Protein AF-0000000077379958 (afdb_homodimer)

InterPro domains:
  IPR001128 Cytochrome P450 [PF00067] (33-492)
  IPR001128 Cytochrome P450 [PR00385] (307-324)
  IPR001128 Cytochrome P450 [PR00385] (360-371)
  IPR001128 Cytochrome P450 [PR00385] (442-451)
  IPR001128 Cytochrome P450 [PR00385] (451-462)
  IPR002403 Cytochrome P450, E-class, group IV [PR00465] (355-371)
  IPR002403 Cytochrome P450, E-class, group IV [PR00465] (409-427)
  IPR002403 Cytochrome P450, E-class, group IV [PR00465] (435-451)
  IPR002403 Cytochrome P450, E-class, group IV [PR00465] (451-469)
  IPR017972 Cytochrome P450, conserved site [PS00086] (444-453)
  IPR036396 Cytochrome P450 superfamily [G3DSA:1.10.630.10] (15-505)
  IPR036396 Cytochrome P450 superfamily [SSF48264] (22-494)
  IPR050476 Insect Cytochrome P450 Detoxification [PTHR24292] (8-504)

Nearest PDB structures (foldseek):
  8so2-assembly1_A  TM=8.929E-01  e=5.096E-25  Homo sapiens
  6wr1-assembly2_B  TM=7.180E-01  e=9.271E-18  Homo sapiens
  3pm0-assembly1_A  TM=7.774E-01  e=1.881E-15  Homo sapiens
  4nkv-assembly3_C  TM=7.042E-01  e=5.985E-16  Homo sapiens
  6iq5-assembly1_A  TM=7.722E-01  e=1.230E-14  Homo sapiens

pLDDT: mean 90.58, std 7.89, range [47.88, 98.75]

Sequence (1014 aa):
MWEITLGLALLLVGLFYLLMIWNFDYWRKRGVPGPKPQLLTGNYPHMYNMKKHIICDINNIYCEYKEKYDAVGVYGARRPQLLIINPALARRVFVSDFKHFHDNDVSLLAKEKDDFMFANNPFTLAGEVWKQRRADILPGLAPSRTKAVYPVTRQVCWKLTDWLHKQLRIGAPDGVNAKDMCLNFTSEMVTDCVLGLQAESFTDKPTPIMGYIKQLFEQPWTFLMSFLLISNFPMLRPFVTLRLITVKTERFFVGLLQAAIDARRTQQAANAQFERLDFLDYLIQLGKKKNLDTRHLTAHTMTFLLDGFETTAGVLSHLLLLLGRDEQVQQRLREELVPHLNAEGVIEFDKLNELPFLDACVQESMRIFPPGFISNKVCTESIELPNKTGDNFTVERGTTVIVPHYCFMMDEDHFPNPDKFQPERFMQPDALKVYRERGVFMAFGDGPRICLGMRFAMTQIKAAVVEVITKFEVRVNPKTRKDNVFEPSSFLASLQGGIFLDFKALPMWEITLGLALLLVGLFYLLMIWNFDYWRKRGVPGPKPQLLTGNYPHMYNMKKHIICDINNIYCEYKEKYDAVGVYGARRPQLLIINPALARRVFVSDFKHFHDNDVSLLAKEKDDFMFANNPFTLAGEVWKQRRADILPGLAPSRTKAVYPVTRQVCWKLTDWLHKQLRIGAPDGVNAKDMCLNFTSEMVTDCVLGLQAESFTDKPTPIMGYIKQLFEQPWTFLMSFLLISNFPMLRPFVTLRLITVKTERFFVGLLQAAIDARRTQQAANAQFERLDFLDYLIQLGKKKNLDTRHLTAHTMTFLLDGFETTAGVLSHLLLLLGRDEQVQQRLREELVPHLNAEGVIEFDKLNELPFLDACVQESMRIFPPGFISNKVCTESIELPNKTGDNFTVERGTTVIVPHYCFMMDEDHFPNPDKFQPERFMQPDALKVYRERGVFMAFGDGPRICLGMRFAMTQIKAAVVEVITKFEVRVNPKTRKDNVFEPSSFLASLQGGIFLDFKALP

Organism: NCBI:txid30044

Foldseek 3Di:
DVVVVVVVVVVVVVVVQCLQCVCQCVCVVQVFAFDRQDAQAWQQPCLVVVPAASLVSLLVRLVVPLVFKQWHWTDRRRAIFIEGNALLVVLCCFAVVCVQWVAFLLLLQDDCVQEVLVNQALNNDDDPSSVVLLVLQLVQQDPVQLQLCVVQLVVLLVLLVVLQVVVVVVPDQQFDFLLLSLLLSLLQVLCCQALVDGQCSSDPDGDCVVVLLVLLQDADPLLVVLCSCCVSPVVCSVPGRHYSRDPVSLVVLLVSNVVSLVVVVVVCVVPVPDDRSGSNVSLVVSCVVVVDDSSRSSSSSVNCSNVQRNLLSVLLSQLLLQCQVPVVLLVVVLVQQQVQQDPVRFHRQVVLVVRQLLVLSSQLSCLQFFQAQKTKTFRQCKDWDDIPDDHIGIDHGGHIYIYGLNSLSQPCVLPPPSNHRDSVCRSDVCSVVVCVSSSSHASQHDHPSGHSNVVSSSSSSSRSSSSQSNFKRKHWRPQADDPLGARRNDRTGAGVRGTGMHIGTDD/DVVVVVVVVVVVVVVVQCLQCVCQCVCVVQVFAFDRQDAQAWQQPCLVVLPAASLVSLLVRLVVPLVFKQWHWTDRRRAIFIEGNALLVVLCCFAVVCVQWVAFLLLLQDDCVQEVLVNQALNNDDDPSSVVLLVLQLVQQDPVQLQLCVVQLVVLLVLLVVLVVVVVVVPDQQFDFLLLSLLLSLLQSLCCQALVDGQCSSDPDGDCVVVLLVLLQDADPLLVVLCSCCVSPVVCSVPGRHYRRDPVSLVVLLVSNVVSLVVVVVVCVVPVPDDRSGSNVSLVVSCVVVVDDSSVSSSSSVNCSNVPRNLLSQLLSQLLLQCQVPVVLLVVVLVQQQVQQDPVRFHRQVVLVVRQLLVLSSQLSCLQFFQAQKTKTFRQCKDWDDIPDDHIGIDHGGHIYIYGLNSLSQDCVLPPPSNHRDSVCRSDVCSVVVCVSSSSHASQHDHPSGHSNVVSSSSSSSRSSSSQSNFKRKHWRPQADDPLGARRNDRTGAGVRGTRMHIGTDD

Secondary structure (DSSP, 8-state):
-HHHHHHHHHHHHHHHHHHHHTTTTHHHHTT---PPPBTTTBT-HHHHH-SS-HHHHHHHHHHHHTTT-SEEEEEETTEEEEEE--HHHHHIIIIITGGGS-EEGGGGT--TTT-HHHHTSTTT--HHHHHHHHHHHGGGG-HHHHHHTHHHHHHHHHHHHHHHHHHHHHT-TT-EEHHHHHHHHHHHHHIIIIIS----TTSSS--HHHHHHHHHT---HHHHHHHHHHHH-GGGGGGS---SS-HHHHHHHHHHHHHHHHHHHHHHHH-TT----SHHHHHHHHHHHHT--HHHHHHHHHHHHHHHHHHHHHHHHHHHHHHHH-HHHHHHHHHHHGGG--TTS---HHHHTT-HHHHHHHHHHHHHS-SBS-EEEE-SS-EEE--SSS--EEEPTT-EEEE-HHHHHT-TTTSSSTTS--GGGGTSTTHHHHHHHTT---BTB-GGG--TTHHHHHHHHHHHHHHHHHHEEEEE-TTS-SS-PBPTT-SB--BTT--EEEEEE--/-HHHHHHHHHHHHHHHHHHHHTTTTHHHHTT---PPPBTTTBT-HHHHH-SS-HHHHHHHHHHHHTTT-SEEEEEETTEEEEEE--HHHHHIIIIITGGGS-EEGGGGT--TTT-HHHHTSTTT--HHHHHHHHHHHGGGG-HHHHHHTHHHHHHHHHHHHHHHHHHHHHT-TT-EEHHHHHHHHHHHHHIIIIIS----TTSSS--HHHHHHHHHT---HHHHHHHHHHHH-GGGGGGS---SS-HHHHHHHHHHHHHHHHHHHHHHHH-TT----SHHHHHHHHHHHHT--HHHHHHHHHHHHHHHHHHHHHHHHHHHHHHHH-HHHHHHHHHHHGGG--TTS---HHHHTT-HHHHHHHHHHHHHS-SBS-EEEE-SS-EEE--SSS--EEEPTT-EEEE-HHHHHT-TTTSSSTTS--GGGGTSTTHHHHHHHTT---TT--GGG--TTHHHHHHHHHHHHHHHHHHEEEEE-TTS-SS-PBPTT-SB--BTT--EEEEEE--

Radius of gyration: 33.86 Å; Cα contacts (8 Å, |Δi|>4): 1570; chains: 2; bounding box: 71×93×87 Å

Solvent-accessible surface area (backbone atoms only — not comparable to full-atom values): 53223 Å² total; per-residue (Å²): 112,67,60,59,50,49,52,46,48,51,49,44,52,52,48,49,50,47,61,55,47,70,58,76,49,57,38,63,77,54,69,39,52,58,70,84,63,38,88,81,27,11,54,34,57,30,60,74,68,48,80,34,28,45,63,57,43,52,39,53,52,40,70,73,39,48,90,62,32,36,50,30,31,40,25,59,30,53,30,68,29,38,38,48,47,31,33,62,57,44,37,30,43,38,48,79,39,20,81,30,30,67,27,35,45,58,35,78,66,52,38,54,89,53,16,53,53,65,31,54,17,67,75,28,28,48,68,67,61,23,54,51,52,48,64,67,47,50,68,56,57,29,69,70,34,50,57,62,42,42,64,57,53,52,51,52,39,50,50,50,52,53,41,51,53,51,48,59,70,72,54,57,89,79,41,41,52,34,48,61,52,27,37,32,51,33,45,36,48,50,34,31,49,49,51,68,38,78,30,50,54,83,49,97,72,46,39,72,60,56,58,50,54,53,49,63,72,43,75,49,68,63,27,54,51,36,49,51,49,30,62,58,36,62,85,43,47,90,78,49,69,48,41,68,59,50,68,68,55,51,51,51,51,31,49,50,50,48,50,36,50,50,51,49,51,51,47,38,71,72,35,81,80,69,78,64,68,38,41,43,50,48,49,52,51,49,25,64,76,68,69,48,52,59,64,56,47,36,22,65,49,42,43,53,57,68,59,43,28,60,44,46,12,39,46,44,29,49,36,52,49,53,36,19,72,32,60,66,60,40,49,53,47,33,66,64,47,60,82,54,40,45,98,86,66,45,60,52,72,76,58,58,77,66,40,59,66,61,52,12,41,53,52,43,34,32,42,69,48,27,48,54,44,57,47,52,25,18,24,68,38,62,46,76,42,77,37,74,65,72,65,63,36,74,46,51,60,69,35,37,35,36,38,48,44,45,50,43,34,52,27,53,90,77,29,75,63,40,89,54,92,54,33,66,67,48,63,41,87,62,30,65,59,52,38,38,75,52,31,39,49,49,69,58,51,51,50,89,75,32,52,77,55,50,66,55,46,50,50,52,44,51,51,45,48,52,53,45,51,70,42,28,47,57,33,64,26,85,77,26,68,86,79,73,51,50,29,32,86,50,81,47,60,44,46,47,84,42,51,24,30,34,76,40,82,51,134,113,67,59,59,50,48,52,46,48,52,49,45,52,51,48,49,50,47,62,54,49,72,59,75,51,58,38,62,77,55,69,40,52,57,71,81,62,38,87,82,28,11,56,33,60,30,58,75,68,47,79,34,27,46,63,56,42,52,39,54,51,40,72,72,39,49,88,62,33,35,50,30,31,41,25,59,31,53,31,69,30,37,38,51,46,30,33,62,57,44,37,29,44,37,47,82,39,21,82,30,29,69,28,35,45,58,34,79,65,54,39,55,89,54,16,54,52,62,31,52,17,65,75,28,27,47,69,68,61,23,54,51,51,48,63,64,48,50,70,54,58,29,69,70,33,48,57,62,43,40,64,57,52,51,51,50,39,50,49,50,51,52,41,50,54,51,48,58,71,70,54,57,88,76,42,42,52,35,47,60,54,28,37,33,51,33,44,38,47,49,34,31,50,48,50,68,38,80,29,50,55,81,46,97,72,47,38,72,61,55,58,51,55,53,48,64,73,43,75,50,68,63,27,55,52,34,48,52,48,29,62,57,35,62,84,44,47,91,78,50,68,49,42,67,59,52,68,69,56,50,52,48,51,31,49,50,50,46,51,36,52,51,50,49,51,51,47,38,69,72,36,80,78,66,78,63,67,39,39,44,50,48,48,53,52,49,26,64,75,68,69,47,52,55,64,57,47,36,22,65,49,41,43,52,58,69,60,43,27,60,44,46,13,39,45,45,28,50,36,52,49,53,35,19,72,31,61,67,60,40,50,53,49,35,65,65,48,59,81,54,39,46,96,85,66,45,61,52,71,73,59,57,78,66,41,58,66,62,51,10,42,53,52,44,32,31,43,69,48,27,46,54,45,57,46,52,25,18,26,68,38,62,44,77,42,78,36,73,66,71,66,63,34,73,48,50,60,69,35,35,35,37,37,48,41,45,51,43,34,52,27,53,92,76,30,74,64,39,89,55,92,55,35,67,67,48,62,42,87,60,30,65,58,51,37,38,75,52,32,38,50,50,71,58,51,51,49,89,76,33,51,77,56,50,66,55,46,51,50,51,43,51,52,44,47,51,52,45,51,71,40,28,46,57,33,64,27,84,78,25,66,87,81,73,52,51,29,31,86,50,81,46,59,43,47,46,84,42,50,22,31,34,76,40,80,51,136

Structure (mmCIF, N/CA/C/O backbone):
data_AF-0000000077379958-model_v1
#
loop_
_entity.id
_entity.type
_entity.pdbx_description
1 polymer 'Cytochrome P450 28a5'
#
loop_
_atom_site.group_PDB
_atom_site.id
_atom_site.type_symbol
_atom_site.label_atom_id
_atom_site.label_alt_id
_atom_site.label_comp_id
_atom_site.label_asym_id
_atom_site.label_entity_id
_atom_site.label_seq_id
_atom_site.pdbx_PDB_ins_code
_atom_site.Cartn_x
_atom_site.Cartn_y
_atom_site.Cartn_z
_atom_site.occupancy
_atom_site.B_iso_or_equiv
_atom_site.auth_seq_id
_atom_site.auth_comp_id
_atom_site.auth_asym_id
_atom_site.auth_atom_id
_atom_site.pdbx_PDB_model_num
ATOM 1 N N . MET A 1 1 ? -32.188 12.148 13.945 1 71.75 1 MET A N 1
ATOM 2 C CA . MET A 1 1 ? -31.328 12.125 12.773 1 71.75 1 MET A CA 1
ATOM 3 C C . MET A 1 1 ? -30.438 10.891 12.773 1 71.75 1 MET A C 1
ATOM 5 O O . MET A 1 1 ? -30.328 10.195 11.766 1 71.75 1 MET A O 1
ATOM 9 N N . TRP A 1 2 ? -30.188 10.445 14.055 1 80.44 2 TRP A N 1
ATOM 10 C CA . TRP A 1 2 ? -29.328 9.266 14.133 1 80.44 2 TRP A CA 1
ATOM 11 C C . TRP A 1 2 ? -30.141 7.988 13.93 1 80.44 2 TRP A C 1
ATOM 13 O O . TRP A 1 2 ? -29.641 7.02 13.344 1 80.44 2 TRP A O 1
ATOM 23 N N . GLU A 1 3 ? -31.484 8.148 14.203 1 84.44 3 GLU A N 1
ATOM 24 C CA . GLU A 1 3 ? -32.344 6.98 14.078 1 84.44 3 GLU A CA 1
ATOM 25 C C . GLU A 1 3 ? -32.594 6.633 12.609 1 84.44 3 GLU A C 1
ATOM 27 O O . GLU A 1 3 ? -32.625 5.457 12.242 1 84.44 3 GLU A O 1
ATOM 32 N N . ILE A 1 4 ? -32.812 7.656 11.844 1 89 4 ILE A N 1
ATOM 33 C CA . ILE A 1 4 ? -33.062 7.438 10.422 1 89 4 ILE A CA 1
ATOM 34 C C . ILE A 1 4 ? -31.797 6.844 9.773 1 89 4 ILE A C 1
ATOM 36 O O . ILE A 1 4 ? -31.875 5.879 9.016 1 89 4 ILE A O 1
ATOM 40 N N . THR A 1 5 ? -30.672 7.414 10.133 1 89.19 5 THR A N 1
ATOM 41 C CA . THR A 1 5 ? -29.422 6.922 9.594 1 89.19 5 THR A CA 1
ATOM 42 C C . THR A 1 5 ? -29.188 5.465 10 1 89.19 5 THR A C 1
ATOM 44 O O . THR A 1 5 ? -28.828 4.633 9.164 1 89.19 5 THR A O 1
ATOM 47 N N . LEU A 1 6 ? -29.5 5.16 11.25 1 88.19 6 LEU A N 1
ATOM 48 C CA . LEU A 1 6 ? -29.328 3.803 11.758 1 88.19 6 LEU A CA 1
ATOM 49 C C . LEU A 1 6 ? -30.281 2.834 11.062 1 88.19 6 LEU A C 1
ATOM 51 O O . LEU A 1 6 ? -29.875 1.723 10.695 1 88.19 6 LEU A O 1
ATOM 55 N N . GLY A 1 7 ? -31.562 3.297 10.945 1 91.25 7 GLY A N 1
ATOM 56 C CA . GLY A 1 7 ? -32.531 2.465 10.25 1 91.25 7 GLY A CA 1
ATOM 57 C C . GLY A 1 7 ? -32.125 2.148 8.82 1 91.25 7 GLY A C 1
ATOM 58 O O . GLY A 1 7 ? -32.219 0.996 8.391 1 91.25 7 GLY A O 1
ATOM 59 N N . LEU A 1 8 ? -31.719 3.148 8.109 1 91.94 8 LEU A N 1
ATOM 60 C CA . LEU A 1 8 ? -31.297 2.967 6.727 1 91.94 8 LEU A CA 1
ATOM 61 C C . LEU A 1 8 ? -30.047 2.084 6.652 1 91.94 8 LEU A C 1
ATOM 63 O O . LEU A 1 8 ? -29.938 1.233 5.766 1 91.94 8 LEU A O 1
ATOM 67 N N . ALA A 1 9 ? -29.172 2.27 7.57 1 89.81 9 ALA A N 1
ATOM 68 C CA . ALA A 1 9 ? -27.953 1.468 7.598 1 89.81 9 ALA A CA 1
ATOM 69 C C . ALA A 1 9 ? -28.281 -0.004 7.848 1 89.81 9 ALA A C 1
ATOM 71 O O . ALA A 1 9 ? -27.719 -0.885 7.184 1 89.81 9 ALA A O 1
ATOM 72 N N . LEU A 1 10 ? -29.188 -0.237 8.781 1 91.31 10 LEU A N 1
ATOM 73 C CA . LEU A 1 10 ? -29.562 -1.609 9.102 1 91.31 10 LEU A CA 1
ATOM 74 C C . LEU A 1 10 ? -30.25 -2.27 7.906 1 91.31 10 LEU A C 1
ATOM 76 O O . LEU A 1 10 ? -30 -3.445 7.621 1 91.31 10 LEU A O 1
ATOM 80 N N . LEU A 1 11 ? -31.078 -1.492 7.254 1 93.56 11 LEU A N 1
ATOM 81 C CA . LEU A 1 11 ? -31.734 -1.998 6.047 1 93.56 11 LEU A CA 1
ATOM 82 C C . LEU A 1 11 ? -30.703 -2.311 4.969 1 93.56 11 LEU A C 1
ATOM 84 O O . LEU A 1 11 ? -30.828 -3.305 4.25 1 93.56 11 LEU A O 1
ATOM 88 N N . LEU A 1 12 ? -29.766 -1.455 4.84 1 92.94 12 LEU A N 1
ATOM 89 C CA . LEU A 1 12 ? -28.703 -1.656 3.867 1 92.94 12 LEU A CA 1
ATOM 90 C C . LEU A 1 12 ? -27.922 -2.932 4.172 1 92.94 12 LEU A C 1
ATOM 92 O O . LEU A 1 12 ? -27.625 -3.717 3.266 1 92.94 12 LEU A O 1
ATOM 96 N N . VAL A 1 13 ? -27.609 -3.143 5.418 1 91 13 VAL A N 1
ATOM 97 C CA . VAL A 1 13 ? -26.875 -4.328 5.84 1 91 13 VAL A CA 1
ATOM 98 C C . VAL A 1 13 ? -27.719 -5.578 5.57 1 91 13 VAL A C 1
ATOM 100 O O . VAL A 1 13 ? -27.188 -6.586 5.086 1 91 13 VAL A O 1
ATOM 103 N N . GLY A 1 14 ? -29 -5.523 5.895 1 94.69 14 GLY A N 1
ATOM 104 C CA . GLY A 1 14 ? -29.891 -6.637 5.625 1 94.69 14 GLY A CA 1
ATOM 105 C C . GLY A 1 14 ? -30 -6.98 4.152 1 94.69 14 GLY A C 1
ATOM 106 O O . GLY A 1 14 ? -29.953 -8.156 3.779 1 94.69 14 GLY A O 1
ATOM 107 N N . LEU A 1 15 ? -30.125 -5.965 3.375 1 94.44 15 LEU A N 1
ATOM 108 C CA . LEU A 1 15 ? -30.203 -6.168 1.933 1 94.44 15 LEU A CA 1
ATOM 109 C C . LEU A 1 15 ? -28.906 -6.73 1.381 1 94.44 15 LEU A C 1
ATOM 111 O O . LEU A 1 15 ? -28.906 -7.551 0.463 1 94.44 15 LEU A O 1
ATOM 115 N N . PHE A 1 16 ? -27.859 -6.258 1.86 1 93.06 16 PHE A N 1
ATOM 116 C CA . PHE A 1 16 ? -26.562 -6.773 1.448 1 93.06 16 PHE A CA 1
ATOM 117 C C . PHE A 1 16 ? -26.422 -8.242 1.812 1 93.06 16 PHE A C 1
ATOM 119 O O . PHE A 1 16 ? -25.938 -9.047 1.014 1 93.06 16 PHE A O 1
ATOM 126 N N . TYR A 1 17 ? -26.828 -8.547 2.99 1 94.06 17 TYR A N 1
ATOM 127 C CA . TYR A 1 17 ? -26.828 -9.938 3.432 1 94.06 17 TYR A CA 1
ATOM 128 C C . TYR A 1 17 ? -27.625 -10.812 2.469 1 94.06 17 TYR A C 1
ATOM 130 O O . TYR A 1 17 ? -27.141 -11.859 2.035 1 94.06 17 TYR A O 1
ATOM 138 N N . LEU A 1 18 ? -28.719 -10.383 2.143 1 95.12 18 LEU A N 1
ATOM 139 C CA . LEU A 1 18 ? -29.578 -11.141 1.233 1 95.12 18 LEU A CA 1
ATOM 140 C C . LEU A 1 18 ? -28.938 -11.258 -0.144 1 95.12 18 LEU A C 1
ATOM 142 O O . LEU A 1 18 ? -29.031 -12.312 -0.786 1 95.12 18 LEU A O 1
ATOM 146 N N . LEU A 1 19 ? -28.375 -10.172 -0.579 1 93.19 19 LEU A N 1
ATOM 147 C CA . LEU A 1 19 ? -27.703 -10.164 -1.874 1 93.19 19 LEU A CA 1
ATOM 148 C C . LEU A 1 19 ? -26.594 -11.211 -1.924 1 93.19 19 LEU A C 1
ATOM 150 O O . LEU A 1 19 ? -26.406 -11.867 -2.949 1 93.19 19 LEU A O 1
ATOM 154 N N . MET A 1 20 ? -25.906 -11.391 -0.806 1 93.06 20 MET A N 1
ATOM 155 C CA . MET A 1 20 ? -24.734 -12.273 -0.77 1 93.06 20 MET A CA 1
ATOM 156 C C . MET A 1 20 ? -25.156 -13.727 -0.64 1 93.06 20 MET A C 1
ATOM 158 O O . MET A 1 20 ? -24.469 -14.625 -1.144 1 93.06 20 MET A O 1
ATOM 162 N N . ILE A 1 21 ? -26.359 -14.031 -0.049 1 94.69 21 ILE A N 1
ATOM 163 C CA . ILE A 1 21 ? -26.578 -15.422 0.342 1 94.69 21 ILE A CA 1
ATOM 164 C C . ILE A 1 21 ? -27.75 -16 -0.448 1 94.69 21 ILE A C 1
ATOM 166 O O . ILE A 1 21 ? -28 -17.203 -0.408 1 94.69 21 ILE A O 1
ATOM 170 N N . TRP A 1 22 ? -28.484 -15.25 -1.197 1 93.94 22 TRP A N 1
ATOM 171 C CA . TRP A 1 22 ? -29.75 -15.711 -1.754 1 93.94 22 TRP A CA 1
ATOM 172 C C . TRP A 1 22 ? -29.531 -16.891 -2.688 1 93.94 22 TRP A C 1
ATOM 174 O O . TRP A 1 22 ? -30.422 -17.734 -2.857 1 93.94 22 TRP A O 1
ATOM 184 N N . ASN A 1 23 ? -28.328 -17.047 -3.26 1 93.44 23 ASN A N 1
ATOM 185 C CA . ASN A 1 23 ? -28.109 -18.094 -4.242 1 93.44 23 ASN A CA 1
ATOM 186 C C . ASN A 1 23 ? -27.328 -19.266 -3.643 1 93.44 23 ASN A C 1
ATOM 188 O O . ASN A 1 23 ? -26.828 -20.125 -4.371 1 93.44 23 ASN A O 1
ATOM 192 N N . PHE A 1 24 ? -27.188 -19.359 -2.365 1 96.06 24 PHE A N 1
ATOM 193 C CA . PHE A 1 24 ? -26.406 -20.391 -1.7 1 96.06 24 PHE A CA 1
ATOM 194 C C . PHE A 1 24 ? -27.062 -21.766 -1.84 1 96.06 24 PHE A C 1
ATOM 196 O O . PHE A 1 24 ? -26.5 -22.766 -1.422 1 96.06 24 PHE A O 1
ATOM 203 N N . ASP A 1 25 ? -28.188 -21.859 -2.459 1 95.25 25 ASP A N 1
ATOM 204 C CA . ASP A 1 25 ? -28.844 -23.141 -2.688 1 95.25 25 ASP A CA 1
ATOM 205 C C . ASP A 1 25 ? -28.672 -23.594 -4.133 1 95.25 25 ASP A C 1
ATOM 207 O O . ASP A 1 25 ? -29.297 -24.562 -4.562 1 95.25 25 ASP A O 1
ATOM 211 N N . TYR A 1 26 ? -27.844 -22.969 -4.887 1 95.38 26 TYR A N 1
ATOM 212 C CA . TYR A 1 26 ? -27.625 -23.25 -6.301 1 95.38 26 TYR A CA 1
ATOM 213 C C . TYR A 1 26 ? -27.281 -24.719 -6.516 1 95.38 26 TYR A C 1
ATOM 215 O O . TYR A 1 26 ? -27.922 -25.422 -7.297 1 95.38 26 TYR A O 1
ATOM 223 N N . TRP A 1 27 ? -26.266 -25.219 -5.801 1 95.81 27 TRP A N 1
ATOM 224 C CA . TRP A 1 27 ? -25.781 -26.578 -6 1 95.81 27 TRP A CA 1
ATOM 225 C C . TRP A 1 27 ? -26.719 -27.578 -5.352 1 95.81 27 TRP A C 1
ATOM 227 O O . TRP A 1 27 ? -26.953 -28.656 -5.898 1 95.81 27 TRP A O 1
ATOM 237 N N . ARG A 1 28 ? -27.266 -27.234 -4.215 1 94.38 28 ARG A N 1
ATOM 238 C CA . ARG A 1 28 ? -28.219 -28.109 -3.561 1 94.38 28 ARG A CA 1
ATOM 239 C C . ARG A 1 28 ? -29.406 -28.391 -4.469 1 94.38 28 ARG A C 1
ATOM 241 O O . ARG A 1 28 ? -29.859 -29.531 -4.578 1 94.38 28 ARG A O 1
ATOM 248 N N . LYS A 1 29 ? -29.891 -27.422 -5.094 1 93.69 29 LYS A N 1
ATOM 249 C CA . LYS A 1 29 ? -31.031 -27.562 -5.992 1 93.69 29 LYS A CA 1
ATOM 250 C C . LYS A 1 29 ? -30.688 -28.438 -7.191 1 93.69 29 LYS A C 1
ATOM 252 O O . LYS A 1 29 ? -31.578 -29.016 -7.828 1 93.69 29 LYS A O 1
ATOM 257 N N . ARG A 1 30 ? -29.422 -28.609 -7.492 1 91.94 30 ARG A N 1
ATOM 258 C CA . ARG A 1 30 ? -28.969 -29.359 -8.656 1 91.94 30 ARG A CA 1
ATOM 259 C C . ARG A 1 30 ? -28.406 -30.719 -8.242 1 91.94 30 ARG A C 1
ATOM 261 O O . ARG A 1 30 ? -27.859 -31.438 -9.078 1 91.94 30 ARG A O 1
ATOM 268 N N . GLY A 1 31 ? -28.406 -30.984 -6.977 1 90.19 31 GLY A N 1
ATOM 269 C CA . GLY A 1 31 ? -28 -32.281 -6.473 1 90.19 31 GLY A CA 1
ATOM 270 C C . GLY A 1 31 ? -26.5 -32.438 -6.402 1 90.19 31 GLY A C 1
ATOM 271 O O . GLY A 1 31 ? -25.984 -33.562 -6.492 1 90.19 31 GLY A O 1
ATOM 272 N N . VAL A 1 32 ? -25.781 -31.438 -6.402 1 93.44 32 VAL A N 1
ATOM 273 C CA . VAL A 1 32 ? -24.328 -31.484 -6.297 1 93.44 32 VAL A CA 1
ATOM 274 C C . VAL A 1 32 ? -23.906 -31.266 -4.848 1 93.44 32 VAL A C 1
ATOM 276 O O . VAL A 1 32 ? -24.234 -30.234 -4.25 1 93.44 32 VAL A O 1
ATOM 279 N N . PRO A 1 33 ? -23.234 -32.188 -4.277 1 92.88 33 PRO A N 1
ATOM 280 C CA . PRO A 1 33 ? -22.797 -32.031 -2.895 1 92.88 33 PRO A CA 1
ATOM 281 C C . PRO A 1 33 ? -21.688 -30.969 -2.75 1 92.88 33 PRO A C 1
ATOM 283 O O . PRO A 1 33 ? -21.094 -30.562 -3.746 1 92.88 33 PRO A O 1
ATOM 286 N N . GLY A 1 34 ? -21.453 -30.516 -1.52 1 95 34 GLY A N 1
ATOM 287 C CA . GLY A 1 34 ? -20.391 -29.578 -1.237 1 95 34 GLY A CA 1
ATOM 288 C C . GLY A 1 34 ? -20.469 -28.969 0.149 1 95 34 GLY A C 1
ATOM 289 O O . GLY A 1 34 ? -21.484 -29.141 0.845 1 95 34 GLY A O 1
ATOM 290 N N . PRO A 1 35 ? -19.438 -28.344 0.552 1 97.31 35 PRO A N 1
ATOM 291 C CA . PRO A 1 35 ? -19.438 -27.688 1.866 1 97.31 35 PRO A CA 1
ATOM 292 C C . PRO A 1 35 ? -20.375 -26.484 1.926 1 97.31 35 PRO A C 1
ATOM 294 O O . PRO A 1 35 ? -20.641 -25.844 0.899 1 97.31 35 PRO A O 1
ATOM 297 N N . LYS A 1 36 ? -20.844 -26.203 3.137 1 96.94 36 LYS A N 1
ATOM 298 C CA . LYS A 1 36 ? -21.688 -25.031 3.342 1 96.94 36 LYS A CA 1
ATOM 299 C C . LYS A 1 36 ? -20.891 -23.734 3.176 1 96.94 36 LYS A C 1
ATOM 301 O O . LYS A 1 36 ? -19.844 -23.562 3.799 1 96.94 36 LYS A O 1
ATOM 306 N N . PRO A 1 37 ? -21.359 -22.875 2.266 1 96.94 37 PRO A N 1
ATOM 307 C CA . PRO A 1 37 ? -20.641 -21.609 2.092 1 96.94 37 PRO A CA 1
ATOM 308 C C . PRO A 1 37 ? -20.875 -20.641 3.25 1 96.94 37 PRO A C 1
ATOM 310 O O . PRO A 1 37 ? -21.922 -20.703 3.91 1 96.94 37 PRO A O 1
ATOM 313 N N . GLN A 1 38 ? -19.859 -19.844 3.475 1 95.44 38 GLN A N 1
ATOM 314 C CA . GLN A 1 38 ? -19.953 -18.812 4.5 1 95.44 38 GLN A CA 1
ATOM 315 C C . GLN A 1 38 ? -20.234 -17.438 3.875 1 95.44 38 GLN A C 1
ATOM 317 O O . GLN A 1 38 ? -19.938 -17.219 2.703 1 95.44 38 GLN A O 1
ATOM 322 N N . LEU A 1 39 ? -20.719 -16.562 4.754 1 92.81 39 LEU A N 1
ATOM 323 C CA . LEU A 1 39 ? -21 -15.195 4.32 1 92.81 39 LEU A CA 1
ATOM 324 C C . LEU A 1 39 ? -19.719 -14.484 3.908 1 92.81 39 LEU A C 1
ATOM 326 O O . LEU A 1 39 ? -18.703 -14.57 4.602 1 92.81 39 LEU A O 1
ATOM 330 N N . LEU A 1 40 ? -19.703 -13.797 2.762 1 89.81 40 LEU A N 1
ATOM 331 C CA . LEU A 1 40 ? -18.656 -12.914 2.248 1 89.81 40 LEU A CA 1
ATOM 332 C C . LEU A 1 40 ? -17.531 -13.719 1.614 1 89.81 40 LEU A C 1
ATOM 334 O O . LEU A 1 40 ? -16.969 -13.312 0.594 1 89.81 40 LEU A O 1
ATOM 338 N N . THR A 1 41 ? -17.281 -14.938 2.197 1 93.56 41 THR A N 1
ATOM 339 C CA . THR A 1 41 ? -16.078 -15.609 1.737 1 93.56 41 THR A CA 1
ATOM 340 C C . THR A 1 41 ? -16.422 -16.859 0.926 1 93.56 41 THR A C 1
ATOM 342 O O . THR A 1 41 ? -15.562 -17.406 0.233 1 93.56 41 THR A O 1
ATOM 345 N N . GLY A 1 42 ? -17.672 -17.312 1.059 1 96 42 GLY A N 1
ATOM 346 C CA . GLY A 1 42 ? -17.984 -18.609 0.484 1 96 42 GLY A CA 1
ATOM 347 C C . GLY A 1 42 ? -17.219 -19.75 1.136 1 96 42 GLY A C 1
ATOM 348 O O . GLY A 1 42 ? -17.266 -19.922 2.355 1 96 42 GLY A O 1
ATOM 349 N N . ASN A 1 43 ? -16.453 -20.359 0.31 1 97.56 43 ASN A N 1
ATOM 350 C CA . ASN A 1 43 ? -15.742 -21.516 0.852 1 97.56 43 ASN A CA 1
ATOM 351 C C . ASN A 1 43 ? -14.234 -21.266 0.917 1 97.56 43 ASN A C 1
ATOM 353 O O . ASN A 1 43 ? -13.453 -22.188 1.102 1 97.56 43 ASN A O 1
ATOM 357 N N . TYR A 1 44 ? -13.859 -20.016 0.689 1 94.56 44 TYR A N 1
ATOM 358 C CA . TYR A 1 44 ? -12.453 -19.641 0.699 1 94.56 44 TYR A CA 1
ATOM 359 C C . TYR A 1 44 ? -12.172 -18.594 1.772 1 94.56 44 TYR A C 1
ATOM 361 O O . TYR A 1 44 ? -11.75 -17.469 1.465 1 94.56 44 TYR A O 1
ATOM 369 N N . PRO A 1 45 ? -12.242 -18.891 3.018 1 93.81 45 PRO A N 1
ATOM 370 C CA . PRO A 1 45 ? -12 -17.875 4.051 1 93.81 45 PRO A CA 1
ATOM 371 C C . PRO A 1 45 ? -10.586 -17.312 4.012 1 93.81 45 PRO A C 1
ATOM 373 O O . PRO A 1 45 ? -10.383 -16.125 4.219 1 93.81 45 PRO A O 1
ATOM 376 N N . HIS A 1 46 ? -9.617 -18.109 3.688 1 90.75 46 HIS A N 1
ATOM 377 C CA . HIS A 1 46 ? -8.227 -17.672 3.742 1 90.75 46 HIS A CA 1
ATOM 378 C C . HIS A 1 46 ? -7.895 -16.766 2.559 1 90.75 46 HIS A C 1
ATOM 380 O O . HIS A 1 46 ? -7.012 -15.914 2.656 1 90.75 46 HIS A O 1
ATOM 386 N N . MET A 1 47 ? -8.617 -16.953 1.503 1 85.94 47 MET A N 1
ATOM 387 C CA . MET A 1 47 ? -8.422 -16.062 0.364 1 85.94 47 MET A CA 1
ATOM 388 C C . MET A 1 47 ? -8.719 -14.617 0.743 1 85.94 47 MET A C 1
ATOM 390 O O . MET A 1 47 ? -8.039 -13.695 0.292 1 85.94 47 MET A O 1
ATOM 394 N N . TYR A 1 48 ? -9.625 -14.398 1.575 1 83.06 48 TYR A N 1
ATOM 395 C CA . TYR A 1 48 ? -10.086 -13.055 1.901 1 83.06 48 TYR A CA 1
ATOM 396 C C . TYR A 1 48 ? -9.391 -12.523 3.152 1 83.06 48 TYR A C 1
ATOM 398 O O . TYR A 1 48 ? -9.062 -11.344 3.236 1 83.06 48 TYR A O 1
ATOM 406 N N . ASN A 1 49 ? -9.156 -13.391 4.094 1 82.94 49 ASN A N 1
ATOM 407 C CA . ASN A 1 49 ? -8.539 -12.891 5.316 1 82.94 49 ASN A CA 1
ATOM 408 C C . ASN A 1 49 ? -7.012 -12.938 5.23 1 82.94 49 ASN A C 1
ATOM 410 O O . ASN A 1 49 ? -6.32 -12.383 6.086 1 82.94 49 ASN A O 1
ATOM 414 N N . MET A 1 50 ? -6.461 -13.68 4.332 1 84.06 50 MET A N 1
ATOM 415 C CA . MET A 1 50 ? -5.043 -13.727 3.984 1 84.06 50 MET A CA 1
ATOM 416 C C . MET A 1 50 ? -4.227 -14.336 5.121 1 84.06 50 MET A C 1
ATOM 418 O O . MET A 1 50 ? -3.066 -13.969 5.32 1 84.06 50 MET A O 1
ATOM 422 N N . LYS A 1 51 ? -4.852 -15.102 5.895 1 88.12 51 LYS A N 1
ATOM 423 C CA . LYS A 1 51 ? -4.125 -15.781 6.957 1 88.12 51 LYS A CA 1
ATOM 424 C C . LYS A 1 51 ? -3.307 -16.953 6.406 1 88.12 51 LYS A C 1
ATOM 426 O O . LYS A 1 51 ? -2.199 -17.219 6.875 1 88.12 51 LYS A O 1
ATOM 431 N N . LYS A 1 52 ? -3.881 -17.641 5.426 1 92.69 52 LYS A N 1
ATOM 432 C CA . LYS A 1 52 ? -3.219 -18.719 4.703 1 92.69 52 LYS A CA 1
ATOM 433 C C . LYS A 1 52 ? -3.459 -18.609 3.201 1 92.69 52 LYS A C 1
ATOM 435 O O . LYS A 1 52 ? -4.273 -17.797 2.756 1 92.69 52 LYS A O 1
ATOM 440 N N . HIS A 1 53 ? -2.674 -19.375 2.541 1 93.69 53 HIS A N 1
ATOM 441 C CA . HIS A 1 53 ? -2.861 -19.438 1.096 1 93.69 53 HIS A CA 1
ATOM 442 C C . HIS A 1 53 ? -4.18 -20.109 0.741 1 93.69 53 HIS A C 1
ATOM 444 O O . HIS A 1 53 ? -4.621 -21.031 1.439 1 93.69 53 HIS A O 1
ATOM 450 N N . ILE A 1 54 ? -4.789 -19.719 -0.294 1 93.25 54 ILE A N 1
ATOM 451 C CA . ILE A 1 54 ? -6.098 -20.203 -0.719 1 93.25 54 ILE A CA 1
ATOM 452 C C . ILE A 1 54 ? -6.047 -21.719 -0.938 1 93.25 54 ILE A C 1
ATOM 454 O O . ILE A 1 54 ? -7.051 -22.406 -0.763 1 93.25 54 ILE A O 1
ATOM 458 N N . ILE A 1 55 ? -4.879 -22.219 -1.284 1 95.44 55 ILE A N 1
ATOM 459 C CA . ILE A 1 55 ? -4.746 -23.641 -1.594 1 95.44 55 ILE A CA 1
ATOM 460 C C . ILE A 1 55 ? -5.059 -24.469 -0.35 1 95.44 55 ILE A C 1
ATOM 462 O O . ILE A 1 55 ? -5.473 -25.625 -0.455 1 95.44 55 ILE A O 1
ATOM 466 N N . CYS A 1 56 ? -4.863 -23.844 0.789 1 95.44 56 CYS A N 1
ATOM 467 C CA . CYS A 1 56 ? -5.188 -24.547 2.025 1 95.44 56 CYS A CA 1
ATOM 468 C C . CYS A 1 56 ? -6.684 -24.797 2.129 1 95.44 56 CYS A C 1
ATOM 470 O O . CYS A 1 56 ? -7.105 -25.891 2.533 1 95.44 56 CYS A O 1
ATOM 472 N N . ASP A 1 57 ? -7.465 -23.828 1.763 1 96.69 57 ASP A N 1
ATOM 473 C CA . ASP A 1 57 ? -8.914 -24 1.758 1 96.69 57 ASP A CA 1
ATOM 474 C C . ASP A 1 57 ? -9.336 -25.094 0.778 1 96.69 57 ASP A C 1
ATOM 476 O O . ASP A 1 57 ? -10.125 -25.969 1.126 1 96.69 57 ASP A O 1
ATOM 480 N N . ILE A 1 58 ? -8.812 -25.094 -0.364 1 97.5 58 ILE A N 1
ATOM 481 C CA . ILE A 1 58 ? -9.172 -26.016 -1.429 1 97.5 58 ILE A CA 1
ATOM 482 C C . ILE A 1 58 ? -8.742 -27.438 -1.046 1 97.5 58 ILE A C 1
ATOM 484 O O . ILE A 1 58 ? -9.492 -28.391 -1.229 1 97.5 58 ILE A O 1
ATOM 488 N N . ASN A 1 59 ? -7.516 -27.516 -0.539 1 97.69 59 ASN A N 1
ATOM 489 C CA . ASN A 1 59 ? -7.004 -28.828 -0.15 1 97.69 59 ASN A CA 1
ATOM 490 C C . ASN A 1 59 ? -7.824 -29.438 0.981 1 97.69 59 ASN A C 1
ATOM 492 O O . ASN A 1 59 ? -8.023 -30.656 1.021 1 97.69 59 ASN A O 1
ATOM 496 N N . ASN A 1 60 ? -8.258 -28.594 1.916 1 97.62 60 ASN A N 1
ATOM 497 C CA . ASN A 1 60 ? -9.125 -29.078 2.982 1 97.62 60 ASN A CA 1
ATOM 498 C C . ASN A 1 60 ? -10.422 -29.672 2.428 1 97.62 60 ASN A C 1
ATOM 500 O O . ASN A 1 60 ? -10.852 -30.75 2.859 1 97.62 60 ASN A O 1
ATOM 504 N N . ILE A 1 61 ? -11.016 -29 1.508 1 98.31 61 ILE A N 1
ATOM 505 C CA . ILE A 1 61 ? -12.242 -29.484 0.886 1 98.31 61 ILE A CA 1
ATOM 506 C C . ILE A 1 61 ? -11.961 -30.766 0.112 1 98.31 61 ILE A C 1
ATOM 508 O O . ILE A 1 61 ? -12.688 -31.75 0.239 1 98.31 61 ILE A O 1
ATOM 512 N N . TYR A 1 62 ? -10.898 -30.797 -0.641 1 98.25 62 TYR A N 1
ATOM 513 C CA . TYR A 1 62 ? -10.492 -31.969 -1.403 1 98.25 62 TYR A CA 1
ATOM 514 C C . TYR A 1 62 ? -10.367 -33.188 -0.498 1 98.25 62 TYR A C 1
ATOM 516 O O . TYR A 1 62 ? -10.953 -34.25 -0.772 1 98.25 62 TYR A O 1
ATOM 524 N N . CYS A 1 63 ? -9.633 -33.062 0.588 1 97.88 63 CYS A N 1
ATOM 525 C CA . CYS A 1 63 ? -9.375 -34.156 1.499 1 97.88 63 CYS A CA 1
ATOM 526 C C . CYS A 1 63 ? -10.664 -34.656 2.145 1 97.88 63 CYS A C 1
ATOM 528 O O . CYS A 1 63 ? -10.836 -35.844 2.371 1 97.88 63 CYS A O 1
ATOM 530 N N . GLU A 1 64 ? -11.539 -33.688 2.389 1 97.19 64 GLU A N 1
ATOM 531 C CA . GLU A 1 64 ? -12.805 -34.031 3.037 1 97.19 64 GLU A CA 1
ATOM 532 C C . GLU A 1 64 ? -13.719 -34.812 2.092 1 97.19 64 GLU A C 1
ATOM 534 O O . GLU A 1 64 ? -14.477 -35.688 2.525 1 97.19 64 GLU A O 1
ATOM 539 N N . TYR A 1 65 ? -13.609 -34.625 0.812 1 95.62 65 TYR A N 1
ATOM 540 C CA . TYR A 1 65 ? -14.648 -35.125 -0.09 1 95.62 65 TYR A CA 1
ATOM 541 C C . TYR A 1 65 ? -14.07 -36.125 -1.079 1 95.62 65 TYR A C 1
ATOM 543 O O . TYR A 1 65 ? -14.82 -36.75 -1.831 1 95.62 65 TYR A O 1
ATOM 551 N N . LYS A 1 66 ? -12.789 -36.375 -1.171 1 95.06 66 LYS A N 1
ATOM 552 C CA . LYS A 1 66 ? -12.133 -37.125 -2.242 1 95.06 66 LYS A CA 1
ATOM 553 C C . LYS A 1 66 ? -12.586 -38.562 -2.252 1 95.06 66 LYS A C 1
ATOM 555 O O . LYS A 1 66 ? -12.57 -39.219 -3.299 1 95.06 66 LYS A O 1
ATOM 560 N N . GLU A 1 67 ? -13.016 -39.125 -1.114 1 93.06 67 GLU A N 1
ATOM 561 C CA . GLU A 1 67 ? -13.406 -40.531 -1.049 1 93.06 67 GLU A CA 1
ATOM 562 C C . GLU A 1 67 ? -14.812 -40.719 -1.603 1 93.06 67 GLU A C 1
ATOM 564 O O . GLU A 1 67 ? -15.133 -41.812 -2.08 1 93.06 67 GLU A O 1
ATOM 569 N N . LYS A 1 68 ? -15.617 -39.656 -1.651 1 91.25 68 LYS A N 1
ATOM 570 C CA . LYS A 1 68 ? -17.047 -39.906 -1.87 1 91.25 68 LYS A CA 1
ATOM 571 C C . LYS A 1 68 ? -17.5 -39.312 -3.199 1 91.25 68 LYS A C 1
ATOM 573 O O . LYS A 1 68 ? -18.484 -39.75 -3.781 1 91.25 68 LYS A O 1
ATOM 578 N N . TYR A 1 69 ? -16.797 -38.344 -3.684 1 92.69 69 TYR A N 1
ATOM 579 C CA . TYR A 1 69 ? -17.375 -37.594 -4.793 1 92.69 69 TYR A CA 1
ATOM 580 C C . TYR A 1 69 ? -16.344 -37.312 -5.867 1 92.69 69 TYR A C 1
ATOM 582 O O . TYR A 1 69 ? -15.133 -37.281 -5.586 1 92.69 69 TYR A O 1
ATOM 590 N N . ASP A 1 70 ? -16.875 -37.094 -7.059 1 94.44 70 ASP A N 1
ATOM 591 C CA . ASP A 1 70 ? -16 -36.75 -8.18 1 94.44 70 ASP A CA 1
ATOM 592 C C . ASP A 1 70 ? -15.836 -35.25 -8.312 1 94.44 70 ASP A C 1
ATOM 594 O O . ASP A 1 70 ? -14.844 -34.781 -8.867 1 94.44 70 ASP A O 1
ATOM 598 N N . ALA A 1 71 ? -16.844 -34.562 -7.859 1 96.38 71 ALA A N 1
ATOM 599 C CA . ALA A 1 71 ? -16.844 -33.094 -7.863 1 96.38 71 ALA A CA 1
ATOM 600 C C . ALA A 1 71 ? -17.766 -32.531 -6.773 1 96.38 71 ALA A C 1
ATOM 602 O O . ALA A 1 71 ? -18.672 -33.25 -6.32 1 96.38 71 ALA A O 1
ATOM 603 N N . VAL A 1 72 ? -17.484 -31.359 -6.332 1 96.75 72 VAL A N 1
ATOM 604 C CA . VAL A 1 72 ? -18.328 -30.75 -5.312 1 96.75 72 VAL A CA 1
ATOM 605 C C . VAL A 1 72 ? -18.578 -29.281 -5.672 1 96.75 72 VAL A C 1
ATOM 607 O O . VAL A 1 72 ? -17.781 -28.656 -6.375 1 96.75 72 VAL A O 1
ATOM 610 N N . GLY A 1 73 ? -19.734 -28.828 -5.262 1 97.5 73 GLY A N 1
ATOM 611 C CA . GLY A 1 73 ? -20.062 -27.422 -5.445 1 97.5 73 GLY A CA 1
ATOM 612 C C . GLY A 1 73 ? -19.484 -26.531 -4.367 1 97.5 73 GLY A C 1
ATOM 613 O O . GLY A 1 73 ? -19.625 -26.812 -3.176 1 97.5 73 GLY A O 1
ATOM 614 N N . VAL A 1 74 ? -18.781 -25.531 -4.789 1 98.12 74 VAL A N 1
ATOM 615 C CA . VAL A 1 74 ? -18.203 -24.547 -3.873 1 98.12 74 VAL A CA 1
ATOM 616 C C . VAL A 1 74 ? -18.594 -23.141 -4.316 1 98.12 74 VAL A C 1
ATOM 618 O O . VAL A 1 74 ? -19.219 -22.953 -5.367 1 98.12 74 VAL A O 1
ATOM 621 N N . TYR A 1 75 ? -18.328 -22.172 -3.461 1 97.06 75 TYR A N 1
ATOM 622 C CA . TYR A 1 75 ? -18.672 -20.781 -3.752 1 97.06 75 TYR A CA 1
ATOM 623 C C . TYR A 1 75 ? -17.469 -19.875 -3.535 1 97.06 75 TYR A C 1
ATOM 625 O O . TYR A 1 75 ? -16.812 -19.938 -2.488 1 97.06 75 TYR A O 1
ATOM 633 N N . GLY A 1 76 ? -17.047 -19.156 -4.602 1 94.19 76 GLY A N 1
ATOM 634 C CA . GLY A 1 76 ? -16.219 -17.969 -4.379 1 94.19 76 GLY A CA 1
ATOM 635 C C . GLY A 1 76 ? -17.016 -16.781 -3.91 1 94.19 76 GLY A C 1
ATOM 636 O O . GLY A 1 76 ? -17.578 -16.031 -4.727 1 94.19 76 GLY A O 1
ATOM 637 N N . ALA A 1 77 ? -16.984 -16.531 -2.676 1 92.75 77 ALA A N 1
ATOM 638 C CA . ALA A 1 77 ? -17.875 -15.562 -2.041 1 92.75 77 ALA A CA 1
ATOM 639 C C . ALA A 1 77 ? -19.344 -15.938 -2.297 1 92.75 77 ALA A C 1
ATOM 641 O O . ALA A 1 77 ? -19.922 -16.75 -1.574 1 92.75 77 ALA A O 1
ATOM 642 N N . ARG A 1 78 ? -19.922 -15.484 -3.396 1 93.44 78 ARG A N 1
ATOM 643 C CA . ARG A 1 78 ? -21.312 -15.828 -3.668 1 93.44 78 ARG A CA 1
ATOM 644 C C . ARG A 1 78 ? -21.453 -16.562 -4.996 1 93.44 78 ARG A C 1
ATOM 646 O O . ARG A 1 78 ? -22.516 -17.109 -5.309 1 93.44 78 ARG A O 1
ATOM 653 N N . ARG A 1 79 ? -20.422 -16.656 -5.766 1 92.94 79 ARG A N 1
ATOM 654 C CA . ARG A 1 79 ? -20.469 -17.25 -7.098 1 92.94 79 ARG A CA 1
ATOM 655 C C . ARG A 1 79 ? -20.297 -18.766 -7.035 1 92.94 79 ARG A C 1
ATOM 657 O O . ARG A 1 79 ? -19.297 -19.25 -6.5 1 92.94 79 ARG A O 1
ATOM 664 N N . PRO A 1 80 ? -21.219 -19.453 -7.633 1 95.5 80 PRO A N 1
ATOM 665 C CA . PRO A 1 80 ? -21.062 -20.906 -7.652 1 95.5 80 PRO A CA 1
ATOM 666 C C . PRO A 1 80 ? -19.938 -21.375 -8.57 1 95.5 80 PRO A C 1
ATOM 668 O O . PRO A 1 80 ? -19.781 -20.859 -9.688 1 95.5 80 PRO A O 1
ATOM 671 N N . GLN A 1 81 ? -19.141 -22.266 -8.078 1 97.31 81 GLN A N 1
ATOM 672 C CA . GLN A 1 81 ? -18.047 -22.922 -8.805 1 97.31 81 GLN A CA 1
ATOM 673 C C . GLN A 1 81 ? -18.062 -24.422 -8.578 1 97.31 81 GLN A C 1
ATOM 675 O O . GLN A 1 81 ? -18.719 -24.922 -7.652 1 97.31 81 GLN A O 1
ATOM 680 N N . LEU A 1 82 ? -17.453 -25.094 -9.469 1 98.06 82 LEU A N 1
ATOM 681 C CA . LEU A 1 82 ? -17.344 -26.547 -9.344 1 98.06 82 LEU A CA 1
ATOM 682 C C . LEU A 1 82 ? -15.906 -26.969 -9.109 1 98.06 82 LEU A C 1
ATOM 684 O O . LEU A 1 82 ? -15.023 -26.672 -9.922 1 98.06 82 LEU A O 1
ATOM 688 N N . LEU A 1 83 ? -15.641 -27.594 -7.988 1 98.31 83 LEU A N 1
ATOM 689 C CA . LEU A 1 83 ? -14.312 -28.109 -7.672 1 98.31 83 LEU A CA 1
ATOM 690 C C . LEU A 1 83 ? -14.188 -29.578 -8.07 1 98.31 83 LEU A C 1
ATOM 692 O O . LEU A 1 83 ? -14.945 -30.422 -7.586 1 98.31 83 LEU A O 1
ATOM 696 N N . ILE A 1 84 ? -13.242 -29.859 -8.93 1 97.5 84 ILE A N 1
ATOM 697 C CA . ILE A 1 84 ? -13.008 -31.234 -9.367 1 97.5 84 ILE A CA 1
ATOM 698 C C . ILE A 1 84 ? -12.227 -31.984 -8.297 1 97.5 84 ILE A C 1
ATOM 700 O O . ILE A 1 84 ? -11.203 -31.5 -7.809 1 97.5 84 ILE A O 1
ATOM 704 N N . ILE A 1 85 ? -12.734 -33.125 -7.965 1 96.94 85 ILE A N 1
ATOM 705 C CA . ILE A 1 85 ? -12.133 -33.938 -6.91 1 96.94 85 ILE A CA 1
ATOM 706 C C . ILE A 1 85 ? -11.43 -35.156 -7.523 1 96.94 85 ILE A C 1
ATOM 708 O O . ILE A 1 85 ? -10.336 -35.531 -7.098 1 96.94 85 ILE A O 1
ATOM 712 N N . ASN A 1 86 ? -11.961 -35.719 -8.547 1 96 86 ASN A N 1
ATOM 713 C CA . ASN A 1 86 ? -11.445 -36.906 -9.211 1 96 86 ASN A CA 1
ATOM 714 C C . ASN A 1 86 ? -10.469 -36.531 -10.328 1 96 86 ASN A C 1
ATOM 716 O O . ASN A 1 86 ? -10.852 -35.875 -11.297 1 96 86 ASN A O 1
ATOM 720 N N . PRO A 1 87 ? -9.25 -37.094 -10.289 1 96.5 87 PRO A N 1
ATOM 721 C CA . PRO A 1 87 ? -8.258 -36.75 -11.312 1 96.5 87 PRO A CA 1
ATOM 722 C C . PRO A 1 87 ? -8.695 -37.188 -12.719 1 96.5 87 PRO A C 1
ATOM 724 O O . PRO A 1 87 ? -8.344 -36.531 -13.703 1 96.5 87 PRO A O 1
ATOM 727 N N . ALA A 1 88 ? -9.414 -38.219 -12.797 1 94.75 88 ALA A N 1
ATOM 728 C CA . ALA A 1 88 ? -9.898 -38.656 -14.109 1 94.75 88 ALA A CA 1
ATOM 729 C C . ALA A 1 88 ? -10.812 -37.594 -14.734 1 94.75 88 ALA A C 1
ATOM 731 O O . ALA A 1 88 ? -10.773 -37.375 -15.945 1 94.75 88 ALA A O 1
ATOM 732 N N . LEU A 1 89 ? -11.633 -37 -13.883 1 95 89 LEU A N 1
ATOM 733 C CA . LEU A 1 89 ? -12.492 -35.938 -14.359 1 95 89 LEU A CA 1
ATOM 734 C C . LEU A 1 89 ? -11.664 -34.719 -14.742 1 95 89 LEU A C 1
ATOM 736 O O . LEU A 1 89 ? -12 -34 -15.688 1 95 89 LEU A O 1
ATOM 740 N N . ALA A 1 90 ? -10.609 -34.5 -13.992 1 95.62 90 ALA A N 1
ATOM 741 C CA . ALA A 1 90 ? -9.695 -33.406 -14.328 1 95.62 90 ALA A CA 1
ATOM 742 C C . ALA A 1 90 ? -9.125 -33.562 -15.734 1 95.62 90 ALA A C 1
ATOM 744 O O . ALA A 1 90 ? -9.07 -32.625 -16.516 1 95.62 90 ALA A O 1
ATOM 745 N N . ARG A 1 91 ? -8.727 -34.75 -16.016 1 94.81 91 ARG A N 1
ATOM 746 C CA . ARG A 1 91 ? -8.195 -35.031 -17.344 1 94.81 91 ARG A CA 1
ATOM 747 C C . ARG A 1 91 ? -9.25 -34.812 -18.422 1 94.81 91 ARG A C 1
ATOM 749 O O . ARG A 1 91 ? -8.953 -34.312 -19.5 1 94.81 91 ARG A O 1
ATOM 756 N N . ARG A 1 92 ? -10.461 -35.156 -18.141 1 94.44 92 ARG A N 1
ATOM 757 C CA . ARG A 1 92 ? -11.555 -34.938 -19.094 1 94.44 92 ARG A CA 1
ATOM 758 C C . ARG A 1 92 ? -11.727 -33.438 -19.375 1 94.44 92 ARG A C 1
ATOM 760 O O . ARG A 1 92 ? -11.906 -33.062 -20.531 1 94.44 92 ARG A O 1
ATOM 767 N N . VAL A 1 93 ? -11.664 -32.688 -18.312 1 95.12 93 VAL A N 1
ATOM 768 C CA . VAL A 1 93 ? -11.82 -31.234 -18.438 1 95.12 93 VAL A CA 1
ATOM 769 C C . VAL A 1 93 ? -10.758 -30.688 -19.391 1 95.12 93 VAL A C 1
ATOM 771 O O . VAL A 1 93 ? -11.047 -29.828 -20.234 1 95.12 93 VAL A O 1
ATOM 774 N N . PHE A 1 94 ? -9.547 -31.234 -19.344 1 95.12 94 PHE A N 1
ATOM 775 C CA . PHE A 1 94 ? -8.43 -30.672 -20.094 1 95.12 94 PHE A CA 1
ATOM 776 C C . PHE A 1 94 ? -8.328 -31.312 -21.469 1 95.12 94 PHE A C 1
ATOM 778 O O . PHE A 1 94 ? -7.844 -30.672 -22.406 1 95.12 94 PHE A O 1
ATOM 785 N N . VAL A 1 95 ? -8.758 -32.562 -21.641 1 95.31 95 VAL A N 1
ATOM 786 C CA . VAL A 1 95 ? -8.398 -33.281 -22.844 1 95.31 95 VAL A CA 1
ATOM 787 C C . VAL A 1 95 ? -9.672 -33.75 -23.578 1 95.31 95 VAL A C 1
ATOM 789 O O . VAL A 1 95 ? -10.094 -33.094 -24.547 1 95.31 95 VAL A O 1
ATOM 792 N N . SER A 1 96 ? -10.406 -34.688 -22.953 1 94.81 96 SER A N 1
ATOM 793 C CA . SER A 1 96 ? -11.477 -35.312 -23.703 1 94.81 96 SER A CA 1
ATOM 794 C C . SER A 1 96 ? -12.695 -34.406 -23.844 1 94.81 96 SER A C 1
ATOM 796 O O . SER A 1 96 ? -13.414 -34.469 -24.828 1 94.81 96 SER A O 1
ATOM 798 N N . ASP A 1 97 ? -12.969 -33.656 -22.828 1 96.69 97 ASP A N 1
ATOM 799 C CA . ASP A 1 97 ? -14.109 -32.75 -22.875 1 96.69 97 ASP A CA 1
ATOM 800 C C . ASP A 1 97 ? -13.648 -31.297 -23.094 1 96.69 97 ASP A C 1
ATOM 802 O O . ASP A 1 97 ? -14.281 -30.359 -22.609 1 96.69 97 ASP A O 1
ATOM 806 N N . PHE A 1 98 ? -12.547 -31.203 -23.734 1 96.12 98 PHE A N 1
ATOM 807 C CA . PHE A 1 98 ? -11.938 -29.906 -23.953 1 96.12 98 PHE A CA 1
ATOM 808 C C . PHE A 1 98 ? -12.93 -28.938 -24.594 1 96.12 98 PHE A C 1
ATOM 810 O O . PHE A 1 98 ? -12.938 -27.75 -24.281 1 96.12 98 PHE A O 1
ATOM 817 N N . LYS A 1 99 ? -13.773 -29.375 -25.422 1 95.75 99 LYS A N 1
ATOM 818 C CA . LYS A 1 99 ? -14.742 -28.547 -26.125 1 95.75 99 LYS A CA 1
ATOM 819 C C . LYS A 1 99 ? -15.664 -27.828 -25.156 1 95.75 99 LYS A C 1
ATOM 821 O O . LYS A 1 99 ? -16.109 -26.703 -25.422 1 95.75 99 LYS A O 1
ATOM 826 N N . HIS A 1 100 ? -15.914 -28.438 -24.031 1 97.19 100 HIS A N 1
ATOM 827 C CA . HIS A 1 100 ? -16.844 -27.891 -23.047 1 97.19 100 HIS A CA 1
ATOM 828 C C . HIS A 1 100 ? -16.109 -26.984 -22.062 1 97.19 100 HIS A C 1
ATOM 830 O O . HIS A 1 100 ? -16.75 -26.281 -21.266 1 97.19 100 HIS A O 1
ATOM 836 N N . PHE A 1 101 ? -14.727 -26.984 -22.125 1 97.12 101 PHE A N 1
ATOM 837 C CA . PHE A 1 101 ? -13.961 -26.25 -21.125 1 97.12 101 PHE A CA 1
ATOM 838 C C . PHE A 1 101 ? -12.75 -25.562 -21.75 1 97.12 101 PHE A C 1
ATOM 840 O O . PHE A 1 101 ? -11.688 -25.469 -21.125 1 97.12 101 PHE A O 1
ATOM 847 N N . HIS A 1 102 ? -12.82 -25.141 -22.875 1 94.69 102 HIS A N 1
ATOM 848 C CA . HIS A 1 102 ? -11.648 -24.734 -23.625 1 94.69 102 HIS A CA 1
ATOM 849 C C . HIS A 1 102 ? -11.156 -23.359 -23.188 1 94.69 102 HIS A C 1
ATOM 851 O O . HIS A 1 102 ? -10.023 -22.969 -23.484 1 94.69 102 HIS A O 1
ATOM 857 N N . ASP A 1 103 ? -11.977 -22.594 -22.453 1 96 103 ASP A N 1
ATOM 858 C CA . ASP A 1 103 ? -11.555 -21.266 -22.047 1 96 103 ASP A CA 1
ATOM 859 C C . ASP A 1 103 ? -11.227 -21.219 -20.547 1 96 103 ASP A C 1
ATOM 861 O O . ASP A 1 103 ? -11.789 -22 -19.766 1 96 103 ASP A O 1
ATOM 865 N N . ASN A 1 104 ? -10.242 -20.359 -20.188 1 94.88 104 ASN A N 1
ATOM 866 C CA . ASN A 1 104 ? -9.969 -20.062 -18.781 1 94.88 104 ASN A CA 1
ATOM 867 C C . ASN A 1 104 ? -10.961 -19.062 -18.219 1 94.88 104 ASN A C 1
ATOM 869 O O . ASN A 1 104 ? -11.523 -18.25 -18.953 1 94.88 104 ASN A O 1
ATOM 873 N N . ASP A 1 105 ? -11.164 -19.109 -16.938 1 92.56 105 ASP A N 1
ATOM 874 C CA . ASP A 1 105 ? -12.148 -18.25 -16.297 1 92.56 105 ASP A CA 1
ATOM 875 C C . ASP A 1 105 ? -11.789 -16.766 -16.469 1 92.56 105 ASP A C 1
ATOM 877 O O . ASP A 1 105 ? -12.672 -15.914 -16.562 1 92.56 105 ASP A O 1
ATOM 881 N N . VAL A 1 106 ? -10.57 -16.438 -16.578 1 88.94 106 VAL A N 1
ATOM 882 C CA . VAL A 1 106 ? -10.094 -15.055 -16.656 1 88.94 106 VAL A CA 1
ATOM 883 C C . VAL A 1 106 ? -10.5 -14.453 -18 1 88.94 106 VAL A C 1
ATOM 885 O O . VAL A 1 106 ? -10.523 -13.227 -18.156 1 88.94 106 VAL A O 1
ATOM 888 N N . SER A 1 107 ? -10.812 -15.305 -18.984 1 89.38 107 SER A N 1
ATOM 889 C CA . SER A 1 107 ? -11.234 -14.82 -20.297 1 89.38 107 SER A CA 1
ATOM 890 C C . SER A 1 107 ? -12.531 -14.031 -20.203 1 89.38 107 SER A C 1
ATOM 892 O O . SER A 1 107 ? -12.805 -13.172 -21.047 1 89.38 107 SER A O 1
ATOM 894 N N . LEU A 1 108 ? -13.234 -14.289 -19.188 1 83.75 108 LEU A N 1
ATOM 895 C CA . LEU A 1 108 ? -14.516 -13.617 -18.984 1 83.75 108 LEU A CA 1
ATOM 896 C C . LEU A 1 108 ? -14.305 -12.211 -18.438 1 83.75 108 LEU A C 1
ATOM 898 O O . LEU A 1 108 ? -15.219 -11.375 -18.484 1 83.75 108 LEU A O 1
ATOM 902 N N . LEU A 1 109 ? -13.156 -11.977 -17.984 1 86.12 109 LEU A N 1
ATOM 903 C CA . LEU A 1 109 ? -12.938 -10.742 -17.25 1 86.12 109 LEU A CA 1
ATOM 904 C C . LEU A 1 109 ? -12.148 -9.742 -18.078 1 86.12 109 LEU A C 1
ATOM 906 O O . LEU A 1 109 ? -12.367 -8.531 -17.984 1 86.12 109 LEU A O 1
ATOM 910 N N . ALA A 1 110 ? -11.344 -10.195 -18.891 1 85.62 110 ALA A N 1
ATOM 911 C CA . ALA A 1 110 ? -10.375 -9.344 -19.594 1 85.62 110 ALA A CA 1
ATOM 912 C C . ALA A 1 110 ? -11.031 -8.602 -20.75 1 85.62 110 ALA A C 1
ATOM 914 O O . ALA A 1 110 ? -11.836 -9.18 -21.484 1 85.62 110 ALA A O 1
ATOM 915 N N . LYS A 1 111 ? -10.82 -7.203 -20.891 1 89.75 111 LYS A N 1
ATOM 916 C CA . LYS A 1 111 ? -11.25 -6.328 -21.984 1 89.75 111 LYS A CA 1
ATOM 917 C C . LYS A 1 111 ? -10.055 -5.625 -22.625 1 89.75 111 LYS A C 1
ATOM 919 O O . LYS A 1 111 ? -9.227 -5.039 -21.922 1 89.75 111 LYS A O 1
ATOM 924 N N . GLU A 1 112 ? -10.07 -5.672 -23.844 1 90 112 GLU A N 1
ATOM 925 C CA . GLU A 1 112 ? -8.969 -5.043 -24.562 1 90 112 GLU A CA 1
ATOM 926 C C . GLU A 1 112 ? -8.875 -3.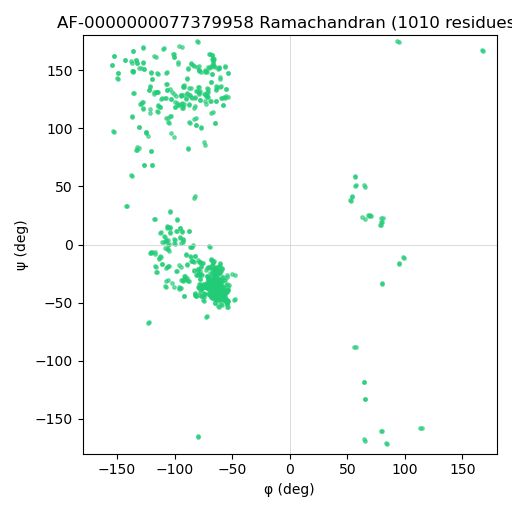555 -24.25 1 90 112 GLU A C 1
ATOM 928 O O . GLU A 1 112 ? -7.777 -3.002 -24.141 1 90 112 GLU A O 1
ATOM 933 N N . LYS A 1 113 ? -10.016 -2.973 -24.078 1 90.31 113 LYS A N 1
ATOM 934 C CA . LYS A 1 113 ? -10.047 -1.534 -23.844 1 90.31 113 LYS A CA 1
ATOM 935 C C . LYS A 1 113 ? -9.414 -1.188 -22.484 1 90.31 113 LYS A C 1
ATOM 937 O O . LYS A 1 113 ? -8.883 -0.09 -22.312 1 90.31 113 LYS A O 1
ATOM 942 N N . ASP A 1 114 ? -9.531 -2.08 -21.531 1 90.25 114 ASP A N 1
ATOM 943 C CA . ASP A 1 114 ? -9.016 -1.841 -20.188 1 90.25 114 ASP A CA 1
ATOM 944 C C . ASP A 1 114 ? -7.523 -2.146 -20.109 1 90.25 114 ASP A C 1
ATOM 946 O O . ASP A 1 114 ? -6.75 -1.369 -19.547 1 90.25 114 ASP A O 1
ATOM 950 N N . ASP A 1 115 ? -7.102 -3.178 -20.688 1 91.19 115 ASP A N 1
ATOM 951 C CA . ASP A 1 115 ? -5.734 -3.693 -20.656 1 91.19 115 ASP A CA 1
ATOM 952 C C . ASP A 1 115 ? -5.426 -4.512 -21.906 1 91.19 115 ASP A C 1
ATOM 954 O O . ASP A 1 115 ? -5.664 -5.723 -21.938 1 91.19 115 ASP A O 1
ATOM 958 N N . PHE A 1 116 ? -4.805 -3.885 -22.844 1 92.38 116 PHE A N 1
ATOM 959 C CA . PHE A 1 116 ? -4.578 -4.477 -24.156 1 92.38 116 PHE A CA 1
ATOM 960 C C . PHE A 1 116 ? -3.627 -5.664 -24.062 1 92.38 116 PHE A C 1
ATOM 962 O O . PHE A 1 116 ? -3.865 -6.711 -24.656 1 92.38 116 PHE A O 1
ATOM 969 N N . MET A 1 117 ? -2.58 -5.547 -23.297 1 90.69 117 MET A N 1
ATOM 970 C CA . MET A 1 117 ? -1.571 -6.598 -23.188 1 90.69 117 MET A CA 1
ATOM 971 C C . MET A 1 117 ? -2.137 -7.824 -22.484 1 90.69 117 MET A C 1
ATOM 973 O O . MET A 1 117 ? -1.946 -8.953 -22.953 1 90.69 117 MET A O 1
ATOM 977 N N . PHE A 1 118 ? -2.85 -7.641 -21.406 1 89.31 118 PHE A N 1
ATOM 978 C CA . PHE A 1 118 ? -3.416 -8.734 -20.625 1 89.31 118 PHE A CA 1
ATOM 979 C C . PHE A 1 118 ? -4.508 -9.453 -21.422 1 89.31 118 PHE A C 1
ATOM 981 O O . PHE A 1 118 ? -4.578 -10.68 -21.422 1 89.31 118 PHE A O 1
ATOM 988 N N . ALA A 1 119 ? -5.309 -8.688 -22.172 1 91.81 119 ALA A N 1
ATOM 989 C CA . ALA A 1 119 ? -6.445 -9.227 -22.906 1 91.81 119 ALA A CA 1
ATOM 990 C C . ALA A 1 119 ? -5.984 -10.039 -24.109 1 91.81 119 ALA A C 1
ATOM 992 O O . ALA A 1 119 ? -6.711 -10.898 -24.609 1 91.81 119 ALA A O 1
ATOM 993 N N . ASN A 1 120 ? -4.785 -9.781 -24.562 1 91.94 120 ASN A N 1
ATOM 994 C CA . ASN A 1 120 ? -4.293 -10.469 -25.75 1 91.94 120 ASN A CA 1
ATOM 995 C C . ASN A 1 120 ? -3.26 -11.531 -25.406 1 91.94 120 ASN A C 1
ATOM 997 O O . ASN A 1 120 ? -2.547 -12.023 -26.281 1 91.94 120 ASN A O 1
ATOM 1001 N N . ASN A 1 121 ? -3.217 -11.859 -24.172 1 90.75 121 ASN A N 1
ATOM 1002 C CA . ASN A 1 121 ? -2.389 -12.969 -23.719 1 90.75 121 ASN A CA 1
ATOM 1003 C C . ASN A 1 121 ? -3.064 -14.312 -23.984 1 90.75 121 ASN A C 1
ATOM 1005 O O . ASN A 1 121 ? -4.262 -14.469 -23.734 1 90.75 121 ASN A O 1
ATOM 1009 N N . PRO A 1 122 ? -2.309 -15.258 -24.484 1 90.06 122 PRO A N 1
ATOM 1010 C CA . PRO A 1 122 ? -2.904 -16.562 -24.75 1 90.06 122 PRO A CA 1
ATOM 1011 C C . PRO A 1 122 ? -3.588 -17.172 -23.516 1 90.06 122 PRO A C 1
ATOM 1013 O O . PRO A 1 122 ? -4.539 -17.938 -23.656 1 90.06 122 PRO A O 1
ATOM 1016 N N . PHE A 1 123 ? -3.172 -16.828 -22.375 1 89.56 123 PHE A N 1
ATOM 1017 C CA . PHE A 1 123 ? -3.785 -17.328 -21.156 1 89.56 123 PHE A CA 1
ATOM 1018 C C . PHE A 1 123 ? -5.199 -16.797 -21 1 89.56 123 PHE A C 1
ATOM 1020 O O . PHE A 1 123 ? -6.086 -17.5 -20.5 1 89.56 123 PHE A O 1
ATOM 1027 N N . THR A 1 124 ? -5.434 -15.594 -21.453 1 91.88 124 THR A N 1
ATOM 1028 C CA . THR A 1 124 ? -6.711 -14.914 -21.25 1 91.88 124 THR A CA 1
ATOM 1029 C C . THR A 1 124 ? -7.594 -15.047 -22.484 1 91.88 124 THR A C 1
ATOM 1031 O O . THR A 1 124 ? -8.82 -14.953 -22.391 1 91.88 124 THR A O 1
ATOM 1034 N N . LEU A 1 125 ? -6.98 -15.289 -23.641 1 93.62 125 LEU A N 1
ATOM 1035 C CA . LEU A 1 125 ? -7.73 -15.352 -24.875 1 93.62 125 LEU A CA 1
ATOM 1036 C C . LEU A 1 125 ? -8.672 -16.547 -24.891 1 93.62 125 LEU A C 1
ATOM 1038 O O . LEU A 1 125 ? -8.422 -17.547 -24.203 1 93.62 125 LEU A O 1
ATOM 1042 N N . ALA A 1 126 ? -9.742 -16.438 -25.688 1 94.62 126 ALA A N 1
ATOM 1043 C CA . ALA A 1 126 ? -10.773 -17.469 -25.719 1 94.62 126 ALA A CA 1
ATOM 1044 C C . ALA A 1 126 ? -11.086 -17.875 -27.156 1 94.62 126 ALA A C 1
ATOM 1046 O O . ALA A 1 126 ? -10.836 -17.125 -28.094 1 94.62 126 ALA A O 1
ATOM 1047 N N . GLY A 1 127 ? -11.516 -19.109 -27.281 1 93.62 127 GLY A N 1
ATOM 1048 C CA . GLY A 1 127 ? -12.094 -19.578 -28.531 1 93.62 127 GLY A CA 1
ATOM 1049 C C . GLY A 1 127 ? -11.102 -19.609 -29.688 1 93.62 127 GLY A C 1
ATOM 1050 O O . GLY A 1 127 ? -9.969 -20.062 -29.531 1 93.62 127 GLY A O 1
ATOM 1051 N N . GLU A 1 128 ? -11.578 -19.094 -30.734 1 94.19 128 GLU A N 1
ATOM 1052 C CA . GLU A 1 128 ? -10.82 -19.156 -31.969 1 94.19 128 GLU A CA 1
ATOM 1053 C C . GLU A 1 128 ? -9.633 -18.203 -31.938 1 94.19 128 GLU A C 1
ATOM 1055 O O . GLU A 1 128 ? -8.578 -18.5 -32.5 1 94.19 128 GLU A O 1
ATOM 1060 N N . VAL A 1 129 ? -9.828 -17.141 -31.312 1 94.06 129 VAL A N 1
ATOM 1061 C CA . VAL A 1 129 ? -8.742 -16.172 -31.219 1 94.06 129 VAL A CA 1
ATOM 1062 C C . VAL A 1 129 ? -7.566 -16.781 -30.453 1 94.06 129 VAL A C 1
ATOM 1064 O O . VAL A 1 129 ? -6.406 -16.547 -30.812 1 94.06 129 VAL A O 1
ATOM 1067 N N . TRP A 1 130 ? -7.898 -17.469 -29.422 1 94.56 130 TRP A N 1
ATOM 1068 C CA . TRP A 1 130 ? -6.863 -18.172 -28.672 1 94.56 130 TRP A CA 1
ATOM 1069 C C . TRP A 1 130 ? -6.102 -19.141 -29.562 1 94.56 130 TRP A C 1
ATOM 1071 O O . TRP A 1 130 ? -4.871 -19.156 -29.562 1 94.56 130 TRP A O 1
ATOM 1081 N N . LYS A 1 131 ? -6.809 -19.922 -30.359 1 94.94 131 LYS A N 1
ATOM 1082 C CA . LYS A 1 131 ? -6.207 -20.922 -31.234 1 94.94 131 LYS A CA 1
ATOM 1083 C C . LYS A 1 131 ? -5.266 -20.266 -32.25 1 94.94 131 LYS A C 1
ATOM 1085 O O . LYS A 1 131 ? -4.164 -20.766 -32.469 1 94.94 131 LYS A O 1
ATOM 1090 N N . GLN A 1 132 ? -5.699 -19.219 -32.75 1 94.44 132 GLN A N 1
ATOM 1091 C CA . GLN A 1 132 ? -4.898 -18.516 -33.75 1 94.44 132 GLN A CA 1
ATOM 1092 C C . GLN A 1 132 ? -3.629 -17.938 -33.125 1 94.44 132 GLN A C 1
ATOM 1094 O O . GLN A 1 132 ? -2.545 -18.047 -33.688 1 94.44 132 GLN A O 1
ATOM 1099 N N . ARG A 1 133 ? -3.832 -17.312 -31.984 1 92.31 133 ARG A N 1
ATOM 1100 C CA . ARG A 1 133 ? -2.684 -16.734 -31.297 1 92.31 133 ARG A CA 1
ATOM 1101 C C . ARG A 1 133 ? -1.656 -17.812 -30.953 1 92.31 133 ARG A C 1
ATOM 1103 O O . ARG A 1 133 ? -0.452 -17.594 -31.094 1 92.31 133 ARG A O 1
ATOM 1110 N N . ARG A 1 134 ? -2.105 -18.875 -30.453 1 91.56 134 ARG A N 1
ATOM 1111 C CA . ARG A 1 134 ? -1.22 -19.984 -30.109 1 91.56 134 ARG A CA 1
ATOM 1112 C C . ARG A 1 134 ? -0.461 -20.484 -31.328 1 91.56 134 ARG A C 1
ATOM 1114 O O . ARG A 1 134 ? 0.746 -20.734 -31.266 1 91.56 134 ARG A O 1
ATOM 1121 N N . ALA A 1 135 ? -1.129 -20.609 -32.406 1 92.75 135 ALA A N 1
ATOM 1122 C CA . ALA A 1 135 ? -0.511 -21.047 -33.656 1 92.75 135 ALA A CA 1
ATOM 1123 C C . ALA A 1 135 ? 0.563 -20.062 -34.125 1 92.75 135 ALA A C 1
ATOM 1125 O O . ALA A 1 135 ? 1.57 -20.469 -34.688 1 92.75 135 ALA A O 1
ATOM 1126 N N . ASP A 1 136 ? 0.33 -18.859 -33.812 1 91.06 136 ASP A N 1
ATOM 1127 C CA . ASP A 1 136 ? 1.282 -17.812 -34.188 1 91.06 136 ASP A CA 1
ATOM 1128 C C . ASP A 1 136 ? 2.572 -17.938 -33.375 1 91.06 136 ASP A C 1
ATOM 1130 O O . ASP A 1 136 ? 3.66 -17.672 -33.906 1 91.06 136 ASP A O 1
ATOM 1134 N N . ILE A 1 137 ? 2.449 -18.297 -32.188 1 88.12 137 ILE A N 1
ATOM 1135 C CA . ILE A 1 137 ? 3.57 -18.188 -31.266 1 88.12 137 ILE A CA 1
ATOM 1136 C C . ILE A 1 137 ? 4.352 -19.5 -31.234 1 88.12 137 ILE A C 1
ATOM 1138 O O . ILE A 1 137 ? 5.57 -19.484 -31.062 1 88.12 137 ILE A O 1
ATOM 1142 N N . LEU A 1 138 ? 3.732 -20.578 -31.422 1 87.44 138 LEU A N 1
ATOM 1143 C CA . LEU A 1 138 ? 4.27 -21.922 -31.234 1 87.44 138 LEU A CA 1
ATOM 1144 C C . LEU A 1 138 ? 5.551 -22.125 -32.062 1 87.44 138 LEU A C 1
ATOM 1146 O O . LEU A 1 138 ? 6.535 -22.656 -31.531 1 87.44 138 LEU A O 1
ATOM 1150 N N . PRO A 1 139 ? 5.609 -21.625 -33.25 1 85.62 139 PRO A N 1
ATOM 1151 C CA . PRO A 1 139 ? 6.84 -21.828 -34 1 85.62 139 PRO A CA 1
ATOM 1152 C C . PRO A 1 139 ? 8.039 -21.094 -33.406 1 85.62 139 PRO A C 1
ATOM 1154 O O . PRO A 1 139 ? 9.18 -21.516 -33.594 1 85.62 139 PRO A O 1
ATOM 1157 N N . GLY A 1 140 ? 7.762 -20.016 -32.781 1 82.75 140 GLY A N 1
ATOM 1158 C CA . GLY A 1 140 ? 8.828 -19.266 -32.125 1 82.75 140 GLY A CA 1
ATOM 1159 C C . GLY A 1 140 ? 9.453 -20.016 -30.953 1 82.75 140 GLY A C 1
ATOM 1160 O O . GLY A 1 140 ? 10.57 -19.688 -30.531 1 82.75 140 GLY A O 1
ATOM 1161 N N . LEU A 1 141 ? 8.781 -21.062 -30.516 1 83.38 141 LEU A N 1
ATOM 1162 C CA . LEU A 1 141 ? 9.25 -21.797 -29.344 1 83.38 141 LEU A CA 1
ATOM 1163 C C . LEU A 1 141 ? 9.594 -23.234 -29.719 1 83.38 141 LEU A C 1
ATOM 1165 O O . LEU A 1 141 ? 9.656 -24.109 -28.844 1 83.38 141 LEU A O 1
ATOM 1169 N N . ALA A 1 142 ? 9.852 -23.438 -30.938 1 84.19 142 ALA A N 1
ATOM 1170 C CA . ALA A 1 142 ? 10.219 -24.75 -31.438 1 84.19 142 ALA A CA 1
ATOM 1171 C C . ALA A 1 142 ? 11.547 -25.219 -30.859 1 84.19 142 ALA A C 1
ATOM 1173 O O . ALA A 1 142 ? 12.367 -24.391 -30.438 1 84.19 142 ALA A O 1
ATOM 1174 N N . PRO A 1 143 ? 11.695 -26.516 -30.781 1 84.56 143 PRO A N 1
ATOM 1175 C CA . PRO A 1 143 ? 12.945 -27.047 -30.25 1 84.56 143 PRO A CA 1
ATOM 1176 C C . PRO A 1 143 ? 14.18 -26.5 -30.969 1 84.56 143 PRO A C 1
ATOM 1178 O O . PRO A 1 143 ? 15.195 -26.234 -30.328 1 84.56 143 PRO A O 1
ATOM 1181 N N . SER A 1 144 ? 14.109 -26.344 -32.25 1 85.69 144 SER A N 1
ATOM 1182 C CA . SER A 1 144 ? 15.242 -25.828 -33 1 85.69 144 SER A CA 1
ATOM 1183 C C . SER A 1 144 ? 15.617 -24.406 -32.562 1 85.69 144 SER A C 1
ATOM 1185 O O . SER A 1 144 ? 16.797 -24.062 -32.5 1 85.69 144 SER A O 1
ATOM 1187 N N . ARG A 1 145 ? 14.688 -23.703 -32.219 1 83.25 145 ARG A N 1
ATOM 1188 C CA . ARG A 1 145 ? 14.938 -22.344 -31.812 1 83.25 145 ARG A CA 1
ATOM 1189 C C . ARG A 1 145 ? 15.492 -22.297 -30.391 1 83.25 145 ARG A C 1
ATOM 1191 O O . ARG A 1 145 ? 16.328 -21.469 -30.062 1 83.25 145 ARG A O 1
ATOM 1198 N N . THR A 1 146 ? 14.922 -23.141 -29.547 1 86.75 146 THR A N 1
ATOM 1199 C CA . THR A 1 146 ? 15.453 -23.266 -28.203 1 86.75 146 THR A CA 1
ATOM 1200 C C . THR A 1 146 ? 16.938 -23.625 -28.234 1 86.75 146 THR A C 1
ATOM 1202 O O . THR A 1 146 ? 17.734 -23.109 -27.438 1 86.75 146 THR A O 1
ATOM 1205 N N . LYS A 1 147 ? 17.219 -24.5 -29.125 1 89 147 LYS A N 1
ATOM 1206 C CA . LYS A 1 147 ? 18.625 -24.891 -29.312 1 89 147 LYS A CA 1
ATOM 1207 C C . LYS A 1 147 ? 19.453 -23.703 -29.812 1 89 147 LYS A C 1
ATOM 1209 O O . LYS A 1 147 ? 20.594 -23.516 -29.375 1 89 147 LYS A O 1
ATOM 1214 N N . ALA A 1 148 ? 18.891 -22.953 -30.641 1 85.31 148 ALA A N 1
ATOM 1215 C CA . ALA A 1 148 ? 19.594 -21.844 -31.25 1 85.31 148 ALA A CA 1
ATOM 1216 C C . ALA A 1 148 ? 19.938 -20.781 -30.219 1 85.31 148 ALA A C 1
ATOM 1218 O O . ALA A 1 148 ? 20.953 -20.078 -30.344 1 85.31 148 ALA A O 1
ATOM 1219 N N . VAL A 1 149 ? 19.156 -20.688 -29.203 1 86.62 149 VAL A N 1
ATOM 1220 C CA . VAL A 1 149 ? 19.406 -19.641 -28.234 1 86.62 149 VAL A CA 1
ATOM 1221 C C . VAL A 1 149 ? 20.156 -20.203 -27.031 1 86.62 149 VAL A C 1
ATOM 1223 O O . VAL A 1 149 ? 20.438 -19.484 -26.078 1 86.62 149 VAL A O 1
ATOM 1226 N N . TYR A 1 150 ? 20.531 -21.422 -27.016 1 91.81 150 TYR A N 1
ATOM 1227 C CA . TYR A 1 150 ? 21.203 -22.062 -25.891 1 91.81 150 TYR A CA 1
ATOM 1228 C C . TYR A 1 150 ? 22.516 -21.375 -25.578 1 91.81 150 TYR A C 1
ATOM 1230 O O . TYR A 1 150 ? 22.922 -21.297 -24.406 1 91.81 150 TYR A O 1
ATOM 1238 N N . PRO A 1 151 ? 23.219 -20.812 -26.547 1 90.88 151 PRO A N 1
ATOM 1239 C CA . PRO A 1 151 ? 24.422 -20.062 -26.203 1 90.88 151 PRO A CA 1
ATOM 1240 C C . PRO A 1 151 ? 24.141 -18.859 -25.297 1 90.88 151 PRO A C 1
ATOM 1242 O O . PRO A 1 151 ? 24.953 -18.531 -24.438 1 90.88 151 PRO A O 1
ATOM 1245 N N . VAL A 1 152 ? 23 -18.297 -25.547 1 89.44 152 VAL A N 1
ATOM 1246 C CA . VAL A 1 152 ? 22.609 -17.203 -24.656 1 89.44 152 VAL A CA 1
ATOM 1247 C C . VAL A 1 152 ? 22.391 -17.734 -23.25 1 89.44 152 VAL A C 1
ATOM 1249 O O . VAL A 1 152 ? 22.828 -17.109 -22.266 1 89.44 152 VAL A O 1
ATOM 1252 N N . THR A 1 153 ? 21.75 -18.844 -23.141 1 93 153 THR A N 1
ATOM 1253 C CA . THR A 1 153 ? 21.531 -19.484 -21.844 1 93 153 THR A CA 1
ATOM 1254 C C . THR A 1 153 ? 22.859 -19.734 -21.141 1 93 153 THR A C 1
ATOM 1256 O O . THR A 1 153 ? 22.984 -19.484 -19.938 1 93 153 THR A O 1
ATOM 1259 N N . ARG A 1 154 ? 23.828 -20.156 -21.875 1 94.25 154 ARG A N 1
ATOM 1260 C CA . ARG A 1 154 ? 25.156 -20.422 -21.312 1 94.25 154 ARG A CA 1
ATOM 1261 C C . ARG A 1 154 ? 25.797 -19.141 -20.797 1 94.25 154 ARG A C 1
ATOM 1263 O O . ARG A 1 154 ? 26.375 -19.125 -19.703 1 94.25 154 ARG A O 1
ATOM 1270 N N . GLN A 1 155 ? 25.625 -18.156 -21.562 1 93.81 155 GLN A N 1
ATOM 1271 C CA . GLN A 1 155 ? 26.188 -16.875 -21.172 1 93.81 155 GLN A CA 1
ATOM 1272 C C . GLN A 1 155 ? 25.562 -16.391 -19.875 1 93.81 155 GLN A C 1
ATOM 1274 O O . GLN A 1 155 ? 26.25 -15.867 -18.984 1 93.81 155 GLN A O 1
ATOM 1279 N N . VAL A 1 156 ? 24.312 -16.5 -19.812 1 94.38 156 VAL A N 1
ATOM 1280 C CA . VAL A 1 156 ? 23.594 -16.047 -18.625 1 94.38 156 VAL A CA 1
ATOM 1281 C C . VAL A 1 156 ? 24 -16.891 -17.422 1 94.38 156 VAL A C 1
ATOM 1283 O O . VAL A 1 156 ? 24.109 -16.391 -16.312 1 94.38 156 VAL A O 1
ATOM 1286 N N . CYS A 1 157 ? 24.219 -18.156 -17.625 1 96.25 157 CYS A N 1
ATOM 1287 C CA . CYS A 1 157 ? 24.688 -19.047 -16.578 1 96.25 157 CYS A CA 1
ATOM 1288 C C . CYS A 1 157 ? 26.031 -18.594 -16.047 1 96.25 157 CYS A C 1
ATOM 1290 O O . CYS A 1 157 ? 26.281 -18.609 -14.836 1 96.25 157 CYS A O 1
ATOM 1292 N N . TRP A 1 158 ? 26.844 -18.156 -16.906 1 95.31 158 TRP A N 1
ATOM 1293 C CA . TRP A 1 158 ? 28.156 -17.656 -16.5 1 95.31 158 TRP A CA 1
ATOM 1294 C C . TRP A 1 158 ? 28.031 -16.391 -15.656 1 95.31 158 TRP A C 1
ATOM 1296 O O . TRP A 1 158 ? 28.734 -16.219 -14.664 1 95.31 158 TRP A O 1
ATOM 1306 N N . LYS A 1 159 ? 27.109 -15.555 -16.078 1 94.75 159 LYS A N 1
ATOM 1307 C CA . LYS A 1 159 ? 26.859 -14.344 -15.305 1 94.75 159 LYS A CA 1
ATOM 1308 C C . LYS A 1 159 ? 26.375 -14.688 -13.898 1 94.75 159 LYS A C 1
ATOM 1310 O O . LYS A 1 159 ? 26.75 -14.031 -12.93 1 94.75 159 LYS A O 1
ATOM 1315 N N . LEU A 1 160 ? 25.547 -15.648 -13.844 1 96.44 160 LEU A N 1
ATOM 1316 C CA . LEU A 1 160 ? 25.031 -16.125 -12.562 1 96.44 160 LEU A CA 1
ATOM 1317 C C . LEU A 1 160 ? 26.156 -16.609 -11.664 1 96.44 160 LEU A C 1
ATOM 1319 O O . LEU A 1 160 ? 26.234 -16.234 -10.492 1 96.44 160 LEU A O 1
ATOM 1323 N N . THR A 1 161 ? 27.047 -17.359 -12.211 1 95.88 161 THR A N 1
ATOM 1324 C CA . THR A 1 161 ? 28.188 -17.891 -11.469 1 95.88 161 THR A CA 1
ATOM 1325 C C . THR A 1 161 ? 29.094 -16.766 -10.984 1 95.88 161 THR A C 1
ATOM 1327 O O . THR A 1 161 ? 29.516 -16.766 -9.828 1 95.88 161 THR A O 1
ATOM 1330 N N . ASP A 1 162 ? 29.312 -15.883 -11.875 1 95 162 ASP A N 1
ATOM 1331 C CA . ASP A 1 162 ? 30.156 -14.75 -11.523 1 95 162 ASP A CA 1
ATOM 1332 C C . ASP A 1 162 ? 29.547 -13.938 -10.383 1 95 162 ASP A C 1
ATOM 1334 O O . ASP A 1 162 ? 30.25 -13.523 -9.461 1 95 162 ASP A O 1
ATOM 1338 N N . TRP A 1 163 ? 28.297 -13.742 -10.531 1 94.69 163 TRP A N 1
ATOM 1339 C CA . TRP A 1 163 ? 27.578 -12.992 -9.516 1 94.69 163 TRP A CA 1
ATOM 1340 C C . TRP A 1 163 ? 27.625 -13.719 -8.172 1 94.69 163 TRP A C 1
ATOM 1342 O O . TRP A 1 163 ? 27.812 -13.094 -7.125 1 94.69 163 TRP A O 1
ATOM 1352 N N . LEU A 1 164 ? 27.453 -15.016 -8.172 1 95.25 164 LEU A N 1
ATOM 1353 C CA . LEU A 1 164 ? 27.484 -15.812 -6.953 1 95.25 164 LEU A CA 1
ATOM 1354 C C . LEU A 1 164 ? 28.859 -15.742 -6.289 1 95.25 164 LEU A C 1
ATOM 1356 O O . LEU A 1 164 ? 28.953 -15.625 -5.066 1 95.25 164 LEU A O 1
ATOM 1360 N N . HIS A 1 165 ? 29.891 -15.781 -7.082 1 93.25 165 HIS A N 1
ATOM 1361 C CA . HIS A 1 165 ? 31.234 -15.648 -6.539 1 93.25 165 HIS A CA 1
ATOM 1362 C C . HIS A 1 165 ? 31.422 -14.297 -5.855 1 93.25 165 HIS A C 1
ATOM 1364 O O . HIS A 1 165 ? 32.031 -14.211 -4.793 1 93.25 165 HIS A O 1
ATOM 1370 N N . LYS A 1 166 ? 30.859 -13.336 -6.48 1 89.56 166 LYS A N 1
ATOM 1371 C CA . LYS A 1 166 ? 30.938 -12 -5.895 1 89.56 166 LYS A CA 1
ATOM 1372 C C . LYS A 1 166 ? 30.188 -11.938 -4.566 1 89.56 166 LYS A C 1
ATOM 1374 O O . LYS A 1 166 ? 30.672 -11.336 -3.605 1 89.56 166 LYS A O 1
ATOM 1379 N N . GLN A 1 167 ? 29.016 -12.523 -4.562 1 89.31 167 GLN A N 1
ATOM 1380 C CA . GLN A 1 167 ? 28.219 -12.539 -3.336 1 89.31 167 GLN A CA 1
ATOM 1381 C C . GLN A 1 167 ? 28.969 -13.266 -2.215 1 89.31 167 GLN A C 1
ATOM 1383 O O . GLN A 1 167 ? 28.875 -12.867 -1.05 1 89.31 167 GLN A O 1
ATOM 1388 N N . LEU A 1 168 ? 29.641 -14.281 -2.549 1 87.19 168 LEU A N 1
ATOM 1389 C CA . LEU A 1 168 ? 30.391 -15.055 -1.569 1 87.19 168 LEU A CA 1
ATOM 1390 C C . LEU A 1 168 ? 31.531 -14.234 -0.992 1 87.19 168 LEU A C 1
ATOM 1392 O O . LEU A 1 168 ? 31.859 -14.352 0.193 1 87.19 168 LEU A O 1
ATOM 1396 N N . ARG A 1 169 ? 32.094 -13.391 -1.736 1 84 169 ARG A N 1
ATOM 1397 C CA . ARG A 1 169 ? 33.188 -12.531 -1.283 1 84 169 ARG A CA 1
ATOM 1398 C C . ARG A 1 169 ? 32.656 -11.445 -0.337 1 84 169 ARG A C 1
ATOM 1400 O O . ARG A 1 169 ? 33.344 -11.086 0.626 1 84 169 ARG A O 1
ATOM 1407 N N . ILE A 1 170 ? 31.469 -10.992 -0.663 1 75.81 170 ILE A N 1
ATOM 1408 C CA . ILE A 1 170 ? 30.859 -9.953 0.162 1 75.81 170 ILE A CA 1
ATOM 1409 C C . ILE A 1 170 ? 30.453 -10.539 1.515 1 75.81 170 ILE A C 1
ATOM 1411 O O . ILE A 1 170 ? 30.609 -9.883 2.551 1 75.81 170 ILE A O 1
ATOM 1415 N N . GLY A 1 171 ? 30.141 -11.82 1.601 1 71.06 171 GLY A N 1
ATOM 1416 C CA . GLY A 1 171 ? 29.891 -12.57 2.824 1 71.06 171 GLY A CA 1
ATOM 1417 C C . GLY A 1 171 ? 28.656 -12.086 3.564 1 71.06 171 GLY A C 1
ATOM 1418 O O . GLY A 1 171 ? 28.672 -11.938 4.789 1 71.06 171 GLY A O 1
ATOM 1419 N N . ALA A 1 172 ? 27.547 -11.93 2.908 1 64.88 172 ALA A N 1
ATOM 1420 C CA . ALA A 1 172 ? 26.359 -11.469 3.621 1 64.88 172 ALA A CA 1
ATOM 1421 C C . ALA A 1 172 ? 25.797 -12.562 4.516 1 64.88 172 ALA A C 1
ATOM 1423 O O . ALA A 1 172 ? 25.594 -13.695 4.066 1 64.88 172 ALA A O 1
ATOM 1424 N N . PRO A 1 173 ? 25.703 -12.297 5.867 1 71.75 173 PRO A N 1
ATOM 1425 C CA . PRO A 1 173 ? 25.25 -13.328 6.797 1 71.75 173 PRO A CA 1
ATOM 1426 C C . PRO A 1 173 ? 23.844 -13.828 6.48 1 71.75 173 PRO A C 1
ATOM 1428 O O . PRO A 1 173 ? 23.5 -14.961 6.816 1 71.75 173 PRO A O 1
ATOM 1431 N N . ASP A 1 174 ? 23.016 -13.094 5.801 1 81.19 174 ASP A N 1
ATOM 1432 C CA . ASP A 1 174 ? 21.625 -13.461 5.562 1 81.19 174 ASP A CA 1
ATOM 1433 C C . ASP A 1 174 ? 21.5 -14.328 4.312 1 81.19 174 ASP A C 1
ATOM 1435 O O . ASP A 1 174 ? 20.391 -14.695 3.918 1 81.19 174 ASP A O 1
ATOM 1439 N N . GLY A 1 175 ? 22.625 -14.836 3.756 1 88.19 175 GLY A N 1
ATOM 1440 C CA . GLY A 1 175 ? 22.594 -15.688 2.574 1 88.19 175 GLY A CA 1
ATOM 1441 C C . GLY A 1 175 ? 22.094 -14.961 1.336 1 88.19 175 GLY A C 1
ATOM 1442 O O . GLY A 1 175 ? 22.094 -13.734 1.291 1 88.19 175 GLY A O 1
ATOM 1443 N N . VAL A 1 176 ? 21.844 -15.758 0.334 1 93.75 176 VAL A N 1
ATOM 1444 C CA . VAL A 1 176 ? 21.375 -15.234 -0.942 1 93.75 176 VAL A CA 1
ATOM 1445 C C . VAL A 1 176 ? 19.875 -15.477 -1.082 1 93.75 176 VAL A C 1
ATOM 1447 O O . VAL A 1 176 ? 19.406 -16.594 -0.839 1 93.75 176 VAL A O 1
ATOM 1450 N N . ASN A 1 177 ? 19.141 -14.445 -1.321 1 94.5 177 ASN A N 1
ATOM 1451 C CA . ASN A 1 177 ? 17.734 -14.641 -1.676 1 94.5 177 ASN A CA 1
ATOM 1452 C C . ASN A 1 177 ? 17.594 -15.375 -3.006 1 94.5 177 ASN A C 1
ATOM 1454 O O . ASN A 1 177 ? 17.797 -14.781 -4.07 1 94.5 177 ASN A O 1
ATOM 1458 N N . ALA A 1 178 ? 17.25 -16.594 -2.922 1 96 178 ALA A N 1
ATOM 1459 C CA . ALA A 1 178 ? 17.234 -17.453 -4.102 1 96 178 ALA A CA 1
ATOM 1460 C C . ALA A 1 178 ? 16.219 -16.969 -5.129 1 96 178 ALA A C 1
ATOM 1462 O O . ALA A 1 178 ? 16.469 -17.031 -6.336 1 96 178 ALA A O 1
ATOM 1463 N N . LYS A 1 179 ? 15.086 -16.562 -4.691 1 93 179 LYS A N 1
ATOM 1464 C CA . LYS A 1 179 ? 14.062 -16.078 -5.617 1 93 179 LYS A CA 1
ATOM 1465 C C . LYS A 1 179 ? 14.562 -14.867 -6.402 1 93 179 LYS A C 1
ATOM 1467 O O . LYS A 1 179 ? 14.391 -14.805 -7.621 1 93 179 LYS A O 1
ATOM 1472 N N . ASP A 1 180 ? 15.203 -13.938 -5.711 1 90.88 180 ASP A N 1
ATOM 1473 C CA . ASP A 1 180 ? 15.742 -12.75 -6.379 1 90.88 180 ASP A CA 1
ATOM 1474 C C . ASP A 1 180 ? 16.828 -13.133 -7.375 1 90.88 180 ASP A C 1
ATOM 1476 O O . ASP A 1 180 ? 16.891 -12.594 -8.484 1 90.88 180 ASP A O 1
ATOM 1480 N N . MET A 1 181 ? 17.656 -14.008 -6.953 1 95.25 181 MET A N 1
ATOM 1481 C CA . MET A 1 181 ? 18.719 -14.5 -7.82 1 95.25 181 MET A CA 1
ATOM 1482 C C . MET A 1 181 ? 18.141 -15.117 -9.094 1 95.25 181 MET A C 1
ATOM 1484 O O . MET A 1 181 ? 18.609 -14.82 -10.195 1 95.25 181 MET A O 1
ATOM 1488 N N . CYS A 1 182 ? 17.156 -15.938 -8.914 1 96.06 182 CYS A N 1
ATOM 1489 C CA . CYS A 1 182 ? 16.578 -16.641 -10.047 1 96.06 182 CYS A CA 1
ATOM 1490 C C . CYS A 1 182 ? 15.781 -15.68 -10.938 1 96.06 182 CYS A C 1
ATOM 1492 O O . CYS A 1 182 ? 15.742 -15.852 -12.156 1 96.06 182 CYS A O 1
ATOM 1494 N N . LEU A 1 183 ? 15.188 -14.711 -10.312 1 91.94 183 LEU A N 1
ATOM 1495 C CA . LEU A 1 183 ? 14.508 -13.68 -11.086 1 91.94 183 LEU A CA 1
ATOM 1496 C C . LEU A 1 183 ? 15.492 -12.914 -11.953 1 91.94 183 LEU A C 1
ATOM 1498 O O . LEU A 1 183 ? 15.188 -12.57 -13.094 1 91.94 183 LEU A O 1
ATOM 1502 N N . ASN A 1 184 ? 16.625 -12.578 -11.391 1 93.44 184 ASN A N 1
ATOM 1503 C CA . ASN A 1 184 ? 17.672 -11.961 -12.195 1 93.44 184 ASN A CA 1
ATOM 1504 C C . ASN A 1 184 ? 18.047 -12.836 -13.383 1 93.44 184 ASN A C 1
ATOM 1506 O O . ASN A 1 184 ? 18.172 -12.344 -14.508 1 93.44 184 ASN A O 1
ATOM 1510 N N . PHE A 1 185 ? 18.203 -14.086 -13.117 1 95.25 185 PHE A N 1
ATOM 1511 C CA . PHE A 1 185 ? 18.578 -15.031 -14.164 1 95.25 185 PHE A CA 1
ATOM 1512 C C . PHE A 1 185 ? 17.531 -15.039 -15.273 1 95.25 185 PHE A C 1
ATOM 1514 O O . PHE A 1 185 ? 17.875 -14.891 -16.453 1 95.25 185 PHE A O 1
ATOM 1521 N N . THR A 1 186 ? 16.281 -15.203 -14.906 1 92.81 186 THR A N 1
ATOM 1522 C CA . THR A 1 186 ? 15.219 -15.297 -15.914 1 92.81 186 THR A CA 1
ATOM 1523 C C . THR A 1 186 ? 15.039 -13.961 -16.641 1 92.81 186 THR A C 1
ATOM 1525 O O . THR A 1 186 ? 14.695 -13.93 -17.812 1 92.81 186 THR A O 1
ATOM 1528 N N . SER A 1 187 ? 15.273 -12.859 -15.906 1 89.44 187 SER A N 1
ATOM 1529 C CA . SER A 1 187 ? 15.203 -11.555 -16.547 1 89.44 187 SER A CA 1
ATOM 1530 C C . SER A 1 187 ? 16.25 -11.422 -17.656 1 89.44 187 SER A C 1
ATOM 1532 O O . SER A 1 187 ? 15.953 -10.914 -18.734 1 89.44 187 SER A O 1
ATOM 1534 N N . GLU A 1 188 ? 17.469 -11.891 -17.375 1 90.94 188 GLU A N 1
ATOM 1535 C CA . GLU A 1 188 ? 18.516 -11.891 -18.391 1 90.94 188 GLU A CA 1
ATOM 1536 C C . GLU A 1 188 ? 18.141 -12.758 -19.594 1 90.94 188 GLU A C 1
ATOM 1538 O O . GLU A 1 188 ? 18.328 -12.359 -20.734 1 90.94 188 GLU A O 1
ATOM 1543 N N . MET A 1 189 ? 17.594 -13.898 -19.297 1 88.94 189 MET A N 1
ATOM 1544 C CA . MET A 1 189 ? 17.219 -14.867 -20.328 1 88.94 189 MET A CA 1
ATOM 1545 C C . MET A 1 189 ? 16.172 -14.289 -21.266 1 88.94 189 MET A C 1
ATOM 1547 O O . MET A 1 189 ? 16.359 -14.242 -22.484 1 88.94 189 MET A O 1
ATOM 1551 N N . VAL A 1 190 ? 15.117 -13.828 -20.656 1 82.44 190 VAL A N 1
ATOM 1552 C CA . VAL A 1 190 ? 13.969 -13.406 -21.438 1 82.44 190 VAL A CA 1
ATOM 1553 C C . VAL A 1 190 ? 14.312 -12.133 -22.203 1 82.44 190 VAL A C 1
ATOM 1555 O O . VAL A 1 190 ? 13.969 -12 -23.391 1 82.44 190 VAL A O 1
ATOM 1558 N N . THR A 1 191 ? 14.969 -11.172 -21.562 1 83.38 191 THR A N 1
ATOM 1559 C CA . THR A 1 191 ? 15.312 -9.922 -22.234 1 83.38 191 THR A CA 1
ATOM 1560 C C . THR A 1 191 ? 16.266 -10.172 -23.406 1 83.38 191 THR A C 1
ATOM 1562 O O . THR A 1 191 ? 16.109 -9.578 -24.484 1 83.38 191 THR A O 1
ATOM 1565 N N . ASP A 1 192 ? 17.156 -11.023 -23.234 1 82.75 192 ASP A N 1
ATOM 1566 C CA . ASP A 1 192 ? 18.125 -11.305 -24.297 1 82.75 192 ASP A CA 1
ATOM 1567 C C . ASP A 1 192 ? 17.484 -12.141 -25.406 1 82.75 192 ASP A C 1
ATOM 1569 O O . ASP A 1 192 ? 17.641 -11.82 -26.594 1 82.75 192 ASP A O 1
ATOM 1573 N N . CYS A 1 193 ? 16.797 -13.18 -25.062 1 79.12 193 CYS A N 1
ATOM 1574 C CA . CYS A 1 193 ? 16.266 -14.117 -26.031 1 79.12 193 CYS A CA 1
ATOM 1575 C C . CYS A 1 193 ? 15.094 -13.5 -26.797 1 79.12 193 CYS A C 1
ATOM 1577 O O . CYS A 1 193 ? 14.859 -13.812 -27.953 1 79.12 193 CYS A O 1
ATOM 1579 N N . VAL A 1 194 ? 14.344 -12.672 -26.109 1 75.62 194 VAL A N 1
ATOM 1580 C CA . VAL A 1 194 ? 13.117 -12.164 -26.719 1 75.62 194 VAL A CA 1
ATOM 1581 C C . VAL A 1 194 ? 13.383 -10.805 -27.359 1 75.62 194 VAL A C 1
ATOM 1583 O O . VAL A 1 194 ? 12.852 -10.5 -28.438 1 75.62 194 VAL A O 1
ATOM 1586 N N . LEU A 1 195 ? 14.234 -9.984 -26.688 1 77.56 195 LEU A N 1
ATOM 1587 C CA . LEU A 1 195 ? 14.406 -8.617 -27.156 1 77.56 195 LEU A CA 1
ATOM 1588 C C . LEU A 1 195 ? 15.82 -8.383 -27.672 1 77.56 195 LEU A C 1
ATOM 1590 O O . LEU A 1 195 ? 16.078 -7.379 -28.328 1 77.56 195 LEU A O 1
ATOM 1594 N N . GLY A 1 196 ? 16.641 -9.281 -27.406 1 76.06 196 GLY A N 1
ATOM 1595 C CA . GLY A 1 196 ? 18.031 -9.086 -27.797 1 76.06 196 GLY A CA 1
ATOM 1596 C C . GLY A 1 196 ? 18.734 -8.008 -26.984 1 76.06 196 GLY A C 1
ATOM 1597 O O . GLY A 1 196 ? 19.641 -7.336 -27.5 1 76.06 196 GLY A O 1
ATOM 1598 N N . LEU A 1 197 ? 18.234 -7.828 -25.844 1 78.44 197 LEU A N 1
ATOM 1599 C CA . LEU A 1 197 ? 18.781 -6.801 -24.969 1 78.44 197 LEU A CA 1
ATOM 1600 C C . LEU A 1 197 ? 19.344 -7.422 -23.688 1 78.44 197 LEU A C 1
ATOM 1602 O O . LEU A 1 197 ? 19.062 -8.578 -23.375 1 78.44 197 LEU A O 1
ATOM 1606 N N . GLN A 1 198 ? 20.156 -6.621 -23.047 1 81.06 198 GLN A N 1
ATOM 1607 C CA . GLN A 1 198 ? 20.719 -7.07 -21.781 1 81.06 198 GLN A CA 1
ATOM 1608 C C . GLN A 1 198 ? 20.109 -6.312 -20.609 1 81.06 198 GLN A C 1
ATOM 1610 O O . GLN A 1 198 ? 20.125 -5.082 -20.578 1 81.06 198 GLN A O 1
ATOM 1615 N N . ALA A 1 199 ? 19.594 -7.051 -19.672 1 83.25 199 ALA A N 1
ATOM 1616 C CA . ALA A 1 199 ? 18.969 -6.438 -18.516 1 83.25 199 ALA A CA 1
ATOM 1617 C C . ALA A 1 199 ? 20.031 -5.988 -17.5 1 83.25 199 ALA A C 1
ATOM 1619 O O . ALA A 1 199 ? 19.781 -5.062 -16.719 1 83.25 199 ALA A O 1
ATOM 1620 N N . GLU A 1 200 ? 21.156 -6.625 -17.547 1 89.19 200 GLU A N 1
ATOM 1621 C CA . GLU A 1 200 ? 22.234 -6.371 -16.594 1 89.19 200 GLU A CA 1
ATOM 1622 C C . GLU A 1 200 ? 21.75 -6.508 -15.156 1 89.19 200 GLU A C 1
ATOM 1624 O O . GLU A 1 200 ? 22.031 -5.656 -14.312 1 89.19 200 GLU A O 1
ATOM 1629 N N . SER A 1 201 ? 20.953 -7.488 -14.93 1 89.12 201 SER A N 1
ATOM 1630 C CA . SER A 1 201 ? 20.281 -7.664 -13.656 1 89.12 201 SER A CA 1
ATOM 1631 C C . SER A 1 201 ? 21.25 -8.094 -12.562 1 89.12 201 SER A C 1
ATOM 1633 O O . SER A 1 201 ? 20.984 -7.898 -11.375 1 89.12 201 SER A O 1
ATOM 1635 N N . PHE A 1 202 ? 22.453 -8.641 -12.867 1 90.88 202 PHE A N 1
ATOM 1636 C CA . PHE A 1 202 ? 23.422 -9.133 -11.898 1 90.88 202 PHE A CA 1
ATOM 1637 C C . PHE A 1 202 ? 24.438 -8.055 -11.555 1 90.88 202 PHE A C 1
ATOM 1639 O O . PHE A 1 202 ? 25.453 -8.336 -10.914 1 90.88 202 PHE A O 1
ATOM 1646 N N . THR A 1 203 ? 24.109 -6.895 -12.008 1 85.56 203 THR A N 1
ATOM 1647 C CA . THR A 1 203 ? 25.031 -5.789 -11.742 1 85.56 203 THR A CA 1
ATOM 1648 C C . THR A 1 203 ? 24.422 -4.816 -10.734 1 85.56 203 THR A C 1
ATOM 1650 O O . THR A 1 203 ? 23.266 -4.941 -10.359 1 85.56 203 THR A O 1
ATOM 1653 N N . ASP A 1 204 ? 25.172 -3.891 -10.195 1 72.94 204 ASP A N 1
ATOM 1654 C CA . ASP A 1 204 ? 24.75 -2.906 -9.203 1 72.94 204 ASP A CA 1
ATOM 1655 C C . ASP A 1 204 ? 23.906 -1.812 -9.844 1 72.94 204 ASP A C 1
ATOM 1657 O O . ASP A 1 204 ? 23.234 -1.048 -9.141 1 72.94 204 ASP A O 1
ATOM 1661 N N . LYS A 1 205 ? 23.906 -1.671 -11.102 1 75.81 205 LYS A N 1
ATOM 1662 C CA . LYS A 1 205 ? 23.141 -0.67 -11.828 1 75.81 205 LYS A CA 1
ATOM 1663 C C . LYS A 1 205 ? 22.281 -1.318 -12.914 1 75.81 205 LYS A C 1
ATOM 1665 O O . LYS A 1 205 ? 22.516 -1.122 -14.102 1 75.81 205 LYS A O 1
ATOM 1670 N N . PRO A 1 206 ? 21.328 -2.023 -12.492 1 72.19 206 PRO A N 1
ATOM 1671 C CA . PRO A 1 206 ? 20.469 -2.666 -13.492 1 72.19 206 PRO A CA 1
ATOM 1672 C C . PRO A 1 206 ? 19.75 -1.658 -14.391 1 72.19 206 PRO A C 1
ATOM 1674 O O . PRO A 1 206 ? 19.547 -0.511 -13.984 1 72.19 206 PRO A O 1
ATOM 1677 N N . THR A 1 207 ? 19.469 -2.094 -15.547 1 77.31 207 THR A N 1
ATOM 1678 C CA . THR A 1 207 ? 18.75 -1.237 -16.484 1 77.31 207 THR A CA 1
ATOM 1679 C C . THR A 1 207 ? 17.312 -0.99 -16 1 77.31 207 THR A C 1
ATOM 1681 O O . THR A 1 207 ? 16.812 -1.728 -15.156 1 77.31 207 THR A O 1
ATOM 1684 N N . PRO A 1 208 ? 16.688 -0.015 -16.531 1 76.25 208 PRO A N 1
ATOM 1685 C CA . PRO A 1 208 ? 15.312 0.311 -16.141 1 76.25 208 PRO A CA 1
ATOM 1686 C C . PRO A 1 208 ? 14.336 -0.831 -16.406 1 76.25 208 PRO A C 1
ATOM 1688 O O . PRO A 1 208 ? 13.242 -0.864 -15.836 1 76.25 208 PRO A O 1
ATOM 1691 N N . ILE A 1 209 ? 14.812 -1.748 -17.25 1 80.88 209 ILE A N 1
ATOM 1692 C CA . ILE A 1 209 ? 13.938 -2.855 -17.609 1 80.88 209 ILE A CA 1
ATOM 1693 C C . ILE A 1 209 ? 13.57 -3.658 -16.375 1 80.88 209 ILE A C 1
ATOM 1695 O O . ILE A 1 209 ? 12.445 -4.156 -16.25 1 80.88 209 ILE A O 1
ATOM 1699 N N . MET A 1 210 ? 14.477 -3.678 -15.43 1 80.56 210 MET A N 1
ATOM 1700 C CA . MET A 1 210 ? 14.258 -4.477 -14.227 1 80.56 210 MET A CA 1
ATOM 1701 C C . MET A 1 210 ? 13.141 -3.889 -13.375 1 80.56 210 MET A C 1
ATOM 1703 O O . MET A 1 210 ? 12.336 -4.629 -12.805 1 80.56 210 MET A O 1
ATOM 1707 N N . GLY A 1 211 ? 13.102 -2.615 -13.391 1 78.5 211 GLY A N 1
ATOM 1708 C CA . GLY A 1 211 ? 12.023 -1.969 -12.648 1 78.5 211 GLY A CA 1
ATOM 1709 C C . GLY A 1 211 ? 10.648 -2.234 -13.234 1 78.5 211 GLY A C 1
ATOM 1710 O O . GLY A 1 211 ? 9.695 -2.48 -12.5 1 78.5 211 GLY A O 1
ATOM 1711 N N . TYR A 1 212 ? 10.594 -2.283 -14.508 1 80.44 212 TYR A N 1
ATOM 1712 C CA . TYR A 1 212 ? 9.32 -2.494 -15.188 1 80.44 212 TYR A CA 1
ATOM 1713 C C . TYR A 1 212 ? 8.906 -3.961 -15.133 1 80.44 212 TYR A C 1
ATOM 1715 O O . TYR A 1 212 ? 7.715 -4.277 -15.086 1 80.44 212 TYR A O 1
ATOM 1723 N N . ILE A 1 213 ? 9.883 -4.844 -15.078 1 78.75 213 ILE A N 1
ATOM 1724 C CA . ILE A 1 213 ? 9.578 -6.266 -14.938 1 78.75 213 ILE A CA 1
ATOM 1725 C C . ILE A 1 213 ? 8.969 -6.531 -13.562 1 78.75 213 ILE A C 1
ATOM 1727 O O . ILE A 1 213 ? 7.969 -7.246 -13.453 1 78.75 213 ILE A O 1
ATOM 1731 N N . LYS A 1 214 ? 9.547 -5.918 -12.625 1 76.56 214 LYS A N 1
ATOM 1732 C CA . LYS A 1 214 ? 9.023 -6.074 -11.273 1 76.56 214 LYS A CA 1
ATOM 1733 C C . LYS A 1 214 ? 7.602 -5.531 -11.164 1 76.56 214 LYS A C 1
ATOM 1735 O O . LYS A 1 214 ? 6.754 -6.125 -10.492 1 76.56 214 LYS A O 1
ATOM 1740 N N . GLN A 1 215 ? 7.336 -4.488 -11.844 1 77.12 215 GLN A N 1
ATOM 1741 C CA . GLN A 1 215 ? 6.016 -3.865 -11.836 1 77.12 215 GLN A CA 1
ATOM 1742 C C . GLN A 1 215 ? 4.977 -4.77 -12.484 1 77.12 215 GLN A C 1
ATOM 1744 O O . GLN A 1 215 ? 3.799 -4.738 -12.117 1 77.12 215 GLN A O 1
ATOM 1749 N N . LEU A 1 216 ? 5.391 -5.508 -13.406 1 76.44 216 LEU A N 1
ATOM 1750 C CA . LEU A 1 216 ? 4.488 -6.422 -14.094 1 76.44 216 LEU A CA 1
ATOM 1751 C C . LEU A 1 216 ? 3.904 -7.445 -13.125 1 76.44 216 LEU A C 1
ATOM 1753 O O . LEU A 1 216 ? 2.795 -7.941 -13.336 1 76.44 216 LEU A O 1
ATOM 1757 N N . PHE A 1 217 ? 4.621 -7.637 -12.047 1 73.69 217 PHE A N 1
ATOM 1758 C CA . PHE A 1 217 ? 4.184 -8.711 -11.172 1 73.69 217 PHE A CA 1
ATOM 1759 C C . PHE A 1 217 ? 3.58 -8.148 -9.883 1 73.69 217 PHE A C 1
ATOM 1761 O O . PHE A 1 217 ? 3.174 -8.906 -9 1 73.69 217 PHE A O 1
ATOM 1768 N N . GLU A 1 218 ? 3.654 -6.852 -9.828 1 73.06 218 GLU A N 1
ATOM 1769 C CA . GLU A 1 218 ? 2.955 -6.223 -8.711 1 73.06 218 GLU A CA 1
ATOM 1770 C C . GLU A 1 218 ? 1.473 -6.039 -9.016 1 73.06 218 GLU A C 1
ATOM 1772 O O . GLU A 1 218 ? 1.109 -5.617 -10.117 1 73.06 218 GLU A O 1
ATOM 1777 N N . GLN A 1 219 ? 0.656 -6.676 -8.258 1 72.44 219 GLN A N 1
ATOM 1778 C CA . GLN A 1 219 ? -0.783 -6.508 -8.438 1 72.44 219 GLN A CA 1
ATOM 1779 C C . GLN A 1 219 ? -1.282 -5.242 -7.758 1 72.44 219 GLN A C 1
ATOM 1781 O O . GLN A 1 219 ? -1.343 -5.176 -6.527 1 72.44 219 GLN A O 1
ATOM 1786 N N . PRO A 1 220 ? -1.635 -4.262 -8.633 1 72.31 220 PRO A N 1
ATOM 1787 C CA . PRO A 1 220 ? -2.189 -3.068 -7.992 1 72.31 220 PRO A CA 1
ATOM 1788 C C . PRO A 1 220 ? -3.453 -3.363 -7.191 1 72.31 220 PRO A C 1
ATOM 1790 O O . PRO A 1 220 ? -4.219 -4.262 -7.547 1 72.31 220 PRO A O 1
ATOM 1793 N N . TRP A 1 221 ? -3.607 -2.74 -6.121 1 73.94 221 TRP A N 1
ATOM 1794 C CA . TRP A 1 221 ? -4.773 -2.928 -5.262 1 73.94 221 TRP A CA 1
ATOM 1795 C C . TRP A 1 221 ? -6.062 -2.67 -6.031 1 73.94 221 TRP A C 1
ATOM 1797 O O . TRP A 1 221 ? -7.082 -3.322 -5.785 1 73.94 221 TRP A O 1
ATOM 1807 N N . THR A 1 222 ? -6 -1.782 -7.023 1 77.38 222 THR A N 1
ATOM 1808 C CA . THR A 1 222 ? -7.172 -1.484 -7.836 1 77.38 222 THR A CA 1
ATOM 1809 C C . THR A 1 222 ? -7.582 -2.701 -8.664 1 77.38 222 THR A C 1
ATOM 1811 O O . THR A 1 222 ? -8.773 -2.947 -8.867 1 77.38 222 THR A O 1
ATOM 1814 N N . PHE A 1 223 ? -6.574 -3.461 -9.117 1 82.62 223 PHE A N 1
ATOM 1815 C CA . PHE A 1 223 ? -6.867 -4.688 -9.852 1 82.62 223 PHE A CA 1
ATOM 1816 C C . PHE A 1 223 ? -7.562 -5.703 -8.953 1 82.62 223 PHE A C 1
ATOM 1818 O O . PHE A 1 223 ? -8.57 -6.297 -9.344 1 82.62 223 PHE A O 1
ATOM 1825 N N . LEU A 1 224 ? -7.047 -5.816 -7.773 1 80.56 224 LEU A N 1
ATOM 1826 C CA . LEU A 1 224 ? -7.613 -6.789 -6.84 1 80.56 224 LEU A CA 1
ATOM 1827 C C . LEU A 1 224 ? -9.055 -6.434 -6.492 1 80.56 224 LEU A C 1
ATOM 1829 O O . LEU A 1 224 ? -9.922 -7.305 -6.473 1 80.56 224 LEU A O 1
ATOM 1833 N N . MET A 1 225 ? -9.297 -5.137 -6.309 1 82.62 225 MET A N 1
ATOM 1834 C CA . MET A 1 225 ? -10.641 -4.68 -5.973 1 82.62 225 MET A CA 1
ATOM 1835 C C . MET A 1 225 ? -11.602 -4.898 -7.137 1 82.62 225 MET A C 1
ATOM 1837 O O . MET A 1 225 ? -12.719 -5.379 -6.941 1 82.62 225 MET A O 1
ATOM 1841 N N . SER A 1 226 ? -11.141 -4.539 -8.305 1 86.75 226 SER A N 1
ATOM 1842 C CA . SER A 1 226 ? -11.961 -4.73 -9.492 1 86.75 226 SER A CA 1
ATOM 1843 C C . SER A 1 226 ? -12.25 -6.211 -9.734 1 86.75 226 SER A C 1
ATOM 1845 O O . SER A 1 226 ? -13.375 -6.582 -10.078 1 86.75 226 SER A O 1
ATOM 1847 N N . PHE A 1 227 ? -11.227 -7.027 -9.508 1 86.56 227 PHE A N 1
ATOM 1848 C CA . PHE A 1 227 ? -11.359 -8.469 -9.695 1 86.56 227 PHE A CA 1
ATOM 1849 C C . PHE A 1 227 ? -12.391 -9.047 -8.734 1 86.56 227 PHE A C 1
ATOM 1851 O O . PHE A 1 227 ? -13.25 -9.836 -9.133 1 86.56 227 PHE A O 1
ATOM 1858 N N . LEU A 1 228 ? -12.344 -8.578 -7.523 1 84.25 228 LEU A N 1
ATOM 1859 C CA . LEU A 1 228 ? -13.281 -9.055 -6.516 1 84.25 228 LEU A CA 1
ATOM 1860 C C . LEU A 1 228 ? -14.703 -8.617 -6.852 1 84.25 228 LEU A C 1
ATOM 1862 O O . LEU A 1 228 ? -15.648 -9.406 -6.734 1 84.25 228 LEU A O 1
ATOM 1866 N N . LEU A 1 229 ? -14.836 -7.395 -7.293 1 86.38 229 LEU A N 1
ATOM 1867 C CA . LEU A 1 229 ? -16.156 -6.852 -7.617 1 86.38 229 LEU A CA 1
ATOM 1868 C C . LEU A 1 229 ? -16.766 -7.594 -8.797 1 86.38 229 LEU A C 1
ATOM 1870 O O . LEU A 1 229 ? -17.922 -8.023 -8.734 1 86.38 229 LEU A O 1
ATOM 1874 N N . ILE A 1 230 ? -15.992 -7.844 -9.812 1 88.12 230 ILE A N 1
ATOM 1875 C CA . ILE A 1 230 ? -16.516 -8.453 -11.031 1 88.12 230 ILE A CA 1
ATOM 1876 C C . ILE A 1 230 ? -16.75 -9.945 -10.805 1 88.12 230 ILE A C 1
ATOM 1878 O O . ILE A 1 230 ? -17.703 -10.516 -11.328 1 88.12 230 ILE A O 1
ATOM 1882 N N . SER A 1 231 ? -15.828 -10.547 -10.031 1 85.12 231 SER A N 1
ATOM 1883 C CA . SER A 1 231 ? -15.969 -11.969 -9.766 1 85.12 231 SER A CA 1
ATOM 1884 C C . SER A 1 231 ? -17.234 -12.258 -8.953 1 85.12 231 SER A C 1
ATOM 1886 O O . SER A 1 231 ? -17.891 -13.289 -9.164 1 85.12 231 SER A O 1
ATOM 1888 N N . ASN A 1 232 ? -17.594 -11.367 -8.102 1 83.69 232 ASN A N 1
ATOM 1889 C CA . ASN A 1 232 ? -18.766 -11.562 -7.262 1 83.69 232 ASN A CA 1
ATOM 1890 C C . ASN A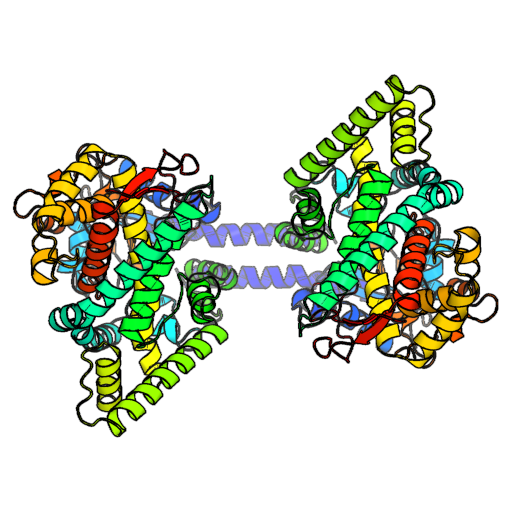 1 232 ? -20.031 -11.047 -7.938 1 83.69 232 ASN A C 1
ATOM 1892 O O . ASN A 1 232 ? -21.125 -11.562 -7.699 1 83.69 232 ASN A O 1
ATOM 1896 N N . PHE A 1 233 ? -19.781 -10.008 -8.75 1 87.31 233 PHE A N 1
ATOM 1897 C CA . PHE A 1 233 ? -20.906 -9.391 -9.453 1 87.31 233 PHE A CA 1
ATOM 1898 C C . PHE A 1 233 ? -20.562 -9.188 -10.922 1 87.31 233 PHE A C 1
ATOM 1900 O O . PHE A 1 233 ? -20.375 -8.055 -11.367 1 87.31 233 PHE A O 1
ATOM 1907 N N . PRO A 1 234 ? -20.703 -10.266 -11.719 1 84.56 234 PRO A N 1
ATOM 1908 C CA . PRO A 1 234 ? -20.328 -10.203 -13.133 1 84.56 234 PRO A CA 1
ATOM 1909 C C . PRO A 1 234 ? -21.094 -9.133 -13.906 1 84.56 234 PRO A C 1
ATOM 1911 O O . PRO A 1 234 ? -20.609 -8.641 -14.93 1 84.56 234 PRO A O 1
ATOM 1914 N N . MET A 1 235 ? -22.188 -8.703 -13.438 1 80.75 235 MET A N 1
ATOM 1915 C CA . MET A 1 235 ? -23 -7.695 -14.109 1 80.75 235 MET A CA 1
ATOM 1916 C C . MET A 1 235 ? -22.297 -6.344 -14.117 1 80.75 235 MET A C 1
ATOM 1918 O O . MET A 1 235 ? -22.625 -5.465 -14.914 1 80.75 235 MET A O 1
ATOM 1922 N N . LEU A 1 236 ? -21.281 -6.176 -13.242 1 85.75 236 LEU A N 1
ATOM 1923 C CA . LEU A 1 236 ? -20.594 -4.898 -13.125 1 85.75 236 LEU A CA 1
ATOM 1924 C C . LEU A 1 236 ? -19.453 -4.805 -14.141 1 85.75 236 LEU A C 1
ATOM 1926 O O . LEU A 1 236 ? -18.828 -3.756 -14.273 1 85.75 236 LEU A O 1
ATOM 1930 N N . ARG A 1 237 ? -19.25 -5.855 -14.883 1 87.06 237 ARG A N 1
ATOM 1931 C CA . ARG A 1 237 ? -18.109 -5.957 -15.789 1 87.06 237 ARG A CA 1
ATOM 1932 C C . ARG A 1 237 ? -18.062 -4.77 -16.75 1 87.06 237 ARG A C 1
ATOM 1934 O O . ARG A 1 237 ? -17 -4.168 -16.953 1 87.06 237 ARG A O 1
ATOM 1941 N N . PRO A 1 238 ? -19.188 -4.336 -17.281 1 84.5 238 PRO A N 1
ATOM 1942 C CA . PRO A 1 238 ? -19.125 -3.221 -18.219 1 84.5 238 PRO A CA 1
ATOM 1943 C C . PRO A 1 238 ? -18.734 -1.904 -17.562 1 84.5 238 PRO A C 1
ATOM 1945 O O . PRO A 1 238 ? -18.25 -0.99 -18.234 1 84.5 238 PRO A O 1
ATOM 1948 N N . PHE A 1 239 ? -18.75 -1.847 -16.25 1 84.25 239 PHE A N 1
ATOM 1949 C CA . PHE A 1 239 ? -18.594 -0.563 -15.57 1 84.25 239 PHE A CA 1
ATOM 1950 C C . PHE A 1 239 ? -17.281 -0.508 -14.812 1 84.25 239 PHE A C 1
ATOM 1952 O O . PHE A 1 239 ? -16.891 0.547 -14.305 1 84.25 239 PHE A O 1
ATOM 1959 N N . VAL A 1 240 ? -16.656 -1.567 -14.719 1 87.31 240 VAL A N 1
ATOM 1960 C CA . VAL A 1 240 ? -15.453 -1.633 -13.906 1 87.31 240 VAL A CA 1
ATOM 1961 C C . VAL A 1 240 ? -14.242 -1.912 -14.805 1 87.31 240 VAL A C 1
ATOM 1963 O O . VAL A 1 240 ? -14.297 -2.787 -15.672 1 87.31 240 VAL A O 1
ATOM 1966 N N . THR A 1 241 ? -13.258 -1.116 -14.586 1 84.75 241 THR A N 1
ATOM 1967 C CA . THR A 1 241 ? -12.023 -1.306 -15.344 1 84.75 241 THR A CA 1
ATOM 1968 C C . THR A 1 241 ? -11.109 -2.305 -14.641 1 84.75 241 THR A C 1
ATOM 1970 O O . THR A 1 241 ? -10.781 -2.133 -13.461 1 84.75 241 THR A O 1
ATOM 1973 N N . LEU A 1 242 ? -10.797 -3.344 -15.289 1 87.81 242 LEU A N 1
ATOM 1974 C CA . LEU A 1 242 ? -9.844 -4.328 -14.797 1 87.81 242 LEU A CA 1
ATOM 1975 C C . LEU A 1 242 ? -8.508 -4.211 -15.531 1 87.81 242 LEU A C 1
ATOM 1977 O O . LEU A 1 242 ? -8.414 -4.574 -16.703 1 87.81 242 LEU A O 1
ATOM 1981 N N . ARG A 1 243 ? -7.531 -3.637 -14.828 1 88.12 243 ARG A N 1
ATOM 1982 C CA . ARG A 1 243 ? -6.234 -3.396 -15.453 1 88.12 243 ARG A CA 1
ATOM 1983 C C . ARG A 1 243 ? -5.105 -3.98 -14.609 1 88.12 243 ARG A C 1
ATOM 1985 O O . ARG A 1 243 ? -4.93 -3.6 -13.445 1 88.12 243 ARG A O 1
ATOM 1992 N N . LEU A 1 244 ? -4.418 -4.934 -15.188 1 86.62 244 LEU A N 1
ATOM 1993 C CA . LEU A 1 244 ? -3.279 -5.551 -14.523 1 86.62 244 LEU A CA 1
ATOM 1994 C C . LEU A 1 244 ? -1.983 -4.828 -14.883 1 86.62 244 LEU A C 1
ATOM 1996 O O . LEU A 1 244 ? -1.153 -4.566 -14.008 1 86.62 244 LEU A O 1
ATOM 2000 N N . ILE A 1 245 ? -1.851 -4.527 -16.172 1 88.38 245 ILE A N 1
ATOM 2001 C CA . ILE A 1 245 ? -0.66 -3.855 -16.688 1 88.38 245 ILE A CA 1
ATOM 2002 C C . ILE A 1 245 ? -0.943 -2.367 -16.859 1 88.38 245 ILE A C 1
ATOM 2004 O O . ILE A 1 245 ? -1.785 -1.981 -17.672 1 88.38 245 ILE A O 1
ATOM 2008 N N . THR A 1 246 ? -0.26 -1.578 -16.188 1 85.5 246 THR A N 1
ATOM 2009 C CA . THR A 1 246 ? -0.486 -0.139 -16.25 1 85.5 246 THR A CA 1
ATOM 2010 C C . THR A 1 246 ? -0.136 0.405 -17.641 1 85.5 246 THR A C 1
ATOM 2012 O O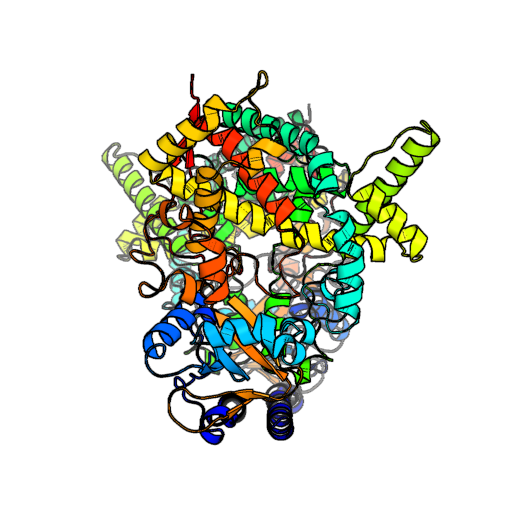 . THR A 1 246 ? 0.635 -0.212 -18.375 1 85.5 246 THR A O 1
ATOM 2015 N N . VAL A 1 247 ? -0.667 1.543 -17.922 1 86.12 247 VAL A N 1
ATOM 2016 C CA . VAL A 1 247 ? -0.416 2.186 -19.203 1 86.12 247 VAL A CA 1
ATOM 2017 C C . VAL A 1 247 ? 1.068 2.521 -19.344 1 86.12 247 VAL A C 1
ATOM 2019 O O . VAL A 1 247 ? 1.655 2.363 -20.406 1 86.12 247 VAL A O 1
ATOM 2022 N N . LYS A 1 248 ? 1.68 2.975 -18.25 1 84.75 248 LYS A N 1
ATOM 2023 C CA . LYS A 1 248 ? 3.098 3.32 -18.234 1 84.75 248 LYS A CA 1
ATOM 2024 C C . LYS A 1 248 ? 3.961 2.105 -18.562 1 84.75 248 LYS A C 1
ATOM 2026 O O . LYS A 1 248 ? 4.898 2.205 -19.359 1 84.75 248 LYS A O 1
ATOM 2031 N N . THR A 1 249 ? 3.676 0.979 -18.016 1 86.44 249 THR A N 1
ATOM 2032 C CA . THR A 1 249 ? 4.426 -0.247 -18.25 1 86.44 249 THR A CA 1
ATOM 2033 C C . THR A 1 249 ? 4.234 -0.716 -19.703 1 86.44 249 THR A C 1
ATOM 2035 O O . THR A 1 249 ? 5.188 -1.146 -20.344 1 86.44 249 THR A O 1
ATOM 2038 N N . GLU A 1 250 ? 2.977 -0.649 -20.172 1 89.81 250 GLU A N 1
ATOM 2039 C CA . GLU A 1 250 ? 2.699 -1.02 -21.547 1 89.81 250 GLU A CA 1
ATOM 2040 C C . GLU A 1 250 ? 3.5 -0.159 -22.516 1 89.81 250 GLU A C 1
ATOM 2042 O O . GLU A 1 250 ? 4.125 -0.678 -23.453 1 89.81 250 GLU A O 1
ATOM 2047 N N . ARG A 1 251 ? 3.484 1.121 -22.234 1 89.56 251 ARG A N 1
ATOM 2048 C CA . ARG A 1 251 ? 4.199 2.045 -23.109 1 89.56 251 ARG A CA 1
ATOM 2049 C C . ARG A 1 251 ? 5.695 1.765 -23.094 1 89.56 251 ARG A C 1
ATOM 2051 O O . ARG A 1 251 ? 6.359 1.862 -24.141 1 89.56 251 ARG A O 1
ATOM 2058 N N . PHE A 1 252 ? 6.191 1.5 -21.969 1 89.44 252 PHE A N 1
ATOM 2059 C CA . PHE A 1 252 ? 7.613 1.201 -21.844 1 89.44 252 PHE A CA 1
ATOM 2060 C C . PHE A 1 252 ? 7.992 -0.004 -22.688 1 89.44 252 PHE A C 1
ATOM 2062 O O . PHE A 1 252 ? 8.945 0.053 -23.469 1 89.44 252 PHE A O 1
ATOM 2069 N N . PHE A 1 253 ? 7.258 -1.104 -22.656 1 87.69 253 PHE A N 1
ATOM 2070 C CA . PHE A 1 253 ? 7.621 -2.338 -23.344 1 87.69 253 PHE A CA 1
ATOM 2071 C C . PHE A 1 253 ? 7.367 -2.219 -24.844 1 87.69 253 PHE A C 1
ATOM 2073 O O . PHE A 1 253 ? 8.094 -2.801 -25.656 1 87.69 253 PHE A O 1
ATOM 2080 N N . VAL A 1 254 ? 6.328 -1.494 -25.25 1 91.31 254 VAL A N 1
ATOM 2081 C CA . VAL A 1 254 ? 6.109 -1.229 -26.672 1 91.31 254 VAL A CA 1
ATOM 2082 C C . VAL A 1 254 ? 7.289 -0.447 -27.234 1 91.31 254 VAL A C 1
ATOM 2084 O O . VAL A 1 254 ? 7.793 -0.768 -28.328 1 91.31 254 VAL A O 1
ATOM 2087 N N . GLY A 1 255 ? 7.699 0.533 -26.406 1 89 255 GLY A N 1
ATOM 2088 C CA . GLY A 1 255 ? 8.867 1.295 -26.828 1 89 255 GLY A CA 1
ATOM 2089 C C . GLY A 1 255 ? 10.133 0.458 -26.891 1 89 255 GLY A C 1
ATOM 2090 O O . GLY A 1 255 ? 10.93 0.613 -27.812 1 89 255 GLY A O 1
ATOM 2091 N N . LEU A 1 256 ? 10.281 -0.306 -25.969 1 85.69 256 LEU A N 1
ATOM 2092 C CA . LEU A 1 256 ? 11.445 -1.18 -25.922 1 85.69 256 LEU A CA 1
ATOM 2093 C C . LEU A 1 256 ? 11.484 -2.111 -27.141 1 85.69 256 LEU A C 1
ATOM 2095 O O . LEU A 1 256 ? 12.539 -2.322 -27.734 1 85.69 256 LEU A O 1
ATOM 2099 N N . LEU A 1 257 ? 10.375 -2.729 -27.469 1 88.25 257 LEU A N 1
ATOM 2100 C CA . LEU A 1 257 ? 10.32 -3.625 -28.625 1 88.25 257 LEU A CA 1
ATOM 2101 C C . LEU A 1 257 ? 10.578 -2.865 -29.922 1 88.25 257 LEU A C 1
ATOM 2103 O O . LEU A 1 257 ? 11.266 -3.367 -30.812 1 88.25 257 LEU A O 1
ATOM 2107 N N . GLN A 1 258 ? 9.977 -1.737 -29.969 1 90.19 258 GLN A N 1
ATOM 2108 C CA . GLN A 1 258 ? 10.219 -0.921 -31.141 1 90.19 258 GLN A CA 1
ATOM 2109 C C . GLN A 1 258 ? 11.711 -0.634 -31.312 1 90.19 258 GLN A C 1
ATOM 2111 O O . GLN A 1 258 ? 12.242 -0.715 -32.438 1 90.19 258 GLN A O 1
ATOM 2116 N N . ALA A 1 259 ? 12.328 -0.312 -30.203 1 85.25 259 ALA A N 1
ATOM 2117 C CA . ALA A 1 259 ? 13.766 -0.046 -30.234 1 85.25 259 ALA A CA 1
ATOM 2118 C C . ALA A 1 259 ? 14.539 -1.287 -30.656 1 85.25 259 ALA A C 1
ATOM 2120 O O . ALA A 1 259 ? 15.516 -1.19 -31.406 1 85.25 259 ALA A O 1
ATOM 2121 N N . ALA A 1 260 ? 14.156 -2.395 -30.188 1 84.06 260 ALA A N 1
ATOM 2122 C CA . ALA A 1 260 ? 14.805 -3.654 -30.562 1 84.06 260 ALA A CA 1
ATOM 2123 C C . ALA A 1 260 ? 14.625 -3.959 -32.031 1 84.06 260 ALA A C 1
ATOM 2125 O O . ALA A 1 260 ? 15.562 -4.414 -32.719 1 84.06 260 ALA A O 1
ATOM 2126 N N . ILE A 1 261 ? 13.422 -3.729 -32.531 1 87.12 261 ILE A N 1
ATOM 2127 C CA . ILE A 1 261 ? 13.117 -3.961 -33.938 1 87.12 261 ILE A CA 1
ATOM 2128 C C . ILE A 1 261 ? 13.953 -3.027 -34.812 1 87.12 261 ILE A C 1
ATOM 2130 O O . ILE A 1 261 ? 14.547 -3.457 -35.781 1 87.12 261 ILE A O 1
ATOM 2134 N N . ASP A 1 262 ? 14.016 -1.816 -34.344 1 87.69 262 ASP A N 1
ATOM 2135 C CA . ASP A 1 262 ? 14.789 -0.832 -35.094 1 87.69 262 ASP A CA 1
ATOM 2136 C C . ASP A 1 262 ? 16.266 -1.196 -35.125 1 87.69 262 ASP A C 1
ATOM 2138 O O . ASP A 1 262 ? 16.938 -1.079 -36.156 1 87.69 262 ASP A O 1
ATOM 2142 N N . ALA A 1 263 ? 16.719 -1.578 -34 1 81.19 263 ALA A N 1
ATOM 2143 C CA . ALA A 1 263 ? 18.109 -1.991 -33.906 1 81.19 263 ALA A CA 1
ATOM 2144 C C . ALA A 1 263 ? 18.391 -3.184 -34.812 1 81.19 263 ALA A C 1
ATOM 2146 O O . ALA A 1 263 ? 19.438 -3.244 -35.469 1 81.19 263 ALA A O 1
ATOM 2147 N N . ARG A 1 264 ? 17.484 -4.105 -34.812 1 82.5 264 ARG A N 1
ATOM 2148 C CA . ARG A 1 264 ? 17.625 -5.297 -35.656 1 82.5 264 ARG A CA 1
ATOM 2149 C C . ARG A 1 264 ? 17.594 -4.938 -37.125 1 82.5 264 ARG A C 1
ATOM 2151 O O . ARG A 1 264 ? 18.359 -5.496 -37.938 1 82.5 264 ARG A O 1
ATOM 2158 N N . ARG A 1 265 ? 16.781 -4.078 -37.469 1 83.31 265 ARG A N 1
ATOM 2159 C CA . ARG A 1 265 ? 16.688 -3.637 -38.844 1 83.31 265 ARG A CA 1
ATOM 2160 C C . ARG A 1 265 ? 17.953 -2.939 -39.312 1 83.31 265 ARG A C 1
ATOM 2162 O O . ARG A 1 265 ? 18.422 -3.133 -40.438 1 83.31 265 ARG A O 1
ATOM 2169 N N . THR A 1 266 ? 18.469 -2.25 -38.406 1 82.81 266 THR A N 1
ATOM 2170 C CA . THR A 1 266 ? 19.719 -1.557 -38.719 1 82.81 266 THR A CA 1
ATOM 2171 C C . THR A 1 266 ? 20.875 -2.551 -38.875 1 82.81 266 THR A C 1
ATOM 2173 O O . THR A 1 266 ? 21.719 -2.391 -39.75 1 82.81 266 THR A O 1
ATOM 2176 N N . GLN A 1 267 ? 20.859 -3.502 -38.062 1 78.31 267 GLN A N 1
ATOM 2177 C CA . GLN A 1 267 ? 21.875 -4.539 -38.125 1 78.31 267 GLN A CA 1
ATOM 2178 C C . GLN A 1 267 ? 21.75 -5.328 -39.438 1 78.31 267 GLN A C 1
ATOM 2180 O O . GLN A 1 267 ? 22.75 -5.672 -40.062 1 78.31 267 GLN A O 1
ATOM 2185 N N . GLN A 1 268 ? 20.562 -5.574 -39.781 1 76.5 268 GLN A N 1
ATOM 2186 C CA . GLN A 1 268 ? 20.297 -6.316 -41.031 1 76.5 268 GLN A CA 1
ATOM 2187 C C . GLN A 1 268 ? 20.703 -5.496 -42.25 1 76.5 268 GLN A C 1
ATOM 2189 O O . GLN A 1 268 ? 21.172 -6.047 -43.25 1 76.5 268 GLN A O 1
ATOM 2194 N N . ALA A 1 269 ? 20.469 -4.266 -42.219 1 71.56 269 ALA A N 1
ATOM 2195 C CA . ALA A 1 269 ? 20.844 -3.387 -43.312 1 71.56 269 ALA A CA 1
ATOM 2196 C C . ALA A 1 269 ? 22.359 -3.266 -43.438 1 71.56 269 ALA A C 1
ATOM 2198 O O . ALA A 1 269 ? 22.875 -3.156 -44.562 1 71.56 269 ALA A O 1
ATOM 2199 N N . ALA A 1 270 ? 23 -3.33 -42.406 1 71.81 270 ALA A N 1
ATOM 2200 C CA . ALA A 1 270 ? 24.453 -3.17 -42.375 1 71.81 270 ALA A CA 1
ATOM 2201 C C . ALA A 1 270 ? 25.156 -4.477 -42.75 1 71.81 270 ALA A C 1
ATOM 2203 O O . ALA A 1 270 ? 26.234 -4.465 -43.344 1 71.81 270 ALA A O 1
ATOM 2204 N N . ASN A 1 271 ? 24.719 -5.484 -42.25 1 65.06 271 ASN A N 1
ATOM 2205 C CA . ASN A 1 271 ? 25.25 -6.809 -42.531 1 65.06 271 ASN A CA 1
ATOM 2206 C C . ASN A 1 271 ? 24.172 -7.746 -43.062 1 65.06 271 ASN A C 1
ATOM 2208 O O . ASN A 1 271 ? 23.359 -8.258 -42.281 1 65.06 271 ASN A O 1
ATOM 2212 N N . ALA A 1 272 ? 24.125 -7.766 -44.312 1 55.69 272 ALA A N 1
ATOM 2213 C CA . ALA A 1 272 ? 23.141 -8.555 -45.062 1 55.69 272 ALA A CA 1
ATOM 2214 C C . ALA A 1 272 ? 23.047 -9.977 -44.531 1 55.69 272 ALA A C 1
ATOM 2216 O O . ALA A 1 272 ? 22.031 -10.641 -44.688 1 55.69 272 ALA A O 1
ATOM 2217 N N . GLN A 1 273 ? 24.094 -10.617 -43.875 1 47.88 273 GLN A N 1
ATOM 2218 C CA . GLN A 1 273 ? 24.156 -12.023 -43.469 1 47.88 273 GLN A CA 1
ATOM 2219 C C . GLN A 1 273 ? 23.797 -12.195 -42 1 47.88 273 GLN A C 1
ATOM 2221 O O . GLN A 1 273 ? 23.984 -13.281 -41.438 1 47.88 273 GLN A O 1
ATOM 2226 N N . PHE A 1 274 ? 23.297 -11.289 -41.344 1 50.47 274 PHE A N 1
ATOM 2227 C CA . PHE A 1 274 ? 22.969 -11.344 -39.938 1 50.47 274 PHE A CA 1
ATOM 2228 C C . PHE A 1 274 ? 21.734 -12.211 -39.688 1 50.47 274 PHE A C 1
ATOM 2230 O O . PHE A 1 274 ? 20.641 -11.875 -40.125 1 50.47 274 PHE A O 1
ATOM 2237 N N . GLU A 1 275 ? 21.922 -13.625 -39.531 1 54.09 275 GLU A N 1
ATOM 2238 C CA . GLU A 1 275 ? 20.812 -14.523 -39.219 1 54.09 275 GLU A CA 1
ATOM 2239 C C . GLU A 1 275 ? 20.797 -14.883 -37.75 1 54.09 275 GLU A C 1
ATOM 2241 O O . GLU A 1 275 ? 21.781 -15.398 -37.219 1 54.09 275 GLU A O 1
ATOM 2246 N N . ARG A 1 276 ? 20.016 -14.086 -36.906 1 61.97 276 ARG A N 1
ATOM 2247 C CA . ARG A 1 276 ? 19.766 -14.555 -35.562 1 61.97 276 ARG A CA 1
ATOM 2248 C C . ARG A 1 276 ? 18.453 -15.344 -35.5 1 61.97 276 ARG A C 1
ATOM 2250 O O . ARG A 1 276 ? 17.453 -14.945 -36.094 1 61.97 276 ARG A O 1
ATOM 2257 N N . LEU A 1 277 ? 18.594 -16.594 -35.156 1 63.78 277 LEU A N 1
ATOM 2258 C CA . LEU A 1 277 ? 17.406 -17.422 -35.062 1 63.78 277 LEU A CA 1
ATOM 2259 C C . LEU A 1 277 ? 16.734 -17.234 -33.688 1 63.78 277 LEU A C 1
ATOM 2261 O O . LEU A 1 277 ? 16.234 -18.203 -33.125 1 63.78 277 LEU A O 1
ATOM 2265 N N . ASP A 1 278 ? 16.766 -15.922 -33.312 1 72.88 278 ASP A N 1
ATOM 2266 C CA . ASP A 1 278 ? 16.141 -15.711 -32.031 1 72.88 278 ASP A CA 1
ATOM 2267 C C . ASP A 1 278 ? 14.672 -15.336 -32.156 1 72.88 278 ASP A C 1
ATOM 2269 O O . ASP A 1 278 ? 14.141 -15.297 -33.281 1 72.88 278 ASP A O 1
ATOM 2273 N N . PHE A 1 279 ? 13.977 -15.305 -31.141 1 78.06 279 PHE A N 1
ATOM 2274 C CA . PHE A 1 279 ? 12.539 -15.078 -31.094 1 78.06 279 PHE A CA 1
ATOM 2275 C C . PHE A 1 279 ? 12.18 -13.734 -31.719 1 78.06 279 PHE A C 1
ATOM 2277 O O . PHE A 1 279 ? 11.148 -13.617 -32.375 1 78.06 279 PHE A O 1
ATOM 2284 N N . LEU A 1 280 ? 13.039 -12.75 -31.609 1 79.62 280 LEU A N 1
ATOM 2285 C CA . LEU A 1 280 ? 12.781 -11.43 -32.156 1 79.62 280 LEU A CA 1
ATOM 2286 C C . LEU A 1 280 ? 12.688 -11.5 -33.688 1 79.62 280 LEU A C 1
ATOM 2288 O O . LEU A 1 280 ? 11.828 -10.852 -34.281 1 79.62 280 LEU A O 1
ATOM 2292 N N . ASP A 1 281 ? 13.562 -12.227 -34.219 1 81.62 281 ASP A N 1
ATOM 2293 C CA . ASP A 1 281 ? 13.547 -12.391 -35.656 1 81.62 281 ASP A CA 1
ATOM 2294 C C . ASP A 1 281 ? 12.234 -13.016 -36.125 1 81.62 281 ASP A C 1
ATOM 2296 O O . ASP A 1 281 ? 11.68 -12.617 -37.156 1 81.62 281 ASP A O 1
ATOM 2300 N N . TYR A 1 282 ? 11.859 -13.992 -35.438 1 84.12 282 TYR A N 1
ATOM 2301 C CA . TYR A 1 282 ? 10.594 -14.633 -35.75 1 84.12 282 TYR A CA 1
ATOM 2302 C C . TYR A 1 282 ? 9.438 -13.648 -35.656 1 84.12 282 TYR A C 1
ATOM 2304 O O . TYR A 1 282 ? 8.562 -13.617 -36.531 1 84.12 282 TYR A O 1
ATOM 2312 N N . LEU A 1 283 ? 9.445 -12.883 -34.656 1 84.88 283 LEU A N 1
ATOM 2313 C CA . LEU A 1 283 ? 8.367 -11.938 -34.406 1 84.88 283 LEU A CA 1
ATOM 2314 C C . LEU A 1 283 ? 8.32 -10.875 -35.531 1 84.88 283 LEU A C 1
ATOM 2316 O O . LEU A 1 283 ? 7.234 -10.445 -35.906 1 84.88 283 LEU A O 1
ATOM 2320 N N . ILE A 1 284 ? 9.461 -10.5 -35.875 1 86.25 284 ILE A N 1
ATOM 2321 C CA . ILE A 1 284 ? 9.523 -9.516 -36.969 1 86.25 284 ILE A CA 1
ATOM 2322 C C . ILE A 1 284 ? 8.906 -10.086 -38.219 1 86.25 284 ILE A C 1
ATOM 2324 O O . ILE A 1 284 ? 8.141 -9.406 -38.906 1 86.25 284 ILE A O 1
ATOM 2328 N N . GLN A 1 285 ? 9.25 -11.32 -38.5 1 88.44 285 GLN A N 1
ATOM 2329 C CA . GLN A 1 285 ? 8.688 -11.984 -39.688 1 88.44 285 GLN A CA 1
ATOM 2330 C C . GLN A 1 285 ? 7.18 -12.156 -39.531 1 88.44 285 GLN A C 1
ATOM 2332 O O . GLN A 1 285 ? 6.438 -11.953 -40.5 1 88.44 285 GLN A O 1
ATOM 2337 N N . LEU A 1 286 ? 6.758 -12.523 -38.375 1 90 286 LEU A N 1
ATOM 2338 C CA . LEU A 1 286 ? 5.332 -12.672 -38.094 1 90 286 LEU A CA 1
ATOM 2339 C C . LEU A 1 286 ? 4.605 -11.344 -38.281 1 90 286 LEU A C 1
ATOM 2341 O O . LEU A 1 286 ? 3.51 -11.305 -38.844 1 90 286 LEU A O 1
ATOM 2345 N N . GLY A 1 287 ? 5.18 -10.32 -37.781 1 91.5 287 GLY A N 1
ATOM 2346 C CA . GLY A 1 287 ? 4.605 -8.992 -37.938 1 91.5 287 GLY A CA 1
ATOM 2347 C C . GLY A 1 287 ? 4.395 -8.586 -39.375 1 91.5 287 GLY A C 1
ATOM 2348 O O . GLY A 1 287 ? 3.357 -8.008 -39.719 1 91.5 287 GLY A O 1
ATOM 2349 N N . LYS A 1 288 ? 5.375 -8.875 -40.156 1 90.94 288 LYS A N 1
ATOM 2350 C CA . LYS A 1 288 ? 5.281 -8.57 -41.594 1 90.94 288 LYS A CA 1
ATOM 2351 C C . LYS A 1 288 ? 4.188 -9.391 -42.25 1 90.94 288 LYS A C 1
ATOM 2353 O O . LYS A 1 288 ? 3.396 -8.867 -43.031 1 90.94 288 LYS A O 1
ATOM 2358 N N . LYS A 1 289 ? 4.195 -10.586 -41.938 1 92.81 289 LYS A N 1
ATOM 2359 C CA . LYS A 1 289 ? 3.252 -11.516 -42.531 1 92.81 289 LYS A CA 1
ATOM 2360 C C . LYS A 1 289 ? 1.814 -11.164 -42.156 1 92.81 289 LYS A C 1
ATOM 2362 O O . LYS A 1 289 ? 0.915 -11.227 -43 1 92.81 289 LYS A O 1
ATOM 2367 N N . LYS A 1 290 ? 1.531 -10.758 -41 1 93.62 290 LYS A N 1
ATOM 2368 C CA . LYS A 1 290 ? 0.177 -10.539 -40.5 1 93.62 290 LYS A CA 1
ATOM 2369 C C . LYS A 1 290 ? -0.131 -9.047 -40.375 1 93.62 290 LYS A C 1
ATOM 2371 O O . LYS A 1 290 ? -1.193 -8.664 -39.906 1 93.62 290 LYS A O 1
ATOM 2376 N N . ASN A 1 291 ? 0.753 -8.227 -40.75 1 92.62 291 ASN A N 1
ATOM 2377 C CA . ASN A 1 291 ? 0.593 -6.777 -40.719 1 92.62 291 ASN A CA 1
ATOM 2378 C C . ASN A 1 291 ? 0.285 -6.281 -39.312 1 92.62 291 ASN A C 1
ATOM 2380 O O . ASN A 1 291 ? -0.701 -5.574 -39.094 1 92.62 291 ASN A O 1
ATOM 2384 N N . LEU A 1 292 ? 1.098 -6.691 -38.375 1 93.94 292 LEU A N 1
ATOM 2385 C CA . LEU A 1 292 ? 0.931 -6.293 -36.969 1 93.94 292 LEU A CA 1
ATOM 2386 C C . LEU A 1 292 ? 1.759 -5.047 -36.656 1 93.94 292 LEU A C 1
ATOM 2388 O O . LEU A 1 292 ? 2.9 -4.93 -37.125 1 93.94 292 LEU A O 1
ATOM 2392 N N . ASP A 1 293 ? 1.149 -4.176 -35.969 1 92.94 293 ASP A N 1
ATOM 2393 C CA . ASP A 1 293 ? 1.94 -3.047 -35.469 1 92.94 293 ASP A CA 1
ATOM 2394 C C . ASP A 1 293 ? 2.734 -3.426 -34.219 1 92.94 293 ASP A C 1
ATOM 2396 O O . ASP A 1 293 ? 2.637 -4.555 -33.75 1 92.94 293 ASP A O 1
ATOM 2400 N N . THR A 1 294 ? 3.547 -2.518 -33.781 1 92 294 THR A N 1
ATOM 2401 C CA . THR A 1 294 ? 4.457 -2.801 -32.656 1 92 294 THR A CA 1
ATOM 2402 C C . THR A 1 294 ? 3.678 -3.16 -31.406 1 92 294 THR A C 1
ATOM 2404 O O . THR A 1 294 ? 4.117 -4 -30.609 1 92 294 THR A O 1
ATOM 2407 N N . ARG A 1 295 ? 2.574 -2.441 -31.219 1 91.94 295 ARG A N 1
ATOM 2408 C CA . ARG A 1 295 ? 1.761 -2.721 -30.031 1 91.94 295 ARG A CA 1
ATOM 2409 C C . ARG A 1 295 ? 1.249 -4.156 -30.047 1 91.94 295 ARG A C 1
ATOM 2411 O O . ARG A 1 295 ? 1.319 -4.855 -29.047 1 91.94 295 ARG A O 1
ATOM 2418 N N . HIS A 1 296 ? 0.779 -4.633 -31.188 1 92.31 296 HIS A N 1
ATOM 2419 C CA . HIS A 1 296 ? 0.299 -6 -31.344 1 92.31 296 HIS A CA 1
ATOM 2420 C C . HIS A 1 296 ? 1.445 -7 -31.234 1 92.31 296 HIS A C 1
ATOM 2422 O O . HIS A 1 296 ? 1.283 -8.086 -30.672 1 92.31 296 HIS A O 1
ATOM 2428 N N . LEU A 1 297 ? 2.529 -6.613 -31.766 1 90.88 297 LEU A N 1
ATOM 2429 C CA . LEU A 1 297 ? 3.697 -7.48 -31.672 1 90.88 297 LEU A CA 1
ATOM 2430 C C . LEU A 1 297 ? 4.148 -7.625 -30.219 1 90.88 297 LEU A C 1
ATOM 2432 O O . LEU A 1 297 ? 4.551 -8.711 -29.797 1 90.88 297 LEU A O 1
ATOM 2436 N N . THR A 1 298 ? 4.082 -6.508 -29.578 1 90.12 298 THR A N 1
ATOM 2437 C CA . THR A 1 298 ? 4.434 -6.535 -28.156 1 90.12 298 THR A CA 1
ATOM 2438 C C . THR A 1 298 ? 3.502 -7.465 -27.391 1 90.12 298 THR A C 1
ATOM 2440 O O . THR A 1 298 ? 3.945 -8.203 -26.5 1 90.12 298 THR A O 1
ATOM 2443 N N . ALA A 1 299 ? 2.279 -7.469 -27.688 1 89.38 299 ALA A N 1
ATOM 2444 C CA . ALA A 1 299 ? 1.316 -8.352 -27.047 1 89.38 299 ALA A CA 1
ATOM 2445 C C . ALA A 1 299 ? 1.665 -9.82 -27.281 1 89.38 299 ALA A C 1
ATOM 2447 O O . ALA A 1 299 ? 1.47 -10.664 -26.406 1 89.38 299 ALA A O 1
ATOM 2448 N N . HIS A 1 300 ? 2.189 -10.078 -28.375 1 85.44 300 HIS A N 1
ATOM 2449 C CA . HIS A 1 300 ? 2.607 -11.438 -28.703 1 85.44 300 HIS A CA 1
ATOM 2450 C C . HIS A 1 300 ? 3.826 -11.852 -27.891 1 85.44 300 HIS A C 1
ATOM 2452 O O . HIS A 1 300 ? 3.969 -13.023 -27.531 1 85.44 300 HIS A O 1
ATOM 2458 N N . THR A 1 301 ? 4.617 -10.844 -27.562 1 77.94 301 THR A N 1
ATOM 2459 C CA . THR A 1 301 ? 5.863 -11.125 -26.859 1 77.94 301 THR A CA 1
ATOM 2460 C C . THR A 1 301 ? 5.633 -11.172 -25.344 1 77.94 301 THR A C 1
ATOM 2462 O O . THR A 1 301 ? 6.359 -11.852 -24.625 1 77.94 301 THR A O 1
ATOM 2465 N N . MET A 1 302 ? 4.672 -10.359 -24.984 1 73.94 302 MET A N 1
ATOM 2466 C CA . MET A 1 302 ? 4.441 -10.18 -23.562 1 73.94 302 MET A CA 1
ATOM 2467 C C . MET A 1 302 ? 4.016 -11.484 -22.906 1 73.94 302 MET A C 1
ATOM 2469 O O . MET A 1 302 ? 4.25 -11.695 -21.719 1 73.94 302 MET A O 1
ATOM 2473 N N . THR A 1 303 ? 3.518 -12.359 -23.672 1 68.25 303 THR A N 1
ATOM 2474 C CA . THR A 1 303 ? 3.223 -13.703 -23.188 1 68.25 303 THR A CA 1
ATOM 2475 C C . THR A 1 303 ? 4.453 -14.328 -22.547 1 68.25 303 THR A C 1
ATOM 2477 O O . THR A 1 303 ? 4.363 -14.906 -21.453 1 68.25 303 THR A O 1
ATOM 2480 N N . PHE A 1 304 ? 5.598 -14.109 -23.125 1 69.38 304 PHE A N 1
ATOM 2481 C CA . PHE A 1 304 ? 6.84 -14.695 -22.641 1 69.38 304 PHE A CA 1
ATOM 2482 C C . PHE A 1 304 ? 7.332 -13.969 -21.391 1 69.38 304 PHE A C 1
ATOM 2484 O O . PHE A 1 304 ? 7.871 -14.586 -20.469 1 69.38 304 PHE A O 1
ATOM 2491 N N . LEU A 1 305 ? 7.094 -12.766 -21.469 1 69.88 305 LEU A N 1
ATOM 2492 C CA . LEU A 1 305 ? 7.582 -11.953 -20.359 1 69.88 305 LEU A CA 1
ATOM 2493 C C . LEU A 1 305 ? 6.723 -12.156 -19.109 1 69.88 305 LEU A C 1
ATOM 2495 O O . LEU A 1 305 ? 7.246 -12.367 -18.016 1 69.88 305 LEU A O 1
ATOM 2499 N N . LEU A 1 306 ? 5.469 -12.188 -19.312 1 72.31 306 LEU A N 1
ATOM 2500 C CA . LEU A 1 306 ? 4.543 -12.289 -18.188 1 72.31 306 LEU A CA 1
ATOM 2501 C C . LEU A 1 306 ? 4.477 -13.727 -17.672 1 72.31 306 LEU A C 1
ATOM 2503 O O . LEU A 1 306 ? 4.453 -13.953 -16.469 1 72.31 306 LEU A O 1
ATOM 2507 N N . ASP A 1 307 ? 4.547 -14.641 -18.562 1 76.31 307 ASP A N 1
ATOM 2508 C CA . ASP A 1 307 ? 4.27 -16.016 -18.172 1 76.31 307 ASP A CA 1
ATOM 2509 C C . ASP A 1 307 ? 5.555 -16.766 -17.828 1 76.31 307 ASP A C 1
ATOM 2511 O O . ASP A 1 307 ? 5.531 -17.75 -17.094 1 76.31 307 ASP A O 1
ATOM 2515 N N . GLY A 1 308 ? 6.676 -16.312 -18.25 1 78.06 308 GLY A N 1
ATOM 2516 C CA . GLY A 1 308 ? 7.891 -17.094 -18.141 1 78.06 308 GLY A CA 1
ATOM 2517 C C . GLY A 1 308 ? 8.828 -16.594 -17.062 1 78.06 308 GLY A C 1
ATOM 2518 O O . GLY A 1 308 ? 9.641 -17.344 -16.516 1 78.06 308 GLY A O 1
ATOM 2519 N N . PHE A 1 309 ? 8.672 -15.438 -16.672 1 83.19 309 PHE A N 1
ATOM 2520 C CA . PHE A 1 309 ? 9.633 -14.789 -15.773 1 83.19 309 PHE A CA 1
ATOM 2521 C C . PHE A 1 309 ? 9.531 -15.352 -14.367 1 83.19 309 PHE A C 1
ATOM 2523 O O . PHE A 1 309 ? 10.461 -15.992 -13.875 1 83.19 309 PHE A O 1
ATOM 2530 N N . GLU A 1 310 ? 8.484 -15.156 -13.898 1 85.94 310 GLU A N 1
ATOM 2531 C CA . GLU A 1 310 ? 8.32 -15.477 -12.477 1 85.94 310 GLU A CA 1
ATOM 2532 C C . GLU A 1 310 ? 8.133 -16.969 -12.266 1 85.94 310 GLU A C 1
ATOM 2534 O O . GLU A 1 310 ? 8.609 -17.531 -11.273 1 85.94 310 GLU A O 1
ATOM 2539 N N . THR A 1 311 ? 7.418 -17.609 -13.203 1 91.06 311 THR A N 1
ATOM 2540 C CA . THR A 1 311 ? 7.145 -19.031 -13.055 1 91.06 311 THR A CA 1
ATOM 2541 C C . THR A 1 311 ? 8.438 -19.844 -13.117 1 91.06 311 THR A C 1
ATOM 2543 O O . THR A 1 311 ? 8.664 -20.719 -12.289 1 91.06 311 THR A O 1
ATOM 2546 N N . THR A 1 312 ? 9.258 -19.516 -14.023 1 93.88 312 THR A N 1
ATOM 2547 C CA . THR A 1 312 ? 10.523 -20.234 -14.164 1 93.88 312 THR A CA 1
ATOM 2548 C C . THR A 1 312 ? 11.438 -19.953 -12.969 1 93.88 312 THR A C 1
ATOM 2550 O O . THR A 1 312 ? 12.047 -20.875 -12.43 1 93.88 312 THR A O 1
ATOM 2553 N N . ALA A 1 313 ? 11.516 -18.703 -12.586 1 94.19 313 ALA A N 1
ATOM 2554 C CA . ALA A 1 313 ? 12.312 -18.328 -11.422 1 94.19 313 ALA A CA 1
ATOM 2555 C C . ALA A 1 313 ? 11.828 -19.062 -10.172 1 94.19 313 ALA A C 1
ATOM 2557 O O . ALA A 1 313 ? 12.641 -19.5 -9.352 1 94.19 313 ALA A O 1
ATOM 2558 N N . GLY A 1 314 ? 10.492 -19.172 -10.07 1 94.88 314 GLY A N 1
ATOM 2559 C CA . GLY A 1 314 ? 9.914 -19.875 -8.945 1 94.88 314 GLY A CA 1
ATOM 2560 C C . GLY A 1 314 ? 10.297 -21.344 -8.898 1 94.88 314 GLY A C 1
ATOM 2561 O O . GLY A 1 314 ? 10.695 -21.859 -7.855 1 94.88 314 GLY A O 1
ATOM 2562 N N . VAL A 1 315 ? 10.219 -22 -9.984 1 96.69 315 VAL A N 1
ATOM 2563 C CA . VAL A 1 315 ? 10.562 -23.422 -10.047 1 96.69 315 VAL A CA 1
ATOM 2564 C C . VAL A 1 315 ? 12.039 -23.609 -9.727 1 96.69 315 VAL A C 1
ATOM 2566 O O . VAL A 1 315 ? 12.406 -24.484 -8.945 1 96.69 315 VAL A O 1
ATOM 2569 N N . LEU A 1 316 ? 12.867 -22.75 -10.281 1 97.88 316 LEU A N 1
ATOM 2570 C CA . LEU A 1 316 ? 14.312 -22.859 -10.086 1 97.88 316 LEU A CA 1
ATOM 2571 C C . LEU A 1 316 ? 14.68 -22.641 -8.617 1 97.88 316 LEU A C 1
ATOM 2573 O O . LEU A 1 316 ? 15.461 -23.406 -8.055 1 97.88 316 LEU A O 1
ATOM 2577 N N . SER A 1 317 ? 14.125 -21.656 -8.031 1 97.88 317 SER A N 1
ATOM 2578 C CA . SER A 1 317 ? 14.438 -21.344 -6.641 1 97.88 317 SER A CA 1
ATOM 2579 C C . SER A 1 317 ? 13.977 -22.469 -5.711 1 97.88 317 SER A C 1
ATOM 2581 O O . SER A 1 317 ? 14.68 -22.812 -4.758 1 97.88 317 SER A O 1
ATOM 2583 N N . HIS A 1 318 ? 12.859 -23.062 -5.984 1 98.12 318 HIS A N 1
ATOM 2584 C CA . HIS A 1 318 ? 12.359 -24.141 -5.156 1 98.12 318 HIS A CA 1
ATOM 2585 C C . HIS A 1 318 ? 13.18 -25.422 -5.355 1 98.12 318 HIS A C 1
ATOM 2587 O O . HIS A 1 318 ? 13.383 -26.188 -4.414 1 98.12 318 HIS A O 1
ATOM 2593 N N . LEU A 1 319 ? 13.578 -25.609 -6.559 1 98.62 319 LEU A N 1
ATOM 2594 C CA . LEU A 1 319 ? 14.438 -26.75 -6.816 1 98.62 319 LEU A CA 1
ATOM 2595 C C . LEU A 1 319 ? 15.742 -26.641 -6.043 1 98.62 319 LEU A C 1
ATOM 2597 O O . LEU A 1 319 ? 16.172 -27.609 -5.402 1 98.62 319 LEU A O 1
ATOM 2601 N N . LEU A 1 320 ? 16.328 -25.484 -6.094 1 98.56 320 LEU A N 1
ATOM 2602 C CA . LEU A 1 320 ? 17.562 -25.266 -5.352 1 98.56 320 LEU A CA 1
ATOM 2603 C C . LEU A 1 320 ? 17.328 -25.422 -3.852 1 98.56 320 LEU A C 1
ATOM 2605 O O . LEU A 1 320 ? 18.203 -25.906 -3.129 1 98.56 320 LEU A O 1
ATOM 2609 N N . LEU A 1 321 ? 16.203 -24.938 -3.391 1 98.44 321 LEU A N 1
ATOM 2610 C CA . LEU A 1 321 ? 15.82 -25.125 -1.993 1 98.44 321 LEU A CA 1
ATOM 2611 C C . LEU A 1 321 ? 15.812 -26.609 -1.621 1 98.44 321 LEU A C 1
ATOM 2613 O O . LEU A 1 321 ? 16.406 -27 -0.618 1 98.44 321 LEU A O 1
ATOM 2617 N N . LEU A 1 322 ? 15.148 -27.406 -2.471 1 98.56 322 LEU A N 1
ATOM 2618 C CA . LEU A 1 322 ? 15.016 -28.844 -2.189 1 98.56 322 LEU A CA 1
ATOM 2619 C C . LEU A 1 322 ? 16.375 -29.531 -2.246 1 98.56 322 LEU A C 1
ATOM 2621 O O . LEU A 1 322 ? 16.672 -30.375 -1.409 1 98.56 322 LEU A O 1
ATOM 2625 N N . LEU A 1 323 ? 17.172 -29.172 -3.176 1 98.69 323 LEU A N 1
ATOM 2626 C CA . LEU A 1 323 ? 18.516 -29.719 -3.281 1 98.69 323 LEU A CA 1
ATOM 2627 C C . LEU A 1 323 ? 19.375 -29.297 -2.096 1 98.69 323 LEU A C 1
ATOM 2629 O O . LEU A 1 323 ? 20.219 -30.062 -1.637 1 98.69 323 LEU A O 1
ATOM 2633 N N . GLY A 1 324 ? 19.156 -28.078 -1.645 1 98.25 324 GLY A N 1
ATOM 2634 C CA . GLY A 1 324 ? 19.859 -27.609 -0.465 1 98.25 324 GLY A CA 1
ATOM 2635 C C . GLY A 1 324 ? 19.469 -28.344 0.801 1 98.25 324 GLY A C 1
ATOM 2636 O O . GLY A 1 324 ? 20.281 -28.5 1.715 1 98.25 324 GLY A O 1
ATOM 2637 N N . ARG A 1 325 ? 18.281 -28.781 0.851 1 97.69 325 ARG A N 1
ATOM 2638 C CA . ARG A 1 325 ? 17.766 -29.484 2.02 1 97.69 325 ARG A CA 1
ATOM 2639 C C . ARG A 1 325 ? 18.219 -30.953 2.027 1 97.69 325 ARG A C 1
ATOM 2641 O O . ARG A 1 325 ? 18.219 -31.594 3.076 1 97.69 325 ARG A O 1
ATOM 2648 N N . ASP A 1 326 ? 18.562 -31.484 0.884 1 97.69 326 ASP A N 1
ATOM 2649 C CA . ASP A 1 326 ? 18.906 -32.875 0.745 1 97.69 326 ASP A CA 1
ATOM 2650 C C . ASP A 1 326 ? 20.281 -33.062 0.106 1 97.69 326 ASP A C 1
ATOM 2652 O O . ASP A 1 326 ? 20.391 -33.25 -1.107 1 97.69 326 ASP A O 1
ATOM 2656 N N . GLU A 1 327 ? 21.219 -33.219 0.899 1 96.62 327 GLU A N 1
ATOM 2657 C CA . GLU A 1 327 ? 22.609 -33.281 0.454 1 96.62 327 GLU A CA 1
ATOM 2658 C C . GLU A 1 327 ? 22.859 -34.531 -0.391 1 96.62 327 GLU A C 1
ATOM 2660 O O . GLU A 1 327 ? 23.672 -34.531 -1.316 1 96.62 327 GLU A O 1
ATOM 2665 N N . GLN A 1 328 ? 22.219 -35.562 -0.025 1 97.81 328 GLN A N 1
ATOM 2666 C CA . GLN A 1 328 ? 22.406 -36.812 -0.751 1 97.81 328 GLN A CA 1
ATOM 2667 C C . GLN A 1 328 ? 21.891 -36.719 -2.186 1 97.81 328 GLN A C 1
ATOM 2669 O O . GLN A 1 328 ? 22.562 -37.125 -3.125 1 97.81 328 GLN A O 1
ATOM 2674 N N . VAL A 1 329 ? 20.75 -36.188 -2.322 1 98.44 329 VAL A N 1
ATOM 2675 C CA . VAL A 1 329 ? 20.203 -36 -3.658 1 98.44 329 VAL A CA 1
ATOM 2676 C C . VAL A 1 329 ? 21.062 -35.031 -4.445 1 98.44 329 VAL A C 1
ATOM 2678 O O . VAL A 1 329 ? 21.297 -35.219 -5.641 1 98.44 329 VAL A O 1
ATOM 2681 N N . GLN A 1 330 ? 21.484 -33.969 -3.797 1 98.62 330 GLN A N 1
ATOM 2682 C CA . GLN A 1 330 ? 22.359 -32.969 -4.449 1 98.62 330 GLN A CA 1
ATOM 2683 C C . GLN A 1 330 ? 23.625 -33.656 -4.977 1 98.62 330 GLN A C 1
ATOM 2685 O O . GLN A 1 330 ? 24.031 -33.406 -6.117 1 98.62 330 GLN A O 1
ATOM 2690 N N . GLN A 1 331 ? 24.234 -34.5 -4.113 1 98.25 331 GLN A N 1
ATOM 2691 C CA . GLN A 1 331 ? 25.453 -35.219 -4.5 1 98.25 331 GLN A CA 1
ATOM 2692 C C . GLN A 1 331 ? 25.188 -36.156 -5.656 1 98.25 331 GLN A C 1
ATOM 2694 O O . GLN A 1 331 ? 26 -36.25 -6.59 1 98.25 331 GLN A O 1
ATOM 2699 N N . ARG A 1 332 ? 24.156 -36.875 -5.57 1 98.5 332 ARG A N 1
ATOM 2700 C CA . ARG A 1 332 ? 23.781 -37.781 -6.645 1 98.5 332 ARG A CA 1
ATOM 2701 C C . ARG A 1 332 ? 23.609 -37.062 -7.961 1 98.5 332 ARG A C 1
ATOM 2703 O O . ARG A 1 332 ? 24.031 -37.531 -9.016 1 98.5 332 ARG A O 1
ATOM 2710 N N . LEU A 1 333 ? 22.938 -35.938 -7.863 1 98.75 333 LEU A N 1
ATOM 2711 C CA . LEU A 1 333 ? 22.75 -35.125 -9.062 1 98.75 333 LEU A CA 1
ATOM 2712 C C . LEU A 1 333 ? 24.094 -34.656 -9.617 1 98.75 333 LEU A C 1
ATOM 2714 O O . LEU A 1 333 ? 24.344 -34.75 -10.828 1 98.75 333 LEU A O 1
ATOM 2718 N N . ARG A 1 334 ? 24.953 -34.188 -8.789 1 98.25 334 ARG A N 1
ATOM 2719 C CA . ARG A 1 334 ? 26.281 -33.781 -9.203 1 98.25 334 ARG A CA 1
ATOM 2720 C C . ARG A 1 334 ? 27.016 -34.906 -9.906 1 98.25 334 ARG A C 1
ATOM 2722 O O . ARG A 1 334 ? 27.688 -34.688 -10.922 1 98.25 334 ARG A O 1
ATOM 2729 N N . GLU A 1 335 ? 26.891 -36.094 -9.391 1 98.19 335 GLU A N 1
ATOM 2730 C CA . GLU A 1 335 ? 27.531 -37.281 -9.953 1 98.19 335 GLU A CA 1
ATOM 2731 C C . GLU A 1 335 ? 27.016 -37.562 -11.359 1 98.19 335 GLU A C 1
ATOM 2733 O O . GLU A 1 335 ? 27.766 -38.062 -12.211 1 98.19 335 GLU A O 1
ATOM 2738 N N . GLU A 1 336 ? 25.781 -37.281 -11.586 1 98.25 336 GLU A N 1
ATOM 2739 C CA . GLU A 1 336 ? 25.25 -37.438 -12.93 1 98.25 336 GLU A CA 1
ATOM 2740 C C . GLU A 1 336 ? 25.781 -36.375 -13.875 1 98.25 336 GLU A C 1
ATOM 2742 O O . GLU A 1 336 ? 26.047 -36.625 -15.047 1 98.25 336 GLU A O 1
ATOM 2747 N N . LEU A 1 337 ? 25.938 -35.188 -13.391 1 98.44 337 LEU A N 1
ATOM 2748 C CA . LEU A 1 337 ? 26.188 -34.031 -14.242 1 98.44 337 LEU A CA 1
ATOM 2749 C C . LEU A 1 337 ? 27.656 -33.938 -14.633 1 98.44 337 LEU A C 1
ATOM 2751 O O . LEU A 1 337 ? 27.984 -33.688 -15.797 1 98.44 337 LEU A O 1
ATOM 2755 N N . VAL A 1 338 ? 28.578 -34.125 -13.766 1 97.56 338 VAL A N 1
ATOM 2756 C CA . VAL A 1 338 ? 30 -33.812 -13.867 1 97.56 338 VAL A CA 1
ATOM 2757 C C . VAL A 1 338 ? 30.609 -34.562 -15.047 1 97.56 338 VAL A C 1
ATOM 2759 O O . VAL A 1 338 ? 31.359 -33.969 -15.836 1 97.56 338 VAL A O 1
ATOM 2762 N N . PRO A 1 339 ? 30.234 -35.812 -15.273 1 97.56 339 PRO A N 1
ATOM 2763 C CA . PRO A 1 339 ? 30.844 -36.531 -16.391 1 97.56 339 PRO A CA 1
ATOM 2764 C C . PRO A 1 339 ? 30.453 -35.969 -17.75 1 97.56 339 PRO A C 1
ATOM 2766 O O . PRO A 1 339 ? 31.094 -36.281 -18.766 1 97.56 339 PRO A O 1
ATOM 2769 N N . HIS A 1 340 ? 29.484 -35.156 -17.797 1 97.56 340 HIS A N 1
ATOM 2770 C CA . HIS A 1 340 ? 28.969 -34.719 -19.094 1 97.56 340 HIS A CA 1
ATOM 2771 C C . HIS A 1 340 ? 29.375 -33.25 -19.359 1 97.56 340 HIS A C 1
ATOM 2773 O O . HIS A 1 340 ? 28.953 -32.656 -20.344 1 97.56 340 HIS A O 1
ATOM 2779 N N . LEU A 1 341 ? 30.125 -32.719 -18.453 1 96.81 341 LEU A N 1
ATOM 2780 C CA . LEU A 1 341 ? 30.625 -31.344 -18.656 1 96.81 341 LEU A CA 1
ATOM 2781 C C . LEU A 1 341 ? 31.688 -31.312 -19.734 1 96.81 341 LEU A C 1
ATOM 2783 O O . LEU A 1 341 ? 32.562 -32.188 -19.781 1 96.81 341 LEU A O 1
ATOM 2787 N N . ASN A 1 342 ? 31.547 -30.438 -20.625 1 94.81 342 ASN A N 1
ATOM 2788 C CA . ASN A 1 342 ? 32.594 -30.266 -21.625 1 94.81 342 ASN A CA 1
ATOM 2789 C C . ASN A 1 342 ? 33.75 -29.453 -21.078 1 94.81 342 ASN A C 1
ATOM 2791 O O . ASN A 1 342 ? 33.844 -29.203 -19.875 1 94.81 342 ASN A O 1
ATOM 2795 N N . ALA A 1 343 ? 34.625 -28.984 -21.969 1 92.31 343 ALA A N 1
ATOM 2796 C CA . ALA A 1 343 ? 35.844 -28.297 -21.562 1 92.31 343 ALA A CA 1
ATOM 2797 C C . ALA A 1 343 ? 35.531 -26.938 -20.938 1 92.31 343 ALA A C 1
ATOM 2799 O O . ALA A 1 343 ? 36.281 -26.438 -20.094 1 92.31 343 ALA A O 1
ATOM 2800 N N . GLU A 1 344 ? 34.406 -26.391 -21.281 1 90.19 344 GLU A N 1
ATOM 2801 C CA . GLU A 1 344 ? 34.031 -25.078 -20.766 1 90.19 344 GLU A CA 1
ATOM 2802 C C . GLU A 1 344 ? 33.156 -25.203 -19.516 1 90.19 344 GLU A C 1
ATOM 2804 O O . GLU A 1 344 ? 32.656 -24.203 -18.984 1 90.19 344 GLU A O 1
ATOM 2809 N N . GLY A 1 345 ? 32.938 -26.422 -19.125 1 90.62 345 GLY A N 1
ATOM 2810 C CA . GLY A 1 345 ? 32.156 -26.656 -17.922 1 90.62 345 GLY A CA 1
ATOM 2811 C C . GLY A 1 345 ? 30.656 -26.578 -18.172 1 90.62 345 GLY A C 1
ATOM 2812 O O . GLY A 1 345 ? 29.891 -26.266 -17.266 1 90.62 345 GLY A O 1
ATOM 2813 N N . VAL A 1 346 ? 30.281 -26.781 -19.422 1 92.5 346 VAL A N 1
ATOM 2814 C CA . VAL A 1 346 ? 28.875 -26.703 -19.781 1 92.5 346 VAL A CA 1
ATOM 2815 C C . VAL A 1 346 ? 28.406 -28.031 -20.375 1 92.5 346 VAL A C 1
ATOM 2817 O O . VAL A 1 346 ? 29.203 -28.781 -20.922 1 92.5 346 VAL A O 1
ATOM 2820 N N . ILE A 1 347 ? 27.219 -28.359 -20.156 1 96.69 347 ILE A N 1
ATOM 2821 C CA . ILE A 1 347 ? 26.578 -29.5 -20.812 1 96.69 347 ILE A CA 1
ATOM 2822 C C . ILE A 1 347 ? 25.859 -29.047 -22.078 1 96.69 347 ILE A C 1
ATOM 2824 O O . ILE A 1 347 ? 25.047 -28.109 -22.031 1 96.69 347 ILE A O 1
ATOM 2828 N N . GLU A 1 348 ? 26.125 -29.703 -23.172 1 95.56 348 GLU A N 1
ATOM 2829 C CA . GLU A 1 348 ? 25.547 -29.328 -24.453 1 95.56 348 GLU A CA 1
ATOM 2830 C C . GLU A 1 348 ? 24.031 -29.562 -24.453 1 95.56 348 GLU A C 1
ATOM 2832 O O . GLU A 1 348 ? 23.531 -30.438 -23.734 1 95.56 348 GLU A O 1
ATOM 2837 N N . PHE A 1 349 ? 23.391 -28.844 -25.344 1 94.5 349 PHE A N 1
ATOM 2838 C CA . PHE A 1 349 ? 21.938 -28.812 -25.391 1 94.5 349 PHE A CA 1
ATOM 2839 C C . PHE A 1 349 ? 21.359 -30.219 -25.5 1 94.5 349 PHE A C 1
ATOM 2841 O O . PHE A 1 349 ? 20.453 -30.578 -24.75 1 94.5 349 PHE A O 1
ATOM 2848 N N . ASP A 1 350 ? 21.844 -30.953 -26.391 1 94.12 350 ASP A N 1
ATOM 2849 C CA . ASP A 1 350 ? 21.281 -32.281 -26.656 1 94.12 350 ASP A CA 1
ATOM 2850 C C . ASP A 1 350 ? 21.469 -33.219 -25.453 1 94.12 350 ASP A C 1
ATOM 2852 O O . ASP A 1 350 ? 20.562 -33.969 -25.109 1 94.12 350 ASP A O 1
ATOM 2856 N N . LYS A 1 351 ? 22.594 -33.125 -24.844 1 95.88 351 LYS A N 1
ATOM 2857 C CA . LYS A 1 351 ? 22.875 -33.969 -23.688 1 95.88 351 LYS A CA 1
ATOM 2858 C C . LYS A 1 351 ? 22.047 -33.531 -22.484 1 95.88 351 LYS A C 1
ATOM 2860 O O . LYS A 1 351 ? 21.625 -34.344 -21.672 1 95.88 351 LYS A O 1
ATOM 2865 N N . LEU A 1 352 ? 21.844 -32.281 -22.344 1 95.88 352 LEU A N 1
ATOM 2866 C CA . LEU A 1 352 ? 21.094 -31.719 -21.234 1 95.88 352 LEU A CA 1
ATOM 2867 C C . LEU A 1 352 ? 19.703 -32.344 -21.156 1 95.88 352 LEU A C 1
ATOM 2869 O O . LEU A 1 352 ? 19.203 -32.594 -20.047 1 95.88 352 LEU A O 1
ATOM 2873 N N . ASN A 1 353 ? 19.125 -32.656 -22.281 1 90.44 353 ASN A N 1
ATOM 2874 C CA . ASN A 1 353 ? 17.766 -33.156 -22.359 1 90.44 353 ASN A CA 1
ATOM 2875 C C . ASN A 1 353 ? 17.719 -34.656 -22.141 1 90.44 353 ASN A C 1
ATOM 2877 O O . ASN A 1 353 ? 16.641 -35.25 -22.031 1 90.44 353 ASN A O 1
ATOM 2881 N N . GLU A 1 354 ? 18.875 -35.281 -21.969 1 93.12 354 GLU A N 1
ATOM 2882 C CA . GLU A 1 354 ? 18.938 -36.75 -21.844 1 93.12 354 GLU A CA 1
ATOM 2883 C C . GLU A 1 354 ? 19.297 -37.156 -20.422 1 93.12 354 GLU A C 1
ATOM 2885 O O . GLU A 1 354 ? 19.406 -38.344 -20.125 1 93.12 354 GLU A O 1
ATOM 2890 N N . LEU A 1 355 ? 19.438 -36.25 -19.578 1 97 355 LEU A N 1
ATOM 2891 C CA . LEU A 1 355 ? 19.875 -36.562 -18.219 1 97 355 LEU A CA 1
ATOM 2892 C C . LEU A 1 355 ? 18.672 -36.906 -17.344 1 97 355 LEU A C 1
ATOM 2894 O O . LEU A 1 355 ? 17.938 -36 -16.906 1 97 355 LEU A O 1
ATOM 2898 N N . PRO A 1 356 ? 18.453 -38.188 -17 1 96.62 356 PRO A N 1
ATOM 2899 C CA . PRO A 1 356 ? 17.203 -38.625 -16.406 1 96.62 356 PRO A CA 1
ATOM 2900 C C . PRO A 1 356 ? 17.031 -38.125 -14.969 1 96.62 356 PRO A C 1
ATOM 2902 O O . PRO A 1 356 ? 15.914 -37.781 -14.555 1 96.62 356 PRO A O 1
ATOM 2905 N N . PHE A 1 357 ? 18.125 -38.188 -14.18 1 98.25 357 PHE A N 1
ATOM 2906 C CA . PHE A 1 357 ? 17.984 -37.781 -12.781 1 98.25 357 PHE A CA 1
ATOM 2907 C C . PHE A 1 357 ? 17.766 -36.281 -12.672 1 98.25 357 PHE A C 1
ATOM 2909 O O . PHE A 1 357 ? 17.016 -35.812 -11.797 1 98.25 357 PHE A O 1
ATOM 2916 N N . LEU A 1 358 ? 18.438 -35.5 -13.508 1 98.38 358 LEU A N 1
ATOM 2917 C CA . LEU A 1 358 ? 18.188 -34.062 -13.57 1 98.38 358 LEU A CA 1
ATOM 2918 C C . LEU A 1 358 ? 16.719 -33.781 -13.867 1 98.38 358 LEU A C 1
ATOM 2920 O O . LEU A 1 358 ? 16.078 -32.969 -13.188 1 98.38 358 LEU A O 1
ATOM 2924 N N . ASP A 1 359 ? 16.203 -34.469 -14.852 1 97.31 359 ASP A N 1
ATOM 2925 C CA . ASP A 1 359 ? 14.789 -34.312 -15.211 1 97.31 359 ASP A CA 1
ATOM 2926 C C . ASP A 1 359 ? 13.883 -34.688 -14.047 1 97.31 359 ASP A C 1
ATOM 2928 O O . ASP A 1 359 ? 12.898 -34 -13.766 1 97.31 359 ASP A O 1
ATOM 2932 N N . ALA A 1 360 ? 14.211 -35.781 -13.398 1 98.19 360 ALA A N 1
ATOM 2933 C CA . ALA A 1 360 ? 13.43 -36.25 -12.258 1 98.19 360 ALA A CA 1
ATOM 2934 C C . ALA A 1 360 ? 13.414 -35.219 -11.125 1 98.19 360 ALA A C 1
ATOM 2936 O O . ALA A 1 360 ? 12.391 -35.031 -10.477 1 98.19 360 ALA A O 1
ATOM 2937 N N . CYS A 1 361 ? 14.555 -34.625 -10.906 1 98.62 361 CYS A N 1
ATOM 2938 C CA . CYS A 1 361 ? 14.641 -33.594 -9.859 1 98.62 361 CYS A CA 1
ATOM 2939 C C . CYS A 1 361 ? 13.727 -32.438 -10.164 1 98.62 361 CYS A C 1
ATOM 2941 O O . CYS A 1 361 ? 13.031 -31.938 -9.273 1 98.62 361 CYS A O 1
ATOM 2943 N N . VAL A 1 362 ? 13.703 -31.984 -11.383 1 98.19 362 VAL A N 1
ATOM 2944 C CA . VAL A 1 362 ? 12.875 -30.859 -11.789 1 98.19 362 VAL A CA 1
ATOM 2945 C C . VAL A 1 362 ? 11.398 -31.219 -11.633 1 98.19 362 VAL A C 1
ATOM 2947 O O . VAL A 1 362 ? 10.617 -30.453 -11.055 1 98.19 362 VAL A O 1
ATOM 2950 N N . GLN A 1 363 ? 11.023 -32.375 -12.094 1 97.81 363 GLN A N 1
ATOM 2951 C CA . GLN A 1 363 ? 9.641 -32.812 -12.016 1 97.81 363 GLN A CA 1
ATOM 2952 C C . GLN A 1 363 ? 9.18 -32.969 -10.57 1 97.81 363 GLN A C 1
ATOM 2954 O O . GLN A 1 363 ? 8.086 -32.5 -10.219 1 97.81 363 GLN A O 1
ATOM 2959 N N . GLU A 1 364 ? 10.031 -33.562 -9.75 1 98.44 364 GLU A N 1
ATOM 2960 C CA . GLU A 1 364 ? 9.688 -33.75 -8.336 1 98.44 364 GLU A CA 1
ATOM 2961 C C . GLU A 1 364 ? 9.539 -32.406 -7.633 1 98.44 364 GLU A C 1
ATOM 2963 O O . GLU A 1 364 ? 8.68 -32.25 -6.762 1 98.44 364 GLU A O 1
ATOM 2968 N N . SER A 1 365 ? 10.383 -31.5 -8.016 1 98.19 365 SER A N 1
ATOM 2969 C CA . SER A 1 365 ? 10.273 -30.156 -7.457 1 98.19 365 SER A CA 1
ATOM 2970 C C . SER A 1 365 ? 8.945 -29.516 -7.824 1 98.19 365 SER A C 1
ATOM 2972 O O . SER A 1 365 ? 8.281 -28.922 -6.973 1 98.19 365 SER A O 1
ATOM 2974 N N . MET A 1 366 ? 8.5 -29.656 -9.039 1 97.69 366 MET A N 1
ATOM 2975 C CA . MET A 1 366 ? 7.246 -29.062 -9.5 1 97.69 366 MET A CA 1
ATOM 2976 C C . MET A 1 366 ? 6.051 -29.766 -8.883 1 97.69 366 MET A C 1
ATOM 2978 O O . MET A 1 366 ? 4.969 -29.188 -8.758 1 97.69 366 MET A O 1
ATOM 2982 N N . ARG A 1 367 ? 6.281 -31.031 -8.578 1 97.75 367 ARG A N 1
ATOM 2983 C CA . ARG A 1 367 ? 5.215 -31.75 -7.883 1 97.75 367 ARG A CA 1
ATOM 2984 C C . ARG A 1 367 ? 4.969 -31.156 -6.5 1 97.75 367 ARG A C 1
ATOM 2986 O O . ARG A 1 367 ? 3.822 -30.906 -6.121 1 97.75 367 ARG A O 1
ATOM 2993 N N . ILE A 1 368 ? 6.027 -30.891 -5.785 1 97.44 368 ILE A N 1
ATOM 2994 C CA . ILE A 1 368 ? 5.949 -30.422 -4.41 1 97.44 368 ILE A CA 1
ATOM 2995 C C . ILE A 1 368 ? 5.555 -28.938 -4.402 1 97.44 368 ILE A C 1
ATOM 2997 O O . ILE A 1 368 ? 4.727 -28.516 -3.59 1 97.44 368 ILE A O 1
ATOM 3001 N N . PHE A 1 369 ? 6.188 -28.172 -5.281 1 96.31 369 PHE A N 1
ATOM 3002 C CA . PHE A 1 369 ? 5.93 -26.75 -5.434 1 96.31 369 PHE A CA 1
ATOM 3003 C C . PHE A 1 369 ? 5.477 -26.422 -6.852 1 96.31 369 PHE A C 1
ATOM 3005 O O . PHE A 1 369 ? 6.242 -25.875 -7.645 1 96.31 369 PHE A O 1
ATOM 3012 N N . PRO A 1 370 ? 4.23 -26.672 -7.07 1 94.06 370 PRO A N 1
ATOM 3013 C CA . PRO A 1 370 ? 3.764 -26.375 -8.43 1 94.06 370 PRO A CA 1
ATOM 3014 C C . PRO A 1 370 ? 3.754 -24.875 -8.734 1 94.06 370 PRO A C 1
ATOM 3016 O O . PRO A 1 370 ? 3.359 -24.078 -7.887 1 94.06 370 PRO A O 1
ATOM 3019 N N . PRO A 1 371 ? 4.16 -24.484 -9.93 1 89.25 371 PRO A N 1
ATOM 3020 C CA . PRO A 1 371 ? 4.07 -23.062 -10.273 1 89.25 371 PRO A CA 1
ATOM 3021 C C . PRO A 1 371 ? 2.639 -22.531 -10.227 1 89.25 371 PRO A C 1
ATOM 3023 O O . PRO A 1 371 ? 2.402 -21.422 -9.742 1 89.25 371 PRO A O 1
ATOM 3026 N N . GLY A 1 372 ? 1.714 -23.312 -10.758 1 90.88 372 GLY A N 1
ATOM 3027 C CA . GLY A 1 372 ? 0.29 -23.047 -10.609 1 90.88 372 GLY A CA 1
ATOM 3028 C C . GLY A 1 372 ? -0.42 -24.078 -9.75 1 90.88 372 GLY A C 1
ATOM 3029 O O . GLY A 1 372 ? -0.439 -25.266 -10.078 1 90.88 372 GLY A O 1
ATOM 3030 N N . PHE A 1 373 ? -1.104 -23.578 -8.719 1 94.19 373 PHE A N 1
ATOM 3031 C CA . PHE A 1 373 ? -1.737 -24.484 -7.766 1 94.19 373 PHE A CA 1
ATOM 3032 C C . PHE A 1 373 ? -3.025 -25.062 -8.336 1 94.19 373 PHE A C 1
ATOM 3034 O O . PHE A 1 373 ? -3.404 -26.188 -8.016 1 94.19 373 PHE A O 1
ATOM 3041 N N . ILE A 1 374 ? -3.646 -24.219 -9.109 1 95.81 374 ILE A N 1
ATOM 3042 C CA . ILE A 1 374 ? -4.965 -24.578 -9.617 1 95.81 374 ILE A CA 1
ATOM 3043 C C . ILE A 1 374 ? -5.133 -24.062 -11.039 1 95.81 374 ILE A C 1
ATOM 3045 O O . ILE A 1 374 ? -4.375 -23.203 -11.484 1 95.81 374 ILE A O 1
ATOM 3049 N N . SER A 1 375 ? -5.996 -24.625 -11.734 1 95.69 375 SER A N 1
ATOM 3050 C CA . SER A 1 375 ? -6.504 -24.094 -12.992 1 95.69 375 SER A CA 1
ATOM 3051 C C . SER A 1 375 ? -8 -23.797 -12.906 1 95.69 375 SER A C 1
ATOM 3053 O O . SER A 1 375 ? -8.766 -24.641 -12.43 1 95.69 375 SER A O 1
ATOM 3055 N N . ASN A 1 376 ? -8.352 -22.656 -13.32 1 96.06 376 ASN A N 1
ATOM 3056 C CA . ASN A 1 376 ? -9.75 -22.266 -13.391 1 96.06 376 ASN A CA 1
ATOM 3057 C C . ASN A 1 376 ? -10.25 -22.219 -14.828 1 96.06 376 ASN A C 1
ATOM 3059 O O . ASN A 1 376 ? -9.891 -21.312 -15.586 1 96.06 376 ASN A O 1
ATOM 3063 N N . LYS A 1 377 ? -11.055 -23.141 -15.141 1 97.12 377 LYS A N 1
ATOM 3064 C CA . LYS A 1 377 ? -11.695 -23.203 -16.453 1 97.12 377 LYS A CA 1
ATOM 3065 C C . LYS A 1 377 ? -13.125 -22.688 -16.391 1 97.12 377 LYS A C 1
ATOM 3067 O O . LYS A 1 377 ? -13.688 -22.516 -15.312 1 97.12 377 LYS A O 1
ATOM 3072 N N . VAL A 1 378 ? -13.648 -22.406 -17.547 1 96.5 378 VAL A N 1
ATOM 3073 C CA . VAL A 1 378 ? -15.055 -22.031 -17.625 1 96.5 378 VAL A CA 1
ATOM 3074 C C . VAL A 1 378 ? -15.797 -23 -18.547 1 96.5 378 VAL A C 1
ATOM 3076 O O . VAL A 1 378 ? -15.273 -23.391 -19.594 1 96.5 378 VAL A O 1
ATOM 3079 N N . CYS A 1 379 ? -16.938 -23.391 -18.094 1 97.62 379 CYS A N 1
ATOM 3080 C CA . CYS A 1 379 ? -17.781 -24.234 -18.953 1 97.62 379 CYS A CA 1
ATOM 3081 C C . CYS A 1 379 ? -18.297 -23.438 -20.141 1 97.62 379 CYS A C 1
ATOM 3083 O O . CYS A 1 379 ? -19.094 -22.516 -19.984 1 97.62 379 CYS A O 1
ATOM 3085 N N . THR A 1 380 ? -17.859 -23.797 -21.297 1 96.56 380 THR A N 1
ATOM 3086 C CA . THR A 1 380 ? -18.188 -23.047 -22.5 1 96.56 380 THR A CA 1
ATOM 3087 C C . THR A 1 380 ? -19.438 -23.625 -23.156 1 96.56 380 THR A C 1
ATOM 3089 O O . THR A 1 380 ? -20.141 -22.922 -23.891 1 96.56 380 THR A O 1
ATOM 3092 N N . GLU A 1 381 ? -19.641 -24.875 -23.016 1 97.12 381 GLU A N 1
ATOM 3093 C CA . GLU A 1 381 ? -20.844 -25.594 -23.438 1 97.12 381 GLU A CA 1
ATOM 3094 C C . GLU A 1 381 ? -21.312 -26.578 -22.359 1 97.12 381 GLU A C 1
ATOM 3096 O O . GLU A 1 381 ? -20.516 -27.359 -21.844 1 97.12 381 GLU A O 1
ATOM 3101 N N . SER A 1 382 ? -22.625 -26.484 -22.047 1 97.12 382 SER A N 1
ATOM 3102 C CA . SER A 1 382 ? -23.156 -27.297 -20.953 1 97.12 382 SER A CA 1
ATOM 3103 C C . SER A 1 382 ? -22.828 -28.781 -21.156 1 97.12 382 SER A C 1
ATOM 3105 O O . SER A 1 382 ? -22.766 -29.266 -22.281 1 97.12 382 SER A O 1
ATOM 3107 N N . ILE A 1 383 ? -22.641 -29.453 -20.109 1 96.81 383 ILE A N 1
ATOM 3108 C CA . ILE A 1 383 ? -22.297 -30.875 -20.141 1 96.81 383 ILE A CA 1
ATOM 3109 C C . ILE A 1 383 ? -22.859 -31.578 -18.906 1 96.81 383 ILE A C 1
ATOM 3111 O O . ILE A 1 383 ? -22.969 -30.969 -17.844 1 96.81 383 ILE A O 1
ATOM 3115 N N . GLU A 1 384 ? -23.203 -32.781 -19.109 1 94.88 384 GLU A N 1
ATOM 3116 C CA . GLU A 1 384 ? -23.594 -33.625 -17.984 1 94.88 384 GLU A CA 1
ATOM 3117 C C . GLU A 1 384 ? -22.406 -34.438 -17.469 1 94.88 384 GLU A C 1
ATOM 3119 O O . GLU A 1 384 ? -21.703 -35.062 -18.25 1 94.88 384 GLU A O 1
ATOM 3124 N N . LEU A 1 385 ? -22.172 -34.375 -16.219 1 92.5 385 LEU A N 1
ATOM 3125 C CA . LEU A 1 385 ? -21.078 -35.094 -15.57 1 92.5 385 LEU A CA 1
ATOM 3126 C C . LEU A 1 385 ? -21.609 -36.156 -14.602 1 92.5 385 LEU A C 1
ATOM 3128 O O . LEU A 1 385 ? -22.688 -35.969 -14.023 1 92.5 385 LEU A O 1
ATOM 3132 N N . PRO A 1 386 ? -20.875 -37.219 -14.516 1 83.5 386 PRO A N 1
ATOM 3133 C CA . PRO A 1 386 ? -21.297 -38.25 -13.586 1 83.5 386 PRO A CA 1
ATOM 3134 C C . PRO A 1 386 ? -20.984 -37.938 -12.133 1 83.5 386 PRO A C 1
ATOM 3136 O O . PRO A 1 386 ? -20.094 -37.125 -11.867 1 83.5 386 PRO A O 1
ATOM 3139 N N . ASN A 1 387 ? -21.797 -38.406 -11.234 1 77.88 387 ASN A N 1
ATOM 3140 C CA . ASN A 1 387 ? -21.516 -38.438 -9.805 1 77.88 387 ASN A CA 1
ATOM 3141 C C . ASN A 1 387 ? -21.109 -39.812 -9.328 1 77.88 387 ASN A C 1
ATOM 3143 O O . ASN A 1 387 ? -21.594 -40.812 -9.844 1 77.88 387 ASN A O 1
ATOM 3147 N N . LYS A 1 388 ? -19.984 -39.875 -8.547 1 79.12 388 LYS A N 1
ATOM 3148 C CA . LYS A 1 388 ? -19.609 -41.188 -8.016 1 79.12 388 LYS A CA 1
ATOM 3149 C C . LYS A 1 388 ? -20.812 -41.906 -7.387 1 79.12 388 LYS A C 1
ATOM 3151 O O . LYS A 1 388 ? -21.031 -43.094 -7.621 1 79.12 388 LYS A O 1
ATOM 3156 N N . THR A 1 389 ? -21.516 -41.094 -6.559 1 78.44 389 THR A N 1
ATOM 3157 C CA . THR A 1 389 ? -22.719 -41.625 -5.918 1 78.44 389 THR A CA 1
ATOM 3158 C C . THR A 1 389 ? -23.938 -40.781 -6.281 1 78.44 389 THR A C 1
ATOM 3160 O O . THR A 1 389 ? -23.891 -39.531 -6.207 1 78.44 389 THR A O 1
ATOM 3163 N N . GLY A 1 390 ? -24.844 -41.344 -6.938 1 76.38 390 GLY A N 1
ATOM 3164 C CA . GLY A 1 390 ? -26.078 -40.625 -7.219 1 76.38 390 GLY A CA 1
ATOM 3165 C C . GLY A 1 390 ? -26.266 -40.312 -8.688 1 76.38 390 GLY A C 1
ATOM 3166 O O . GLY A 1 390 ? -25.625 -40.938 -9.547 1 76.38 390 GLY A O 1
ATOM 3167 N N . ASP A 1 391 ? -27.125 -39.25 -9.031 1 86.19 391 ASP A N 1
ATOM 3168 C CA . ASP A 1 391 ? -27.484 -38.906 -10.398 1 86.19 391 ASP A CA 1
ATOM 3169 C C . ASP A 1 391 ? -26.438 -37.969 -11.016 1 86.19 391 ASP A C 1
ATOM 3171 O O . ASP A 1 391 ? -25.734 -37.281 -10.297 1 86.19 391 ASP A O 1
ATOM 3175 N N . ASN A 1 392 ? -26.406 -38.031 -12.289 1 90.5 392 ASN A N 1
ATOM 3176 C CA . ASN A 1 392 ? -25.594 -37.062 -13.031 1 90.5 392 ASN A CA 1
ATOM 3177 C C . ASN A 1 392 ? -26.078 -35.625 -12.797 1 90.5 392 ASN A C 1
ATOM 3179 O O . ASN A 1 392 ? -27.219 -35.406 -12.406 1 90.5 392 ASN A O 1
ATOM 3183 N N . PHE A 1 393 ? -25.203 -34.719 -12.898 1 91.62 393 PHE A N 1
ATOM 3184 C CA . PHE A 1 393 ? -25.594 -33.312 -12.797 1 91.62 393 PHE A CA 1
ATOM 3185 C C . PHE A 1 393 ? -25.078 -32.531 -14 1 91.62 393 PHE A C 1
ATOM 3187 O O . PHE A 1 393 ? -24.141 -32.938 -14.672 1 91.62 393 PHE A O 1
ATOM 3194 N N . THR A 1 394 ? -25.734 -31.438 -14.25 1 94.81 394 THR A N 1
ATOM 3195 C CA . THR A 1 394 ? -25.391 -30.609 -15.398 1 94.81 394 THR A CA 1
ATOM 3196 C C . THR A 1 394 ? -24.547 -29.422 -14.969 1 94.81 394 THR A C 1
ATOM 3198 O O . THR A 1 394 ? -24.859 -28.766 -13.977 1 94.81 394 THR A O 1
ATOM 3201 N N . VAL A 1 395 ? -23.453 -29.25 -15.648 1 96.31 395 VAL A N 1
ATOM 3202 C CA . VAL A 1 395 ? -22.656 -28.031 -15.516 1 96.31 395 VAL A CA 1
ATOM 3203 C C . VAL A 1 395 ? -23.078 -27.016 -16.578 1 96.31 395 VAL A C 1
ATOM 3205 O O . VAL A 1 395 ? -22.984 -27.297 -17.766 1 96.31 395 VAL A O 1
ATOM 3208 N N . GLU A 1 396 ? -23.531 -25.891 -16.125 1 95.5 396 GLU A N 1
ATOM 3209 C CA . GLU A 1 396 ? -24.078 -24.891 -17.031 1 95.5 396 GLU A CA 1
ATOM 3210 C C . GLU A 1 396 ? -22.969 -24.031 -17.641 1 95.5 396 GLU A C 1
ATOM 3212 O O . GLU A 1 396 ? -21.906 -23.875 -17.047 1 95.5 396 GLU A O 1
ATOM 3217 N N . ARG A 1 397 ? -23.344 -23.547 -18.812 1 94.75 397 ARG A N 1
ATOM 3218 C CA . ARG A 1 397 ? -22.422 -22.609 -19.438 1 94.75 397 ARG A CA 1
ATOM 3219 C C . ARG A 1 397 ? -22.109 -21.438 -18.5 1 94.75 397 ARG A C 1
ATOM 3221 O O . ARG A 1 397 ? -23 -20.938 -17.812 1 94.75 397 ARG A O 1
ATOM 3228 N N . GLY A 1 398 ? -20.781 -21.141 -18.422 1 92.56 398 GLY A N 1
ATOM 3229 C CA . GLY A 1 398 ? -20.391 -20 -17.609 1 92.56 398 GLY A CA 1
ATOM 3230 C C . GLY A 1 398 ? -19.891 -20.406 -16.234 1 92.56 398 GLY A C 1
ATOM 3231 O O . GLY A 1 398 ? -19.297 -19.594 -15.516 1 92.56 398 GLY A O 1
ATOM 3232 N N . THR A 1 399 ? -20.078 -21.625 -15.844 1 95.38 399 THR A N 1
ATOM 3233 C CA . THR A 1 399 ? -19.656 -22.109 -14.539 1 95.38 399 THR A CA 1
ATOM 3234 C C . THR A 1 399 ? -18.125 -22.25 -14.484 1 95.38 399 THR A C 1
ATOM 3236 O O . THR A 1 399 ? -17.516 -22.797 -15.406 1 95.38 399 THR A O 1
ATOM 3239 N N . THR A 1 400 ? -17.562 -21.656 -13.484 1 96.69 400 THR A N 1
ATOM 3240 C CA . THR A 1 400 ? -16.141 -21.844 -13.258 1 96.69 400 THR A CA 1
ATOM 3241 C C . THR A 1 400 ? -15.859 -23.234 -12.703 1 96.69 400 THR A C 1
ATOM 3243 O O . THR A 1 400 ? -16.516 -23.688 -11.766 1 96.69 400 THR A O 1
ATOM 3246 N N . VAL A 1 401 ? -14.953 -23.906 -13.305 1 97.94 401 VAL A N 1
ATOM 3247 C CA . VAL A 1 401 ? -14.531 -25.25 -12.883 1 97.94 401 VAL A CA 1
ATOM 3248 C C . VAL A 1 401 ? -13.086 -25.203 -12.406 1 97.94 401 VAL A C 1
ATOM 3250 O O . VAL A 1 401 ? -12.18 -24.859 -13.164 1 97.94 401 VAL A O 1
ATOM 3253 N N . ILE A 1 402 ? -12.859 -25.547 -11.164 1 98.12 402 ILE A N 1
ATOM 3254 C CA . ILE A 1 402 ? -11.539 -25.484 -10.547 1 98.12 402 ILE A CA 1
ATOM 3255 C C . ILE A 1 402 ? -10.883 -26.859 -10.562 1 98.12 402 ILE A C 1
ATOM 3257 O O . ILE A 1 402 ? -11.453 -27.828 -10.055 1 98.12 402 ILE A O 1
ATOM 3261 N N . VAL A 1 403 ? -9.742 -26.984 -11.156 1 97.56 403 VAL A N 1
ATOM 3262 C CA . VAL A 1 403 ? -8.93 -28.188 -11.109 1 97.56 403 VAL A CA 1
ATOM 3263 C C . VAL A 1 403 ? -7.762 -28 -10.141 1 97.56 403 VAL A C 1
ATOM 3265 O O . VAL A 1 403 ? -6.84 -27.219 -10.422 1 97.56 403 VAL A O 1
ATOM 3268 N N . PRO A 1 404 ? -7.75 -28.641 -9.055 1 97.56 404 PRO A N 1
ATOM 3269 C CA . PRO A 1 404 ? -6.762 -28.391 -8.008 1 97.56 404 PRO A CA 1
ATOM 3270 C C . PRO A 1 404 ? -5.492 -29.219 -8.18 1 97.56 404 PRO A C 1
ATOM 3272 O O . PRO A 1 404 ? -5.258 -30.156 -7.41 1 97.56 404 PRO A O 1
ATOM 3275 N N . HIS A 1 405 ? -4.594 -28.812 -8.969 1 96.5 405 HIS A N 1
ATOM 3276 C CA . HIS A 1 405 ? -3.363 -29.531 -9.297 1 96.5 405 HIS A CA 1
ATOM 3277 C C . HIS A 1 405 ? -2.59 -29.906 -8.039 1 96.5 405 HIS A C 1
ATOM 3279 O O . HIS A 1 405 ? -2.17 -31.047 -7.871 1 96.5 405 HIS A O 1
ATOM 3285 N N . TYR A 1 406 ? -2.459 -28.938 -7.227 1 97.19 406 TYR A N 1
ATOM 3286 C CA . TYR A 1 406 ? -1.688 -29.141 -6.004 1 97.19 406 TYR A CA 1
ATOM 3287 C C . TYR A 1 406 ? -2.248 -30.297 -5.184 1 97.19 406 TYR A C 1
ATOM 3289 O O . TYR A 1 406 ? -1.493 -31.125 -4.672 1 97.19 406 TYR A O 1
ATOM 3297 N N . CYS A 1 407 ? -3.549 -30.359 -5.059 1 98.12 407 CYS A N 1
ATOM 3298 C CA . CYS A 1 407 ? -4.195 -31.375 -4.234 1 98.12 407 CYS A CA 1
ATOM 3299 C C . CYS A 1 407 ? -3.906 -32.781 -4.77 1 98.12 407 CYS A C 1
ATOM 3301 O O . CYS A 1 407 ? -3.604 -33.688 -4 1 98.12 407 CYS A O 1
ATOM 3303 N N . PHE A 1 408 ? -3.928 -32.938 -6.082 1 98.19 408 PHE A N 1
ATOM 3304 C CA . PHE A 1 408 ? -3.617 -34.219 -6.691 1 98.19 408 PHE A CA 1
ATOM 3305 C C . PHE A 1 408 ? -2.158 -34.594 -6.457 1 98.19 408 PHE A C 1
ATOM 3307 O O . PHE A 1 408 ? -1.856 -35.719 -6.078 1 98.19 408 PHE A O 1
ATOM 3314 N N . MET A 1 409 ? -1.318 -33.656 -6.598 1 97.56 409 MET A N 1
ATOM 3315 C CA . MET A 1 409 ? 0.123 -33.875 -6.609 1 97.56 409 MET A CA 1
ATOM 3316 C C . MET A 1 409 ? 0.65 -34.094 -5.195 1 97.56 409 MET A C 1
ATOM 3318 O O . MET A 1 409 ? 1.731 -34.656 -5.008 1 97.56 409 MET A O 1
ATOM 3322 N N . MET A 1 410 ? -0.105 -33.688 -4.227 1 97.44 410 MET A N 1
ATOM 3323 C CA . MET A 1 410 ? 0.327 -33.844 -2.838 1 97.44 410 MET A CA 1
ATOM 3324 C C . MET A 1 410 ? -0.487 -34.906 -2.129 1 97.44 410 MET A C 1
ATOM 3326 O O . MET A 1 410 ? -0.354 -35.094 -0.918 1 97.44 410 MET A O 1
ATOM 3330 N N . ASP A 1 411 ? -1.313 -35.594 -2.861 1 98.06 411 ASP A N 1
ATOM 3331 C CA . ASP A 1 411 ? -2.154 -36.656 -2.307 1 98.06 411 ASP A CA 1
ATOM 3332 C C . ASP A 1 411 ? -1.354 -37.938 -2.096 1 98.06 411 ASP A C 1
ATOM 3334 O O . ASP A 1 411 ? -0.787 -38.5 -3.043 1 98.06 411 ASP A O 1
ATOM 3338 N N . GLU A 1 412 ? -1.317 -38.469 -0.948 1 97.69 412 GLU A N 1
ATOM 3339 C CA . GLU A 1 412 ? -0.559 -39.656 -0.577 1 97.69 412 GLU A CA 1
ATOM 3340 C C . GLU A 1 412 ? -1.057 -40.875 -1.332 1 97.69 412 GLU A C 1
ATOM 3342 O O . GLU A 1 412 ? -0.298 -41.812 -1.56 1 97.69 412 GLU A O 1
ATOM 3347 N N . ASP A 1 413 ? -2.271 -40.875 -1.733 1 96.94 413 ASP A N 1
ATOM 3348 C CA . ASP A 1 413 ? -2.824 -41.969 -2.488 1 96.94 413 ASP A CA 1
ATOM 3349 C C . ASP A 1 413 ? -2.164 -42.094 -3.859 1 96.94 413 ASP A C 1
ATOM 3351 O O . ASP A 1 413 ? -2.098 -43.188 -4.43 1 96.94 413 ASP A O 1
ATOM 3355 N N . HIS A 1 414 ? -1.738 -41 -4.348 1 97.12 414 HIS A N 1
ATOM 3356 C CA . HIS A 1 414 ? -1.139 -41 -5.676 1 97.12 414 HIS A CA 1
ATOM 3357 C C . HIS A 1 414 ? 0.383 -40.938 -5.594 1 97.12 414 HIS A C 1
ATOM 3359 O O . HIS A 1 414 ? 1.077 -41.5 -6.441 1 97.12 414 HIS A O 1
ATOM 3365 N N . PHE A 1 415 ? 0.879 -40.25 -4.59 1 97.75 415 PHE A N 1
ATOM 3366 C CA . PHE A 1 415 ? 2.312 -40.094 -4.367 1 97.75 415 PHE A CA 1
ATOM 3367 C C . PHE A 1 415 ? 2.67 -40.406 -2.916 1 97.75 415 PHE A C 1
ATOM 3369 O O . PHE A 1 415 ? 2.576 -39.5 -2.057 1 97.75 415 PHE A O 1
ATOM 3376 N N . PRO A 1 416 ? 3.182 -41.562 -2.674 1 97.12 416 PRO A N 1
ATOM 3377 C CA . PRO A 1 416 ? 3.551 -41.906 -1.295 1 97.12 416 PRO A CA 1
ATOM 3378 C C . PRO A 1 416 ? 4.605 -40.969 -0.722 1 97.12 416 PRO A C 1
ATOM 3380 O O . PRO A 1 416 ? 5.562 -40.594 -1.414 1 97.12 416 PRO A O 1
ATOM 3383 N N . ASN A 1 417 ? 4.477 -40.5 0.474 1 97.06 417 ASN A N 1
ATOM 3384 C CA . ASN A 1 417 ? 5.352 -39.531 1.123 1 97.06 417 ASN A CA 1
ATOM 3385 C C . ASN A 1 417 ? 5.465 -38.25 0.309 1 97.06 417 ASN A C 1
ATOM 3387 O O . ASN A 1 417 ? 6.566 -37.812 -0.012 1 97.06 417 ASN A O 1
ATOM 3391 N N . PRO A 1 418 ? 4.395 -37.625 0.082 1 97 418 PRO A N 1
ATOM 3392 C CA . PRO A 1 418 ? 4.375 -36.531 -0.87 1 97 418 PRO A CA 1
ATOM 3393 C C . PRO A 1 418 ? 5.223 -35.344 -0.411 1 97 418 PRO A C 1
ATOM 3395 O O . PRO A 1 418 ? 5.68 -34.531 -1.238 1 97 418 PRO A O 1
ATOM 3398 N N . ASP A 1 419 ? 5.531 -35.188 0.839 1 95.38 419 ASP A N 1
ATOM 3399 C CA . ASP A 1 419 ? 6.281 -34.031 1.354 1 95.38 419 ASP A CA 1
ATOM 3400 C C . ASP A 1 419 ? 7.785 -34.25 1.192 1 95.38 419 ASP A C 1
ATOM 3402 O O . ASP A 1 419 ? 8.57 -33.312 1.345 1 95.38 419 ASP A O 1
ATOM 3406 N N . LYS A 1 420 ? 8.141 -35.438 0.922 1 96.88 420 LYS A N 1
ATOM 3407 C CA . LYS A 1 420 ? 9.562 -35.75 0.778 1 96.88 420 LYS A CA 1
ATOM 3408 C C . LYS A 1 420 ? 10.023 -35.562 -0.664 1 96.88 420 LYS A C 1
ATOM 3410 O O . LYS A 1 420 ? 9.297 -35.906 -1.603 1 96.88 420 LYS A O 1
ATOM 3415 N N . PHE A 1 421 ? 11.211 -35.062 -0.735 1 98.06 421 PHE A N 1
ATOM 3416 C CA . PHE A 1 421 ? 11.836 -34.906 -2.041 1 98.06 421 PHE A CA 1
ATOM 3417 C C . PHE A 1 421 ? 12.438 -36.219 -2.518 1 98.06 421 PHE A C 1
ATOM 3419 O O . PHE A 1 421 ? 13.531 -36.594 -2.09 1 98.06 421 PHE A O 1
ATOM 3426 N N . GLN A 1 422 ? 11.672 -36.844 -3.477 1 98.06 422 GLN A N 1
ATOM 3427 C CA . GLN A 1 422 ? 12.062 -38.188 -3.969 1 98.06 422 GLN A CA 1
ATOM 3428 C C . GLN A 1 422 ? 12.023 -38.219 -5.492 1 98.06 422 GLN A C 1
ATOM 3430 O O . GLN A 1 422 ? 11.117 -38.812 -6.078 1 98.06 422 GLN A O 1
ATOM 3435 N N . PRO A 1 423 ? 13.141 -37.75 -6.129 1 98.19 423 PRO A N 1
ATOM 3436 C CA . PRO A 1 423 ? 13.18 -37.75 -7.59 1 98.19 423 PRO A CA 1
ATOM 3437 C C . PRO A 1 423 ? 13.055 -39.125 -8.195 1 98.19 423 PRO A C 1
ATOM 3439 O O . PRO A 1 423 ? 12.641 -39.281 -9.352 1 98.19 423 PRO A O 1
ATOM 3442 N N . GLU A 1 424 ? 13.297 -40.156 -7.441 1 96.81 424 GLU A N 1
ATOM 3443 C CA . GLU A 1 424 ? 13.281 -41.531 -7.926 1 96.81 424 GLU A CA 1
ATOM 3444 C C . GLU A 1 424 ? 11.906 -41.906 -8.469 1 96.81 424 GLU A C 1
ATOM 3446 O O . GLU A 1 424 ? 11.797 -42.781 -9.344 1 96.81 424 GLU A O 1
ATOM 3451 N N . ARG A 1 425 ? 10.875 -41.281 -8.047 1 96.38 425 ARG A N 1
ATOM 3452 C CA . ARG A 1 425 ? 9.523 -41.562 -8.5 1 96.38 425 ARG A CA 1
ATOM 3453 C C . ARG A 1 425 ? 9.367 -41.281 -9.992 1 96.38 425 ARG A C 1
ATOM 3455 O O . ARG A 1 425 ? 8.555 -41.906 -10.672 1 96.38 425 ARG A O 1
ATOM 3462 N N . PHE A 1 426 ? 10.188 -40.406 -10.406 1 97.25 426 PHE A N 1
ATOM 3463 C CA . PHE A 1 426 ? 10.086 -40 -11.805 1 97.25 426 PHE A CA 1
ATOM 3464 C C . PHE A 1 426 ? 11.156 -40.719 -12.648 1 97.25 426 PHE A C 1
ATOM 3466 O O . PHE A 1 426 ? 11.297 -40.438 -13.836 1 97.25 426 PHE A O 1
ATOM 3473 N N . MET A 1 427 ? 11.945 -41.562 -12.055 1 95.62 427 MET A N 1
ATOM 3474 C CA . MET A 1 427 ? 12.984 -42.281 -12.773 1 95.62 427 MET A CA 1
ATOM 3475 C C . MET A 1 427 ? 12.438 -43.562 -13.375 1 95.62 427 MET A C 1
ATOM 3477 O O . MET A 1 427 ? 13.086 -44.188 -14.219 1 95.62 427 MET A O 1
ATOM 3481 N N . GLN A 1 428 ? 11.25 -43.875 -12.984 1 91.75 428 GLN A N 1
ATOM 3482 C CA . GLN A 1 428 ? 10.625 -45.062 -13.531 1 91.75 428 GLN A CA 1
ATOM 3483 C C . GLN A 1 428 ? 10.258 -44.875 -15 1 91.75 428 GLN A C 1
ATOM 3485 O O . GLN A 1 428 ? 9.992 -43.75 -15.438 1 91.75 428 GLN A O 1
ATOM 3490 N N . PRO A 1 429 ? 10.242 -46.031 -15.703 1 88.94 429 PRO A N 1
ATOM 3491 C CA . PRO A 1 429 ? 9.891 -45.906 -17.125 1 88.94 429 PRO A CA 1
ATOM 3492 C C . PRO A 1 429 ? 8.516 -45.312 -17.328 1 88.94 429 PRO A C 1
ATOM 3494 O O . PRO A 1 429 ? 7.535 -45.719 -16.719 1 88.94 429 PRO A O 1
ATOM 3497 N N . ASP A 1 430 ? 8.422 -44.312 -18.062 1 91.88 430 ASP A N 1
ATOM 3498 C CA . ASP A 1 430 ? 7.203 -43.656 -18.516 1 91.88 430 ASP A CA 1
ATOM 3499 C C . ASP A 1 430 ? 6.445 -43.031 -17.328 1 91.88 430 ASP A C 1
ATOM 3501 O O . ASP A 1 430 ? 5.223 -42.906 -17.375 1 91.88 430 ASP A O 1
ATOM 3505 N N . ALA A 1 431 ? 7.152 -42.781 -16.266 1 93.69 431 ALA A N 1
ATOM 3506 C CA . ALA A 1 431 ? 6.512 -42.312 -15.039 1 93.69 431 ALA A CA 1
ATOM 3507 C C . ALA A 1 431 ? 5.68 -41.062 -15.32 1 93.69 431 ALA A C 1
ATOM 3509 O O . ALA A 1 431 ? 4.516 -40.969 -14.922 1 93.69 431 ALA A O 1
ATOM 3510 N N . LEU A 1 432 ? 6.238 -40.156 -15.969 1 93.62 432 LEU A N 1
ATOM 3511 C CA . LEU A 1 432 ? 5.562 -38.875 -16.25 1 93.62 432 LEU A CA 1
ATOM 3512 C C . LEU A 1 432 ? 4.293 -39.125 -17.062 1 93.62 432 LEU A C 1
ATOM 3514 O O . LEU A 1 432 ? 3.252 -38.531 -16.781 1 93.62 432 LEU A O 1
ATOM 3518 N N . LYS A 1 433 ? 4.422 -39.969 -18.031 1 93.75 433 LYS A N 1
ATOM 3519 C CA . LYS A 1 433 ? 3.277 -40.312 -18.875 1 93.75 433 LYS A CA 1
ATOM 3520 C C . LYS A 1 433 ? 2.162 -40.938 -18.062 1 93.75 433 LYS A C 1
ATOM 3522 O O . LYS A 1 433 ? 0.99 -40.594 -18.219 1 93.75 433 LYS A O 1
ATOM 3527 N N . VAL A 1 434 ? 2.529 -41.781 -17.219 1 95.38 434 VAL A N 1
ATOM 3528 C CA . VAL A 1 434 ? 1.569 -42.531 -16.391 1 95.38 434 VAL A CA 1
ATOM 3529 C C . VAL A 1 434 ? 0.846 -41.531 -15.469 1 95.38 434 VAL A C 1
ATOM 3531 O O . VAL A 1 434 ? -0.381 -41.594 -15.359 1 95.38 434 VAL A O 1
ATOM 3534 N N . TYR A 1 435 ? 1.567 -40.719 -14.797 1 96.25 435 TYR A N 1
ATOM 3535 C CA . TYR A 1 435 ? 0.974 -39.75 -13.875 1 96.25 435 TYR A CA 1
ATOM 3536 C C . TYR A 1 435 ? 0.052 -38.781 -14.609 1 96.25 435 TYR A C 1
ATOM 3538 O O . TYR A 1 435 ? -1.013 -38.438 -14.102 1 96.25 435 TYR A O 1
ATOM 3546 N N . ARG A 1 436 ? 0.403 -38.406 -15.781 1 94.38 436 ARG A N 1
ATOM 3547 C CA . ARG A 1 436 ? -0.415 -37.5 -16.578 1 94.38 436 ARG A CA 1
ATOM 3548 C C . ARG A 1 436 ? -1.705 -38.188 -17.031 1 94.38 436 ARG A C 1
ATOM 3550 O O . ARG A 1 436 ? -2.779 -37.562 -16.984 1 94.38 436 ARG A O 1
ATOM 3557 N N . GLU A 1 437 ? -1.574 -39.406 -17.469 1 94 437 GLU A N 1
ATOM 3558 C CA . GLU A 1 437 ? -2.736 -40.156 -17.938 1 94 437 GLU A CA 1
ATOM 3559 C C . GLU A 1 437 ? -3.73 -40.406 -16.797 1 94 437 GLU A C 1
ATOM 3561 O O . GLU A 1 437 ? -4.941 -40.438 -17.031 1 94 437 GLU A O 1
ATOM 3566 N N . ARG A 1 438 ? -3.17 -40.469 -15.648 1 95.56 438 ARG A N 1
ATOM 3567 C CA . ARG A 1 438 ? -4.02 -40.625 -14.477 1 95.56 438 ARG A CA 1
ATOM 3568 C C . ARG A 1 438 ? -4.598 -39.281 -14.023 1 95.56 438 ARG A C 1
ATOM 3570 O O . ARG A 1 438 ? -5.465 -39.25 -13.156 1 95.56 438 ARG A O 1
ATOM 3577 N N . GLY A 1 439 ? -4.129 -38.25 -14.578 1 95.62 439 GLY A N 1
ATOM 3578 C CA . GLY A 1 439 ? -4.629 -36.906 -14.266 1 95.62 439 GLY A CA 1
ATOM 3579 C C . GLY A 1 439 ? -4.07 -36.344 -12.969 1 95.62 439 GLY A C 1
ATOM 3580 O O . GLY A 1 439 ? -4.555 -35.344 -12.469 1 95.62 439 GLY A O 1
ATOM 3581 N N . VAL A 1 440 ? -2.996 -36.906 -12.438 1 97.44 440 VAL A N 1
ATOM 3582 C CA . VAL A 1 440 ? -2.568 -36.531 -11.094 1 97.44 440 VAL A CA 1
ATOM 3583 C C . VAL A 1 440 ? -1.335 -35.656 -11.172 1 97.44 440 VAL A C 1
ATOM 3585 O O . VAL A 1 440 ? -0.862 -35.156 -10.148 1 97.44 440 VAL A O 1
ATOM 3588 N N . PHE A 1 441 ? -0.793 -35.438 -12.359 1 96.69 441 PHE A N 1
ATOM 3589 C CA . PHE A 1 441 ? 0.37 -34.562 -12.523 1 96.69 441 PHE A CA 1
ATOM 3590 C C . PHE A 1 441 ? 0.199 -33.656 -13.734 1 96.69 441 PHE A C 1
ATOM 3592 O O . PHE A 1 441 ? 0.254 -34.094 -14.875 1 96.69 441 PHE A O 1
ATOM 3599 N N . MET A 1 442 ? 0.018 -32.375 -13.461 1 91.69 442 MET A N 1
ATOM 3600 C CA . MET A 1 442 ? -0.183 -31.391 -14.508 1 91.69 442 MET A CA 1
ATOM 3601 C C . MET A 1 442 ? 0.606 -30.109 -14.203 1 91.69 442 MET A C 1
ATOM 3603 O O . MET A 1 442 ? 0.048 -29.016 -14.211 1 91.69 442 MET A O 1
ATOM 3607 N N . ALA A 1 443 ? 1.884 -30.266 -14.102 1 91.12 443 ALA A N 1
ATOM 3608 C CA . ALA A 1 443 ? 2.732 -29.141 -13.719 1 91.12 443 ALA A CA 1
ATOM 3609 C C . ALA A 1 443 ? 2.689 -28.031 -14.773 1 91.12 443 ALA A C 1
ATOM 3611 O O . ALA A 1 443 ? 2.689 -26.844 -14.438 1 91.12 443 ALA A O 1
ATOM 3612 N N . PHE A 1 444 ? 2.65 -28.391 -16.031 1 93.06 444 PHE A N 1
ATOM 3613 C CA . PHE A 1 444 ? 2.615 -27.422 -17.125 1 93.06 444 PHE A CA 1
ATOM 3614 C C . PHE A 1 444 ? 1.226 -27.375 -17.75 1 93.06 444 PHE A C 1
ATOM 3616 O O . PHE A 1 444 ? 1.065 -26.906 -18.875 1 93.06 444 PHE A O 1
ATOM 3623 N N . GLY A 1 445 ? 0.274 -27.922 -17.031 1 92.38 445 GLY A N 1
ATOM 3624 C CA . GLY A 1 445 ? -1.056 -28.078 -17.609 1 92.38 445 GLY A CA 1
ATOM 3625 C C . GLY A 1 445 ? -1.203 -29.328 -18.453 1 92.38 445 GLY A C 1
ATOM 3626 O O . GLY A 1 445 ? -0.386 -30.234 -18.375 1 92.38 445 GLY A O 1
ATOM 3627 N N . ASP A 1 446 ? -2.324 -29.406 -19.141 1 93.5 446 ASP A N 1
ATOM 3628 C CA . ASP A 1 446 ? -2.619 -30.547 -20 1 93.5 446 ASP A CA 1
ATOM 3629 C C . ASP A 1 446 ? -3.551 -30.156 -21.141 1 93.5 446 ASP A C 1
ATOM 3631 O O . ASP A 1 446 ? -4.055 -29.031 -21.172 1 93.5 446 ASP A O 1
ATOM 3635 N N . GLY A 1 447 ? -3.527 -31.078 -22.172 1 94 447 GLY A N 1
ATOM 3636 C CA . GLY A 1 447 ? -4.445 -30.844 -23.266 1 94 447 GLY A CA 1
ATOM 3637 C C . GLY A 1 447 ? -3.951 -29.797 -24.25 1 94 447 GLY A C 1
ATOM 3638 O O . GLY A 1 447 ? -2.766 -29.469 -24.266 1 94 447 GLY A O 1
ATOM 3639 N N . PRO A 1 448 ? -4.832 -29.266 -24.984 1 94.62 448 PRO A N 1
ATOM 3640 C CA . PRO A 1 448 ? -4.457 -28.328 -26.047 1 94.62 448 PRO A CA 1
ATOM 3641 C C . PRO A 1 448 ? -3.875 -27.031 -25.516 1 94.62 448 PRO A C 1
ATOM 3643 O O . PRO A 1 448 ? -3.123 -26.344 -26.234 1 94.62 448 PRO A O 1
ATOM 3646 N N . ARG A 1 449 ? -4.191 -26.656 -24.281 1 93.88 449 ARG A N 1
ATOM 3647 C CA . ARG A 1 449 ? -3.725 -25.391 -23.734 1 93.88 449 ARG A CA 1
ATOM 3648 C C . ARG A 1 449 ? -2.488 -25.594 -22.859 1 93.88 449 ARG A C 1
ATOM 3650 O O . ARG A 1 449 ? -2.182 -24.766 -22 1 93.88 449 ARG A O 1
ATOM 3657 N N . ILE A 1 450 ? -1.835 -26.688 -23.109 1 93.38 450 ILE A N 1
ATOM 3658 C CA . ILE A 1 450 ? -0.617 -26.969 -22.359 1 93.38 450 ILE A CA 1
ATOM 3659 C C . ILE A 1 450 ? 0.374 -25.812 -22.516 1 93.38 450 ILE A C 1
ATOM 3661 O O . ILE A 1 450 ? 0.338 -25.109 -23.531 1 93.38 450 ILE A O 1
ATOM 3665 N N . CYS A 1 451 ? 1.212 -25.625 -21.609 1 91.88 451 CYS A N 1
ATOM 3666 C CA . CYS A 1 451 ? 2.131 -24.5 -21.562 1 91.88 451 CYS A CA 1
ATOM 3667 C C . CYS A 1 451 ? 2.957 -24.406 -22.844 1 91.88 451 CYS A C 1
ATOM 3669 O O . CYS A 1 451 ? 3.664 -25.359 -23.188 1 91.88 451 CYS A O 1
ATOM 3671 N N . LEU A 1 452 ? 2.965 -23.281 -23.438 1 88.69 452 LEU A N 1
ATOM 3672 C CA . LEU A 1 452 ? 3.688 -23.016 -24.672 1 88.69 452 LEU A CA 1
ATOM 3673 C C . LEU A 1 452 ? 5.191 -22.969 -24.422 1 88.69 452 LEU A C 1
ATOM 3675 O O . LEU A 1 452 ? 5.977 -23.391 -25.281 1 88.69 452 LEU A O 1
ATOM 3679 N N . GLY A 1 453 ? 5.547 -22.5 -23.328 1 88.81 453 GLY A N 1
ATOM 3680 C CA . GLY A 1 453 ? 6.953 -22.25 -23.047 1 88.81 453 GLY A CA 1
ATOM 3681 C C . GLY A 1 453 ? 7.621 -23.391 -22.297 1 88.81 453 GLY A C 1
ATOM 3682 O O . GLY A 1 453 ? 8.727 -23.219 -21.766 1 88.81 453 GLY A O 1
ATOM 3683 N N . MET A 1 454 ? 7.012 -24.531 -22.234 1 91.75 454 MET A N 1
ATOM 3684 C CA . MET A 1 454 ? 7.473 -25.641 -21.406 1 91.75 454 MET A CA 1
ATOM 3685 C C . MET A 1 454 ? 8.906 -26.016 -21.766 1 91.75 454 MET A C 1
ATOM 3687 O O . MET A 1 454 ? 9.766 -26.125 -20.875 1 91.75 454 MET A O 1
ATOM 3691 N N . ARG A 1 455 ? 9.234 -26.156 -23 1 90.56 455 ARG A N 1
ATOM 3692 C CA . ARG A 1 455 ? 10.547 -26.609 -23.438 1 90.56 455 ARG A CA 1
ATOM 3693 C C . ARG A 1 455 ? 11.617 -25.578 -23.109 1 90.56 455 ARG A C 1
ATOM 3695 O O . ARG A 1 455 ? 12.703 -25.922 -22.625 1 90.56 455 ARG A O 1
ATOM 3702 N N . PHE A 1 456 ? 11.297 -24.375 -23.391 1 89.5 456 PHE A N 1
ATOM 3703 C CA . PHE A 1 456 ? 12.219 -23.281 -23.094 1 89.5 456 PHE A CA 1
ATOM 3704 C C . PHE A 1 456 ? 12.469 -23.188 -21.594 1 89.5 456 PHE A C 1
ATOM 3706 O O . PHE A 1 456 ? 13.609 -23.031 -21.156 1 89.5 456 PHE A O 1
ATOM 3713 N N . ALA A 1 457 ? 11.383 -23.25 -20.844 1 93.19 457 ALA A N 1
ATOM 3714 C CA . ALA A 1 457 ? 11.484 -23.172 -19.391 1 93.19 457 ALA A CA 1
ATOM 3715 C C . ALA A 1 457 ? 12.344 -24.312 -18.844 1 93.19 457 ALA A C 1
ATOM 3717 O O . ALA A 1 457 ? 13.234 -24.078 -18.016 1 93.19 457 ALA A O 1
ATOM 3718 N N . MET A 1 458 ? 12.133 -25.5 -19.344 1 94.75 458 MET A N 1
ATOM 3719 C CA . MET A 1 458 ? 12.875 -26.672 -18.875 1 94.75 458 MET A CA 1
ATOM 3720 C C . MET A 1 458 ? 14.359 -26.531 -19.188 1 94.75 458 MET A C 1
ATOM 3722 O O . MET A 1 458 ? 15.203 -26.844 -18.344 1 94.75 458 MET A O 1
ATOM 3726 N N . THR A 1 459 ? 14.633 -26.047 -20.312 1 94.12 459 THR A N 1
ATOM 3727 C CA . THR A 1 459 ? 16.031 -25.875 -20.703 1 94.12 459 THR A CA 1
ATOM 3728 C C . THR A 1 459 ? 16.734 -24.875 -19.797 1 94.12 459 THR A C 1
ATOM 3730 O O . THR A 1 459 ? 17.844 -25.141 -19.328 1 94.12 459 THR A O 1
ATOM 3733 N N . GLN A 1 460 ? 16.047 -23.812 -19.562 1 94.25 460 GLN A N 1
ATOM 3734 C CA . GLN A 1 460 ? 16.625 -22.781 -18.703 1 94.25 460 GLN A CA 1
ATOM 3735 C C . GLN A 1 460 ? 16.859 -23.312 -17.281 1 94.25 460 GLN A C 1
ATOM 3737 O O . GLN A 1 460 ? 17.922 -23.094 -16.703 1 94.25 460 GLN A O 1
ATOM 3742 N N . ILE A 1 461 ? 15.891 -23.969 -16.781 1 97.06 461 ILE A N 1
ATOM 3743 C CA . ILE A 1 461 ? 15.953 -24.469 -15.422 1 97.06 461 ILE A CA 1
ATOM 3744 C C . ILE A 1 461 ? 17.094 -25.484 -15.305 1 97.06 461 ILE A C 1
ATOM 3746 O O . ILE A 1 461 ? 17.938 -25.375 -14.406 1 97.06 461 ILE A O 1
ATOM 3750 N N . LYS A 1 462 ? 17.156 -26.391 -16.234 1 98 462 LYS A N 1
ATOM 3751 C CA . LYS A 1 462 ? 18.172 -27.438 -16.203 1 98 462 LYS A CA 1
ATOM 3752 C C . LYS A 1 462 ? 19.562 -26.859 -16.359 1 98 462 LYS A C 1
ATOM 3754 O O . LYS A 1 462 ? 20.484 -27.234 -15.625 1 98 462 LYS A O 1
ATOM 3759 N N . ALA A 1 463 ? 19.672 -25.922 -17.234 1 97.44 463 ALA A N 1
ATOM 3760 C CA . ALA A 1 463 ? 20.984 -25.312 -17.453 1 97.44 463 ALA A CA 1
ATOM 3761 C C . ALA A 1 463 ? 21.453 -24.578 -16.203 1 97.44 463 ALA A C 1
ATOM 3763 O O . ALA A 1 463 ? 22.625 -24.688 -15.812 1 97.44 463 ALA A O 1
ATOM 3764 N N . ALA A 1 464 ? 20.562 -23.859 -15.641 1 97.88 464 ALA A N 1
ATOM 3765 C CA . ALA A 1 464 ? 20.906 -23.094 -14.445 1 97.88 464 ALA A CA 1
ATOM 3766 C C . ALA A 1 464 ? 21.281 -24.016 -13.289 1 97.88 464 ALA A C 1
ATOM 3768 O O . ALA A 1 464 ? 22.234 -23.75 -12.555 1 97.88 464 ALA A O 1
ATOM 3769 N N . VAL A 1 465 ? 20.547 -25.062 -13.148 1 98.31 465 VAL A N 1
ATOM 3770 C CA . VAL A 1 465 ? 20.812 -26 -12.07 1 98.31 465 VAL A CA 1
ATOM 3771 C C . VAL A 1 465 ? 22.172 -26.672 -12.297 1 98.31 465 VAL A C 1
ATOM 3773 O O . VAL A 1 465 ? 22.953 -26.859 -11.352 1 98.31 465 VAL A O 1
ATOM 3776 N N . VAL A 1 466 ? 22.406 -27.062 -13.523 1 98.31 466 VAL A N 1
ATOM 3777 C CA . VAL A 1 466 ? 23.703 -27.641 -13.859 1 98.31 466 VAL A CA 1
ATOM 3778 C C . VAL A 1 466 ? 24.812 -26.688 -13.453 1 98.31 466 VAL A C 1
ATOM 3780 O O . VAL A 1 466 ? 25.781 -27.078 -12.789 1 98.31 466 VAL A O 1
ATOM 3783 N N . GLU A 1 467 ? 24.625 -25.438 -13.852 1 97.88 467 GLU A N 1
ATOM 3784 C CA . GLU A 1 467 ? 25.609 -24.406 -13.57 1 97.88 467 GLU A CA 1
ATOM 3785 C C . GLU A 1 467 ? 25.875 -24.281 -12.07 1 97.88 467 GLU A C 1
ATOM 3787 O O . GLU A 1 467 ? 27.031 -24.266 -11.633 1 97.88 467 GLU A O 1
ATOM 3792 N N . VAL A 1 468 ? 24.891 -24.281 -11.281 1 98.06 468 VAL A N 1
ATOM 3793 C CA . VAL A 1 468 ? 25 -24.016 -9.852 1 98.06 468 VAL A CA 1
ATOM 3794 C C . VAL A 1 468 ? 25.516 -25.266 -9.141 1 98.06 468 VAL A C 1
ATOM 3796 O O . VAL A 1 468 ? 26.469 -25.188 -8.352 1 98.06 468 VAL A O 1
ATOM 3799 N N . ILE A 1 469 ? 25.031 -26.438 -9.461 1 98.25 469 ILE A N 1
ATOM 3800 C CA . ILE A 1 469 ? 25.266 -27.656 -8.695 1 98.25 469 ILE A CA 1
ATOM 3801 C C . ILE A 1 469 ? 26.656 -28.203 -9.016 1 98.25 469 ILE A C 1
ATOM 3803 O O . ILE A 1 469 ? 27.266 -28.875 -8.188 1 98.25 469 ILE A O 1
ATOM 3807 N N . THR A 1 470 ? 27.172 -27.906 -10.172 1 97.94 470 THR A N 1
ATOM 3808 C CA . THR A 1 470 ? 28.5 -28.406 -10.508 1 97.94 470 THR A CA 1
ATOM 3809 C C . THR A 1 470 ? 29.578 -27.469 -9.977 1 97.94 470 THR A C 1
ATOM 3811 O O . THR A 1 470 ? 30.75 -27.859 -9.898 1 97.94 470 THR A O 1
ATOM 3814 N N . LYS A 1 471 ? 29.219 -26.328 -9.602 1 97.19 471 LYS A N 1
ATOM 3815 C CA . LYS A 1 471 ? 30.234 -25.359 -9.211 1 97.19 471 LYS A CA 1
ATOM 3816 C C . LYS A 1 471 ? 30.078 -24.969 -7.742 1 97.19 471 LYS A C 1
ATOM 3818 O O . LYS A 1 471 ? 31 -24.422 -7.141 1 97.19 471 LYS A O 1
ATOM 3823 N N . PHE A 1 472 ? 28.922 -25.234 -7.219 1 97.69 472 PHE A N 1
ATOM 3824 C CA . PHE A 1 472 ? 28.688 -24.812 -5.844 1 97.69 472 PHE A CA 1
ATOM 3825 C C . PHE A 1 472 ? 27.984 -25.922 -5.062 1 97.69 472 PHE A C 1
ATOM 3827 O O . PHE A 1 472 ? 27.203 -26.688 -5.629 1 97.69 472 PHE A O 1
ATOM 3834 N N . GLU A 1 473 ? 28.266 -25.969 -3.775 1 97.81 473 GLU A N 1
ATOM 3835 C CA . GLU A 1 473 ? 27.406 -26.672 -2.814 1 97.81 473 GLU A CA 1
ATOM 3836 C C . GLU A 1 473 ? 26.328 -25.734 -2.26 1 97.81 473 GLU A C 1
ATOM 3838 O O . GLU A 1 473 ? 26.625 -24.609 -1.849 1 97.81 473 GLU A O 1
ATOM 3843 N N . VAL A 1 474 ? 25.094 -26.203 -2.297 1 97.94 474 VAL A N 1
ATOM 3844 C CA . VAL A 1 474 ? 23.969 -25.375 -1.86 1 97.94 474 VAL A CA 1
ATOM 3845 C C . VAL A 1 474 ? 23.453 -25.875 -0.516 1 97.94 474 VAL A C 1
ATOM 3847 O O . VAL A 1 474 ? 23.266 -27.078 -0.325 1 97.94 474 VAL A O 1
ATOM 3850 N N . ARG A 1 475 ? 23.25 -24.953 0.378 1 97.12 475 ARG A N 1
ATOM 3851 C CA . ARG A 1 475 ? 22.641 -25.234 1.674 1 97.12 475 ARG A CA 1
ATOM 3852 C C . ARG A 1 475 ? 21.547 -24.219 1.994 1 97.12 475 ARG A C 1
ATOM 3854 O O . ARG A 1 475 ? 21.531 -23.125 1.446 1 97.12 475 ARG A O 1
ATOM 3861 N N . VAL A 1 476 ? 20.641 -24.625 2.834 1 97 476 VAL A N 1
ATOM 3862 C CA . VAL A 1 476 ? 19.547 -23.734 3.176 1 97 476 VAL A CA 1
ATOM 3863 C C . VAL A 1 476 ? 19.953 -22.812 4.332 1 97 476 VAL A C 1
ATOM 3865 O O . VAL A 1 476 ? 20.516 -23.281 5.328 1 97 476 VAL A O 1
ATOM 3868 N N . ASN A 1 477 ? 19.75 -21.578 4.117 1 96 477 ASN A N 1
ATOM 3869 C CA . ASN A 1 477 ? 20 -20.609 5.18 1 96 477 ASN A CA 1
ATOM 3870 C C . ASN A 1 477 ? 18.922 -20.672 6.262 1 96 477 ASN A C 1
ATOM 3872 O O . ASN A 1 477 ? 17.75 -20.875 5.961 1 96 477 ASN A O 1
ATOM 3876 N N . PRO A 1 478 ? 19.25 -20.406 7.469 1 92.12 478 PRO A N 1
ATOM 3877 C CA . PRO A 1 478 ? 18.297 -20.5 8.578 1 92.12 478 PRO A CA 1
ATOM 3878 C C . PRO A 1 478 ? 17.141 -19.516 8.453 1 92.12 478 PRO A C 1
ATOM 3880 O O . PRO A 1 478 ? 16.109 -19.672 9.109 1 92.12 478 PRO A O 1
ATOM 3883 N N . LYS A 1 479 ? 17.25 -18.484 7.695 1 90.94 479 LYS A N 1
ATOM 3884 C CA . LYS A 1 479 ? 16.172 -17.516 7.465 1 90.94 479 LYS A CA 1
ATOM 3885 C C . LYS A 1 479 ? 15 -18.156 6.746 1 90.94 479 LYS A C 1
ATOM 3887 O O . LYS A 1 479 ? 13.875 -17.656 6.801 1 90.94 479 LYS A O 1
ATOM 3892 N N . THR A 1 480 ? 15.281 -19.234 6.059 1 94.75 480 THR A N 1
ATOM 3893 C CA . THR A 1 480 ? 14.242 -19.938 5.312 1 94.75 480 THR A CA 1
ATOM 3894 C C . THR A 1 480 ? 13.43 -20.844 6.234 1 94.75 480 THR A C 1
ATOM 3896 O O . THR A 1 480 ? 14 -21.609 7.012 1 94.75 480 THR A O 1
ATOM 3899 N N . ARG A 1 481 ? 12.18 -20.766 6.125 1 92.75 481 ARG A N 1
ATOM 3900 C CA . ARG A 1 481 ? 11.312 -21.578 6.957 1 92.75 481 ARG A CA 1
ATOM 3901 C C . ARG A 1 481 ? 11.445 -23.062 6.605 1 92.75 481 ARG A C 1
ATOM 3903 O O . ARG A 1 481 ? 11.766 -23.406 5.469 1 92.75 481 ARG A O 1
ATOM 3910 N N . LYS A 1 482 ? 11.055 -23.938 7.512 1 92.75 482 LYS A N 1
ATOM 3911 C CA . LYS A 1 482 ? 11.188 -25.375 7.32 1 92.75 482 LYS A CA 1
ATOM 3912 C C . LYS A 1 482 ? 9.836 -26 6.996 1 92.75 482 LYS A C 1
ATOM 3914 O O . LYS A 1 482 ? 9.773 -27.062 6.375 1 92.75 482 LYS A O 1
ATOM 3919 N N . ASP A 1 483 ? 8.703 -25.359 7.27 1 92.94 483 ASP A N 1
ATOM 3920 C CA . ASP A 1 483 ? 7.379 -25.969 7.191 1 92.94 483 ASP A CA 1
ATOM 3921 C C . ASP A 1 483 ? 6.719 -25.688 5.848 1 92.94 483 ASP A C 1
ATOM 3923 O O . ASP A 1 483 ? 5.566 -26.062 5.621 1 92.94 483 ASP A O 1
ATOM 3927 N N . ASN A 1 484 ? 7.305 -25.094 4.898 1 93.75 484 ASN A N 1
ATOM 3928 C CA . ASN A 1 484 ? 6.855 -24.828 3.537 1 93.75 484 ASN A CA 1
ATOM 3929 C C . ASN A 1 484 ? 5.504 -24.125 3.518 1 93.75 484 ASN A C 1
ATOM 3931 O O . ASN A 1 484 ? 4.637 -24.453 2.703 1 93.75 484 ASN A O 1
ATOM 3935 N N . VAL A 1 485 ? 5.273 -23.25 4.43 1 93.81 485 VAL A N 1
ATOM 3936 C CA . VAL A 1 485 ? 4.055 -22.438 4.422 1 93.81 485 VAL A CA 1
ATOM 3937 C C . VAL A 1 485 ? 4.109 -21.422 3.279 1 93.81 485 VAL A C 1
ATOM 3939 O O . VAL A 1 485 ? 5.09 -20.703 3.137 1 93.81 485 VAL A O 1
ATOM 3942 N N . PHE A 1 486 ? 3.062 -21.484 2.533 1 94.31 486 PHE A N 1
ATOM 3943 C CA . PHE A 1 486 ? 3.012 -20.625 1.352 1 94.31 486 PHE A CA 1
ATOM 3944 C C . PHE A 1 486 ? 2.648 -19.203 1.73 1 94.31 486 PHE A C 1
ATOM 3946 O O . PHE A 1 486 ? 1.956 -18.969 2.727 1 94.31 486 PHE A O 1
ATOM 3953 N N . GLU A 1 487 ? 3.174 -18.266 0.917 1 91.81 487 GLU A N 1
ATOM 3954 C CA . GLU A 1 487 ? 2.777 -16.875 1.055 1 91.81 487 GLU A CA 1
ATOM 3955 C C . GLU A 1 487 ? 1.294 -16.688 0.752 1 91.81 487 GLU A C 1
ATOM 3957 O O . GLU A 1 487 ? 0.83 -17.016 -0.339 1 91.81 487 GLU A O 1
ATOM 3962 N N . PRO A 1 488 ? 0.511 -16.141 1.634 1 89 488 PRO A N 1
ATOM 3963 C CA . PRO A 1 488 ? -0.946 -16.078 1.5 1 89 488 PRO A CA 1
ATOM 3964 C C . PRO A 1 488 ? -1.394 -15.281 0.274 1 89 488 PRO A C 1
ATOM 3966 O O . PRO A 1 488 ? -2.385 -15.641 -0.367 1 89 488 PRO A O 1
ATOM 3969 N N . SER A 1 489 ? -0.702 -14.273 -0.019 1 81.81 489 SER A N 1
ATOM 3970 C CA . SER A 1 489 ? -1.159 -13.359 -1.06 1 81.81 489 SER A CA 1
ATOM 3971 C C . SER A 1 489 ? -0.574 -13.727 -2.418 1 81.81 489 SER A C 1
ATOM 3973 O O . SER A 1 489 ? -0.846 -13.062 -3.42 1 81.81 489 SER A O 1
ATOM 3975 N N . SER A 1 490 ? 0.156 -14.812 -2.51 1 82.31 490 SER A N 1
ATOM 3976 C CA . SER A 1 490 ? 0.858 -15.133 -3.75 1 82.31 490 SER A CA 1
ATOM 3977 C C . SER A 1 490 ? 0.008 -16.016 -4.656 1 82.31 490 SER A C 1
ATOM 3979 O O . SER A 1 490 ? -0.648 -16.953 -4.184 1 82.31 490 SER A O 1
ATOM 3981 N N . PHE A 1 491 ? -0.01 -15.672 -5.953 1 77.31 491 PHE A N 1
ATOM 3982 C CA . PHE A 1 491 ? -0.682 -16.5 -6.941 1 77.31 491 PHE A CA 1
ATOM 3983 C C . PHE A 1 491 ? 0.198 -17.688 -7.34 1 77.31 491 PHE A C 1
ATOM 3985 O O . PHE A 1 491 ? -0.303 -18.781 -7.582 1 77.31 491 PHE A O 1
ATOM 3992 N N . LEU A 1 492 ? 1.462 -17.406 -7.398 1 83.38 492 LEU A N 1
ATOM 3993 C CA . LEU A 1 492 ? 2.434 -18.453 -7.707 1 83.38 492 LEU A CA 1
ATOM 3994 C C . LEU A 1 492 ? 3.059 -19.016 -6.43 1 83.38 492 LEU A C 1
ATOM 3996 O O . LEU A 1 492 ? 3.076 -18.328 -5.398 1 83.38 492 LEU A O 1
ATOM 4000 N N . ALA A 1 493 ? 3.508 -20.109 -6.516 1 85.25 493 ALA A N 1
ATOM 4001 C CA . ALA A 1 493 ? 4.105 -20.75 -5.348 1 85.25 493 ALA A CA 1
ATOM 4002 C C . ALA A 1 493 ? 5.254 -19.922 -4.785 1 85.25 493 ALA A C 1
ATOM 4004 O O . ALA A 1 493 ? 6.195 -19.578 -5.508 1 85.25 493 ALA A O 1
ATOM 4005 N N . SER A 1 494 ? 5.129 -19.531 -3.592 1 90.69 494 SER A N 1
ATOM 4006 C CA . SER A 1 494 ? 6.148 -18.828 -2.834 1 90.69 494 SER A CA 1
ATOM 4007 C C . SER A 1 494 ? 6.055 -19.125 -1.345 1 90.69 494 SER A C 1
ATOM 4009 O O . SER A 1 494 ? 4.961 -19.375 -0.824 1 90.69 494 SER A O 1
ATOM 4011 N N . LEU A 1 495 ? 7.156 -19.219 -0.729 1 93.06 495 LEU A N 1
ATOM 4012 C CA . LEU A 1 495 ? 7.172 -19.484 0.707 1 93.06 495 LEU A CA 1
ATOM 4013 C C . LEU A 1 495 ? 7.09 -18.172 1.494 1 93.06 495 LEU A C 1
ATOM 4015 O O . LEU A 1 495 ? 7.703 -17.172 1.115 1 93.06 495 LEU A O 1
ATOM 4019 N N . GLN A 1 496 ? 6.242 -18.219 2.48 1 92.56 496 GLN A N 1
ATOM 4020 C CA . GLN A 1 496 ? 6.195 -17.078 3.379 1 92.56 496 GLN A CA 1
ATOM 4021 C C . GLN A 1 496 ? 7.566 -16.797 3.99 1 92.56 496 GLN A C 1
ATOM 4023 O O . GLN A 1 496 ? 8.211 -17.703 4.516 1 92.56 496 GLN A O 1
ATOM 4028 N N . GLY A 1 497 ? 8.055 -15.641 3.875 1 90 497 GLY A N 1
ATOM 4029 C CA . GLY A 1 497 ? 9.367 -15.273 4.402 1 90 497 GLY A CA 1
ATOM 4030 C C . GLY A 1 497 ? 10.469 -15.375 3.373 1 90 497 GLY A C 1
ATOM 4031 O O . GLY A 1 497 ? 11.578 -14.867 3.588 1 90 497 GLY A O 1
ATOM 4032 N N . GLY A 1 498 ? 10.266 -16.047 2.268 1 93 498 GLY A N 1
ATOM 4033 C CA . GLY A 1 498 ? 11.242 -16.141 1.197 1 93 498 GLY A CA 1
ATOM 4034 C C . GLY A 1 498 ? 12.133 -17.359 1.296 1 93 498 GLY A C 1
ATOM 4035 O O . GLY A 1 498 ? 11.977 -18.172 2.213 1 93 498 GLY A O 1
ATOM 4036 N N . ILE A 1 499 ? 12.953 -17.547 0.309 1 96.44 499 ILE A N 1
ATOM 4037 C CA . ILE A 1 499 ? 13.914 -18.641 0.241 1 96.44 499 ILE A CA 1
ATOM 4038 C C . ILE A 1 499 ? 15.336 -18.078 0.267 1 96.44 499 ILE A C 1
ATOM 4040 O O . ILE A 1 499 ? 15.75 -17.375 -0.662 1 96.44 499 ILE A O 1
ATOM 4044 N N . PHE A 1 500 ? 16.016 -18.391 1.299 1 96.19 500 PHE A N 1
ATOM 4045 C CA . PHE A 1 500 ? 17.406 -17.953 1.442 1 96.19 500 PHE A CA 1
ATOM 4046 C C . PHE A 1 500 ? 18.344 -19.156 1.467 1 96.19 500 PHE A C 1
ATOM 4048 O O . PHE A 1 500 ? 18.094 -20.141 2.176 1 96.19 500 PHE A O 1
ATOM 4055 N N . LEU A 1 501 ? 19.391 -19.062 0.647 1 97.31 501 LEU A N 1
ATOM 4056 C CA . LEU A 1 501 ? 20.312 -20.172 0.49 1 97.31 501 LEU A CA 1
ATOM 4057 C C . LEU A 1 501 ? 21.75 -19.734 0.731 1 97.31 501 LEU A C 1
ATOM 4059 O O . LEU A 1 501 ? 22.094 -18.562 0.528 1 97.31 501 LEU A O 1
ATOM 4063 N N . ASP A 1 502 ? 22.484 -20.672 1.176 1 96.44 502 ASP A N 1
ATOM 4064 C CA . ASP A 1 502 ? 23.938 -20.516 1.305 1 96.44 502 ASP A CA 1
ATOM 4065 C C . ASP A 1 502 ? 24.672 -21.328 0.238 1 96.44 502 ASP A C 1
ATOM 4067 O O . ASP A 1 502 ? 24.281 -22.453 -0.075 1 96.44 502 ASP A O 1
ATOM 4071 N N . PHE A 1 503 ? 25.703 -20.703 -0.313 1 96.25 503 PHE A N 1
ATOM 4072 C CA . PHE A 1 503 ? 26.5 -21.359 -1.355 1 96.25 503 PHE A CA 1
ATOM 4073 C C . PHE A 1 503 ? 27.953 -21.5 -0.932 1 96.25 503 PHE A C 1
ATOM 4075 O O . PHE A 1 503 ? 28.484 -20.625 -0.24 1 96.25 503 PHE A O 1
ATOM 4082 N N . LYS A 1 504 ? 28.531 -22.547 -1.277 1 95.81 504 LYS A N 1
ATOM 4083 C CA . LYS A 1 504 ? 29.953 -22.797 -1.114 1 95.81 504 LYS A CA 1
ATOM 4084 C C . LYS A 1 504 ? 30.594 -23.25 -2.426 1 95.81 504 LYS A C 1
ATOM 4086 O O . LYS A 1 504 ? 30.141 -24.219 -3.031 1 95.81 504 LYS A O 1
ATOM 4091 N N . ALA A 1 505 ? 31.625 -22.516 -2.887 1 95.25 505 ALA A N 1
ATOM 4092 C CA . ALA A 1 505 ? 32.281 -22.859 -4.145 1 95.25 505 ALA A CA 1
ATOM 4093 C C . ALA A 1 505 ? 32.969 -24.219 -4.055 1 95.25 505 ALA A C 1
ATOM 4095 O O . ALA A 1 505 ? 33.562 -24.547 -3.037 1 95.25 505 ALA A O 1
ATOM 4096 N N . LEU A 1 506 ? 32.781 -24.953 -5.082 1 94.06 506 LEU A N 1
ATOM 4097 C CA . LEU A 1 506 ? 33.469 -26.234 -5.168 1 94.06 506 LEU A CA 1
ATOM 4098 C C . LEU A 1 506 ? 34.844 -26.078 -5.812 1 94.06 506 LEU A C 1
ATOM 4100 O O . LEU A 1 506 ? 35.062 -25.156 -6.602 1 94.06 506 LEU A O 1
ATOM 4104 N N . PRO A 1 507 ? 35.812 -26.984 -5.438 1 82 507 PRO A N 1
ATOM 4105 C CA . PRO A 1 507 ? 37.156 -26.875 -5.992 1 82 507 PRO A CA 1
ATOM 4106 C C . PRO A 1 507 ? 37.188 -27.109 -7.5 1 82 507 PRO A C 1
ATOM 4108 O O . PRO A 1 507 ? 36.344 -27.828 -8.039 1 82 507 PRO A O 1
ATOM 4111 N N . MET B 1 1 ? -31.531 -15.859 -12.258 1 71.69 1 MET B N 1
ATOM 4112 C CA . MET B 1 1 ? -30.578 -15.719 -11.164 1 71.69 1 MET B CA 1
ATOM 4113 C C . MET B 1 1 ? -29.859 -14.375 -11.234 1 71.69 1 MET B C 1
ATOM 4115 O O . MET B 1 1 ? -29.766 -13.664 -10.234 1 71.69 1 MET B O 1
ATOM 4119 N N . TRP B 1 2 ? -29.781 -13.914 -12.531 1 80.38 2 TRP B N 1
ATOM 4120 C CA . TRP B 1 2 ? -29.094 -12.641 -12.68 1 80.38 2 TRP B CA 1
ATOM 4121 C C . TRP B 1 2 ? -30.031 -11.477 -12.398 1 80.38 2 TRP B C 1
ATOM 4123 O O . TRP B 1 2 ? -29.609 -10.445 -11.859 1 80.38 2 TRP B O 1
ATOM 4133 N N . GLU B 1 3 ? -31.359 -11.797 -12.562 1 84.56 3 GLU B N 1
ATOM 4134 C CA . GLU B 1 3 ? -32.344 -10.75 -12.367 1 84.56 3 GLU B CA 1
ATOM 4135 C C . GLU B 1 3 ? -32.5 -10.422 -10.883 1 84.56 3 GLU B C 1
ATOM 4137 O O . GLU B 1 3 ? -32.656 -9.258 -10.508 1 84.56 3 GLU B O 1
ATOM 4142 N N . ILE B 1 4 ? -32.531 -11.461 -10.102 1 88.94 4 ILE B N 1
ATOM 4143 C CA . ILE B 1 4 ? -32.688 -11.258 -8.664 1 88.94 4 ILE B CA 1
ATOM 4144 C C . ILE B 1 4 ? -31.469 -10.516 -8.125 1 88.94 4 ILE B C 1
ATOM 4146 O O . ILE B 1 4 ? -31.594 -9.555 -7.355 1 88.94 4 ILE B O 1
ATOM 4150 N N . THR B 1 5 ? -30.312 -10.953 -8.57 1 89.38 5 THR B N 1
ATOM 4151 C CA . THR B 1 5 ? -29.078 -10.305 -8.141 1 89.38 5 THR B CA 1
ATOM 4152 C C . THR B 1 5 ? -29.078 -8.844 -8.555 1 89.38 5 THR B C 1
ATOM 4154 O O . THR B 1 5 ? -28.75 -7.965 -7.75 1 89.38 5 THR B O 1
ATOM 4157 N N . LEU B 1 6 ? -29.531 -8.578 -9.773 1 88.12 6 LEU B N 1
ATOM 4158 C CA . LEU B 1 6 ? -29.562 -7.211 -10.281 1 88.12 6 LEU B CA 1
ATOM 4159 C C . LEU B 1 6 ? -30.562 -6.359 -9.508 1 88.12 6 LEU B C 1
ATOM 4161 O O . LEU B 1 6 ? -30.281 -5.207 -9.172 1 88.12 6 LEU B O 1
ATOM 4165 N N . GLY B 1 7 ? -31.766 -6.98 -9.281 1 91.25 7 GLY B N 1
ATOM 4166 C CA . GLY B 1 7 ? -32.781 -6.27 -8.516 1 91.25 7 GLY B CA 1
ATOM 4167 C C . GLY B 1 7 ? -32.312 -5.898 -7.117 1 91.25 7 GLY B C 1
ATOM 4168 O O . GLY B 1 7 ? -32.469 -4.758 -6.68 1 91.25 7 GLY B O 1
ATOM 4169 N N . LEU B 1 8 ? -31.703 -6.844 -6.449 1 92 8 LEU B N 1
ATOM 4170 C CA . LEU B 1 8 ? -31.188 -6.602 -5.105 1 92 8 LEU B CA 1
ATOM 4171 C C . LEU B 1 8 ? -30.062 -5.57 -5.133 1 92 8 LEU B C 1
ATOM 4173 O O . LEU B 1 8 ? -29.984 -4.711 -4.254 1 92 8 LEU B O 1
ATOM 4177 N N . ALA B 1 9 ? -29.25 -5.652 -6.117 1 89.81 9 ALA B N 1
ATOM 4178 C CA . ALA B 1 9 ? -28.141 -4.707 -6.246 1 89.81 9 ALA B CA 1
ATOM 4179 C C . ALA B 1 9 ? -28.656 -3.287 -6.461 1 89.81 9 ALA B C 1
ATOM 4181 O O . ALA B 1 9 ? -28.172 -2.34 -5.84 1 89.81 9 ALA B O 1
ATOM 4182 N N . LEU B 1 10 ? -29.656 -3.172 -7.32 1 91.38 10 LEU B N 1
ATOM 4183 C CA . LEU B 1 10 ? -30.234 -1.859 -7.594 1 91.38 10 LEU B CA 1
ATOM 4184 C C . LEU B 1 10 ? -30.891 -1.281 -6.34 1 91.38 10 LEU B C 1
ATOM 4186 O O . LEU B 1 10 ? -30.781 -0.083 -6.074 1 91.38 10 LEU B O 1
ATOM 4190 N N . LEU B 1 11 ? -31.578 -2.15 -5.625 1 93.5 11 LEU B N 1
ATOM 4191 C CA . LEU B 1 11 ? -32.156 -1.721 -4.367 1 93.5 11 LEU B CA 1
ATOM 4192 C C . LEU B 1 11 ? -31.094 -1.279 -3.377 1 93.5 11 LEU B C 1
ATOM 4194 O O . LEU B 1 11 ? -31.281 -0.304 -2.645 1 93.5 11 LEU B O 1
ATOM 4198 N N . LEU B 1 12 ? -30.062 -2.01 -3.33 1 92.94 12 LEU B N 1
ATOM 4199 C CA . LEU B 1 12 ? -28.953 -1.676 -2.449 1 92.94 12 LEU B CA 1
ATOM 4200 C C . LEU B 1 12 ? -28.359 -0.316 -2.811 1 92.94 12 LEU B C 1
ATOM 4202 O O . LEU B 1 12 ? -28.094 0.503 -1.929 1 92.94 12 LEU B O 1
ATOM 4206 N N . VAL B 1 13 ? -28.188 -0.077 -4.082 1 91.06 13 VAL B N 1
ATOM 4207 C CA . VAL B 1 13 ? -27.641 1.189 -4.559 1 91.06 13 VAL B CA 1
ATOM 4208 C C . VAL B 1 13 ? -28.594 2.328 -4.211 1 91.06 13 VAL B C 1
ATOM 4210 O O . VAL B 1 13 ? -28.172 3.396 -3.768 1 91.06 13 VAL B O 1
ATOM 4213 N N . GLY B 1 14 ? -29.891 2.117 -4.426 1 94.69 14 GLY B N 1
ATOM 4214 C CA . GLY B 1 14 ? -30.891 3.115 -4.078 1 94.69 14 GLY B CA 1
ATOM 4215 C C . GLY B 1 14 ? -30.906 3.453 -2.598 1 94.69 14 GLY B C 1
ATOM 4216 O O . GLY B 1 14 ? -30.984 4.625 -2.225 1 94.69 14 GLY B O 1
ATOM 4217 N N . LEU B 1 15 ? -30.844 2.432 -1.812 1 94.5 15 LEU B N 1
ATOM 4218 C CA . LEU B 1 15 ? -30.828 2.631 -0.367 1 94.5 15 LEU B CA 1
ATOM 4219 C C . LEU B 1 15 ? -29.562 3.35 0.077 1 94.5 15 LEU B C 1
ATOM 4221 O O . LEU B 1 15 ? -29.594 4.172 0.997 1 94.5 15 LEU B O 1
ATOM 4225 N N . PHE B 1 16 ? -28.516 3.008 -0.476 1 93.06 16 PHE B N 1
ATOM 4226 C CA . PHE B 1 16 ? -27.266 3.68 -0.17 1 93.06 16 PHE B CA 1
ATOM 4227 C C . PHE B 1 16 ? -27.344 5.156 -0.536 1 93.06 16 PHE B C 1
ATOM 4229 O O . PHE B 1 16 ? -26.875 6.016 0.222 1 93.06 16 PHE B O 1
ATOM 4236 N N . TYR B 1 17 ? -27.875 5.391 -1.688 1 94.06 17 TYR B N 1
ATOM 4237 C CA . TYR B 1 17 ? -28.078 6.766 -2.121 1 94.06 17 TYR B CA 1
ATOM 4238 C C . TYR B 1 17 ? -28.891 7.547 -1.095 1 94.06 17 TYR B C 1
ATOM 4240 O O . TYR B 1 17 ? -28.516 8.648 -0.698 1 94.06 17 TYR B O 1
ATOM 4248 N N . LEU B 1 18 ? -29.906 6.992 -0.688 1 95.06 18 LEU B N 1
ATOM 4249 C CA . LEU B 1 18 ? -30.766 7.641 0.29 1 95.06 18 LEU B CA 1
ATOM 4250 C C . LEU B 1 18 ? -30.031 7.844 1.613 1 95.06 18 LEU B C 1
ATOM 4252 O O . LEU B 1 18 ? -30.203 8.875 2.266 1 95.06 18 LEU B O 1
ATOM 4256 N N . LEU B 1 19 ? -29.312 6.844 1.994 1 93.19 19 LEU B N 1
ATOM 4257 C CA . LEU B 1 19 ? -28.547 6.918 3.23 1 93.19 19 LEU B CA 1
ATOM 4258 C C . LEU B 1 19 ? -27.562 8.094 3.195 1 93.19 19 LEU B C 1
ATOM 4260 O O . LEU B 1 19 ? -27.375 8.781 4.203 1 93.19 19 LEU B O 1
ATOM 4264 N N . MET B 1 20 ? -27 8.352 2.027 1 93 20 MET B N 1
ATOM 4265 C CA . MET B 1 20 ? -25.953 9.359 1.903 1 93 20 MET B CA 1
ATOM 4266 C C . MET B 1 20 ? -26.547 10.766 1.816 1 93 20 MET B C 1
ATOM 4268 O O . MET B 1 20 ? -25.938 11.734 2.27 1 93 20 MET B O 1
ATOM 4272 N N . ILE B 1 21 ? -27.828 10.914 1.318 1 94.69 21 ILE B N 1
ATOM 4273 C CA . ILE B 1 21 ? -28.234 12.258 0.954 1 94.69 21 ILE B CA 1
ATOM 4274 C C . ILE B 1 21 ? -29.406 12.695 1.841 1 94.69 21 ILE B C 1
ATOM 4276 O O . ILE B 1 21 ? -29.797 13.867 1.831 1 94.69 21 ILE B O 1
ATOM 4280 N N . TRP B 1 22 ? -29.969 11.883 2.65 1 93.88 22 TRP B N 1
ATOM 4281 C CA . TRP B 1 22 ? -31.234 12.188 3.312 1 93.88 22 TRP B CA 1
ATOM 4282 C C . TRP B 1 22 ? -31.094 13.398 4.23 1 93.88 22 TRP B C 1
ATOM 4284 O O . TRP B 1 22 ? -32.062 14.117 4.484 1 93.88 22 TRP B O 1
ATOM 4294 N N . ASN B 1 23 ? -29.875 13.688 4.695 1 93.44 23 ASN B N 1
ATOM 4295 C CA . ASN B 1 23 ? -29.703 14.766 5.66 1 93.44 23 ASN B CA 1
ATOM 4296 C C . ASN B 1 23 ? -29.109 16.016 5.004 1 93.44 23 ASN B C 1
ATOM 4298 O O . ASN B 1 23 ? -28.672 16.938 5.695 1 93.44 23 ASN B O 1
ATOM 4302 N N . PHE B 1 24 ? -29.094 16.125 3.725 1 96 24 PHE B N 1
ATOM 4303 C CA . PHE B 1 24 ? -28.5 17.234 3.004 1 96 24 PHE B CA 1
ATOM 4304 C C . PHE B 1 24 ? -29.312 18.5 3.203 1 96 24 PHE B C 1
ATOM 4306 O O . PHE B 1 24 ? -28.906 19.578 2.744 1 96 24 PHE B O 1
ATOM 4313 N N . ASP B 1 25 ? -30.375 18.484 3.908 1 95.19 25 ASP B N 1
ATOM 4314 C CA . ASP B 1 25 ? -31.156 19.672 4.195 1 95.19 25 ASP B CA 1
ATOM 4315 C C . ASP B 1 25 ? -30.922 20.156 5.625 1 95.19 25 ASP B C 1
ATOM 4317 O O . ASP B 1 25 ? -31.625 21.047 6.109 1 95.19 25 ASP B O 1
ATOM 4321 N N . TYR B 1 26 ? -29.984 19.641 6.309 1 95.25 26 TYR B N 1
ATOM 4322 C CA . TYR B 1 26 ? -29.672 19.953 7.703 1 95.25 26 TYR B CA 1
ATOM 4323 C C . TYR B 1 26 ? -29.484 21.453 7.891 1 95.25 26 TYR B C 1
ATOM 4325 O O . TYR B 1 26 ? -30.141 22.078 8.734 1 95.25 26 TYR B O 1
ATOM 4333 N N . TRP B 1 27 ? -28.609 22.062 7.098 1 95.69 27 TRP B N 1
ATOM 4334 C CA . TRP B 1 27 ? -28.281 23.469 7.262 1 95.69 27 TRP B CA 1
ATOM 4335 C C . TRP B 1 27 ? -29.375 24.359 6.695 1 95.69 27 TRP B C 1
ATOM 4337 O O . TRP B 1 27 ? -29.703 25.406 7.266 1 95.69 27 TRP B O 1
ATOM 4347 N N . ARG B 1 28 ? -29.969 23.922 5.605 1 94.19 28 ARG B N 1
ATOM 4348 C CA . ARG B 1 28 ? -31.078 24.688 5.035 1 94.19 28 ARG B CA 1
ATOM 4349 C C . ARG B 1 28 ? -32.219 24.828 6.039 1 94.19 28 ARG B C 1
ATOM 4351 O O . ARG B 1 28 ? -32.781 25.906 6.188 1 94.19 28 ARG B O 1
ATOM 4358 N N . LYS B 1 29 ? -32.531 23.812 6.695 1 93.5 29 LYS B N 1
ATOM 4359 C CA . LYS B 1 29 ? -33.594 23.828 7.684 1 93.5 29 LYS B CA 1
ATOM 4360 C C . LYS B 1 29 ? -33.25 24.75 8.852 1 93.5 29 LYS B C 1
ATOM 4362 O O . LYS B 1 29 ? -34.156 25.203 9.562 1 93.5 29 LYS B O 1
ATOM 4367 N N . ARG B 1 30 ? -32 25.062 9.055 1 91.81 30 ARG B N 1
ATOM 4368 C CA . ARG B 1 30 ? -31.562 25.875 10.18 1 91.81 30 ARG B CA 1
ATOM 4369 C C . ARG B 1 30 ? -31.203 27.281 9.734 1 91.81 30 ARG B C 1
ATOM 4371 O O . ARG B 1 30 ? -30.672 28.078 10.516 1 91.81 30 ARG B O 1
ATOM 4378 N N . GLY B 1 31 ? -31.344 27.531 8.477 1 90 31 GLY B N 1
ATOM 4379 C CA . GLY B 1 31 ? -31.141 28.875 7.945 1 90 31 GLY B CA 1
ATOM 4380 C C . GLY B 1 31 ? -29.672 29.234 7.75 1 90 31 GLY B C 1
ATOM 4381 O O . GLY B 1 31 ? -29.297 30.406 7.797 1 90 31 GLY B O 1
ATOM 4382 N N . VAL B 1 32 ? -28.844 28.312 7.684 1 93.31 32 VAL B N 1
ATOM 4383 C CA . VAL B 1 32 ? -27.422 28.531 7.457 1 93.31 32 VAL B CA 1
ATOM 4384 C C . VAL B 1 32 ? -27.094 28.344 5.977 1 93.31 32 VAL B C 1
ATOM 4386 O O . VAL B 1 32 ? -27.344 27.281 5.406 1 93.31 32 VAL B O 1
ATOM 4389 N N . PRO B 1 33 ? -26.594 29.328 5.355 1 92.62 33 PRO B N 1
ATOM 4390 C CA . PRO B 1 33 ? -26.234 29.219 3.938 1 92.62 33 PRO B CA 1
ATOM 4391 C C . PRO B 1 33 ? -25.031 28.297 3.699 1 92.62 33 PRO B C 1
ATOM 4393 O O . PRO B 1 33 ? -24.312 27.969 4.645 1 92.62 33 PRO B O 1
ATOM 4396 N N . GLY B 1 34 ? -24.828 27.875 2.451 1 94.94 34 GLY B N 1
ATOM 4397 C CA . GLY B 1 34 ? -23.688 27.078 2.08 1 94.94 34 GLY B CA 1
ATOM 4398 C C . GLY B 1 34 ? -23.812 26.453 0.704 1 94.94 34 GLY B C 1
ATOM 4399 O O . GLY B 1 34 ? -24.875 26.5 0.086 1 94.94 34 GLY B O 1
ATOM 4400 N N . PRO B 1 35 ? -22.734 25.953 0.217 1 97.31 35 PRO B N 1
ATOM 4401 C CA . PRO B 1 35 ? -22.766 25.297 -1.094 1 97.31 35 PRO B CA 1
ATOM 4402 C C . PRO B 1 35 ? -23.547 23.984 -1.085 1 97.31 35 PRO B C 1
ATOM 4404 O O . PRO B 1 35 ? -23.672 23.344 -0.041 1 97.31 35 PRO B O 1
ATOM 4407 N N . LYS B 1 36 ? -24.078 23.656 -2.254 1 96.88 36 LYS B N 1
ATOM 4408 C CA . LYS B 1 36 ? -24.781 22.391 -2.396 1 96.88 36 LYS B CA 1
ATOM 4409 C C . LYS B 1 36 ? -23.828 21.203 -2.301 1 96.88 36 LYS B C 1
ATOM 4411 O O . LYS B 1 36 ? -22.828 21.156 -3.008 1 96.88 36 LYS B O 1
ATOM 4416 N N . PRO B 1 37 ? -24.125 20.297 -1.356 1 96.94 37 PRO B N 1
ATOM 4417 C CA . PRO B 1 37 ? -23.25 19.125 -1.249 1 96.94 37 PRO B CA 1
ATOM 4418 C C . PRO B 1 37 ? -23.453 18.141 -2.391 1 96.94 37 PRO B C 1
ATOM 4420 O O . PRO B 1 37 ? -24.547 18.062 -2.959 1 96.94 37 PRO B O 1
ATOM 4423 N N . GLN B 1 38 ? -22.359 17.469 -2.707 1 95.38 38 GLN B N 1
ATOM 4424 C CA . GLN B 1 38 ? -22.422 16.422 -3.725 1 95.38 38 GLN B CA 1
ATOM 4425 C C . GLN B 1 38 ? -22.484 15.039 -3.086 1 95.38 38 GLN B C 1
ATOM 4427 O O . GLN B 1 38 ? -22.062 14.859 -1.943 1 95.38 38 GLN B O 1
ATOM 4432 N N . LEU B 1 39 ? -22.938 14.102 -3.936 1 92.75 39 LEU B N 1
ATOM 4433 C CA . LEU B 1 39 ? -23.016 12.711 -3.488 1 92.75 39 LEU B CA 1
ATOM 4434 C C . LEU B 1 39 ? -21.625 12.164 -3.184 1 92.75 39 LEU B C 1
ATOM 4436 O O . LEU B 1 39 ? -20.688 12.359 -3.961 1 92.75 39 LEU B O 1
ATOM 4440 N N . LEU B 1 40 ? -21.438 11.484 -2.045 1 89.75 40 LEU B N 1
ATOM 4441 C CA . LEU B 1 40 ? -20.25 10.734 -1.622 1 89.75 40 LEU B CA 1
ATOM 4442 C C . LEU B 1 40 ? -19.188 11.672 -1.072 1 89.75 40 LEU B C 1
ATOM 4444 O O . LEU B 1 40 ? -18.5 11.344 -0.1 1 89.75 40 LEU B O 1
ATOM 4448 N N . THR B 1 41 ? -19.125 12.906 -1.669 1 93.5 41 THR B N 1
ATOM 4449 C CA . THR B 1 41 ? -17.969 13.719 -1.302 1 93.5 41 THR B CA 1
ATOM 4450 C C . THR B 1 41 ? -18.406 14.914 -0.456 1 93.5 41 THR B C 1
ATOM 4452 O O . THR B 1 41 ? -17.562 15.57 0.172 1 93.5 41 THR B O 1
ATOM 4455 N N . GLY B 1 42 ? -19.703 15.203 -0.489 1 95.94 42 GLY B N 1
ATOM 4456 C CA . GLY B 1 42 ? -20.125 16.453 0.114 1 95.94 42 GLY B CA 1
ATOM 4457 C C . GLY B 1 42 ? -19.562 17.672 -0.592 1 95.94 42 GLY B C 1
ATOM 4458 O O . GLY B 1 42 ? -19.719 17.828 -1.803 1 95.94 42 GLY B O 1
ATOM 4459 N N . ASN B 1 43 ? -18.812 18.391 0.179 1 97.56 43 ASN B N 1
ATOM 4460 C CA . ASN B 1 43 ? -18.281 19.625 -0.412 1 97.56 43 ASN B CA 1
ATOM 4461 C C . ASN B 1 43 ? -16.766 19.547 -0.599 1 97.56 43 ASN B C 1
ATOM 4463 O O . ASN B 1 43 ? -16.125 20.578 -0.833 1 97.56 43 ASN B O 1
ATOM 4467 N N . TYR B 1 44 ? -16.234 18.359 -0.417 1 94.56 44 TYR B N 1
ATOM 4468 C CA . TYR B 1 44 ? -14.797 18.156 -0.546 1 94.56 44 TYR B CA 1
ATOM 4469 C C . TYR B 1 44 ? -14.477 17.156 -1.646 1 94.56 44 TYR B C 1
ATOM 4471 O O . TYR B 1 44 ? -13.906 16.094 -1.382 1 94.56 44 TYR B O 1
ATOM 4479 N N . PRO B 1 45 ? -14.688 17.438 -2.885 1 93.69 45 PRO B N 1
ATOM 4480 C CA . PRO B 1 45 ? -14.414 16.469 -3.943 1 93.69 45 PRO B CA 1
ATOM 4481 C C . PRO B 1 45 ? -12.938 16.078 -4.027 1 93.69 45 PRO B C 1
ATOM 4483 O O . PRO B 1 45 ? -12.609 14.922 -4.258 1 93.69 45 PRO B O 1
ATOM 4486 N N . HIS B 1 46 ? -12.055 16.984 -3.773 1 90.62 46 HIS B N 1
ATOM 4487 C CA . HIS B 1 46 ? -10.633 16.719 -3.943 1 90.62 46 HIS B CA 1
ATOM 4488 C C . HIS B 1 46 ? -10.086 15.883 -2.795 1 90.62 46 HIS B C 1
ATOM 4490 O O . HIS B 1 46 ? -9.117 15.141 -2.965 1 90.62 46 HIS B O 1
ATOM 4496 N N . MET B 1 47 ? -10.742 15.969 -1.676 1 85.81 47 MET B N 1
ATOM 4497 C CA . MET B 1 47 ? -10.336 15.117 -0.562 1 85.81 47 MET B CA 1
ATOM 4498 C C . MET B 1 47 ? -10.484 13.648 -0.923 1 85.81 47 MET B C 1
ATOM 4500 O O . MET B 1 47 ? -9.648 12.82 -0.555 1 85.81 47 MET B O 1
ATOM 4504 N N . TYR B 1 48 ? -11.438 13.312 -1.668 1 82.94 48 TYR B N 1
ATOM 4505 C CA . TYR B 1 48 ? -11.75 11.922 -1.96 1 82.94 48 TYR B CA 1
ATOM 4506 C C . TYR B 1 48 ? -11.094 11.477 -3.264 1 82.94 48 TYR B C 1
ATOM 4508 O O . TYR B 1 48 ? -10.633 10.336 -3.375 1 82.94 48 TYR B O 1
ATOM 4516 N N . ASN B 1 49 ? -11.055 12.352 -4.215 1 82.88 49 ASN B N 1
ATOM 4517 C CA . ASN B 1 49 ? -10.477 11.922 -5.484 1 82.88 49 ASN B CA 1
ATOM 4518 C C . ASN B 1 49 ? -8.969 12.156 -5.52 1 82.88 49 ASN B C 1
ATOM 4520 O O . ASN B 1 49 ? -8.281 11.688 -6.43 1 82.88 49 ASN B O 1
ATOM 4524 N N . MET B 1 50 ? -8.438 12.961 -4.66 1 83.94 50 MET B N 1
ATOM 4525 C CA . MET B 1 50 ? -7.012 13.188 -4.426 1 83.94 50 MET B CA 1
ATOM 4526 C C . MET B 1 50 ? -6.367 13.883 -5.621 1 83.94 50 MET B C 1
ATOM 4528 O O . MET B 1 50 ? -5.188 13.664 -5.91 1 83.94 50 MET B O 1
ATOM 4532 N N . LYS B 1 51 ? -7.148 14.57 -6.336 1 87.94 51 LYS B N 1
ATOM 4533 C CA . LYS B 1 51 ? -6.598 15.328 -7.453 1 87.94 51 LYS B CA 1
ATOM 4534 C C . LYS B 1 51 ? -5.887 16.594 -6.965 1 87.94 51 LYS B C 1
ATOM 4536 O O . LYS B 1 51 ? -4.863 16.984 -7.523 1 87.94 51 LYS B O 1
ATOM 4541 N N . LYS B 1 52 ? -6.453 17.219 -5.945 1 92.62 52 LYS B N 1
ATOM 4542 C CA . LYS B 1 52 ? -5.875 18.375 -5.281 1 92.62 52 LYS B CA 1
ATOM 4543 C C . LYS B 1 52 ? -5.977 18.25 -3.762 1 92.62 52 LYS B C 1
ATOM 4545 O O . LYS B 1 52 ? -6.648 17.344 -3.256 1 92.62 52 LYS B O 1
ATOM 4550 N N . HIS B 1 53 ? -5.25 19.094 -3.16 1 93.56 53 HIS B N 1
ATOM 4551 C CA . HIS B 1 53 ? -5.328 19.141 -1.706 1 93.56 53 HIS B CA 1
ATOM 4552 C C . HIS B 1 53 ? -6.691 19.656 -1.245 1 93.56 53 HIS B C 1
ATOM 4554 O O . HIS B 1 53 ? -7.297 20.5 -1.905 1 93.56 53 HIS B O 1
ATOM 4560 N N . ILE B 1 54 ? -7.156 19.188 -0.173 1 93.25 54 ILE B N 1
ATOM 4561 C CA . ILE B 1 54 ? -8.477 19.516 0.358 1 93.25 54 ILE B CA 1
ATOM 4562 C C . ILE B 1 54 ? -8.602 21.016 0.575 1 93.25 54 ILE B C 1
ATOM 4564 O O . ILE B 1 54 ? -9.695 21.578 0.485 1 93.25 54 ILE B O 1
ATOM 4568 N N . ILE B 1 55 ? -7.484 21.672 0.833 1 95.5 55 ILE B N 1
ATOM 4569 C CA . ILE B 1 55 ? -7.508 23.109 1.135 1 95.5 55 ILE B CA 1
ATOM 4570 C C . ILE B 1 55 ? -8.016 23.875 -0.079 1 95.5 55 ILE B C 1
ATOM 4572 O O . ILE B 1 55 ? -8.562 24.984 0.061 1 95.5 55 ILE B O 1
ATOM 4576 N N . CYS B 1 56 ? -7.824 23.266 -1.232 1 95.38 56 CYS B N 1
ATOM 4577 C CA . CYS B 1 56 ? -8.328 23.906 -2.438 1 95.38 56 CYS B CA 1
ATOM 4578 C C . CYS B 1 56 ? -9.852 23.984 -2.42 1 95.38 56 CYS B C 1
ATOM 4580 O O . CYS B 1 56 ? -10.43 25.016 -2.785 1 95.38 56 CYS B O 1
ATOM 4582 N N . ASP B 1 57 ? -10.484 22.922 -1.995 1 96.62 57 ASP B N 1
ATOM 4583 C CA . ASP B 1 57 ? -11.938 22.922 -1.87 1 96.62 57 ASP B CA 1
ATOM 4584 C C . ASP B 1 57 ? -12.406 23.953 -0.854 1 96.62 57 ASP B C 1
ATOM 4586 O O . ASP B 1 57 ? -13.328 24.719 -1.128 1 96.62 57 ASP B O 1
ATOM 4590 N N . ILE B 1 58 ? -11.789 24.031 0.237 1 97.5 58 ILE B N 1
ATOM 4591 C CA . ILE B 1 58 ? -12.172 24.922 1.33 1 97.5 58 ILE B CA 1
ATOM 4592 C C . ILE B 1 58 ? -11.945 26.375 0.917 1 97.5 58 ILE B C 1
ATOM 4594 O O . ILE B 1 58 ? -12.797 27.234 1.168 1 97.5 58 ILE B O 1
ATOM 4598 N N . ASN B 1 59 ? -10.797 26.594 0.309 1 97.69 59 ASN B N 1
ATOM 4599 C CA . ASN B 1 59 ? -10.484 27.953 -0.114 1 97.69 59 ASN B CA 1
ATOM 4600 C C . ASN B 1 59 ? -11.461 28.453 -1.173 1 97.69 59 ASN B C 1
ATOM 4602 O O . ASN B 1 59 ? -11.812 29.641 -1.193 1 97.69 59 ASN B O 1
ATOM 4606 N N . ASN B 1 60 ? -11.859 27.562 -2.074 1 97.62 60 ASN B N 1
ATOM 4607 C CA . ASN B 1 60 ? -12.867 27.938 -3.062 1 97.62 60 ASN B CA 1
ATOM 4608 C C . ASN B 1 60 ? -14.172 28.375 -2.4 1 97.62 60 ASN B C 1
ATOM 4610 O O . ASN B 1 60 ? -14.766 29.375 -2.791 1 97.62 60 ASN B O 1
ATOM 4614 N N . ILE B 1 61 ? -14.602 27.625 -1.43 1 98.31 61 ILE B N 1
ATOM 4615 C CA . ILE B 1 61 ? -15.82 27.969 -0.705 1 98.31 61 ILE B CA 1
ATOM 4616 C C . ILE B 1 61 ? -15.633 29.281 0.047 1 98.31 61 ILE B C 1
ATOM 4618 O O . ILE B 1 61 ? -16.484 30.172 -0.016 1 98.31 61 ILE B O 1
ATOM 4622 N N . TYR B 1 62 ? -14.531 29.453 0.707 1 98.31 62 TYR B N 1
ATOM 4623 C CA . TYR B 1 62 ? -14.211 30.672 1.438 1 98.31 62 TYR B CA 1
ATOM 4624 C C . TYR B 1 62 ? -14.305 31.891 0.532 1 98.31 62 TYR B C 1
ATOM 4626 O O . TYR B 1 62 ? -14.984 32.875 0.865 1 98.31 62 TYR B O 1
ATOM 4634 N N . CYS B 1 63 ? -13.656 31.828 -0.61 1 97.88 63 CYS B N 1
ATOM 4635 C CA . CYS B 1 63 ? -13.609 32.938 -1.534 1 97.88 63 CYS B CA 1
ATOM 4636 C C . CYS B 1 63 ? -15 33.281 -2.068 1 97.88 63 CYS B C 1
ATOM 4638 O O . CYS B 1 63 ? -15.328 34.438 -2.275 1 97.88 63 CYS B O 1
ATOM 4640 N N . GLU B 1 64 ? -15.766 32.219 -2.244 1 97.19 64 GLU B N 1
ATOM 4641 C CA . GLU B 1 64 ? -17.109 32.406 -2.785 1 97.19 64 GLU B CA 1
ATOM 4642 C C . GLU B 1 64 ? -18.031 33.062 -1.764 1 97.19 64 GLU B C 1
ATOM 4644 O O . GLU B 1 64 ? -18.922 33.812 -2.131 1 97.19 64 GLU B O 1
ATOM 4649 N N . TYR B 1 65 ? -17.797 32.906 -0.492 1 95.62 65 TYR B N 1
ATOM 4650 C CA . TYR B 1 65 ? -18.812 33.281 0.493 1 95.62 65 TYR B CA 1
ATOM 4651 C C . TYR B 1 65 ? -18.281 34.344 1.436 1 95.62 65 TYR B C 1
ATOM 4653 O O . TYR B 1 65 ? -19.031 34.906 2.248 1 95.62 65 TYR B O 1
ATOM 4661 N N . LYS B 1 66 ? -17.031 34.75 1.427 1 95.12 66 LYS B N 1
ATOM 4662 C CA . LYS B 1 66 ? -16.391 35.562 2.443 1 95.12 66 LYS B CA 1
ATOM 4663 C C . LYS B 1 66 ? -17.016 36.969 2.494 1 95.12 66 LYS B C 1
ATOM 4665 O O . LYS B 1 66 ? -16.984 37.625 3.535 1 95.12 66 LYS B O 1
ATOM 4670 N N . GLU B 1 67 ? -17.609 37.438 1.399 1 93.06 67 GLU B N 1
ATOM 4671 C CA . GLU B 1 67 ? -18.172 38.781 1.368 1 93.06 67 GLU B CA 1
ATOM 4672 C C . GLU B 1 67 ? -19.531 38.844 2.039 1 93.06 67 GLU B C 1
ATOM 4674 O O . GLU B 1 67 ? -19.953 39.875 2.549 1 93.06 67 GLU B O 1
ATOM 4679 N N . LYS B 1 68 ? -20.188 37.688 2.156 1 91 68 LYS B N 1
ATOM 4680 C CA . LYS B 1 68 ? -21.594 37.75 2.494 1 91 68 LYS B CA 1
ATOM 4681 C C . LYS B 1 68 ? -21.875 37.094 3.854 1 91 68 LYS B C 1
ATOM 4683 O O . LYS B 1 68 ? -22.844 37.438 4.52 1 91 68 LYS B O 1
ATOM 4688 N N . TYR B 1 69 ? -21.031 36.219 4.27 1 92.5 69 TYR B N 1
ATOM 4689 C CA . TYR B 1 69 ? -21.422 35.438 5.422 1 92.5 69 TYR B CA 1
ATOM 4690 C C . TYR B 1 69 ? -20.266 35.281 6.402 1 92.5 69 TYR B C 1
ATOM 4692 O O . TYR B 1 69 ? -19.094 35.406 6.023 1 92.5 69 TYR B O 1
ATOM 4700 N N . ASP B 1 70 ? -20.672 35 7.641 1 94.31 70 ASP B N 1
ATOM 4701 C CA . ASP B 1 70 ? -19.672 34.781 8.68 1 94.31 70 ASP B CA 1
ATOM 4702 C C . ASP B 1 70 ? -19.312 33.312 8.797 1 94.31 70 ASP B C 1
ATOM 4704 O O . ASP B 1 70 ? -18.219 32.969 9.258 1 94.31 70 ASP B O 1
ATOM 4708 N N . ALA B 1 71 ? -20.25 32.5 8.43 1 96.31 71 ALA B N 1
ATOM 4709 C CA . ALA B 1 71 ? -20.078 31.047 8.422 1 96.31 71 ALA B CA 1
ATOM 4710 C C . ALA B 1 71 ? -21.016 30.391 7.41 1 96.31 71 ALA B C 1
ATOM 4712 O O . ALA B 1 71 ? -22.047 30.953 7.039 1 96.31 71 ALA B O 1
ATOM 4713 N N . VAL B 1 72 ? -20.625 29.234 6.934 1 96.75 72 VAL B N 1
ATOM 4714 C CA . VAL B 1 72 ? -21.469 28.516 5.984 1 96.75 72 VAL B CA 1
ATOM 4715 C C . VAL B 1 72 ? -21.516 27.047 6.359 1 96.75 72 VAL B C 1
ATOM 4717 O O . VAL B 1 72 ? -20.609 26.516 6.996 1 96.75 72 VAL B O 1
ATOM 4720 N N . GLY B 1 73 ? -22.625 26.453 6.043 1 97.44 73 GLY B N 1
ATOM 4721 C CA . GLY B 1 73 ? -22.781 25.016 6.246 1 97.44 73 GLY B CA 1
ATOM 4722 C C . GLY B 1 73 ? -22.188 24.188 5.121 1 97.44 73 GLY B C 1
ATOM 4723 O O . GLY B 1 73 ? -22.453 24.453 3.945 1 97.44 73 GLY B O 1
ATOM 4724 N N . VAL B 1 74 ? -21.328 23.281 5.477 1 98.06 74 VAL B N 1
ATOM 4725 C CA . VAL B 1 74 ? -20.719 22.359 4.512 1 98.06 74 VAL B CA 1
ATOM 4726 C C . VAL B 1 74 ? -20.906 20.922 4.977 1 98.06 74 VAL B C 1
ATOM 4728 O O . VAL B 1 74 ? -21.422 20.672 6.07 1 98.06 74 VAL B O 1
ATOM 4731 N N . TYR B 1 75 ? -20.578 20 4.102 1 97.06 75 TYR B N 1
ATOM 4732 C CA . TYR B 1 75 ? -20.719 18.594 4.41 1 97.06 75 TYR B CA 1
ATOM 4733 C C . TYR B 1 75 ? -19.438 17.828 4.094 1 97.06 75 TYR B C 1
ATOM 4735 O O . TYR B 1 75 ? -18.891 17.953 2.998 1 97.06 75 TYR B O 1
ATOM 4743 N N . GLY B 1 76 ? -18.859 17.172 5.113 1 94.19 76 GLY B N 1
ATOM 4744 C CA . GLY B 1 76 ? -17.922 16.094 4.824 1 94.19 76 GLY B CA 1
ATOM 4745 C C . GLY B 1 76 ? -18.609 14.805 4.414 1 94.19 76 GLY B C 1
ATOM 4746 O O . GLY B 1 76 ? -18.984 13.992 5.27 1 94.19 76 GLY B O 1
ATOM 4747 N N . ALA B 1 77 ? -18.625 14.547 3.176 1 92.75 77 ALA B N 1
ATOM 4748 C CA . ALA B 1 77 ? -19.453 13.484 2.617 1 92.75 77 ALA B CA 1
ATOM 4749 C C . ALA B 1 77 ? -20.922 13.672 2.992 1 92.75 77 ALA B C 1
ATOM 4751 O O . ALA B 1 77 ? -21.656 14.422 2.33 1 92.75 77 ALA B O 1
ATOM 4752 N N . ARG B 1 78 ? -21.359 13.148 4.129 1 93.5 78 ARG B N 1
ATOM 4753 C CA . ARG B 1 78 ? -22.75 13.336 4.516 1 93.5 78 ARG B CA 1
ATOM 4754 C C . ARG B 1 78 ? -22.859 14.055 5.852 1 93.5 78 ARG B C 1
ATOM 4756 O O . ARG B 1 78 ? -23.953 14.477 6.25 1 93.5 78 ARG B O 1
ATOM 4763 N N . ARG B 1 79 ? -21.797 14.281 6.535 1 92.88 79 ARG B N 1
ATOM 4764 C CA . ARG B 1 79 ? -21.797 14.867 7.871 1 92.88 79 ARG B CA 1
ATOM 4765 C C . ARG B 1 79 ? -21.828 16.391 7.801 1 92.88 79 ARG B C 1
ATOM 4767 O O . ARG B 1 79 ? -20.938 17 7.195 1 92.88 79 ARG B O 1
ATOM 4774 N N . PRO B 1 80 ? -22.766 16.969 8.469 1 95.44 80 PRO B N 1
ATOM 4775 C CA . PRO B 1 80 ? -22.781 18.438 8.477 1 95.44 80 PRO B CA 1
ATOM 4776 C C . PRO B 1 80 ? -21.656 19.031 9.305 1 95.44 80 PRO B C 1
ATOM 4778 O O . PRO B 1 80 ? -21.359 18.547 10.398 1 95.44 80 PRO B O 1
ATOM 4781 N N . GLN B 1 81 ? -21.016 20.016 8.758 1 97.31 81 GLN B N 1
ATOM 4782 C CA . GLN B 1 81 ? -19.969 20.797 9.391 1 97.31 81 GLN B CA 1
ATOM 4783 C C . GLN B 1 81 ? -20.188 22.297 9.18 1 97.31 81 GLN B C 1
ATOM 4785 O O . GLN B 1 81 ? -20.969 22.703 8.312 1 97.31 81 GLN B O 1
ATOM 4790 N N . LEU B 1 82 ? -19.594 23.047 10.023 1 98.06 82 LEU B N 1
ATOM 4791 C CA . LEU B 1 82 ? -19.672 24.5 9.898 1 98.06 82 LEU B CA 1
ATOM 4792 C C . LEU B 1 82 ? -18.312 25.078 9.547 1 98.06 82 LEU B C 1
ATOM 4794 O O . LEU B 1 82 ? -17.344 24.891 10.281 1 98.06 82 LEU B O 1
ATOM 4798 N N . LEU B 1 83 ? -18.219 25.719 8.414 1 98.31 83 LEU B N 1
ATOM 4799 C CA . LEU B 1 83 ? -16.984 26.406 7.988 1 98.31 83 LEU B CA 1
ATOM 4800 C C . LEU B 1 83 ? -17.016 27.875 8.383 1 98.31 83 LEU B C 1
ATOM 4802 O O . LEU B 1 83 ? -17.906 28.609 7.961 1 98.31 83 LEU B O 1
ATOM 4806 N N . ILE B 1 84 ? -16.047 28.281 9.156 1 97.44 84 ILE B N 1
ATOM 4807 C CA . ILE B 1 84 ? -15.945 29.672 9.578 1 97.44 84 ILE B CA 1
ATOM 4808 C C . ILE B 1 84 ? -15.352 30.516 8.453 1 97.44 84 ILE B C 1
ATOM 4810 O O . ILE B 1 84 ? -14.32 30.156 7.875 1 97.44 84 ILE B O 1
ATOM 4814 N N . ILE B 1 85 ? -16.016 31.578 8.172 1 96.88 85 ILE B N 1
ATOM 4815 C CA . ILE B 1 85 ? -15.609 32.438 7.074 1 96.88 85 ILE B CA 1
ATOM 4816 C C . ILE B 1 85 ? -15.016 33.75 7.633 1 96.88 85 ILE B C 1
ATOM 4818 O O . ILE B 1 85 ? -14.016 34.25 7.113 1 96.88 85 ILE B O 1
ATOM 4822 N N . ASN B 1 86 ? -15.523 34.25 8.695 1 96 86 ASN B N 1
ATOM 4823 C CA . ASN B 1 86 ? -15.102 35.5 9.328 1 96 86 ASN B CA 1
ATOM 4824 C C . ASN B 1 86 ? -14 35.25 10.359 1 96 86 ASN B C 1
ATOM 4826 O O . ASN B 1 86 ? -14.219 34.562 11.352 1 96 86 ASN B O 1
ATOM 4830 N N . PRO B 1 87 ? -12.859 35.938 10.227 1 96.5 87 PRO B N 1
ATOM 4831 C CA . PRO B 1 87 ? -11.758 35.75 11.164 1 96.5 87 PRO B CA 1
ATOM 4832 C C . PRO B 1 87 ? -12.125 36.125 12.602 1 96.5 87 PRO B C 1
ATOM 4834 O O . PRO B 1 87 ? -11.617 35.531 13.547 1 96.5 87 PRO B O 1
ATOM 4837 N N . ALA B 1 88 ? -12.961 37.062 12.734 1 94.69 88 ALA B N 1
ATOM 4838 C CA . ALA B 1 88 ? -13.391 37.438 14.078 1 94.69 88 ALA B CA 1
ATOM 4839 C C . ALA B 1 88 ? -14.109 36.281 14.773 1 94.69 88 ALA B C 1
ATOM 4841 O O . ALA B 1 88 ? -13.945 36.062 15.977 1 94.69 88 ALA B O 1
ATOM 4842 N N . LEU B 1 89 ? -14.93 35.594 13.992 1 94.94 89 LEU B N 1
ATOM 4843 C CA . LEU B 1 89 ? -15.602 34.438 14.531 1 94.94 89 LEU B CA 1
ATOM 4844 C C . LEU B 1 89 ? -14.602 33.312 14.836 1 94.94 89 LEU B C 1
ATOM 4846 O O . LEU B 1 89 ? -14.781 32.562 15.805 1 94.94 89 LEU B O 1
ATOM 4850 N N . ALA B 1 90 ? -13.594 33.219 14.016 1 95.5 90 ALA B N 1
ATOM 4851 C CA . ALA B 1 90 ? -12.531 32.25 14.273 1 95.5 90 ALA B CA 1
ATOM 4852 C C . ALA B 1 90 ? -11.875 32.5 15.625 1 95.5 90 ALA B C 1
ATOM 4854 O O . ALA B 1 90 ? -11.625 31.578 16.391 1 95.5 90 ALA B O 1
ATOM 4855 N N . ARG B 1 91 ? -11.594 33.719 15.883 1 94.69 91 ARG B N 1
ATOM 4856 C CA . ARG B 1 91 ? -10.992 34.062 17.156 1 94.69 91 ARG B CA 1
ATOM 4857 C C . ARG B 1 91 ? -11.93 33.75 18.312 1 94.69 91 ARG B C 1
ATOM 4859 O O . ARG B 1 91 ? -11.477 33.281 19.375 1 94.69 91 ARG B O 1
ATOM 4866 N N . ARG B 1 92 ? -13.188 33.938 18.141 1 94.38 92 ARG B N 1
ATOM 4867 C CA . ARG B 1 92 ? -14.172 33.594 19.156 1 94.38 92 ARG B CA 1
ATOM 4868 C C . ARG B 1 92 ? -14.133 32.094 19.453 1 94.38 92 ARG B C 1
ATOM 4870 O O . ARG B 1 92 ? -14.172 31.688 20.625 1 94.38 92 ARG B O 1
ATOM 4877 N N . VAL B 1 93 ? -14.062 31.328 18.391 1 95.06 93 VAL B N 1
ATOM 4878 C CA . VAL B 1 93 ? -14.023 29.875 18.531 1 95.06 93 VAL B CA 1
ATOM 4879 C C . VAL B 1 93 ? -12.828 29.469 19.375 1 95.06 93 VAL B C 1
ATOM 4881 O O . VAL B 1 93 ? -12.945 28.594 20.25 1 95.06 93 VAL B O 1
ATOM 4884 N N . PHE B 1 94 ? -11.703 30.156 19.234 1 95.06 94 PHE B N 1
ATOM 4885 C CA . PHE B 1 94 ? -10.469 29.734 19.875 1 95.06 94 PHE B CA 1
ATOM 4886 C C . PHE B 1 94 ? -10.328 30.375 21.25 1 95.06 94 PHE B C 1
ATOM 4888 O O . PHE B 1 94 ? -9.695 29.812 22.141 1 95.06 94 PHE B O 1
ATOM 4895 N N . VAL B 1 95 ? -10.891 31.578 21.453 1 95.25 95 VAL B N 1
ATOM 4896 C CA . VAL B 1 95 ? -10.531 32.344 22.641 1 95.25 95 VAL B CA 1
ATOM 4897 C C . VAL B 1 95 ? -11.781 32.656 23.469 1 95.25 95 VAL B C 1
ATOM 4899 O O . VAL B 1 95 ? -12.047 31.953 24.453 1 95.25 95 VAL B O 1
ATOM 4902 N N . SER B 1 96 ? -12.672 33.469 22.922 1 94.75 96 SER B N 1
ATOM 4903 C CA . SER B 1 96 ? -13.75 34 23.766 1 94.75 96 SER B CA 1
ATOM 4904 C C . SER B 1 96 ? -14.828 32.938 23.984 1 94.75 96 SER B C 1
ATOM 4906 O O . SER B 1 96 ? -15.477 32.938 25.047 1 94.75 96 SER B O 1
ATOM 4908 N N . ASP B 1 97 ? -15.094 32.156 23 1 96.62 97 ASP B N 1
ATOM 4909 C CA . ASP B 1 97 ? -16.109 31.109 23.141 1 96.62 97 ASP B CA 1
ATOM 4910 C C . ASP B 1 97 ? -15.453 29.734 23.312 1 96.62 97 ASP B C 1
ATOM 4912 O O . ASP B 1 97 ? -16.016 28.719 22.875 1 96.62 97 ASP B O 1
ATOM 4916 N N . PHE B 1 98 ? -14.305 29.781 23.875 1 96.06 98 PHE B N 1
ATOM 4917 C CA . PHE B 1 98 ? -13.523 28.547 24.031 1 96.06 98 PHE B CA 1
ATOM 4918 C C . PHE B 1 98 ? -14.336 27.484 24.75 1 96.06 98 PHE B C 1
ATOM 4920 O O . PHE B 1 98 ? -14.227 26.297 24.438 1 96.06 98 PHE B O 1
ATOM 4927 N N . LYS B 1 99 ? -15.164 27.828 25.641 1 95.69 99 LYS B N 1
ATOM 4928 C CA . LYS B 1 99 ? -15.961 26.875 26.422 1 95.69 99 LYS B CA 1
ATOM 4929 C C . LYS B 1 99 ? -16.859 26.047 25.516 1 95.69 99 LYS B C 1
ATOM 4931 O O . LYS B 1 99 ? -17.156 24.875 25.812 1 95.69 99 LYS B O 1
ATOM 4936 N N . HIS B 1 100 ? -17.266 26.609 24.422 1 97.12 100 HIS B N 1
ATOM 4937 C CA . HIS B 1 100 ? -18.188 25.953 23.516 1 97.12 100 HIS B CA 1
ATOM 4938 C C . HIS B 1 100 ? -17.453 25.141 22.469 1 97.12 100 HIS B C 1
ATOM 4940 O O . HIS B 1 100 ? -18.062 24.359 21.734 1 97.12 100 HIS B O 1
ATOM 4946 N N . PHE B 1 101 ? -16.062 25.297 22.422 1 97.12 101 PHE B N 1
ATOM 4947 C CA . PHE B 1 101 ? -15.312 24.672 21.344 1 97.12 101 PHE B CA 1
ATOM 4948 C C . PHE B 1 101 ? -13.977 24.141 21.859 1 97.12 101 PHE B C 1
ATOM 4950 O O . PHE B 1 101 ? -12.969 24.188 21.156 1 97.12 101 PHE B O 1
ATOM 4957 N N . HIS B 1 102 ? -13.891 23.719 23 1 94.75 102 HIS B N 1
ATOM 4958 C CA . HIS B 1 102 ? -12.609 23.469 23.641 1 94.75 102 HIS B CA 1
ATOM 4959 C C . HIS B 1 102 ? -12 22.156 23.156 1 94.75 102 HIS B C 1
ATOM 4961 O O . HIS B 1 102 ? -10.812 21.906 23.359 1 94.75 102 HIS B O 1
ATOM 4967 N N . ASP B 1 103 ? -12.789 21.297 22.5 1 96 103 ASP B N 1
ATOM 4968 C CA . ASP B 1 103 ? -12.242 20.016 22.047 1 96 103 ASP B CA 1
ATOM 4969 C C . ASP B 1 103 ? -12.039 20.016 20.531 1 96 103 ASP B C 1
ATOM 4971 O O . ASP B 1 103 ? -12.766 20.688 19.797 1 96 103 ASP B O 1
ATOM 4975 N N . ASN B 1 104 ? -11 19.266 20.078 1 94.94 104 ASN B N 1
ATOM 4976 C CA . ASN B 1 104 ? -10.805 19 18.656 1 94.94 104 ASN B CA 1
ATOM 4977 C C . ASN B 1 104 ? -11.711 17.875 18.172 1 94.94 104 ASN B C 1
ATOM 4979 O O . ASN B 1 104 ? -12.109 17.016 18.953 1 94.94 104 ASN B O 1
ATOM 4983 N N . ASP B 1 105 ? -12.031 17.906 16.922 1 92.56 105 ASP B N 1
ATOM 4984 C CA . ASP B 1 105 ? -12.953 16.922 16.359 1 92.56 105 ASP B CA 1
ATOM 4985 C C . ASP B 1 105 ? -12.398 15.508 16.5 1 92.56 105 ASP B C 1
ATOM 4987 O O . ASP B 1 105 ? -13.164 14.547 16.656 1 92.56 105 ASP B O 1
ATOM 4991 N N . VAL B 1 106 ? -11.148 15.312 16.484 1 89 106 VAL B N 1
ATOM 4992 C CA . VAL B 1 106 ? -10.5 14.008 16.531 1 89 106 VAL B CA 1
ATOM 4993 C C . VAL B 1 106 ? -10.719 13.359 17.891 1 89 106 VAL B C 1
ATOM 4995 O O . VAL B 1 106 ? -10.594 12.141 18.031 1 89 106 VAL B O 1
ATOM 4998 N N . SER B 1 107 ? -11.039 14.18 18.906 1 89.25 107 SER B N 1
ATOM 4999 C CA . SER B 1 107 ? -11.281 13.656 20.25 1 89.25 107 SER B CA 1
ATOM 5000 C C . SER B 1 107 ? -12.477 12.703 20.25 1 89.25 107 SER B C 1
ATOM 5002 O O . SER B 1 107 ? -12.57 11.828 21.109 1 89.25 107 SER B O 1
ATOM 5004 N N . LEU B 1 108 ? -13.289 12.867 19.297 1 83.88 108 LEU B N 1
ATOM 5005 C CA . LEU B 1 108 ? -14.484 12.039 19.219 1 83.88 108 LEU B CA 1
ATOM 5006 C C . LEU B 1 108 ? -14.156 10.672 18.641 1 83.88 108 LEU B C 1
ATOM 5008 O O . LEU B 1 108 ? -14.945 9.734 18.766 1 83.88 108 LEU B O 1
ATOM 5012 N N . LEU B 1 109 ? -13.023 10.578 18.109 1 86.25 109 LEU B N 1
ATOM 5013 C CA . LEU B 1 109 ? -12.719 9.375 17.344 1 86.25 109 LEU B CA 1
ATOM 5014 C C . LEU B 1 109 ? -11.742 8.484 18.094 1 86.25 109 LEU B C 1
ATOM 5016 O O . LEU B 1 109 ? -11.805 7.258 18 1 86.25 109 LEU B O 1
ATOM 5020 N N . ALA B 1 110 ? -10.922 9.039 18.828 1 85.81 110 ALA B N 1
ATOM 5021 C CA . ALA B 1 110 ? -9.805 8.32 19.438 1 85.81 110 ALA B CA 1
ATOM 5022 C C . ALA B 1 110 ? -10.258 7.508 20.641 1 85.81 110 ALA B C 1
ATOM 5024 O O . ALA B 1 110 ? -11.062 7.98 21.453 1 85.81 110 ALA B O 1
ATOM 5025 N N . LYS B 1 111 ? -9.875 6.152 20.781 1 89.75 111 LYS B N 1
ATOM 5026 C CA . LYS B 1 111 ? -10.094 5.238 21.891 1 89.75 111 LYS B CA 1
ATOM 5027 C C . LYS B 1 111 ? -8.781 4.684 22.422 1 89.75 111 LYS B C 1
ATOM 5029 O O . LYS B 1 111 ? -7.949 4.199 21.641 1 89.75 111 LYS B O 1
ATOM 5034 N N . GLU B 1 112 ? -8.688 4.723 23.641 1 90.12 112 GLU B N 1
ATOM 5035 C CA . GLU B 1 112 ? -7.457 4.23 24.266 1 90.12 112 GLU B CA 1
ATOM 5036 C C . GLU B 1 112 ? -7.219 2.762 23.938 1 90.12 112 GLU B C 1
ATOM 5038 O O . GLU B 1 112 ? -6.078 2.342 23.734 1 90.12 112 GLU B O 1
ATOM 5043 N N . LYS B 1 113 ? -8.297 2.059 23.859 1 90.44 113 LYS B N 1
ATOM 5044 C CA . LYS B 1 113 ? -8.172 0.625 23.609 1 90.44 113 LYS B CA 1
ATOM 5045 C C . LYS B 1 113 ? -7.621 0.355 22.203 1 90.44 113 LYS B C 1
ATOM 5047 O O . LYS B 1 113 ? -6.969 -0.666 21.984 1 90.44 113 LYS B O 1
ATOM 5052 N N . ASP B 1 114 ? -7.93 1.222 21.266 1 90.31 114 ASP B N 1
ATOM 5053 C CA . ASP B 1 114 ? -7.496 1.044 19.891 1 90.31 114 ASP B CA 1
ATOM 5054 C C . ASP B 1 114 ? -6.062 1.527 19.703 1 90.31 114 ASP B C 1
ATOM 5056 O O . ASP B 1 114 ? -5.25 0.847 19.062 1 90.31 114 ASP B O 1
ATOM 5060 N N . ASP B 1 115 ? -5.723 2.602 20.234 1 91.31 115 ASP B N 1
ATOM 5061 C CA . ASP B 1 115 ? -4.438 3.277 20.094 1 91.31 115 ASP B CA 1
ATOM 5062 C C . ASP B 1 115 ? -4.129 4.137 21.328 1 91.31 115 ASP B C 1
ATOM 5064 O O . ASP B 1 115 ? -4.5 5.312 21.375 1 91.31 115 ASP B O 1
ATOM 5068 N N . PHE B 1 116 ? -3.375 3.596 22.203 1 92.5 116 PHE B N 1
ATOM 5069 C CA . PHE B 1 116 ? -3.113 4.219 23.5 1 92.5 116 PHE B CA 1
ATOM 5070 C C . PHE B 1 116 ? -2.328 5.512 23.328 1 92.5 116 PHE B C 1
ATOM 5072 O O . PHE B 1 116 ? -2.641 6.523 23.953 1 92.5 116 PHE B O 1
ATOM 5079 N N . MET B 1 117 ? -1.34 5.523 22.516 1 90.75 117 MET B N 1
ATOM 5080 C CA . MET B 1 117 ? -0.481 6.691 22.328 1 90.75 117 MET B CA 1
ATOM 5081 C C . MET B 1 117 ? -1.251 7.836 21.672 1 90.75 117 MET B C 1
ATOM 5083 O O . MET B 1 117 ? -1.178 8.977 22.141 1 90.75 117 MET B O 1
ATOM 5087 N N . PHE B 1 118 ? -2.006 7.52 20.688 1 89.31 118 PHE B N 1
ATOM 5088 C CA . PHE B 1 118 ? -2.768 8.531 19.969 1 89.31 118 PHE B CA 1
ATOM 5089 C C . PHE B 1 118 ? -3.869 9.109 20.859 1 89.31 118 PHE B C 1
ATOM 5091 O O . PHE B 1 118 ? -4.09 10.32 20.875 1 89.31 118 PHE B O 1
ATOM 5098 N N . ALA B 1 119 ? -4.516 8.273 21.594 1 92 119 ALA B N 1
ATOM 5099 C CA . ALA B 1 119 ? -5.648 8.68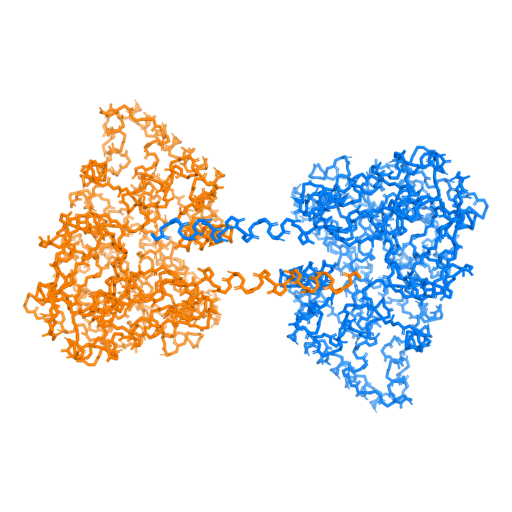 22.438 1 92 119 ALA B CA 1
ATOM 5100 C C . ALA B 1 119 ? -5.195 9.539 23.609 1 92 119 ALA B C 1
ATOM 5102 O O . ALA B 1 119 ? -5.977 10.312 24.156 1 92 119 ALA B O 1
ATOM 5103 N N . ASN B 1 120 ? -3.934 9.453 23.938 1 91.94 120 ASN B N 1
ATOM 5104 C CA . ASN B 1 120 ? -3.436 10.195 25.078 1 91.94 120 ASN B CA 1
ATOM 5105 C C . ASN B 1 120 ? -2.58 11.383 24.656 1 91.94 120 ASN B C 1
ATOM 5107 O O . ASN B 1 120 ? -1.874 11.977 25.469 1 91.94 120 ASN B O 1
ATOM 5111 N N . ASN B 1 121 ? -2.666 11.703 23.422 1 90.75 121 ASN B N 1
ATOM 5112 C CA . ASN B 1 121 ? -2.021 12.906 22.906 1 90.75 121 ASN B CA 1
ATOM 5113 C C . ASN B 1 121 ? -2.832 14.164 23.234 1 90.75 121 ASN B C 1
ATOM 5115 O O . ASN B 1 121 ? -4.055 14.164 23.094 1 90.75 121 ASN B O 1
ATOM 5119 N N . PRO B 1 122 ? -2.172 15.188 23.672 1 90.06 122 PRO B N 1
ATOM 5120 C CA . PRO B 1 122 ? -2.896 16.422 24 1 90.06 122 PRO B CA 1
ATOM 5121 C C . PRO B 1 122 ? -3.75 16.922 22.844 1 90.06 122 PRO B C 1
ATOM 5123 O O . PRO B 1 122 ? -4.777 17.578 23.062 1 90.06 122 PRO B O 1
ATOM 5126 N N . PHE B 1 123 ? -3.391 16.641 21.672 1 89.5 123 PHE B N 1
ATOM 5127 C CA . PHE B 1 123 ? -4.156 17.047 20.5 1 89.5 123 PHE B CA 1
ATOM 5128 C C . PHE B 1 123 ? -5.508 16.344 20.453 1 89.5 123 PHE B C 1
ATOM 5130 O O . PHE B 1 123 ? -6.508 16.922 20.047 1 89.5 123 PHE B O 1
ATOM 5137 N N . THR B 1 124 ? -5.555 15.117 20.922 1 91.81 124 THR B N 1
ATOM 5138 C CA . THR B 1 124 ? -6.75 14.289 20.828 1 91.81 124 THR B CA 1
ATOM 5139 C C . THR B 1 124 ? -7.535 14.32 22.141 1 91.81 124 THR B C 1
ATOM 5141 O O . THR B 1 124 ? -8.742 14.062 22.156 1 91.81 124 THR B O 1
ATOM 5144 N N . LEU B 1 125 ? -6.863 14.641 23.234 1 93.62 125 LEU B N 1
ATOM 5145 C CA . LEU B 1 125 ? -7.508 14.617 24.531 1 93.62 125 LEU B CA 1
ATOM 5146 C C . LEU B 1 125 ? -8.578 15.695 24.625 1 93.62 125 LEU B C 1
ATOM 5148 O O . LEU B 1 125 ? -8.516 16.703 23.922 1 93.62 125 LEU B O 1
ATOM 5152 N N . ALA B 1 126 ? -9.57 15.445 25.516 1 94.69 126 ALA B N 1
ATOM 5153 C CA . ALA B 1 126 ? -10.711 16.344 25.641 1 94.69 126 ALA B CA 1
ATOM 5154 C C . ALA B 1 126 ? -10.945 16.734 27.094 1 94.69 126 ALA B C 1
ATOM 5156 O O . ALA B 1 126 ? -10.531 16.016 28.016 1 94.69 126 ALA B O 1
ATOM 5157 N N . GLY B 1 127 ? -11.508 17.906 27.266 1 93.62 127 GLY B N 1
ATOM 5158 C CA . GLY B 1 127 ? -12.039 18.312 28.562 1 93.62 127 GLY B CA 1
ATOM 5159 C C . GLY B 1 127 ? -10.961 18.469 29.625 1 93.62 127 GLY B C 1
ATOM 5160 O O . GLY B 1 127 ? -9.914 19.062 29.375 1 93.62 127 GLY B O 1
ATOM 5161 N N . GLU B 1 128 ? -11.281 17.906 30.703 1 94.06 128 GLU B N 1
ATOM 5162 C CA . GLU B 1 128 ? -10.43 18.062 31.891 1 94.06 128 GLU B CA 1
ATOM 5163 C C . GLU B 1 128 ? -9.141 17.266 31.75 1 94.06 128 GLU B C 1
ATOM 5165 O O . GLU B 1 128 ? -8.086 17.688 32.219 1 94.06 128 GLU B O 1
ATOM 5170 N N . VAL B 1 129 ? -9.266 16.172 31.109 1 94.12 129 VAL B N 1
ATOM 5171 C CA . VAL B 1 129 ? -8.07 15.352 30.938 1 94.12 129 VAL B CA 1
ATOM 5172 C C . VAL B 1 129 ? -7.055 16.094 30.078 1 94.12 129 VAL B C 1
ATOM 5174 O O . VAL B 1 129 ? -5.848 16.016 30.328 1 94.12 129 VAL B O 1
ATOM 5177 N N . TRP B 1 130 ? -7.555 16.734 29.062 1 94.5 130 TRP B N 1
ATOM 5178 C CA . TRP B 1 130 ? -6.684 17.562 28.234 1 94.5 130 TRP B CA 1
ATOM 5179 C C . TRP B 1 130 ? -5.977 18.625 29.062 1 94.5 130 TRP B C 1
ATOM 5181 O O . TRP B 1 130 ? -4.758 18.797 28.969 1 94.5 130 TRP B O 1
ATOM 5191 N N . LYS B 1 131 ? -6.691 19.312 29.922 1 94.88 131 LYS B N 1
ATOM 5192 C CA . LYS B 1 131 ? -6.145 20.375 30.75 1 94.88 131 LYS B CA 1
ATOM 5193 C C . LYS B 1 131 ? -5.051 19.844 31.688 1 94.88 131 LYS B C 1
ATOM 5195 O O . LYS B 1 131 ? -4.004 20.484 31.828 1 94.88 131 LYS B O 1
ATOM 5200 N N . GLN B 1 132 ? -5.312 18.766 32.219 1 94.44 132 GLN B N 1
ATOM 5201 C CA . GLN B 1 132 ? -4.352 18.156 33.125 1 94.44 132 GLN B CA 1
ATOM 5202 C C . GLN B 1 132 ? -3.078 17.75 32.406 1 94.44 132 GLN B C 1
ATOM 5204 O O . GLN B 1 132 ? -1.971 17.969 32.906 1 94.44 132 GLN B O 1
ATOM 5209 N N . ARG B 1 133 ? -3.301 17.094 31.281 1 92.31 133 ARG B N 1
ATOM 5210 C CA . ARG B 1 133 ? -2.152 16.656 30.5 1 92.31 133 ARG B CA 1
ATOM 5211 C C . ARG B 1 133 ? -1.296 17.844 30.062 1 92.31 133 ARG B C 1
ATOM 5213 O O . ARG B 1 133 ? -0.066 17.781 30.125 1 92.31 133 ARG B O 1
ATOM 5220 N N . ARG B 1 134 ? -1.913 18.859 29.625 1 91.62 134 ARG B N 1
ATOM 5221 C CA . ARG B 1 134 ? -1.202 20.062 29.219 1 91.62 134 ARG B CA 1
ATOM 5222 C C . ARG B 1 134 ? -0.412 20.656 30.375 1 91.62 134 ARG B C 1
ATOM 5224 O O . ARG B 1 134 ? 0.743 21.047 30.203 1 91.62 134 ARG B O 1
ATOM 5231 N N . ALA B 1 135 ? -1.002 20.688 31.5 1 92.75 135 ALA B N 1
ATOM 5232 C CA . ALA B 1 135 ? -0.343 21.219 32.688 1 92.75 135 ALA B CA 1
ATOM 5233 C C . ALA B 1 135 ? 0.879 20.375 33.062 1 92.75 135 ALA B C 1
ATOM 5235 O O . ALA B 1 135 ? 1.876 20.891 33.562 1 92.75 135 ALA B O 1
ATOM 5236 N N . ASP B 1 136 ? 0.773 19.141 32.781 1 91.12 136 ASP B N 1
ATOM 5237 C CA . ASP B 1 136 ? 1.874 18.234 33.062 1 91.12 136 ASP B CA 1
ATOM 5238 C C . ASP B 1 136 ? 3.07 18.5 32.156 1 91.12 136 ASP B C 1
ATOM 5240 O O . ASP B 1 136 ? 4.219 18.391 32.594 1 91.12 136 ASP B O 1
ATOM 5244 N N . ILE B 1 137 ? 2.803 18.844 30.984 1 88.25 137 ILE B N 1
ATOM 5245 C CA . ILE B 1 137 ? 3.85 18.859 29.969 1 88.25 137 ILE B CA 1
ATOM 5246 C C . ILE B 1 137 ? 4.453 20.266 29.875 1 88.25 137 ILE B C 1
ATOM 5248 O O . ILE B 1 137 ? 5.648 20.422 29.609 1 88.25 137 ILE B O 1
ATOM 5252 N N . LEU B 1 138 ? 3.729 21.266 30.125 1 87.5 138 LEU B N 1
ATOM 5253 C CA . LEU B 1 138 ? 4.078 22.672 29.891 1 87.5 138 LEU B CA 1
ATOM 5254 C C . LEU B 1 138 ? 5.387 23.016 30.594 1 87.5 138 LEU B C 1
ATOM 5256 O O . LEU B 1 138 ? 6.254 23.672 30.016 1 87.5 138 LEU B O 1
ATOM 5260 N N . PRO B 1 139 ? 5.605 22.547 31.781 1 85.75 139 PRO B N 1
ATOM 5261 C CA . PRO B 1 139 ? 6.859 22.891 32.438 1 85.75 139 PRO B CA 1
ATOM 5262 C C . PRO B 1 139 ? 8.086 22.312 31.75 1 85.75 139 PRO B C 1
ATOM 5264 O O . PRO B 1 139 ? 9.18 22.875 31.828 1 85.75 139 PRO B O 1
ATOM 5267 N N . GLY B 1 140 ? 7.895 21.203 31.125 1 82.88 140 GLY B N 1
ATOM 5268 C CA . GLY B 1 140 ? 8.992 20.594 30.375 1 82.88 140 GLY B CA 1
ATOM 5269 C C . GLY B 1 140 ? 9.422 21.406 29.172 1 82.88 140 GLY B C 1
ATOM 5270 O O . GLY B 1 140 ? 10.523 21.219 28.656 1 82.88 140 GLY B O 1
ATOM 5271 N N . LEU B 1 141 ? 8.578 22.359 28.797 1 83.62 141 LEU B N 1
ATOM 5272 C CA . LEU B 1 141 ? 8.852 23.141 27.594 1 83.62 141 LEU B CA 1
ATOM 5273 C C . LEU B 1 141 ? 9.047 24.625 27.938 1 83.62 141 LEU B C 1
ATOM 5275 O O . LEU B 1 141 ? 8.922 25.484 27.078 1 83.62 141 LEU B O 1
ATOM 5279 N N . ALA B 1 142 ? 9.383 24.859 29.141 1 84.38 142 ALA B N 1
ATOM 5280 C CA . ALA B 1 142 ? 9.625 26.219 29.609 1 84.38 142 ALA B CA 1
ATOM 5281 C C . ALA B 1 142 ? 10.836 26.828 28.922 1 84.38 142 ALA B C 1
ATOM 5283 O O . ALA B 1 142 ? 11.703 26.109 28.422 1 84.38 142 ALA B O 1
ATOM 5284 N N . PRO B 1 143 ? 10.805 28.125 28.859 1 84.75 143 PRO B N 1
ATOM 5285 C CA . PRO B 1 143 ? 11.938 28.812 28.219 1 84.75 143 PRO B CA 1
ATOM 5286 C C . PRO B 1 143 ? 13.281 28.422 28.828 1 84.75 143 PRO B C 1
ATOM 5288 O O . PRO B 1 143 ? 14.266 28.281 28.094 1 84.75 143 PRO B O 1
ATOM 5291 N N . SER B 1 144 ? 13.344 28.266 30.109 1 85.81 144 SER B N 1
ATOM 5292 C CA . SER B 1 144 ? 14.594 27.891 30.766 1 85.81 144 SER B CA 1
ATOM 5293 C C . SER B 1 144 ? 15.094 26.547 30.297 1 85.81 144 SER B C 1
ATOM 5295 O O . SER B 1 144 ? 16.297 26.344 30.125 1 85.81 144 SER B O 1
ATOM 5297 N N . ARG B 1 145 ? 14.234 25.719 30.031 1 83.5 145 ARG B N 1
ATOM 5298 C CA . ARG B 1 145 ? 14.625 24.391 29.578 1 83.5 145 ARG B CA 1
ATOM 5299 C C . ARG B 1 145 ? 15.047 24.406 28.125 1 83.5 145 ARG B C 1
ATOM 5301 O O . ARG B 1 145 ? 15.961 23.688 27.719 1 83.5 145 ARG B O 1
ATOM 5308 N N . THR B 1 146 ? 14.312 25.188 27.344 1 87.06 146 THR B N 1
ATOM 5309 C CA . THR B 1 146 ? 14.711 25.359 25.953 1 87.06 146 THR B CA 1
ATOM 5310 C C . THR B 1 146 ? 16.141 25.906 25.859 1 87.06 146 THR B C 1
ATOM 5312 O O . THR B 1 146 ? 16.922 25.484 25 1 87.06 146 THR B O 1
ATOM 5315 N N . LYS B 1 147 ? 16.391 26.812 26.734 1 89.12 147 LYS B N 1
ATOM 5316 C CA . LYS B 1 147 ? 17.75 27.359 26.797 1 89.12 147 LYS B CA 1
ATOM 5317 C C . LYS B 1 147 ? 18.766 26.297 27.219 1 89.12 147 LYS B C 1
ATOM 5319 O O . LYS B 1 147 ? 19.875 26.25 26.703 1 89.12 147 LYS B O 1
ATOM 5324 N N . ALA B 1 148 ? 18.344 25.5 28.094 1 85.62 148 ALA B N 1
ATOM 5325 C CA . ALA B 1 148 ? 19.234 24.469 28.641 1 85.62 148 ALA B CA 1
ATOM 5326 C C . ALA B 1 148 ? 19.625 23.469 27.578 1 85.62 148 ALA B C 1
ATOM 5328 O O . ALA B 1 148 ? 20.719 22.891 27.625 1 85.62 148 ALA B O 1
ATOM 5329 N N . VAL B 1 149 ? 18.781 23.281 26.625 1 86.88 149 VAL B N 1
ATOM 5330 C CA . VAL B 1 149 ? 19.078 22.25 25.641 1 86.88 149 VAL B CA 1
ATOM 5331 C C . VAL B 1 149 ? 19.641 22.891 24.375 1 86.88 149 VAL B C 1
ATOM 5333 O O . VAL B 1 149 ? 19.938 22.203 23.391 1 86.88 149 VAL B O 1
ATOM 5336 N N . TYR B 1 150 ? 19.875 24.156 24.344 1 91.94 150 TYR B N 1
ATOM 5337 C CA . TYR B 1 150 ? 20.375 24.875 23.172 1 91.94 150 TYR B CA 1
ATOM 5338 C C . TYR B 1 150 ? 21.734 24.344 22.734 1 91.94 150 TYR B C 1
ATOM 5340 O O . TYR B 1 150 ? 22.047 24.312 21.547 1 91.94 150 TYR B O 1
ATOM 5348 N N . PRO B 1 151 ? 22.562 23.875 23.656 1 91 151 PRO B N 1
ATOM 5349 C CA . PRO B 1 151 ? 23.812 23.281 23.203 1 91 151 PRO B CA 1
ATOM 5350 C C . PRO B 1 151 ? 23.609 22.047 22.328 1 91 151 PRO B C 1
ATOM 5352 O O . PRO B 1 151 ? 24.391 21.812 21.406 1 91 151 PRO B O 1
ATOM 5355 N N . VAL B 1 152 ? 22.578 21.344 22.672 1 89.56 152 VAL B N 1
ATOM 5356 C CA . VAL B 1 152 ? 22.25 20.203 21.812 1 89.56 152 VAL B CA 1
ATOM 5357 C C . VAL B 1 152 ? 21.859 20.688 20.422 1 89.56 152 VAL B C 1
ATOM 5359 O O . VAL B 1 152 ? 22.281 20.109 19.406 1 89.56 152 VAL B O 1
ATOM 5362 N N . THR B 1 153 ? 21.062 21.734 20.391 1 93.12 153 THR B N 1
ATOM 5363 C CA . THR B 1 153 ? 20.672 22.312 19.109 1 93.12 153 THR B CA 1
ATOM 5364 C C . THR B 1 153 ? 21.891 22.719 18.297 1 93.12 153 THR B C 1
ATOM 5366 O O . THR B 1 153 ? 21.953 22.484 17.094 1 93.12 153 THR B O 1
ATOM 5369 N N . ARG B 1 154 ? 22.859 23.266 18.953 1 94.31 154 ARG B N 1
ATOM 5370 C CA . ARG B 1 154 ? 24.094 23.688 18.297 1 94.31 154 ARG B CA 1
ATOM 5371 C C . ARG B 1 154 ? 24.828 22.484 17.703 1 94.31 154 ARG B C 1
ATOM 5373 O O . ARG B 1 154 ? 25.312 22.547 16.578 1 94.31 154 ARG B O 1
ATOM 5380 N N . GLN B 1 155 ? 24.859 21.516 18.484 1 94 155 GLN B N 1
ATOM 5381 C CA . GLN B 1 155 ? 25.547 20.297 18.031 1 94 155 GLN B CA 1
ATOM 5382 C C . GLN B 1 155 ? 24.875 19.734 16.797 1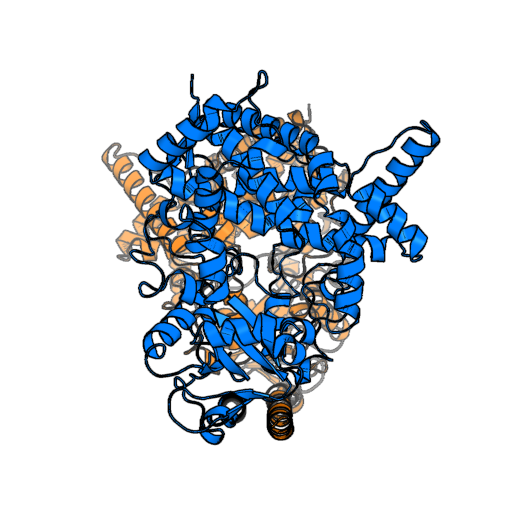 94 155 GLN B C 1
ATOM 5384 O O . GLN B 1 155 ? 25.547 19.297 15.859 1 94 155 GLN B O 1
ATOM 5389 N N . VAL B 1 156 ? 23.609 19.688 16.844 1 94.56 156 VAL B N 1
ATOM 5390 C CA . VAL B 1 156 ? 22.875 19.141 15.719 1 94.56 156 VAL B CA 1
ATOM 5391 C C . VAL B 1 156 ? 23.062 20.031 14.484 1 94.56 156 VAL B C 1
ATOM 5393 O O . VAL B 1 156 ? 23.141 19.531 13.359 1 94.56 156 VAL B O 1
ATOM 5396 N N . CYS B 1 157 ? 23.141 21.312 14.688 1 96.31 157 CYS B N 1
ATOM 5397 C CA . CYS B 1 157 ? 23.406 22.25 13.594 1 96.31 157 CYS B CA 1
ATOM 5398 C C . CYS B 1 157 ? 24.766 21.953 12.961 1 96.31 157 CYS B C 1
ATOM 5400 O O . CYS B 1 157 ? 24.891 21.984 11.734 1 96.31 157 CYS B O 1
ATOM 5402 N N . TRP B 1 158 ? 25.688 21.625 13.75 1 95.44 158 TRP B N 1
ATOM 5403 C CA . TRP B 1 158 ? 27.016 21.297 13.227 1 95.44 158 TRP B CA 1
ATOM 5404 C C . TRP B 1 158 ? 26.969 20.016 12.398 1 95.44 158 TRP B C 1
ATOM 5406 O O . TRP B 1 158 ? 27.609 19.922 11.352 1 95.44 158 TRP B O 1
ATOM 5416 N N . LYS B 1 159 ? 26.188 19.062 12.898 1 94.88 159 LYS B N 1
ATOM 5417 C CA . LYS B 1 159 ? 26.031 17.828 12.141 1 94.88 159 LYS B CA 1
ATOM 5418 C C . LYS B 1 159 ? 25.391 18.109 10.781 1 94.88 159 LYS B C 1
ATOM 5420 O O . LYS B 1 159 ? 25.75 17.484 9.781 1 94.88 159 LYS B O 1
ATOM 5425 N N . LEU B 1 160 ? 24.438 18.953 10.789 1 96.62 160 LEU B N 1
ATOM 5426 C CA . LEU B 1 160 ? 23.766 19.344 9.555 1 96.62 160 LEU B CA 1
ATOM 5427 C C . LEU B 1 160 ? 24.766 19.953 8.57 1 96.62 160 LEU B C 1
ATOM 5429 O O . LEU B 1 160 ? 24.781 19.594 7.391 1 96.62 160 LEU B O 1
ATOM 5433 N N . THR B 1 161 ? 25.594 20.828 9.039 1 96.06 161 THR B N 1
ATOM 5434 C CA . THR B 1 161 ? 26.594 21.5 8.211 1 96.06 161 THR B CA 1
ATOM 5435 C C . THR B 1 161 ? 27.594 20.484 7.645 1 96.06 161 THR B C 1
ATOM 5437 O O . THR B 1 161 ? 27.922 20.516 6.453 1 96.06 161 THR B O 1
ATOM 5440 N N . ASP B 1 162 ? 27.984 19.641 8.516 1 95.06 162 ASP B N 1
ATOM 5441 C CA . ASP B 1 162 ? 28.938 18.609 8.086 1 95.06 162 ASP B CA 1
ATOM 5442 C C . ASP B 1 162 ? 28.328 17.719 7 1 95.06 162 ASP B C 1
ATOM 5444 O O . ASP B 1 162 ? 29 17.391 6.02 1 95.06 162 ASP B O 1
ATOM 5448 N N . TRP B 1 163 ? 27.125 17.359 7.25 1 94.88 163 TRP B N 1
ATOM 5449 C CA . TRP B 1 163 ? 26.422 16.531 6.289 1 94.88 163 TRP B CA 1
ATOM 5450 C C . TRP B 1 163 ? 26.266 17.25 4.957 1 94.88 163 TRP B C 1
ATOM 5452 O O . TRP B 1 163 ? 26.438 16.641 3.893 1 94.88 163 TRP B O 1
ATOM 5462 N N . LEU B 1 164 ? 25.938 18.516 4.977 1 95.38 164 LEU B N 1
ATOM 5463 C CA . LEU B 1 164 ? 25.766 19.297 3.76 1 95.38 164 LEU B CA 1
ATOM 5464 C C . LEU B 1 164 ? 27.078 19.406 2.984 1 95.38 164 LEU B C 1
ATOM 5466 O O . LEU B 1 164 ? 27.078 19.297 1.757 1 95.38 164 LEU B O 1
ATOM 5470 N N . HIS B 1 165 ? 28.156 19.562 3.682 1 93.38 165 HIS B N 1
ATOM 5471 C CA . HIS B 1 165 ? 29.469 19.594 3.029 1 93.38 165 HIS B CA 1
ATOM 5472 C C . HIS B 1 165 ? 29.75 18.266 2.328 1 93.38 165 HIS B C 1
ATOM 5474 O O . HIS B 1 165 ? 30.297 18.25 1.219 1 93.38 165 HIS B O 1
ATOM 5480 N N . LYS B 1 166 ? 29.359 17.25 2.992 1 90.06 166 LYS B N 1
ATOM 5481 C CA . LYS B 1 166 ? 29.547 15.93 2.398 1 90.06 166 LYS B CA 1
ATOM 5482 C C . LYS B 1 166 ? 28.703 15.773 1.138 1 90.06 166 LYS B C 1
ATOM 5484 O O . LYS B 1 166 ? 29.172 15.219 0.139 1 90.06 166 LYS B O 1
ATOM 5489 N N . GLN B 1 167 ? 27.484 16.219 1.234 1 89.38 167 GLN B N 1
ATOM 5490 C CA . GLN B 1 167 ? 26.594 16.125 0.08 1 89.38 167 GLN B CA 1
ATOM 5491 C C . GLN B 1 167 ? 27.141 16.922 -1.098 1 89.38 167 GLN B C 1
ATOM 5493 O O . GLN B 1 167 ? 27 16.516 -2.252 1 89.38 167 GLN B O 1
ATOM 5498 N N . LEU B 1 168 ? 27.703 18.016 -0.816 1 87.25 168 LEU B N 1
ATOM 5499 C CA . LEU B 1 168 ? 28.281 18.875 -1.853 1 87.25 168 LEU B CA 1
ATOM 5500 C C . LEU B 1 168 ? 29.469 18.188 -2.527 1 87.25 168 LEU B C 1
ATOM 5502 O O . LEU B 1 168 ? 29.672 18.344 -3.736 1 87.25 168 LEU B O 1
ATOM 5506 N N . ARG B 1 169 ? 30.172 17.438 -1.835 1 84.19 169 ARG B N 1
ATOM 5507 C CA . ARG B 1 169 ? 31.312 16.703 -2.383 1 84.19 169 ARG B CA 1
ATOM 5508 C C . ARG B 1 169 ? 30.859 15.57 -3.285 1 84.19 169 ARG B C 1
ATOM 5510 O O . ARG B 1 169 ? 31.5 15.281 -4.301 1 84.19 169 ARG B O 1
ATOM 5517 N N . ILE B 1 170 ? 29.734 14.977 -2.848 1 76 170 ILE B N 1
ATOM 5518 C CA . ILE B 1 170 ? 29.188 13.875 -3.627 1 76 170 ILE B CA 1
ATOM 5519 C C . ILE B 1 170 ? 28.609 14.398 -4.938 1 76 170 ILE B C 1
ATOM 5521 O O . ILE B 1 170 ? 28.766 13.773 -5.988 1 76 170 ILE B O 1
ATOM 5525 N N . GLY B 1 171 ? 28.125 15.648 -4.965 1 71.06 171 GLY B N 1
ATOM 5526 C CA . GLY B 1 171 ? 27.672 16.359 -6.156 1 71.06 171 GLY B CA 1
ATOM 5527 C C . GLY B 1 171 ? 26.453 15.719 -6.805 1 71.06 171 GLY B C 1
ATOM 5528 O O . GLY B 1 171 ? 26.406 15.57 -8.023 1 71.06 171 GLY B O 1
ATOM 5529 N N . ALA B 1 172 ? 25.406 15.438 -6.074 1 65.38 172 ALA B N 1
ATOM 5530 C CA . ALA B 1 172 ? 24.25 14.828 -6.703 1 65.38 172 ALA B CA 1
ATOM 5531 C C . ALA B 1 172 ? 23.484 15.844 -7.551 1 65.38 172 ALA B C 1
ATOM 5533 O O . ALA B 1 172 ? 23.188 16.953 -7.09 1 65.38 172 ALA B O 1
ATOM 5534 N N . PRO B 1 173 ? 23.312 15.508 -8.898 1 72.81 173 PRO B N 1
ATOM 5535 C CA . PRO B 1 173 ? 22.656 16.484 -9.781 1 72.81 173 PRO B CA 1
ATOM 5536 C C . PRO B 1 173 ? 21.234 16.812 -9.336 1 72.81 173 PRO B C 1
ATOM 5538 O O . PRO B 1 173 ? 20.734 17.906 -9.625 1 72.81 173 PRO B O 1
ATOM 5541 N N . ASP B 1 174 ? 20.578 15.992 -8.602 1 81.5 174 ASP B N 1
ATOM 5542 C CA . ASP B 1 174 ? 19.172 16.203 -8.234 1 81.5 174 ASP B CA 1
ATOM 5543 C C . ASP B 1 174 ? 19.062 17.047 -6.969 1 81.5 174 ASP B C 1
ATOM 5545 O O . ASP B 1 174 ? 17.969 17.297 -6.477 1 81.5 174 ASP B O 1
ATOM 5549 N N . GLY B 1 175 ? 20.188 17.672 -6.516 1 88.44 175 GLY B N 1
ATOM 5550 C CA . GLY B 1 175 ? 20.172 18.5 -5.328 1 88.44 175 GLY B CA 1
ATOM 5551 C C . GLY B 1 175 ? 19.859 17.734 -4.055 1 88.44 175 GLY B C 1
ATOM 5552 O O . GLY B 1 175 ? 20 16.516 -4.016 1 88.44 175 GLY B O 1
ATOM 5553 N N . VAL B 1 176 ? 19.594 18.5 -3.037 1 93.94 176 VAL B N 1
ATOM 5554 C CA . VAL B 1 176 ? 19.297 17.938 -1.728 1 93.94 176 VAL B CA 1
ATOM 5555 C C . VAL B 1 176 ? 17.797 18 -1.464 1 93.94 176 VAL B C 1
ATOM 5557 O O . VAL B 1 176 ? 17.172 19.047 -1.662 1 93.94 176 VAL B O 1
ATOM 5560 N N . ASN B 1 177 ? 17.219 16.891 -1.16 1 94.75 177 ASN B N 1
ATOM 5561 C CA . ASN B 1 177 ? 15.836 16.906 -0.692 1 94.75 177 ASN B CA 1
ATOM 5562 C C . ASN B 1 177 ? 15.711 17.625 0.647 1 94.75 177 ASN B C 1
ATOM 5564 O O . ASN B 1 177 ? 16.047 17.078 1.691 1 94.75 177 ASN B O 1
ATOM 5568 N N . ALA B 1 178 ? 15.219 18.797 0.602 1 96.19 178 ALA B N 1
ATOM 5569 C CA . ALA B 1 178 ? 15.203 19.656 1.78 1 96.19 178 ALA B CA 1
ATOM 5570 C C . ALA B 1 178 ? 14.336 19.062 2.887 1 96.19 178 ALA B C 1
ATOM 5572 O O . ALA B 1 178 ? 14.664 19.188 4.07 1 96.19 178 ALA B O 1
ATOM 5573 N N . LYS B 1 179 ? 13.227 18.516 2.547 1 93.12 179 LYS B N 1
ATOM 5574 C CA . LYS B 1 179 ? 12.352 17.922 3.555 1 93.12 179 LYS B CA 1
ATOM 5575 C C . LYS B 1 179 ? 13.055 16.781 4.293 1 93.12 179 LYS B C 1
ATOM 5577 O O . LYS B 1 179 ? 12.984 16.703 5.52 1 93.12 179 LYS B O 1
ATOM 5582 N N . ASP B 1 180 ? 13.742 15.93 3.551 1 91 180 ASP B N 1
ATOM 5583 C CA . ASP B 1 180 ? 14.477 14.828 4.164 1 91 180 ASP B CA 1
ATOM 5584 C C . ASP B 1 180 ? 15.594 15.352 5.066 1 91 180 ASP B C 1
ATOM 5586 O O . ASP B 1 180 ? 15.805 14.828 6.164 1 91 180 ASP B O 1
ATOM 5590 N N . MET B 1 181 ? 16.266 16.312 4.57 1 95.38 181 MET B N 1
ATOM 5591 C CA . MET B 1 181 ? 17.328 16.938 5.348 1 95.38 181 MET B CA 1
ATOM 5592 C C . MET B 1 181 ? 16.797 17.484 6.664 1 95.38 181 MET B C 1
ATOM 5594 O O . MET B 1 181 ? 17.391 17.266 7.723 1 95.38 181 MET B O 1
ATOM 5598 N N . CYS B 1 182 ? 15.703 18.188 6.57 1 96.12 182 CYS B N 1
ATOM 5599 C CA . CYS B 1 182 ? 15.133 18.828 7.754 1 96.12 182 CYS B CA 1
ATOM 5600 C C . CYS B 1 182 ? 14.547 17.781 8.703 1 96.12 182 CYS B C 1
ATOM 5602 O O . CYS B 1 182 ? 14.586 17.953 9.922 1 96.12 182 CYS B O 1
ATOM 5604 N N . LEU B 1 183 ? 14.008 16.75 8.125 1 92.06 183 LEU B N 1
ATOM 5605 C CA . LEU B 1 183 ? 13.523 15.648 8.953 1 92.06 183 LEU B CA 1
ATOM 5606 C C . LEU B 1 183 ? 14.672 15 9.734 1 92.06 183 LEU B C 1
ATOM 5608 O O . LEU B 1 183 ? 14.5 14.625 10.891 1 92.06 183 LEU B O 1
ATOM 5612 N N . ASN B 1 184 ? 15.773 14.812 9.078 1 93.56 184 ASN B N 1
ATOM 5613 C CA . ASN B 1 184 ? 16.953 14.328 9.789 1 93.56 184 ASN B CA 1
ATOM 5614 C C . ASN B 1 184 ? 17.328 15.25 10.945 1 93.56 184 ASN B C 1
ATOM 5616 O O . ASN B 1 184 ? 17.609 14.781 12.047 1 93.56 184 ASN B O 1
ATOM 5620 N N . PHE B 1 185 ? 17.312 16.5 10.68 1 95.44 185 PHE B N 1
ATOM 5621 C CA . PHE B 1 185 ? 17.641 17.5 11.688 1 95.44 185 PHE B CA 1
ATOM 5622 C C . PHE B 1 185 ? 16.703 17.391 12.891 1 95.44 185 PHE B C 1
ATOM 5624 O O . PHE B 1 185 ? 17.172 17.297 14.031 1 95.44 185 PHE B O 1
ATOM 5631 N N . THR B 1 186 ? 15.414 17.391 12.625 1 93.06 186 THR B N 1
ATOM 5632 C CA . THR B 1 186 ? 14.445 17.375 13.719 1 93.06 186 THR B CA 1
ATOM 5633 C C . THR B 1 186 ? 14.484 16.031 14.445 1 93.06 186 THR B C 1
ATOM 5635 O O . THR B 1 186 ? 14.258 15.961 15.656 1 93.06 186 THR B O 1
ATOM 5638 N N . SER B 1 187 ? 14.781 14.953 13.695 1 89.75 187 SER B N 1
ATOM 5639 C CA . SER B 1 187 ? 14.922 13.656 14.336 1 89.75 187 SER B CA 1
ATOM 5640 C C . SER B 1 187 ? 16.062 13.648 15.344 1 89.75 187 SER B C 1
ATOM 5642 O O . SER B 1 187 ? 15.945 13.109 16.438 1 89.75 187 SER B O 1
ATOM 5644 N N . GLU B 1 188 ? 17.203 14.266 14.969 1 91.19 188 GLU B N 1
ATOM 5645 C CA . GLU B 1 188 ? 18.328 14.398 15.891 1 91.19 188 GLU B CA 1
ATOM 5646 C C . GLU B 1 188 ? 17.953 15.219 17.109 1 91.19 188 GLU B C 1
ATOM 5648 O O . GLU B 1 188 ? 18.297 14.859 18.25 1 91.19 188 GLU B O 1
ATOM 5653 N N . MET B 1 189 ? 17.25 16.297 16.875 1 89.25 189 MET B N 1
ATOM 5654 C CA . MET B 1 189 ? 16.875 17.219 17.938 1 89.25 189 MET B CA 1
ATOM 5655 C C . MET B 1 189 ? 15.977 16.516 18.969 1 89.25 189 MET B C 1
ATOM 5657 O O . MET B 1 189 ? 16.281 16.516 20.156 1 89.25 189 MET B O 1
ATOM 5661 N N . VAL B 1 190 ? 14.938 15.93 18.438 1 83.25 190 VAL B N 1
ATOM 5662 C CA . VAL B 1 190 ? 13.914 15.383 19.328 1 83.25 190 VAL B CA 1
ATOM 5663 C C . VAL B 1 190 ? 14.469 14.164 20.062 1 83.25 190 VAL B C 1
ATOM 5665 O O . VAL B 1 190 ? 14.258 14 21.266 1 83.25 190 VAL B O 1
ATOM 5668 N N . THR B 1 191 ? 15.18 13.281 19.359 1 83.69 191 THR B N 1
ATOM 5669 C CA . THR B 1 191 ? 15.719 12.086 20 1 83.69 191 THR B CA 1
ATOM 5670 C C . THR B 1 191 ? 16.734 12.461 21.078 1 83.69 191 THR B C 1
ATOM 5672 O O . THR B 1 191 ? 16.75 11.867 22.156 1 83.69 191 THR B O 1
ATOM 5675 N N . ASP B 1 192 ? 17.5 13.406 20.828 1 83.12 192 ASP B N 1
ATOM 5676 C CA . ASP B 1 192 ? 18.516 13.812 21.797 1 83.12 192 ASP B CA 1
ATOM 5677 C C . ASP B 1 192 ? 17.875 14.57 22.969 1 83.12 192 ASP B C 1
ATOM 5679 O O . ASP B 1 192 ? 18.172 14.289 24.125 1 83.12 192 ASP B O 1
ATOM 5683 N N . CYS B 1 193 ? 17.047 15.531 22.688 1 79.62 193 CYS B N 1
ATOM 5684 C CA . CYS B 1 193 ? 16.484 16.391 23.719 1 79.62 193 CYS B CA 1
ATOM 5685 C C . CYS B 1 193 ? 15.461 15.648 24.562 1 79.62 193 CYS B C 1
ATOM 5687 O O . CYS B 1 193 ? 15.305 15.938 25.75 1 79.62 193 CYS B O 1
ATOM 5689 N N . VAL B 1 194 ? 14.773 14.719 23.953 1 75.94 194 VAL B N 1
ATOM 5690 C CA . VAL B 1 194 ? 13.672 14.062 24.656 1 75.94 194 VAL B CA 1
ATOM 5691 C C . VAL B 1 194 ? 14.164 12.75 25.266 1 75.94 194 VAL B C 1
ATOM 5693 O O . VAL B 1 194 ? 13.766 12.391 26.391 1 75.94 194 VAL B O 1
ATOM 5696 N N . LEU B 1 195 ? 15.039 12.047 24.516 1 77.81 195 LEU B N 1
ATOM 5697 C CA . LEU B 1 195 ? 15.414 10.703 24.953 1 77.81 195 LEU B CA 1
ATOM 5698 C C . LEU B 1 195 ? 16.891 10.656 25.344 1 77.81 195 LEU B C 1
ATOM 5700 O O . LEU B 1 195 ? 17.328 9.695 25.984 1 77.81 195 LEU B O 1
ATOM 5704 N N . GLY B 1 196 ? 17.578 11.641 25.016 1 76.38 196 GLY B N 1
ATOM 5705 C CA . GLY B 1 196 ? 19 11.617 25.281 1 76.38 196 GLY B CA 1
ATOM 5706 C C . GLY B 1 196 ? 19.75 10.641 24.406 1 76.38 196 GLY B C 1
ATOM 5707 O O . GLY B 1 196 ? 20.781 10.086 24.828 1 76.38 196 GLY B O 1
ATOM 5708 N N . LEU B 1 197 ? 19.172 10.383 23.312 1 78.69 197 LEU B N 1
ATOM 5709 C CA . LEU B 1 197 ? 19.766 9.43 22.375 1 78.69 197 LEU B CA 1
ATOM 5710 C C . LEU B 1 197 ? 20.141 10.102 21.062 1 78.69 197 LEU B C 1
ATOM 5712 O O . LEU B 1 197 ? 19.656 11.203 20.781 1 78.69 197 LEU B O 1
ATOM 5716 N N . GLN B 1 198 ? 21 9.422 20.359 1 81.25 198 GLN B N 1
ATOM 5717 C CA . GLN B 1 198 ? 21.391 9.93 19.047 1 81.25 198 GLN B CA 1
ATOM 5718 C C . GLN B 1 198 ? 20.781 9.094 17.938 1 81.25 198 GLN B C 1
ATOM 5720 O O . GLN B 1 198 ? 20.938 7.871 17.906 1 81.25 198 GLN B O 1
ATOM 5725 N N . ALA B 1 199 ? 20.109 9.75 17.062 1 83.62 199 ALA B N 1
ATOM 5726 C CA . ALA B 1 199 ? 19.469 9.055 15.945 1 83.62 199 ALA B CA 1
ATOM 5727 C C . ALA B 1 199 ? 20.484 8.734 14.852 1 83.62 199 ALA B C 1
ATOM 5729 O O . ALA B 1 199 ? 20.297 7.781 14.086 1 83.62 199 ALA B O 1
ATOM 5730 N N . GLU B 1 200 ? 21.531 9.508 14.805 1 89.31 200 GLU B N 1
ATOM 5731 C CA . GLU B 1 200 ? 22.547 9.383 13.758 1 89.31 200 GLU B CA 1
ATOM 5732 C C . GLU B 1 200 ? 21.906 9.453 12.367 1 89.31 200 GLU B C 1
ATOM 5734 O O . GLU B 1 200 ? 22.219 8.633 11.5 1 89.31 200 GLU B O 1
ATOM 5739 N N . SER B 1 201 ? 21 10.312 12.219 1 89.31 201 SER B N 1
ATOM 5740 C CA . SER B 1 201 ? 20.188 10.398 11.008 1 89.31 201 SER B CA 1
ATOM 5741 C C . SER B 1 201 ? 21.016 10.938 9.836 1 89.31 201 SER B C 1
ATOM 5743 O O . SER B 1 201 ? 20.672 10.711 8.68 1 89.31 201 SER B O 1
ATOM 5745 N N . PHE B 1 202 ? 22.156 11.633 10.047 1 91 202 PHE B N 1
ATOM 5746 C CA . PHE B 1 202 ? 22.969 12.234 9 1 91 202 PHE B CA 1
ATOM 5747 C C . PHE B 1 202 ? 24.078 11.289 8.57 1 91 202 PHE B C 1
ATOM 5749 O O . PHE B 1 202 ? 25 11.688 7.852 1 91 202 PHE B O 1
ATOM 5756 N N . THR B 1 203 ? 23.938 10.094 9.031 1 85.81 203 THR B N 1
ATOM 5757 C CA . THR B 1 203 ? 24.953 9.109 8.688 1 85.81 203 THR B CA 1
ATOM 5758 C C . THR B 1 203 ? 24.406 8.07 7.723 1 85.81 203 THR B C 1
ATOM 5760 O O . THR B 1 203 ? 23.203 8.047 7.449 1 85.81 203 THR B O 1
ATOM 5763 N N . ASP B 1 204 ? 25.203 7.238 7.133 1 72.94 204 ASP B N 1
ATOM 5764 C CA . ASP B 1 204 ? 24.828 6.203 6.172 1 72.94 204 ASP B CA 1
ATOM 5765 C C . ASP B 1 204 ? 24.188 5.016 6.871 1 72.94 204 ASP B C 1
ATOM 5767 O O . ASP B 1 204 ? 23.547 4.176 6.223 1 72.94 204 ASP B O 1
ATOM 5771 N N . LYS B 1 205 ? 24.312 4.891 8.133 1 76.12 205 LYS B N 1
ATOM 5772 C CA . LYS B 1 205 ? 23.734 3.807 8.914 1 76.12 205 LYS B CA 1
ATOM 5773 C C . LYS B 1 205 ? 22.891 4.352 10.07 1 76.12 205 LYS B C 1
ATOM 5775 O O . LYS B 1 205 ? 23.25 4.191 11.234 1 76.12 205 LYS B O 1
ATOM 5780 N N . PRO B 1 206 ? 21.828 4.938 9.727 1 72.31 206 PRO B N 1
ATOM 5781 C CA . PRO B 1 206 ? 20.984 5.48 10.805 1 72.31 206 PRO B CA 1
ATOM 5782 C C . PRO B 1 206 ? 20.469 4.398 11.75 1 72.31 206 PRO B C 1
ATOM 5784 O O . PRO B 1 206 ? 20.375 3.23 11.359 1 72.31 206 PRO B O 1
ATOM 5787 N N . THR B 1 207 ? 20.234 4.801 12.93 1 77.62 207 THR B N 1
ATOM 5788 C CA . THR B 1 207 ? 19.703 3.867 13.914 1 77.62 207 THR B CA 1
ATOM 5789 C C . THR B 1 207 ? 18.281 3.445 13.539 1 77.62 207 THR B C 1
ATOM 5791 O O . THR B 1 207 ? 17.625 4.109 12.742 1 77.62 207 THR B O 1
ATOM 5794 N N . PRO B 1 208 ? 17.828 2.385 14.125 1 76.5 208 PRO B N 1
ATOM 5795 C CA . PRO B 1 208 ? 16.469 1.892 13.836 1 76.5 208 PRO B CA 1
ATOM 5796 C C . PRO B 1 208 ? 15.383 2.906 14.188 1 76.5 208 PRO B C 1
ATOM 5798 O O . PRO B 1 208 ? 14.258 2.801 13.703 1 76.5 208 PRO B O 1
ATOM 5801 N N . ILE B 1 209 ? 15.82 3.883 14.984 1 81.19 209 ILE B N 1
ATOM 5802 C CA . ILE B 1 209 ? 14.852 4.879 15.43 1 81.19 209 ILE B CA 1
ATOM 5803 C C . ILE B 1 209 ? 14.281 5.617 14.219 1 81.19 209 ILE B C 1
ATOM 5805 O O . ILE B 1 209 ? 13.102 5.98 14.203 1 81.19 209 ILE B O 1
ATOM 5809 N N . MET B 1 210 ? 15.094 5.746 13.203 1 81.06 210 MET B N 1
ATOM 5810 C CA . MET B 1 210 ? 14.688 6.508 12.023 1 81.06 210 MET B CA 1
ATOM 5811 C C . MET B 1 210 ? 13.586 5.777 11.266 1 81.06 210 MET B C 1
ATOM 5813 O O . MET B 1 210 ? 12.656 6.41 10.758 1 81.06 210 MET B O 1
ATOM 5817 N N . GLY B 1 211 ? 13.703 4.508 11.281 1 79.06 211 GLY B N 1
ATOM 5818 C CA . GLY B 1 211 ? 12.656 3.729 10.633 1 79.06 211 GLY B CA 1
ATOM 5819 C C . GLY B 1 211 ? 11.312 3.83 11.336 1 79.06 211 GLY B C 1
ATOM 5820 O O . GLY B 1 211 ? 10.273 3.947 10.68 1 79.06 211 GLY B O 1
ATOM 5821 N N . TYR B 1 212 ? 11.352 3.873 12.609 1 80.75 212 TYR B N 1
ATOM 5822 C CA . TYR B 1 212 ? 10.117 3.934 13.391 1 80.75 212 TYR B CA 1
ATOM 5823 C C . TYR B 1 212 ? 9.531 5.34 13.375 1 80.75 212 TYR B C 1
ATOM 5825 O O . TYR B 1 212 ? 8.312 5.508 13.43 1 80.75 212 TYR B O 1
ATOM 5833 N N . ILE B 1 213 ? 10.391 6.344 13.25 1 79.31 213 ILE B N 1
ATOM 5834 C CA . ILE B 1 213 ? 9.906 7.715 13.133 1 79.31 213 ILE B CA 1
ATOM 5835 C C . ILE B 1 213 ? 9.148 7.891 11.82 1 79.31 213 ILE B C 1
ATOM 5837 O O . ILE B 1 213 ? 8.07 8.477 11.797 1 79.31 213 ILE B O 1
ATOM 5841 N N . LYS B 1 214 ? 9.711 7.328 10.836 1 77 214 LYS B N 1
ATOM 5842 C CA . LYS B 1 214 ? 9.062 7.41 9.531 1 77 214 LYS B CA 1
ATOM 5843 C C . LYS B 1 214 ? 7.711 6.695 9.539 1 77 214 LYS B C 1
ATOM 5845 O O . LYS B 1 214 ? 6.746 7.176 8.945 1 77 214 LYS B O 1
ATOM 5850 N N . GLN B 1 215 ? 7.637 5.641 10.234 1 77.56 215 GLN B N 1
ATOM 5851 C CA . GLN B 1 215 ? 6.406 4.863 10.336 1 77.56 215 GLN B CA 1
ATOM 5852 C C . GLN B 1 215 ? 5.324 5.641 11.078 1 77.56 215 GLN B C 1
ATOM 5854 O O . GLN B 1 215 ? 4.133 5.461 10.82 1 77.56 215 GLN B O 1
ATOM 5859 N N . LEU B 1 216 ? 5.723 6.422 11.953 1 76.94 216 LEU B N 1
ATOM 5860 C CA . LEU B 1 216 ? 4.781 7.223 12.727 1 76.94 216 LEU B CA 1
ATOM 5861 C C . LEU B 1 216 ? 3.998 8.164 11.82 1 76.94 216 LEU B C 1
ATOM 5863 O O . LEU B 1 216 ? 2.859 8.531 12.133 1 76.94 216 LEU B O 1
ATOM 5867 N N . PHE B 1 217 ? 4.602 8.453 10.703 1 74.06 217 PHE B N 1
ATOM 5868 C CA . PHE B 1 217 ? 3.965 9.469 9.867 1 74.06 217 PHE B CA 1
ATOM 5869 C C . PHE B 1 217 ? 3.322 8.836 8.641 1 74.06 217 PHE B C 1
ATOM 5871 O O . PHE B 1 217 ? 2.744 9.539 7.805 1 74.06 217 PHE B O 1
ATOM 5878 N N . GLU B 1 218 ? 3.543 7.547 8.562 1 73.31 218 GLU B N 1
ATOM 5879 C CA . GLU B 1 218 ? 2.832 6.832 7.508 1 73.31 218 GLU B CA 1
ATOM 5880 C C . GLU B 1 218 ? 1.411 6.48 7.938 1 73.31 218 GLU B C 1
ATOM 5882 O O . GLU B 1 218 ? 1.188 6.047 9.07 1 73.31 218 GLU B O 1
ATOM 5887 N N . GLN B 1 219 ? 0.473 6.984 7.234 1 73 219 GLN B N 1
ATOM 5888 C CA . GLN B 1 219 ? -0.915 6.648 7.527 1 73 219 GLN B CA 1
ATOM 5889 C C . GLN B 1 219 ? -1.312 5.328 6.871 1 73 219 GLN B C 1
ATOM 5891 O O . GLN B 1 219 ? -1.476 5.262 5.652 1 73 219 GLN B O 1
ATOM 5896 N N . PRO B 1 220 ? -1.462 4.312 7.766 1 72.44 220 PRO B N 1
ATOM 5897 C CA . PRO B 1 220 ? -1.915 3.061 7.156 1 72.44 220 PRO B CA 1
ATOM 5898 C C . PRO B 1 220 ? -3.271 3.195 6.469 1 72.44 220 PRO B C 1
ATOM 5900 O O . PRO B 1 220 ? -4.105 3.996 6.895 1 72.44 220 PRO B O 1
ATOM 5903 N N . TRP B 1 221 ? -3.438 2.541 5.422 1 73.94 221 TRP B N 1
ATOM 5904 C CA . TRP B 1 221 ? -4.684 2.582 4.668 1 73.94 221 TRP B CA 1
ATOM 5905 C C . TRP B 1 221 ? -5.863 2.17 5.539 1 73.94 221 TRP B C 1
ATOM 5907 O O . TRP B 1 221 ? -6.973 2.686 5.379 1 73.94 221 TRP B O 1
ATOM 5917 N N . THR B 1 222 ? -5.613 1.304 6.512 1 77.5 222 THR B N 1
ATOM 5918 C CA . THR B 1 222 ? -6.668 0.864 7.418 1 77.5 222 THR B CA 1
ATOM 5919 C C . THR B 1 222 ? -7.152 2.021 8.281 1 77.5 222 THR B C 1
ATOM 5921 O O . THR B 1 222 ? -8.344 2.117 8.594 1 77.5 222 THR B O 1
ATOM 5924 N N . PHE B 1 223 ? -6.215 2.904 8.656 1 82.69 223 PHE B N 1
ATOM 5925 C CA . PHE B 1 223 ? -6.594 4.086 9.422 1 82.69 223 PHE B CA 1
ATOM 5926 C C . PHE B 1 223 ? -7.484 5.008 8.594 1 82.69 223 PHE B C 1
ATOM 5928 O O . PHE B 1 223 ? -8.516 5.477 9.078 1 82.69 223 PHE B O 1
ATOM 5935 N N . LEU B 1 224 ? -7.082 5.176 7.383 1 80.75 224 LEU B N 1
ATOM 5936 C CA . LEU B 1 224 ? -7.836 6.07 6.512 1 80.75 224 LEU B CA 1
ATOM 5937 C C . LEU B 1 224 ? -9.25 5.535 6.277 1 80.75 224 LEU B C 1
ATOM 5939 O O . LEU B 1 224 ? -10.219 6.293 6.332 1 80.75 224 LEU B O 1
ATOM 5943 N N . MET B 1 225 ? -9.352 4.223 6.098 1 82.69 225 MET B N 1
ATOM 5944 C CA . MET B 1 225 ? -10.648 3.598 5.867 1 82.69 225 MET B CA 1
ATOM 5945 C C . MET B 1 225 ? -11.531 3.695 7.109 1 82.69 225 MET B C 1
ATOM 5947 O O . MET B 1 225 ? -12.711 4.027 7.012 1 82.69 225 MET B O 1
ATOM 5951 N N . SER B 1 226 ? -10.93 3.402 8.234 1 87 226 SER B N 1
ATOM 5952 C CA . SER B 1 226 ? -11.672 3.488 9.484 1 87 226 SER B CA 1
ATOM 5953 C C . SER B 1 226 ? -12.117 4.918 9.766 1 87 226 SER B C 1
ATOM 5955 O O . SER B 1 226 ? -13.25 5.145 10.211 1 87 226 SER B O 1
ATOM 5957 N N . PHE B 1 227 ? -11.234 5.859 9.469 1 86.56 227 PHE B N 1
ATOM 5958 C CA . PHE B 1 227 ? -11.531 7.27 9.68 1 86.56 227 PHE B CA 1
ATOM 5959 C C . PHE B 1 227 ? -12.711 7.707 8.812 1 86.56 227 PHE B C 1
ATOM 5961 O O . PHE B 1 227 ? -13.617 8.383 9.289 1 86.56 227 PHE B O 1
ATOM 5968 N N . LEU B 1 228 ? -12.703 7.25 7.594 1 84.31 228 LEU B N 1
ATOM 5969 C CA . LEU B 1 228 ? -13.773 7.602 6.668 1 84.31 228 LEU B CA 1
ATOM 5970 C C . LEU B 1 228 ? -15.094 6.988 7.117 1 84.31 228 LEU B C 1
ATOM 5972 O O . LEU B 1 228 ? -16.141 7.648 7.082 1 84.31 228 LEU B O 1
ATOM 5976 N N . LEU B 1 229 ? -15.031 5.758 7.562 1 86.56 229 LEU B N 1
ATOM 5977 C CA . LEU B 1 229 ? -16.234 5.055 7.988 1 86.56 229 LEU B CA 1
ATOM 5978 C C . LEU B 1 229 ? -16.844 5.719 9.219 1 86.56 229 LEU B C 1
ATOM 5980 O O . LEU B 1 229 ? -18.047 5.992 9.258 1 86.56 229 LEU B O 1
ATOM 5984 N N . ILE B 1 230 ? -16.016 6.07 10.164 1 88.19 230 ILE B N 1
ATOM 5985 C CA . ILE B 1 230 ? -16.516 6.621 11.422 1 88.19 230 ILE B CA 1
ATOM 5986 C C . ILE B 1 230 ? -16.953 8.07 11.219 1 88.19 230 ILE B C 1
ATOM 5988 O O . ILE B 1 230 ? -17.922 8.523 11.82 1 88.19 230 ILE B O 1
ATOM 5992 N N . SER B 1 231 ? -16.172 8.781 10.375 1 85.19 231 SER B N 1
ATOM 5993 C CA . SER B 1 231 ? -16.516 10.172 10.125 1 85.19 231 SER B CA 1
ATOM 5994 C C . SER B 1 231 ? -17.875 10.297 9.422 1 85.19 231 SER B C 1
ATOM 5996 O O . SER B 1 231 ? -18.625 11.234 9.68 1 85.19 231 SER B O 1
ATOM 5998 N N . ASN B 1 232 ? -18.188 9.359 8.602 1 83.81 232 ASN B N 1
ATOM 5999 C CA . ASN B 1 232 ? -19.438 9.406 7.863 1 83.81 232 ASN B CA 1
ATOM 6000 C C . ASN B 1 232 ? -20.578 8.75 8.641 1 83.81 232 ASN B C 1
ATOM 6002 O O . ASN B 1 232 ? -21.734 9.125 8.492 1 83.81 232 ASN B O 1
ATOM 6006 N N . PHE B 1 233 ? -20.125 7.75 9.422 1 87.38 233 PHE B N 1
ATOM 6007 C CA . PHE B 1 233 ? -21.094 7.012 10.219 1 87.38 233 PHE B CA 1
ATOM 6008 C C . PHE B 1 233 ? -20.609 6.859 11.656 1 87.38 233 PHE B C 1
ATOM 6010 O O . PHE B 1 233 ? -20.25 5.762 12.078 1 87.38 233 PHE B O 1
ATOM 6017 N N . PRO B 1 234 ? -20.812 7.914 12.461 1 84.56 234 PRO B N 1
ATOM 6018 C CA . PRO B 1 234 ? -20.312 7.914 13.844 1 84.56 234 PRO B CA 1
ATOM 6019 C C . PRO B 1 234 ? -20.875 6.758 14.672 1 84.56 234 PRO B C 1
ATOM 6021 O O . PRO B 1 234 ? -20.25 6.336 15.648 1 84.56 234 PRO B O 1
ATOM 6024 N N . MET B 1 235 ? -21.938 6.203 14.305 1 80.94 235 MET B N 1
ATOM 6025 C CA . MET B 1 235 ? -22.562 5.105 15.039 1 80.94 235 MET B CA 1
ATOM 6026 C C . MET B 1 235 ? -21.688 3.85 14.977 1 80.94 235 MET B C 1
ATOM 6028 O O . MET B 1 235 ? -21.859 2.939 15.789 1 80.94 235 MET B O 1
ATOM 6032 N N . LEU B 1 236 ? -20.75 3.799 14.008 1 85.81 236 LEU B N 1
ATOM 6033 C CA . LEU B 1 236 ? -19.922 2.617 13.828 1 85.81 236 LEU B CA 1
ATOM 6034 C C . LEU B 1 236 ? -18.703 2.668 14.742 1 85.81 236 LEU B C 1
ATOM 6036 O O . LEU B 1 236 ? -17.938 1.702 14.828 1 85.81 236 LEU B O 1
ATOM 6040 N N . ARG B 1 237 ? -18.562 3.736 15.484 1 87.12 237 ARG B N 1
ATOM 6041 C CA . ARG B 1 237 ? -17.375 3.979 16.281 1 87.12 237 ARG B CA 1
ATOM 6042 C C . ARG B 1 237 ? -17.094 2.812 17.234 1 87.12 237 ARG B C 1
ATOM 6044 O O . ARG B 1 237 ? -15.969 2.346 17.344 1 87.12 237 ARG B O 1
ATOM 6051 N N . PRO B 1 238 ? -18.109 2.244 17.844 1 84.5 238 PRO B N 1
ATOM 6052 C CA . PRO B 1 238 ? -17.844 1.149 18.781 1 84.5 238 PRO B CA 1
ATOM 6053 C C . PRO B 1 238 ? -17.344 -0.112 18.078 1 84.5 238 PRO B C 1
ATOM 6055 O O . PRO B 1 238 ? -16.703 -0.959 18.703 1 84.5 238 PRO B O 1
ATOM 6058 N N . PHE B 1 239 ? -17.469 -0.164 16.781 1 84.38 239 PHE B N 1
ATOM 6059 C CA . PHE B 1 239 ? -17.219 -1.423 16.078 1 84.38 239 PHE B CA 1
ATOM 6060 C C . PHE B 1 239 ? -15.961 -1.323 15.211 1 84.38 239 PHE B C 1
ATOM 6062 O O . PHE B 1 239 ? -15.492 -2.328 14.68 1 84.38 239 PHE B O 1
ATOM 6069 N N . VAL B 1 240 ? -15.492 -0.211 15.062 1 87.44 240 VAL B N 1
ATOM 6070 C CA . VAL B 1 240 ? -14.375 -0.003 14.148 1 87.44 240 VAL B CA 1
ATOM 6071 C C . VAL B 1 240 ? -13.141 0.426 14.938 1 87.44 240 VAL B C 1
ATOM 6073 O O . VAL B 1 240 ? -13.219 1.295 15.812 1 87.44 240 VAL B O 1
ATOM 6076 N N . THR B 1 241 ? -12.07 -0.235 14.641 1 84.75 241 THR B N 1
ATOM 6077 C CA . THR B 1 241 ? -10.812 0.108 15.289 1 84.75 241 THR B CA 1
ATOM 6078 C C . THR B 1 241 ? -10.094 1.211 14.523 1 84.75 241 THR B C 1
ATOM 6080 O O . THR B 1 241 ? -9.836 1.075 13.32 1 84.75 241 THR B O 1
ATOM 6083 N N . LEU B 1 242 ? -9.852 2.277 15.156 1 88 242 LEU B N 1
ATOM 6084 C CA . LEU B 1 242 ? -9.07 3.367 14.586 1 88 242 LEU B CA 1
ATOM 6085 C C . LEU B 1 242 ? -7.68 3.42 15.211 1 88 242 LEU B C 1
ATOM 6087 O O . LEU B 1 242 ? -7.527 3.801 16.375 1 88 242 LEU B O 1
ATOM 6091 N N . ARG B 1 243 ? -6.711 2.979 14.43 1 88.25 243 ARG B N 1
ATOM 6092 C CA . ARG B 1 243 ? -5.344 2.902 14.938 1 88.25 243 ARG B CA 1
ATOM 6093 C C . ARG B 1 243 ? -4.371 3.617 14.008 1 88.25 243 ARG B C 1
ATOM 6095 O O . ARG B 1 243 ? -4.254 3.262 12.828 1 88.25 243 ARG B O 1
ATOM 6102 N N . LEU B 1 244 ? -3.746 4.641 14.539 1 86.69 244 LEU B N 1
ATOM 6103 C CA . LEU B 1 244 ? -2.748 5.387 13.781 1 86.69 244 LEU B CA 1
ATOM 6104 C C . LEU B 1 244 ? -1.35 4.828 14.023 1 86.69 244 LEU B C 1
ATOM 6106 O O . LEU B 1 244 ? -0.568 4.66 13.086 1 86.69 244 LEU B O 1
ATOM 6110 N N . ILE B 1 245 ? -1.074 4.555 15.305 1 88.38 245 ILE B N 1
ATOM 6111 C CA . ILE B 1 245 ? 0.229 4.039 15.711 1 88.38 245 ILE B CA 1
ATOM 6112 C C . ILE B 1 245 ? 0.146 2.525 15.906 1 88.38 245 ILE B C 1
ATOM 6114 O O . ILE B 1 245 ? -0.576 2.047 16.781 1 88.38 245 ILE B O 1
ATOM 6118 N N . THR B 1 246 ? 0.865 1.827 15.18 1 85.69 246 THR B N 1
ATOM 6119 C CA . THR B 1 246 ? 0.826 0.371 15.25 1 85.69 246 THR B CA 1
ATOM 6120 C C . THR B 1 246 ? 1.354 -0.113 16.594 1 85.69 246 THR B C 1
ATOM 6122 O O . THR B 1 246 ? 2.092 0.606 17.281 1 85.69 246 THR B O 1
ATOM 6125 N N . VAL B 1 247 ? 1.002 -1.31 16.953 1 86.19 247 VAL B N 1
ATOM 6126 C CA . VAL B 1 247 ? 1.438 -1.905 18.203 1 86.19 247 VAL B CA 1
ATOM 6127 C C . VAL B 1 247 ? 2.957 -2.049 18.219 1 86.19 247 VAL B C 1
ATOM 6129 O O . VAL B 1 247 ? 3.607 -1.809 19.234 1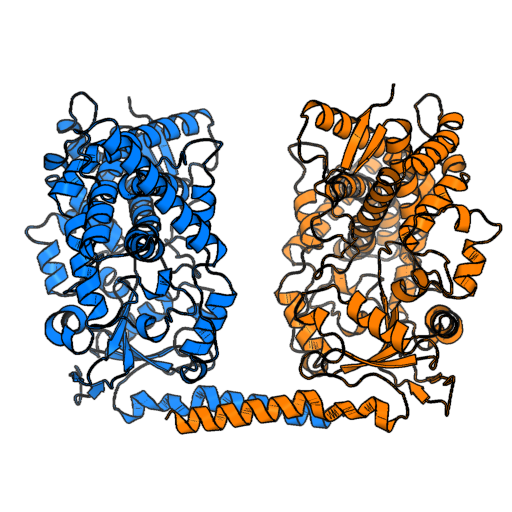 86.19 247 VAL B O 1
ATOM 6132 N N . LYS B 1 248 ? 3.521 -2.42 17.062 1 84.94 248 LYS B N 1
ATOM 6133 C CA . LYS B 1 248 ? 4.969 -2.582 16.938 1 84.94 248 LYS B CA 1
ATOM 6134 C C . LYS B 1 248 ? 5.695 -1.267 17.203 1 84.94 248 LYS B C 1
ATOM 6136 O O . LYS B 1 248 ? 6.699 -1.24 17.906 1 84.94 248 LYS B O 1
ATOM 6141 N N . THR B 1 249 ? 5.219 -0.2 16.672 1 86.62 249 THR B N 1
ATO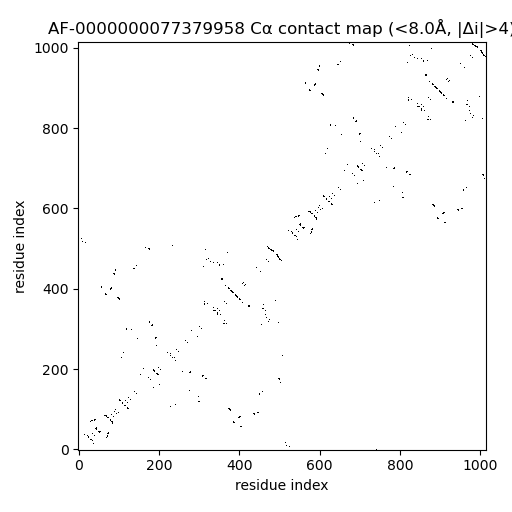M 6142 C CA . THR B 1 249 ? 5.824 1.113 16.859 1 86.62 249 THR B CA 1
ATOM 6143 C C . THR B 1 249 ? 5.695 1.567 18.312 1 86.62 249 THR B C 1
ATOM 6145 O O . THR B 1 249 ? 6.637 2.123 18.875 1 86.62 249 THR B O 1
ATOM 6148 N N . GLU B 1 250 ? 4.504 1.342 18.891 1 89.94 250 GLU B N 1
ATOM 6149 C CA . GLU B 1 250 ? 4.297 1.685 20.297 1 89.94 250 GLU B CA 1
ATOM 6150 C C . GLU B 1 250 ? 5.277 0.938 21.188 1 89.94 250 GLU B C 1
ATOM 6152 O O . GLU B 1 250 ? 5.906 1.538 22.062 1 89.94 250 GLU B O 1
ATOM 6157 N N . ARG B 1 251 ? 5.398 -0.327 20.891 1 89.56 251 ARG B N 1
ATOM 6158 C CA . ARG B 1 251 ? 6.293 -1.148 21.703 1 89.56 251 ARG B CA 1
ATOM 6159 C C . ARG B 1 251 ? 7.738 -0.681 21.562 1 89.56 251 ARG B C 1
ATOM 6161 O O . ARG B 1 251 ? 8.492 -0.689 22.547 1 89.56 251 ARG B O 1
ATOM 6168 N N . PHE B 1 252 ? 8.102 -0.362 20.406 1 89.56 252 PHE B N 1
ATOM 6169 C CA . PHE B 1 252 ? 9.461 0.113 20.172 1 89.56 252 PHE B CA 1
ATOM 6170 C C . PHE B 1 252 ? 9.75 1.361 20.984 1 89.56 252 PHE B C 1
ATOM 6172 O O . PHE B 1 252 ? 10.766 1.429 21.688 1 89.56 252 PHE B O 1
ATOM 6179 N N . PHE B 1 253 ? 8.891 2.355 21.016 1 87.69 253 PHE B N 1
ATOM 6180 C CA . PHE B 1 253 ? 9.148 3.631 21.672 1 87.69 253 PHE B CA 1
ATOM 6181 C C . PHE B 1 253 ? 9.039 3.488 23.188 1 87.69 253 PHE B C 1
ATOM 6183 O O . PHE B 1 253 ? 9.75 4.16 23.938 1 87.69 253 PHE B O 1
ATOM 6190 N N . VAL B 1 254 ? 8.141 2.637 23.672 1 91.44 254 VAL B N 1
ATOM 6191 C CA . VAL B 1 254 ? 8.07 2.354 25.109 1 91.44 254 VAL B CA 1
ATOM 6192 C C . VAL B 1 254 ? 9.383 1.729 25.578 1 91.44 254 VAL B C 1
ATOM 6194 O O . VAL B 1 254 ? 9.922 2.105 26.609 1 91.44 254 VAL B O 1
ATOM 6197 N N . GLY B 1 255 ? 9.836 0.805 24.688 1 89.12 255 GLY B N 1
ATOM 6198 C CA . GLY B 1 255 ? 11.117 0.197 25 1 89.12 255 GLY B CA 1
ATOM 6199 C C . GLY B 1 255 ? 12.273 1.186 24.984 1 89.12 255 GLY B C 1
ATOM 6200 O O . GLY B 1 255 ? 13.156 1.133 25.828 1 89.12 255 GLY B O 1
ATOM 6201 N N . LEU B 1 256 ? 12.242 1.96 24.047 1 85.81 256 LEU B N 1
ATOM 6202 C CA . LEU B 1 256 ? 13.281 2.973 23.906 1 85.81 256 LEU B CA 1
ATOM 6203 C C . LEU B 1 256 ? 13.297 3.906 25.109 1 85.81 256 LEU B C 1
ATOM 6205 O O . LEU B 1 256 ? 14.367 4.25 25.625 1 85.81 256 LEU B O 1
ATOM 6209 N N . LEU B 1 257 ? 12.164 4.379 25.562 1 88.44 257 LEU B N 1
ATOM 6210 C CA . LEU B 1 257 ? 12.094 5.27 26.719 1 88.44 257 LEU B CA 1
ATOM 6211 C C . LEU B 1 257 ? 12.547 4.551 27.984 1 88.44 257 LEU B C 1
ATOM 6213 O O . LEU B 1 257 ? 13.242 5.141 28.828 1 88.44 257 LEU B O 1
ATOM 6217 N N . GLN B 1 258 ? 12.102 3.354 28.078 1 90.44 258 GLN B N 1
ATOM 6218 C CA . GLN B 1 258 ? 12.539 2.58 29.234 1 90.44 258 GLN B CA 1
ATOM 6219 C C . GLN B 1 258 ? 14.062 2.482 29.281 1 90.44 258 GLN B C 1
ATOM 6221 O O . GLN B 1 258 ? 14.664 2.635 30.344 1 90.44 258 GLN B O 1
ATOM 6226 N N . ALA B 1 259 ? 14.617 2.238 28.109 1 85.38 259 ALA B N 1
ATOM 6227 C CA . ALA B 1 259 ? 16.078 2.152 28.016 1 85.38 259 ALA B CA 1
ATOM 6228 C C . ALA B 1 259 ? 16.719 3.484 28.375 1 85.38 259 ALA B C 1
ATOM 6230 O O . ALA B 1 259 ? 17.766 3.514 29.047 1 85.38 259 ALA B O 1
ATOM 6231 N N . ALA B 1 260 ? 16.172 4.535 27.953 1 84.44 260 ALA B N 1
ATOM 6232 C CA . ALA B 1 260 ? 16.688 5.867 28.266 1 84.44 260 ALA B CA 1
ATOM 6233 C C . ALA B 1 260 ? 16.594 6.156 29.75 1 84.44 260 ALA B C 1
ATOM 6235 O O . ALA B 1 260 ? 17.516 6.727 30.344 1 84.44 260 ALA B O 1
ATOM 6236 N N . ILE B 1 261 ? 15.477 5.773 30.344 1 87.5 261 ILE B N 1
ATOM 6237 C CA . ILE B 1 261 ? 15.266 5.977 31.781 1 87.5 261 ILE B CA 1
ATOM 6238 C C . ILE B 1 261 ? 16.281 5.156 32.562 1 87.5 261 ILE B C 1
ATOM 6240 O O . ILE B 1 261 ? 16.906 5.664 33.5 1 87.5 261 ILE B O 1
ATOM 6244 N N . ASP B 1 262 ? 16.453 3.963 32.094 1 87.88 262 ASP B N 1
ATOM 6245 C CA . ASP B 1 262 ? 17.406 3.086 32.781 1 87.88 262 ASP B CA 1
ATOM 6246 C C . ASP B 1 262 ? 18.828 3.629 32.688 1 87.88 262 ASP B C 1
ATOM 6248 O O . ASP B 1 262 ? 19.578 3.598 33.656 1 87.88 262 ASP B O 1
ATOM 6252 N N . ALA B 1 263 ? 19.125 4.059 31.531 1 81.62 263 ALA B N 1
ATOM 6253 C CA . ALA B 1 263 ? 20.438 4.641 31.312 1 81.62 263 ALA B CA 1
ATOM 6254 C C . ALA B 1 263 ? 20.641 5.863 32.219 1 81.62 263 ALA B C 1
ATOM 6256 O O . ALA B 1 263 ? 21.734 6.055 32.781 1 81.62 263 ALA B O 1
ATOM 6257 N N . ARG B 1 264 ? 19.641 6.676 32.281 1 82.81 264 ARG B N 1
ATOM 6258 C CA . ARG B 1 264 ? 19.703 7.883 33.094 1 82.81 264 ARG B CA 1
ATOM 6259 C C . ARG B 1 264 ? 19.844 7.531 34.594 1 82.81 264 ARG B C 1
ATOM 6261 O O . ARG B 1 264 ? 20.594 8.18 35.312 1 82.81 264 ARG B O 1
ATOM 6268 N N . ARG B 1 265 ? 19.172 6.578 35 1 83.69 265 ARG B N 1
ATOM 6269 C CA . ARG B 1 265 ? 19.25 6.137 36.375 1 83.69 265 ARG B CA 1
ATOM 6270 C C . ARG B 1 265 ? 20.641 5.609 36.719 1 83.69 265 ARG B C 1
ATOM 6272 O O . ARG B 1 265 ? 21.156 5.867 37.812 1 83.69 265 ARG B O 1
ATOM 6279 N N . THR B 1 266 ? 21.141 4.969 35.781 1 83.19 266 THR B N 1
ATOM 6280 C CA . THR B 1 266 ? 22.484 4.438 35.969 1 83.19 266 THR B CA 1
ATOM 6281 C C . THR B 1 266 ? 23.516 5.566 36.062 1 83.19 266 THR B C 1
ATOM 6283 O O . THR B 1 266 ? 24.438 5.516 36.875 1 83.19 266 THR B O 1
ATOM 6286 N N . GLN B 1 267 ? 23.312 6.504 35.219 1 78.69 267 GLN B N 1
ATOM 6287 C CA . GLN B 1 267 ? 24.203 7.66 35.219 1 78.69 267 GLN B CA 1
ATOM 6288 C C . GLN B 1 267 ? 24.094 8.438 36.531 1 78.69 267 GLN B C 1
ATOM 6290 O O . GLN B 1 267 ? 25.094 8.906 37.094 1 78.69 267 GLN B O 1
ATOM 6295 N N . GLN B 1 268 ? 22.922 8.555 37.031 1 77.44 268 GLN B N 1
ATOM 6296 C CA . GLN B 1 268 ? 22.672 9.266 38.281 1 77.44 268 GLN B CA 1
ATOM 6297 C C . GLN B 1 268 ? 23.266 8.516 39.469 1 77.44 268 GLN B C 1
ATOM 6299 O O . GLN B 1 268 ? 23.75 9.133 40.406 1 77.44 268 GLN B O 1
ATOM 6304 N N . ALA B 1 269 ? 23.203 7.258 39.406 1 74.5 269 ALA B N 1
ATOM 6305 C CA . ALA B 1 269 ? 23.766 6.449 40.469 1 74.5 269 ALA B CA 1
ATOM 6306 C C . ALA B 1 269 ? 25.297 6.527 40.469 1 74.5 269 ALA B C 1
ATOM 6308 O O . ALA B 1 269 ? 25.922 6.516 41.531 1 74.5 269 ALA B O 1
ATOM 6309 N N . ALA B 1 270 ? 25.812 6.66 39.375 1 72.62 270 ALA B N 1
ATOM 6310 C CA . ALA B 1 270 ? 27.266 6.688 39.25 1 72.62 270 ALA B CA 1
ATOM 6311 C C . ALA B 1 270 ? 27.828 8.07 39.562 1 72.62 270 ALA B C 1
ATOM 6313 O O . ALA B 1 270 ? 28.938 8.195 40.062 1 72.62 270 ALA B O 1
ATOM 6314 N N . ASN B 1 271 ? 27.234 9.016 39.125 1 65.69 271 ASN B N 1
ATOM 6315 C CA . ASN B 1 271 ? 27.625 10.398 39.375 1 65.69 271 ASN B CA 1
ATOM 6316 C C . ASN B 1 271 ? 26.469 11.195 39.969 1 65.69 271 ASN B C 1
ATOM 6318 O O . ASN B 1 271 ? 25.531 11.578 39.281 1 65.69 271 ASN B O 1
ATOM 6322 N N . ALA B 1 272 ? 26.5 11.281 41.25 1 55.09 272 ALA B N 1
ATOM 6323 C CA . ALA B 1 272 ? 25.469 11.945 42.062 1 55.09 272 ALA B CA 1
ATOM 6324 C C . ALA B 1 272 ? 25.172 13.344 41.531 1 55.09 272 ALA B C 1
ATOM 6326 O O . ALA B 1 272 ? 24.078 13.867 41.719 1 55.09 272 ALA B O 1
ATOM 6327 N N . GLN B 1 273 ? 26.094 14.055 40.812 1 48.09 273 GLN B N 1
ATOM 6328 C CA . GLN B 1 273 ? 25.953 15.445 40.406 1 48.09 273 GLN B CA 1
ATOM 6329 C C . GLN B 1 273 ? 25.469 15.555 38.969 1 48.09 273 GLN B C 1
ATOM 6331 O O . GLN B 1 273 ? 25.453 16.656 38.406 1 48.09 273 GLN B O 1
ATOM 6336 N N . PHE B 1 274 ? 25.047 14.547 38.406 1 50.72 274 PHE B N 1
ATOM 6337 C CA . PHE B 1 274 ? 24.609 14.555 37 1 50.72 274 PHE B CA 1
ATOM 6338 C C . PHE B 1 274 ? 23.25 15.234 36.875 1 50.72 274 PHE B C 1
ATOM 6340 O O . PHE B 1 274 ? 22.25 14.758 37.406 1 50.72 274 PHE B O 1
ATOM 6347 N N . GLU B 1 275 ? 23.219 16.656 36.688 1 54.53 275 GLU B N 1
ATOM 6348 C CA . GLU B 1 275 ? 21.969 17.375 36.469 1 54.53 275 GLU B CA 1
ATOM 6349 C C . GLU B 1 275 ? 21.812 17.75 35 1 54.53 275 GLU B C 1
ATOM 6351 O O . GLU B 1 275 ? 22.688 18.391 34.406 1 54.53 275 GLU B O 1
ATOM 6356 N N . ARG B 1 276 ? 21.062 16.891 34.25 1 62.38 276 ARG B N 1
ATOM 6357 C CA . ARG B 1 276 ? 20.641 17.328 32.938 1 62.38 276 ARG B CA 1
ATOM 6358 C C . ARG B 1 276 ? 19.25 17.969 32.969 1 62.38 276 ARG B C 1
ATOM 6360 O O . ARG B 1 276 ? 18.359 17.453 33.656 1 62.38 276 ARG B O 1
ATOM 6367 N N . LEU B 1 277 ? 19.219 19.203 32.625 1 64.06 277 LEU B N 1
ATOM 6368 C CA . LEU B 1 277 ? 17.922 19.891 32.594 1 64.06 277 LEU B CA 1
ATOM 6369 C C . LEU B 1 277 ? 17.188 19.609 31.297 1 64.06 277 LEU B C 1
ATOM 6371 O O . LEU B 1 277 ? 16.562 20.516 30.734 1 64.06 277 LEU B O 1
ATOM 6375 N N . ASP B 1 278 ? 17.312 18.312 30.953 1 73.12 278 ASP B N 1
ATOM 6376 C CA . ASP B 1 278 ? 16.625 18.016 29.703 1 73.12 278 ASP B CA 1
ATOM 6377 C C . ASP B 1 278 ? 15.234 17.453 29.953 1 73.12 278 ASP B C 1
ATOM 6379 O O . ASP B 1 278 ? 14.805 17.359 31.109 1 73.12 278 ASP B O 1
ATOM 6383 N N . PHE B 1 279 ? 14.469 17.312 28.984 1 78.12 279 PHE B N 1
ATOM 6384 C CA . PHE B 1 279 ? 13.07 16.906 29.047 1 78.12 279 PHE B CA 1
ATOM 6385 C C . PHE B 1 279 ? 12.938 15.531 29.703 1 78.12 279 PHE B C 1
ATOM 6387 O O . PHE B 1 279 ? 11.984 15.281 30.438 1 78.12 279 PHE B O 1
ATOM 6394 N N . LEU B 1 280 ? 13.906 14.664 29.516 1 80.12 280 LEU B N 1
ATOM 6395 C CA . LEU B 1 280 ? 13.859 13.328 30.078 1 80.12 280 LEU B CA 1
ATOM 6396 C C . LEU B 1 280 ? 13.883 13.383 31.609 1 80.12 280 LEU B C 1
ATOM 6398 O O . LEU B 1 280 ? 13.164 12.641 32.281 1 80.12 280 LEU B O 1
ATOM 6402 N N . ASP B 1 281 ? 14.703 14.227 32.062 1 81.94 281 ASP B N 1
ATOM 6403 C CA . ASP B 1 281 ? 14.781 14.391 33.5 1 81.94 281 ASP B CA 1
ATOM 6404 C C . ASP B 1 281 ? 13.438 14.852 34.094 1 81.94 281 ASP B C 1
ATOM 6406 O O . ASP B 1 281 ? 13.023 14.391 35.156 1 81.94 281 ASP B O 1
ATOM 6410 N N . TYR B 1 282 ? 12.891 15.773 33.406 1 84.38 282 TYR B N 1
ATOM 6411 C CA . TYR B 1 282 ? 11.578 16.25 33.844 1 84.38 282 TYR B CA 1
ATOM 6412 C C . TYR B 1 282 ? 10.555 15.125 33.812 1 84.38 282 TYR B C 1
ATOM 6414 O O . TYR B 1 282 ? 9.758 14.984 34.75 1 84.38 282 TYR B O 1
ATOM 6422 N N . LEU B 1 283 ? 10.586 14.359 32.844 1 84.88 283 LEU B N 1
ATOM 6423 C CA . LEU B 1 283 ? 9.625 13.273 32.688 1 84.88 283 LEU B CA 1
ATOM 6424 C C . LEU B 1 283 ? 9.797 12.227 33.781 1 84.88 283 LEU B C 1
ATOM 6426 O O . LEU B 1 283 ? 8.82 11.656 34.25 1 84.88 283 LEU B O 1
ATOM 6430 N N . ILE B 1 284 ? 11 11.992 34.031 1 86.62 284 ILE B N 1
ATOM 6431 C CA . ILE B 1 284 ? 11.281 11.031 35.094 1 86.62 284 ILE B CA 1
ATOM 6432 C C . ILE B 1 284 ? 10.695 11.531 36.438 1 86.62 284 ILE B C 1
ATOM 6434 O O . ILE B 1 284 ? 10.086 10.758 37.156 1 86.62 284 ILE B O 1
ATOM 6438 N N . GLN B 1 285 ? 10.906 12.797 36.688 1 88.62 285 GLN B N 1
ATOM 6439 C CA . GLN B 1 285 ? 10.359 13.391 37.906 1 88.62 285 GLN B CA 1
ATOM 6440 C C . GLN B 1 285 ? 8.836 13.375 37.875 1 88.62 285 GLN B C 1
ATOM 6442 O O . GLN B 1 285 ? 8.203 13.086 38.906 1 88.62 285 GLN B O 1
ATOM 6447 N N . LEU B 1 286 ? 8.281 13.688 36.75 1 90.25 286 LEU B N 1
ATOM 6448 C CA . LEU B 1 286 ? 6.828 13.648 36.594 1 90.25 286 LEU B CA 1
ATOM 6449 C C . LEU B 1 286 ? 6.293 12.234 36.844 1 90.25 286 LEU B C 1
ATOM 6451 O O . LEU B 1 286 ? 5.262 12.07 37.5 1 90.25 286 LEU B O 1
ATOM 6455 N N . GLY B 1 287 ? 6.949 11.289 36.281 1 91.69 287 GLY B N 1
ATOM 6456 C CA . GLY B 1 287 ? 6.562 9.898 36.469 1 91.69 287 GLY B CA 1
ATOM 6457 C C . GLY B 1 287 ? 6.523 9.477 37.938 1 91.69 287 GLY B C 1
ATOM 6458 O O . GLY B 1 287 ? 5.602 8.773 38.344 1 91.69 287 GLY B O 1
ATOM 6459 N N . LYS B 1 288 ? 7.523 9.898 38.625 1 91.06 288 LYS B N 1
ATOM 6460 C CA . LYS B 1 288 ? 7.582 9.594 40.062 1 91.06 288 LYS B CA 1
ATOM 6461 C C . LYS B 1 288 ? 6.453 10.281 40.812 1 91.06 288 LYS B C 1
ATOM 6463 O O . LYS B 1 288 ? 5.801 9.672 41.656 1 91.06 288 LYS B O 1
ATOM 6468 N N . LYS B 1 289 ? 6.281 11.469 40.5 1 92.88 289 LYS B N 1
ATOM 6469 C CA . LYS B 1 289 ? 5.281 12.281 41.219 1 92.88 289 LYS B CA 1
ATOM 6470 C C . LYS B 1 289 ? 3.873 11.758 40.938 1 92.88 289 LYS B C 1
ATOM 6472 O O . LYS B 1 289 ? 3.047 11.703 41.875 1 92.88 289 LYS B O 1
ATOM 6477 N N . LYS B 1 290 ? 3.562 11.297 39.781 1 93.69 290 LYS B N 1
ATOM 6478 C CA . LYS B 1 290 ? 2.211 10.906 39.406 1 93.69 290 LYS B CA 1
ATOM 6479 C C . LYS B 1 290 ? 2.084 9.391 39.312 1 93.69 290 LYS B C 1
ATOM 6481 O O . LYS B 1 290 ? 1.04 8.867 38.906 1 93.69 290 LYS B O 1
ATOM 6486 N N . ASN B 1 291 ? 3.094 8.688 39.625 1 92.75 291 ASN B N 1
ATOM 6487 C CA . ASN B 1 291 ? 3.115 7.227 39.594 1 92.75 291 ASN B CA 1
ATOM 6488 C C . ASN B 1 291 ? 2.754 6.688 38.219 1 92.75 291 ASN B C 1
ATOM 6490 O O . ASN B 1 291 ? 1.85 5.863 38.062 1 92.75 291 ASN B O 1
ATOM 6494 N N . LEU B 1 292 ? 3.422 7.203 37.188 1 94 292 LEU B N 1
ATOM 6495 C CA . LEU B 1 292 ? 3.191 6.777 35.812 1 94 292 LEU B CA 1
ATOM 6496 C C . LEU B 1 292 ? 4.141 5.648 35.438 1 94 292 LEU B C 1
ATOM 6498 O O . LEU B 1 292 ? 5.324 5.676 35.781 1 94 292 LEU B O 1
ATOM 6502 N N . ASP B 1 293 ? 3.584 4.695 34.781 1 93 293 ASP B N 1
ATOM 6503 C CA . ASP B 1 293 ? 4.465 3.672 34.219 1 93 293 ASP B CA 1
ATOM 6504 C C . ASP B 1 293 ? 5.098 4.145 32.906 1 93 293 ASP B C 1
ATOM 6506 O O . ASP B 1 293 ? 4.82 5.25 32.438 1 93 293 ASP B O 1
ATOM 6510 N N . THR B 1 294 ? 5.977 3.35 32.375 1 92.06 294 THR B N 1
ATOM 6511 C CA . THR B 1 294 ? 6.746 3.74 31.203 1 92.06 294 THR B CA 1
ATOM 6512 C C . THR B 1 294 ? 5.824 3.992 30.016 1 92.06 294 THR B C 1
ATOM 6514 O O . THR B 1 294 ? 6.09 4.871 29.188 1 92.06 294 THR B O 1
ATOM 6517 N N . ARG B 1 295 ? 4.809 3.127 29.906 1 91.94 295 ARG B N 1
ATOM 6518 C CA . ARG B 1 295 ? 3.867 3.295 28.812 1 91.94 295 ARG B CA 1
ATOM 6519 C C . ARG B 1 295 ? 3.182 4.656 28.875 1 91.94 295 ARG B C 1
ATOM 6521 O O . ARG B 1 295 ? 3.072 5.348 27.859 1 91.94 295 ARG B O 1
ATOM 6528 N N . HIS B 1 296 ? 2.754 5.078 30.062 1 92.31 296 HIS B N 1
ATOM 6529 C CA . HIS B 1 296 ? 2.119 6.379 30.25 1 92.31 296 HIS B CA 1
ATOM 6530 C C . HIS B 1 296 ? 3.119 7.512 30.062 1 92.31 296 HIS B C 1
ATOM 6532 O O . HIS B 1 296 ? 2.775 8.562 29.516 1 92.31 296 HIS B O 1
ATOM 6538 N N . LEU B 1 297 ? 4.277 7.27 30.5 1 91 297 LEU B N 1
ATOM 6539 C CA . LEU B 1 297 ? 5.312 8.273 30.312 1 91 297 LEU B CA 1
ATOM 6540 C C . LEU B 1 297 ? 5.625 8.469 28.828 1 91 297 LEU B C 1
ATOM 6542 O O . LEU B 1 297 ? 5.855 9.594 28.375 1 91 297 LEU B O 1
ATOM 6546 N N . THR B 1 298 ? 5.648 7.344 28.172 1 90.25 298 THR B N 1
ATOM 6547 C CA . THR B 1 298 ? 5.875 7.406 26.734 1 90.25 298 THR B CA 1
ATOM 6548 C C . THR B 1 298 ? 4.77 8.211 26.047 1 90.25 298 THR B C 1
ATOM 6550 O O . THR B 1 298 ? 5.043 8.992 25.141 1 90.25 298 THR B O 1
ATOM 6553 N N . ALA B 1 299 ? 3.584 8.055 26.469 1 89.44 299 ALA B N 1
ATOM 6554 C CA . ALA B 1 299 ? 2.467 8.812 25.906 1 89.44 299 ALA B CA 1
ATOM 6555 C C . ALA B 1 299 ? 2.646 10.312 26.125 1 89.44 299 ALA B C 1
ATOM 6557 O O . ALA B 1 299 ? 2.27 11.125 25.281 1 89.44 299 ALA B O 1
ATOM 6558 N N . HIS B 1 300 ? 3.23 10.641 27.172 1 85.56 300 HIS B N 1
ATOM 6559 C CA . HIS B 1 300 ? 3.5 12.039 27.484 1 85.56 300 HIS B CA 1
ATOM 6560 C C . HIS B 1 300 ? 4.586 12.602 26.562 1 85.56 300 HIS B C 1
ATOM 6562 O O . HIS B 1 300 ? 4.559 13.789 26.219 1 85.56 300 HIS B O 1
ATOM 6568 N N . THR B 1 301 ? 5.461 11.703 26.141 1 78 301 THR B N 1
ATOM 6569 C CA . THR B 1 301 ? 6.598 12.141 25.344 1 78 301 THR B CA 1
ATOM 6570 C C . THR B 1 301 ? 6.238 12.141 23.859 1 78 301 THR B C 1
ATOM 6572 O O . THR B 1 301 ? 6.832 12.883 23.078 1 78 301 THR B O 1
ATOM 6575 N N . MET B 1 302 ? 5.324 11.25 23.594 1 73.5 302 MET B N 1
ATOM 6576 C CA . MET B 1 302 ? 5 11.023 22.188 1 73.5 302 MET B CA 1
ATOM 6577 C C . MET B 1 302 ? 4.387 12.281 21.562 1 73.5 302 MET B C 1
ATOM 6579 O O . MET B 1 302 ? 4.508 12.5 20.359 1 73.5 302 MET B O 1
ATOM 6583 N N . THR B 1 303 ? 3.865 13.09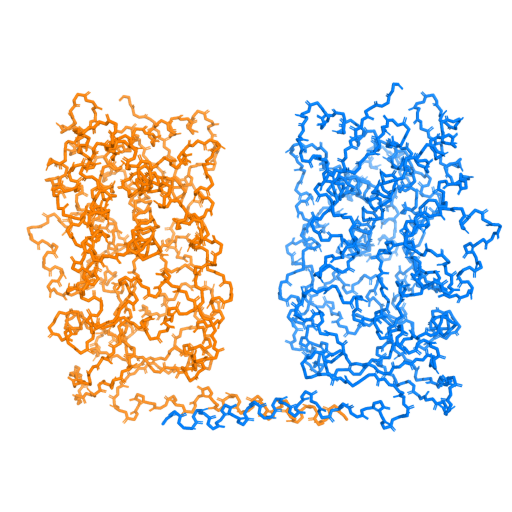4 22.359 1 68.25 303 THR B N 1
ATOM 6584 C CA . THR B 1 303 ? 3.391 14.391 21.891 1 68.25 303 THR B CA 1
ATOM 6585 C C . THR B 1 303 ? 4.496 15.141 21.156 1 68.25 303 THR B C 1
ATOM 6587 O O . THR B 1 303 ? 4.266 15.695 20.078 1 68.25 303 THR B O 1
ATOM 6590 N N . PHE B 1 304 ? 5.691 15.055 21.641 1 69.25 304 PHE B N 1
ATOM 6591 C CA . PHE B 1 304 ? 6.824 15.766 21.047 1 69.25 304 PHE B CA 1
ATOM 6592 C C . PHE B 1 304 ? 7.289 15.078 19.766 1 69.25 304 PHE B C 1
ATOM 6594 O O . PHE B 1 304 ? 7.688 15.742 18.812 1 69.25 304 PHE B O 1
ATOM 6601 N N . LEU B 1 305 ? 7.172 13.859 19.875 1 69.88 305 LEU B N 1
ATOM 6602 C CA . LEU B 1 305 ? 7.656 13.086 18.734 1 69.88 305 LEU B CA 1
ATOM 6603 C C . LEU B 1 305 ? 6.68 13.18 17.562 1 69.88 305 LEU B C 1
ATOM 6605 O O . LEU B 1 305 ? 7.086 13.461 16.438 1 69.88 305 LEU B O 1
ATOM 6609 N N . LEU B 1 306 ? 5.441 13.055 17.859 1 72.19 306 LEU B N 1
ATOM 6610 C CA . LEU B 1 306 ? 4.43 13.039 16.812 1 72.19 306 LEU B CA 1
ATOM 6611 C C . LEU B 1 306 ? 4.148 14.453 16.297 1 72.19 306 LEU B C 1
ATOM 6613 O O . LEU B 1 306 ? 3.992 14.672 15.102 1 72.19 306 LEU B O 1
ATOM 6617 N N . ASP B 1 307 ? 4.199 15.383 17.188 1 76.5 307 ASP B N 1
ATOM 6618 C CA . ASP B 1 307 ? 3.736 16.719 16.828 1 76.5 307 ASP B CA 1
ATOM 6619 C C . ASP B 1 307 ? 4.902 17.609 16.406 1 76.5 307 ASP B C 1
ATOM 6621 O O . ASP B 1 307 ? 4.707 18.578 15.68 1 76.5 307 ASP B O 1
ATOM 6625 N N . GLY B 1 308 ? 6.102 17.266 16.719 1 78.56 308 GLY B N 1
ATOM 6626 C CA . GLY B 1 308 ? 7.207 18.203 16.516 1 78.56 308 GLY B CA 1
ATOM 6627 C C . GLY B 1 308 ? 8.109 17.828 15.359 1 78.56 308 GLY B C 1
ATOM 6628 O O . GLY B 1 308 ? 8.75 18.688 14.758 1 78.56 308 GLY B O 1
ATOM 6629 N N . PHE B 1 309 ? 8.117 16.641 14.938 1 84.12 309 PHE B N 1
ATOM 6630 C CA . PHE B 1 309 ? 9.062 16.156 13.945 1 84.12 309 PHE B CA 1
ATOM 6631 C C . PHE B 1 309 ? 8.742 16.719 12.57 1 84.12 309 PHE B C 1
ATOM 6633 O O . PHE B 1 309 ? 9.516 17.5 12.016 1 84.12 309 PHE B O 1
ATOM 6640 N N . GLU B 1 310 ? 7.672 16.375 12.219 1 86.19 310 GLU B N 1
ATOM 6641 C CA . GLU B 1 310 ? 7.34 16.656 10.828 1 86.19 310 GLU B CA 1
ATOM 6642 C C . GLU B 1 310 ? 6.945 18.125 10.641 1 86.19 310 GLU B C 1
ATOM 6644 O O . GLU B 1 310 ? 7.254 18.734 9.609 1 86.19 310 GLU B O 1
ATOM 6649 N N . THR B 1 311 ? 6.227 18.672 11.648 1 91.19 311 THR B N 1
ATOM 6650 C CA . THR B 1 311 ? 5.77 20.047 11.539 1 91.19 311 THR B CA 1
ATOM 6651 C C . THR B 1 311 ? 6.953 21.016 11.492 1 91.19 311 THR B C 1
ATOM 6653 O O . THR B 1 311 ? 6.996 21.906 10.656 1 91.19 311 THR B O 1
ATOM 6656 N N . THR B 1 312 ? 7.883 20.797 12.328 1 94.06 312 THR B N 1
ATOM 6657 C CA . THR B 1 312 ? 9.055 21.656 12.367 1 94.06 312 THR B CA 1
ATOM 6658 C C . THR B 1 312 ? 9.891 21.5 11.102 1 94.06 312 THR B C 1
ATOM 6660 O O . THR B 1 312 ? 10.352 22.484 10.523 1 94.06 312 THR B O 1
ATOM 6663 N N . ALA B 1 313 ? 10.094 20.25 10.703 1 94.31 313 ALA B N 1
ATOM 6664 C CA . ALA B 1 313 ? 10.836 19.984 9.477 1 94.31 313 ALA B CA 1
ATOM 6665 C C . ALA B 1 313 ? 10.164 20.641 8.273 1 94.31 313 ALA B C 1
ATOM 6667 O O . ALA B 1 313 ? 10.844 21.172 7.387 1 94.31 313 ALA B O 1
ATOM 6668 N N . GLY B 1 314 ? 8.828 20.578 8.281 1 95 314 GLY B N 1
ATOM 6669 C CA . GLY B 1 314 ? 8.07 21.203 7.211 1 95 314 GLY B CA 1
ATOM 6670 C C . GLY B 1 314 ? 8.273 22.703 7.145 1 95 314 GLY B C 1
ATOM 6671 O O . GLY B 1 314 ? 8.516 23.25 6.07 1 95 314 GLY B O 1
ATOM 6672 N N . VAL B 1 315 ? 8.195 23.359 8.234 1 96.69 315 VAL B N 1
ATOM 6673 C CA . VAL B 1 315 ? 8.367 24.797 8.281 1 96.69 315 VAL B CA 1
ATOM 6674 C C . VAL B 1 315 ? 9.781 25.172 7.84 1 96.69 315 VAL B C 1
ATOM 6676 O O . VAL B 1 315 ? 9.969 26.094 7.043 1 96.69 315 VAL B O 1
ATOM 6679 N N . LEU B 1 316 ? 10.742 24.422 8.32 1 97.94 316 LEU B N 1
ATOM 6680 C CA . LEU B 1 316 ? 12.141 24.703 8.008 1 97.94 316 LEU B CA 1
ATOM 6681 C C . LEU B 1 316 ? 12.406 24.531 6.516 1 97.94 316 LEU B C 1
ATOM 6683 O O . LEU B 1 316 ? 13.055 25.375 5.891 1 97.94 316 LEU B O 1
ATOM 6687 N N . SER B 1 317 ? 11.93 23.469 5.965 1 97.88 317 SER B N 1
ATOM 6688 C CA . SER B 1 317 ? 12.164 23.203 4.551 1 97.88 317 SER B CA 1
ATOM 6689 C C . SER B 1 317 ? 11.5 24.25 3.668 1 97.88 317 SER B C 1
ATOM 6691 O O . SER B 1 317 ? 12.07 24.672 2.662 1 97.88 317 SER B O 1
ATOM 6693 N N . HIS B 1 318 ? 10.344 24.703 4.035 1 98.12 318 HIS B N 1
ATOM 6694 C CA . HIS B 1 318 ? 9.648 25.719 3.254 1 98.12 318 HIS B CA 1
ATOM 6695 C C . HIS B 1 318 ? 10.328 27.078 3.391 1 98.12 318 HIS B C 1
ATOM 6697 O O . HIS B 1 318 ? 10.344 27.859 2.441 1 98.12 318 HIS B O 1
ATOM 6703 N N . LEU B 1 319 ? 10.789 27.328 4.555 1 98.62 319 LEU B N 1
ATOM 6704 C CA . LEU B 1 319 ? 11.523 28.578 4.75 1 98.62 319 LEU B CA 1
ATOM 6705 C C . LEU B 1 319 ? 12.766 28.609 3.867 1 98.62 319 LEU B C 1
ATOM 6707 O O . LEU B 1 319 ? 13.031 29.625 3.205 1 98.62 319 LEU B O 1
ATOM 6711 N N . LEU B 1 320 ? 13.484 27.531 3.857 1 98.62 320 LEU B N 1
ATOM 6712 C CA . LEU B 1 320 ? 14.672 27.469 3.014 1 98.62 320 LEU B CA 1
ATOM 6713 C C . LEU B 1 320 ? 14.305 27.578 1.539 1 98.62 320 LEU B C 1
ATOM 6715 O O . LEU B 1 320 ? 15.039 28.156 0.748 1 98.62 320 LEU B O 1
ATOM 6719 N N . LEU B 1 321 ? 13.195 26.953 1.18 1 98.5 321 LEU B N 1
ATOM 6720 C CA . LEU B 1 321 ? 12.688 27.078 -0.182 1 98.5 321 LEU B CA 1
ATOM 6721 C C . LEU B 1 321 ? 12.469 28.547 -0.548 1 98.5 321 LEU B C 1
ATOM 6723 O O . LEU B 1 321 ? 12.922 29 -1.601 1 98.5 321 LEU B O 1
ATOM 6727 N N . LEU B 1 322 ? 11.781 29.281 0.363 1 98.56 322 LEU B N 1
ATOM 6728 C CA . LEU B 1 322 ? 11.461 30.672 0.097 1 98.56 322 LEU B CA 1
ATOM 6729 C C . LEU B 1 322 ? 12.719 31.531 0.045 1 98.56 322 LEU B C 1
ATOM 6731 O O . LEU B 1 322 ? 12.844 32.406 -0.81 1 98.56 322 LEU B O 1
ATOM 6735 N N . LEU B 1 323 ? 13.625 31.266 0.9 1 98.69 323 LEU B N 1
ATOM 6736 C CA . LEU B 1 323 ? 14.891 31.984 0.897 1 98.69 323 LEU B CA 1
ATOM 6737 C C . LEU B 1 323 ? 15.695 31.656 -0.359 1 98.69 323 LEU B C 1
ATOM 6739 O O . LEU B 1 323 ? 16.406 32.531 -0.885 1 98.69 323 LEU B O 1
ATOM 6743 N N . GLY B 1 324 ? 15.594 30.422 -0.796 1 98.25 324 GLY B N 1
ATOM 6744 C CA . GLY B 1 324 ? 16.25 30.031 -2.033 1 98.25 324 GLY B CA 1
ATOM 6745 C C . GLY B 1 324 ? 15.672 30.719 -3.258 1 98.25 324 GLY B C 1
ATOM 6746 O O . GLY B 1 324 ? 16.375 30.969 -4.234 1 98.25 324 GLY B O 1
ATOM 6747 N N . ARG B 1 325 ? 14.43 30.984 -3.207 1 97.69 325 ARG B N 1
ATOM 6748 C CA . ARG B 1 325 ? 13.734 31.625 -4.324 1 97.69 325 ARG B CA 1
ATOM 6749 C C . ARG B 1 325 ? 14 33.125 -4.363 1 97.69 325 ARG B C 1
ATOM 6751 O O . ARG B 1 325 ? 13.859 33.75 -5.414 1 97.69 325 ARG B O 1
ATOM 6758 N N . ASP B 1 326 ? 14.367 33.688 -3.244 1 97.62 326 ASP B N 1
ATOM 6759 C CA . ASP B 1 326 ? 14.547 35.156 -3.127 1 97.62 326 ASP B CA 1
ATOM 6760 C C . ASP B 1 326 ? 15.938 35.469 -2.605 1 97.62 326 ASP B C 1
ATOM 6762 O O . ASP B 1 326 ? 16.125 35.688 -1.405 1 97.62 326 ASP B O 1
ATOM 6766 N N . GLU B 1 327 ? 16.781 35.75 -3.475 1 96.5 327 GLU B N 1
ATOM 6767 C CA . GLU B 1 327 ? 18.188 36 -3.146 1 96.5 327 GLU B CA 1
ATOM 6768 C C . GLU B 1 327 ? 18.344 37.25 -2.326 1 96.5 327 GLU B C 1
ATOM 6770 O O . GLU B 1 327 ? 19.234 37.344 -1.471 1 96.5 327 GLU B O 1
ATOM 6775 N N . GLN B 1 328 ? 17.562 38.219 -2.643 1 97.75 328 GLN B N 1
ATOM 6776 C CA . GLN B 1 328 ? 17.656 39.5 -1.932 1 97.75 328 GLN B CA 1
ATOM 6777 C C . GLN B 1 328 ? 17.281 39.312 -0.46 1 97.75 328 GLN B C 1
ATOM 6779 O O . GLN B 1 328 ? 17.969 39.844 0.42 1 97.75 328 GLN B O 1
ATOM 6784 N N . VAL B 1 329 ? 16.234 38.656 -0.219 1 98.44 329 VAL B N 1
ATOM 6785 C CA . VAL B 1 329 ? 15.82 38.406 1.159 1 98.44 329 VAL B CA 1
ATOM 6786 C C . VAL B 1 329 ? 16.859 37.562 1.866 1 98.44 329 VAL B C 1
ATOM 6788 O O . VAL B 1 329 ? 17.172 37.781 3.039 1 98.44 329 VAL B O 1
ATOM 6791 N N . GLN B 1 330 ? 17.359 36.562 1.179 1 98.62 330 GLN B N 1
ATOM 6792 C CA . GLN B 1 330 ? 18.391 35.688 1.75 1 98.62 330 GLN B CA 1
ATOM 6793 C C . GLN B 1 330 ? 19.609 36.5 2.172 1 98.62 330 GLN B C 1
ATOM 6795 O O . GLN B 1 330 ? 20.141 36.312 3.268 1 98.62 330 GLN B O 1
ATOM 6800 N N . GLN B 1 331 ? 20.047 37.438 1.264 1 98.25 331 GLN B N 1
ATOM 6801 C CA . GLN B 1 331 ? 21.188 38.281 1.548 1 98.25 331 GLN B CA 1
ATOM 6802 C C . GLN B 1 331 ? 20.922 39.219 2.725 1 98.25 331 GLN B C 1
ATOM 6804 O O . GLN B 1 331 ? 21.766 39.406 3.588 1 98.25 331 GLN B O 1
ATOM 6809 N N . ARG B 1 332 ? 19.797 39.781 2.742 1 98.5 332 ARG B N 1
ATOM 6810 C CA . ARG B 1 332 ? 19.406 40.656 3.848 1 98.5 332 ARG B CA 1
ATOM 6811 C C . ARG B 1 332 ? 19.438 39.906 5.172 1 98.5 332 ARG B C 1
ATOM 6813 O O . ARG B 1 332 ? 19.875 40.438 6.191 1 98.5 332 ARG B O 1
ATOM 6820 N N . LEU B 1 333 ? 18.891 38.688 5.117 1 98.75 333 LEU B N 1
ATOM 6821 C CA . LEU B 1 333 ? 18.906 37.875 6.32 1 98.75 333 LEU B CA 1
ATOM 6822 C C . LEU B 1 333 ? 20.344 37.594 6.766 1 98.75 333 LEU B C 1
ATOM 6824 O O . LEU B 1 333 ? 20.656 37.719 7.949 1 98.75 333 LEU B O 1
ATOM 6828 N N . ARG B 1 334 ? 21.172 37.25 5.867 1 98.19 334 ARG B N 1
ATOM 6829 C CA . ARG B 1 334 ? 22.578 37 6.168 1 98.19 334 ARG B CA 1
ATOM 6830 C C . ARG B 1 334 ? 23.219 38.219 6.809 1 98.19 334 ARG B C 1
ATOM 6832 O O . ARG B 1 334 ? 24 38.094 7.758 1 98.19 334 ARG B O 1
ATOM 6839 N N . GLU B 1 335 ? 22.891 39.375 6.309 1 98.19 335 GLU B N 1
ATOM 6840 C CA . GLU B 1 335 ? 23.438 40.625 6.82 1 98.19 335 GLU B CA 1
ATOM 6841 C C . GLU B 1 335 ? 23.016 40.875 8.266 1 98.19 335 GLU B C 1
ATOM 6843 O O . GLU B 1 335 ? 23.766 41.469 9.047 1 98.19 335 GLU B O 1
ATOM 6848 N N . GLU B 1 336 ? 21.844 40.406 8.594 1 98.25 336 GLU B N 1
ATOM 6849 C CA . GLU B 1 336 ? 21.406 40.531 9.984 1 98.25 336 GLU B CA 1
ATOM 6850 C C . GLU B 1 336 ? 22.141 39.531 10.875 1 98.25 336 GLU B C 1
ATOM 6852 O O . GLU B 1 336 ? 22.469 39.844 12.023 1 98.25 336 GLU B O 1
ATOM 6857 N N . LEU B 1 337 ? 22.406 38.375 10.375 1 98.44 337 LEU B N 1
ATOM 6858 C CA . LEU B 1 337 ? 22.859 37.25 11.195 1 98.44 337 LEU B CA 1
ATOM 6859 C C . LEU B 1 337 ? 24.359 37.344 11.461 1 98.44 337 LEU B C 1
ATOM 6861 O O . LEU B 1 337 ? 24.812 37.156 12.594 1 98.44 337 LEU B O 1
ATOM 6865 N N . VAL B 1 338 ? 25.172 37.656 10.523 1 97.56 338 VAL B N 1
ATOM 6866 C CA . VAL B 1 338 ? 26.625 37.5 10.508 1 97.56 338 VAL B CA 1
ATOM 6867 C C . VAL B 1 338 ? 27.25 38.312 11.641 1 97.56 338 VAL B C 1
ATOM 6869 O O . VAL B 1 338 ? 28.125 37.844 12.352 1 97.56 338 VAL B O 1
ATOM 6872 N N . PRO B 1 339 ? 26.734 39.531 11.898 1 97.5 339 PRO B N 1
ATOM 6873 C CA . PRO B 1 339 ? 27.344 40.344 12.969 1 97.5 339 PRO B CA 1
ATOM 6874 C C . PRO B 1 339 ? 27.141 39.719 14.352 1 97.5 339 PRO B C 1
ATOM 6876 O O . PRO B 1 339 ? 27.812 40.125 15.305 1 97.5 339 PRO B O 1
ATOM 6879 N N . HIS B 1 340 ? 26.266 38.812 14.484 1 97.56 340 HIS B N 1
ATOM 6880 C CA . HIS B 1 340 ? 25.938 38.312 15.812 1 97.56 340 HIS B CA 1
ATOM 6881 C C . HIS B 1 340 ? 26.531 36.906 16.031 1 97.56 340 HIS B C 1
ATOM 6883 O O . HIS B 1 340 ? 26.266 36.281 17.062 1 97.56 340 HIS B O 1
ATOM 6889 N N . LEU B 1 341 ? 27.266 36.438 15.062 1 96.88 341 LEU B N 1
ATOM 6890 C CA . LEU B 1 341 ? 27.938 35.156 15.219 1 96.88 341 LEU B CA 1
ATOM 6891 C C . LEU B 1 341 ? 29.094 35.281 16.219 1 96.88 341 LEU B C 1
ATOM 6893 O O . LEU B 1 341 ? 29.844 36.25 16.188 1 96.88 341 LEU B O 1
ATOM 6897 N N . ASN B 1 342 ? 29.125 34.406 17.109 1 94.75 342 ASN B N 1
ATOM 6898 C CA . ASN B 1 342 ? 30.281 34.375 18.016 1 94.75 342 ASN B CA 1
ATOM 6899 C C . ASN B 1 342 ? 31.484 33.688 17.359 1 94.75 342 ASN B C 1
ATOM 6901 O O . ASN B 1 342 ? 31.5 33.469 16.156 1 94.75 342 ASN B O 1
ATOM 6905 N N . ALA B 1 343 ? 32.438 33.344 18.188 1 92.19 343 ALA B N 1
ATOM 6906 C CA . ALA B 1 343 ? 33.719 32.781 17.688 1 92.19 343 ALA B CA 1
ATOM 6907 C C . ALA B 1 343 ? 33.5 31.406 17.078 1 92.19 343 ALA B C 1
ATOM 6909 O O . ALA B 1 343 ? 34.25 31 16.172 1 92.19 343 ALA B O 1
ATOM 6910 N N . GLU B 1 344 ? 32.5 30.734 17.516 1 90.12 344 GLU B N 1
ATOM 6911 C CA . GLU B 1 344 ? 32.219 29.375 17.031 1 90.12 344 GLU B CA 1
ATOM 6912 C C . GLU B 1 344 ? 31.25 29.391 15.859 1 90.12 344 GLU B C 1
ATOM 6914 O O . GLU B 1 344 ? 30.844 28.344 15.359 1 90.12 344 GLU B O 1
ATOM 6919 N N . GLY B 1 345 ? 30.891 30.562 15.484 1 90.56 345 GLY B N 1
ATOM 6920 C CA . GLY B 1 345 ? 29.984 30.703 14.359 1 90.56 345 GLY B CA 1
ATOM 6921 C C . GLY B 1 345 ? 28.531 30.453 14.727 1 90.56 345 GLY B C 1
ATOM 6922 O O . GLY B 1 345 ? 27.734 30.031 13.883 1 90.56 345 GLY B O 1
ATOM 6923 N N . VAL B 1 346 ? 28.234 30.609 16 1 92.5 346 VAL B N 1
ATOM 6924 C CA . VAL B 1 346 ? 26.875 30.359 16.469 1 92.5 346 VAL B CA 1
ATOM 6925 C C . VAL B 1 346 ? 26.297 31.625 17.094 1 92.5 346 VAL B C 1
ATOM 6927 O O . VAL B 1 346 ? 27.047 32.469 17.594 1 92.5 346 VAL B O 1
ATOM 6930 N N . ILE B 1 347 ? 25.062 31.812 17 1 96.75 347 ILE B N 1
ATOM 6931 C CA . ILE B 1 347 ? 24.359 32.875 17.703 1 96.75 347 ILE B CA 1
ATOM 6932 C C . ILE B 1 347 ? 23.797 32.344 19.016 1 96.75 347 ILE B C 1
ATOM 6934 O O . ILE B 1 347 ? 23.109 31.328 19.031 1 96.75 347 ILE B O 1
ATOM 6938 N N . GLU B 1 348 ? 24.078 33.031 20.078 1 95.56 348 GLU B N 1
ATOM 6939 C CA . GLU B 1 348 ? 23.656 32.594 21.406 1 95.56 348 GLU B CA 1
ATOM 6940 C C . GLU B 1 348 ? 22.125 32.656 21.531 1 95.56 348 GLU B C 1
ATOM 6942 O O . GLU B 1 348 ? 21.469 33.438 20.859 1 95.56 348 GLU B O 1
ATOM 6947 N N . PHE B 1 349 ? 21.656 31.859 22.469 1 94.69 349 PHE B N 1
ATOM 6948 C CA . PHE B 1 349 ? 20.219 31.641 22.625 1 94.69 349 PHE B CA 1
ATOM 6949 C C . PHE B 1 349 ? 19.484 32.969 22.797 1 94.69 349 PHE B C 1
ATOM 6951 O O . PHE B 1 349 ? 18.484 33.219 22.125 1 94.69 349 PHE B O 1
ATOM 6958 N N . ASP B 1 350 ? 19.953 33.781 23.641 1 94.25 350 ASP B N 1
ATOM 6959 C CA . ASP B 1 350 ? 19.25 35 23.953 1 94.25 350 ASP B CA 1
ATOM 6960 C C . ASP B 1 350 ? 19.219 35.938 22.75 1 94.25 350 ASP B C 1
ATOM 6962 O O . ASP B 1 350 ? 18.203 36.594 22.5 1 94.25 350 ASP B O 1
ATOM 6966 N N . LYS B 1 351 ? 20.297 36.031 22.062 1 95.94 351 LYS B N 1
ATOM 6967 C CA . LYS B 1 351 ? 20.375 36.875 20.875 1 95.94 351 LYS B CA 1
ATOM 6968 C C . LYS B 1 351 ? 19.516 36.312 19.75 1 95.94 351 LYS B C 1
ATOM 6970 O O . LYS B 1 351 ? 18.922 37.062 18.969 1 95.94 351 LYS B O 1
ATOM 6975 N N . LEU B 1 352 ? 19.469 35.031 19.625 1 96 352 LEU B N 1
ATOM 6976 C CA . LEU B 1 352 ? 18.688 34.375 18.578 1 96 352 LEU B CA 1
ATOM 6977 C C . LEU B 1 352 ? 17.234 34.844 18.609 1 96 352 LEU B C 1
ATOM 6979 O O . LEU B 1 352 ? 16.609 35 17.562 1 96 352 LEU B O 1
ATOM 6983 N N . ASN B 1 353 ? 16.719 35.062 19.781 1 90.69 353 ASN B N 1
ATOM 6984 C CA . ASN B 1 353 ? 15.312 35.406 19.969 1 90.69 353 ASN B CA 1
ATOM 6985 C C . ASN B 1 353 ? 15.07 36.906 19.781 1 90.69 353 ASN B C 1
ATOM 6987 O O . ASN B 1 353 ? 13.922 37.344 19.766 1 90.69 353 ASN B O 1
ATOM 6991 N N . GLU B 1 354 ? 16.109 37.656 19.5 1 93.12 354 GLU B N 1
ATOM 6992 C CA . GLU B 1 354 ? 15.992 39.125 19.375 1 93.12 354 GLU B CA 1
ATOM 6993 C C . GLU B 1 354 ? 16.188 39.562 17.938 1 93.12 354 GLU B C 1
ATOM 6995 O O . GLU B 1 354 ? 16.125 40.75 17.641 1 93.12 354 GLU B O 1
ATOM 7000 N N . LEU B 1 355 ? 16.375 38.688 17.078 1 97 355 LEU B N 1
ATOM 7001 C CA . LEU B 1 355 ? 16.641 39.031 15.688 1 97 355 LEU B CA 1
ATOM 7002 C C . LEU B 1 355 ? 15.352 39.219 14.914 1 97 355 LEU B C 1
ATOM 7004 O O . LEU B 1 355 ? 14.703 38.25 14.523 1 97 355 LEU B O 1
ATOM 7008 N N . PRO B 1 356 ? 14.953 40.469 14.609 1 96.62 356 PRO B N 1
ATOM 7009 C CA . PRO B 1 356 ? 13.602 40.75 14.117 1 96.62 356 PRO B CA 1
ATOM 7010 C C . PRO B 1 356 ? 13.367 40.219 12.695 1 96.62 356 PRO B C 1
ATOM 7012 O O . PRO B 1 356 ? 12.281 39.75 12.375 1 96.62 356 PRO B O 1
ATOM 7015 N N . PHE B 1 357 ? 14.398 40.406 11.812 1 98.25 357 PHE B N 1
ATOM 7016 C CA . PHE B 1 357 ? 14.188 40 10.438 1 98.25 357 PHE B CA 1
ATOM 7017 C C . PHE B 1 357 ? 14.141 38.469 10.336 1 98.25 357 PHE B C 1
ATOM 7019 O O . PHE B 1 357 ? 13.391 37.906 9.523 1 98.25 357 PHE B O 1
ATOM 7026 N N . LEU B 1 358 ? 14.977 37.75 11.117 1 98.38 358 LEU B N 1
ATOM 7027 C CA . LEU B 1 358 ? 14.906 36.312 11.188 1 98.38 358 LEU B CA 1
ATOM 7028 C C . LEU B 1 358 ? 13.508 35.844 11.609 1 98.38 358 LEU B C 1
ATOM 7030 O O . LEU B 1 358 ? 12.93 34.969 10.984 1 98.38 358 LEU B O 1
ATOM 7034 N N . ASP B 1 359 ? 12.992 36.469 12.633 1 97.31 359 ASP B N 1
ATOM 7035 C CA . ASP B 1 359 ? 11.648 36.156 13.109 1 97.31 359 ASP B CA 1
ATOM 7036 C C . ASP B 1 359 ? 10.602 36.438 12.023 1 97.31 359 ASP B C 1
ATOM 7038 O O . ASP B 1 359 ? 9.688 35.625 11.828 1 97.31 359 ASP B O 1
ATOM 7042 N N . ALA B 1 360 ? 10.742 37.531 11.352 1 98.19 360 ALA B N 1
ATOM 7043 C CA . ALA B 1 360 ? 9.82 37.906 10.289 1 98.19 360 ALA B CA 1
ATOM 7044 C C . ALA B 1 360 ? 9.836 36.875 9.156 1 98.19 360 ALA B C 1
ATOM 7046 O O . ALA B 1 360 ? 8.789 36.562 8.594 1 98.19 360 ALA B O 1
ATOM 7047 N N . CYS B 1 361 ? 11.023 36.406 8.836 1 98.62 361 CYS B N 1
ATOM 7048 C CA . CYS B 1 361 ? 11.148 35.406 7.781 1 98.62 361 CYS B CA 1
ATOM 7049 C C . CYS B 1 361 ? 10.414 34.125 8.156 1 98.62 361 CYS B C 1
ATOM 7051 O O . CYS B 1 361 ? 9.719 33.531 7.324 1 98.62 361 CYS B O 1
ATOM 7053 N N . VAL B 1 362 ? 10.539 33.688 9.383 1 98.19 362 VAL B N 1
ATOM 7054 C CA . VAL B 1 362 ? 9.891 32.469 9.844 1 98.19 362 VAL B CA 1
ATOM 7055 C C . VAL B 1 362 ? 8.375 32.656 9.812 1 98.19 362 VAL B C 1
ATOM 7057 O O . VAL B 1 362 ? 7.652 31.797 9.312 1 98.19 362 VAL B O 1
ATOM 7060 N N . GLN B 1 363 ? 7.906 33.781 10.312 1 97.81 363 GLN B N 1
ATOM 7061 C CA . GLN B 1 363 ? 6.473 34.031 10.352 1 97.81 363 GLN B CA 1
ATOM 7062 C C . GLN B 1 363 ? 5.883 34.094 8.945 1 97.81 363 GLN B C 1
ATOM 7064 O O . GLN B 1 363 ? 4.828 33.531 8.688 1 97.81 363 GLN B O 1
ATOM 7069 N N . GLU B 1 364 ? 6.582 34.812 8.055 1 98.44 364 GLU B N 1
ATOM 7070 C CA . GLU B 1 364 ? 6.102 34.938 6.684 1 98.44 364 GLU B CA 1
ATOM 7071 C C . GLU B 1 364 ? 6.062 33.594 5.984 1 98.44 364 GLU B C 1
ATOM 7073 O O . GLU B 1 364 ? 5.164 33.312 5.184 1 98.44 364 GLU B O 1
ATOM 7078 N N . SER B 1 365 ? 7.047 32.781 6.297 1 98.19 365 SER B N 1
ATOM 7079 C CA . SER B 1 365 ? 7.059 31.438 5.742 1 98.19 365 SER B CA 1
ATOM 7080 C C . SER B 1 365 ? 5.848 30.641 6.215 1 98.19 365 SER B C 1
ATOM 7082 O O . SER B 1 365 ? 5.199 29.969 5.418 1 98.19 365 SER B O 1
ATOM 7084 N N . MET B 1 366 ? 5.492 30.734 7.465 1 97.69 366 MET B N 1
ATOM 7085 C CA . MET B 1 366 ? 4.363 29.984 8.023 1 97.69 366 MET B CA 1
ATOM 7086 C C . MET B 1 366 ? 3.041 30.547 7.516 1 97.69 366 MET B C 1
ATOM 7088 O O . MET B 1 366 ? 2.033 29.844 7.48 1 97.69 366 MET B O 1
ATOM 7092 N N . ARG B 1 367 ? 3.094 31.828 7.195 1 97.75 367 ARG B N 1
ATOM 7093 C CA . ARG B 1 367 ? 1.892 32.406 6.594 1 97.75 367 ARG B CA 1
ATOM 7094 C C . ARG B 1 367 ? 1.604 31.766 5.238 1 97.75 367 ARG B C 1
ATOM 7096 O O . ARG B 1 367 ? 0.466 31.391 4.953 1 97.75 367 ARG B O 1
ATOM 7103 N N . ILE B 1 368 ? 2.621 31.656 4.43 1 97.44 368 ILE B N 1
ATOM 7104 C CA . ILE B 1 368 ? 2.49 31.156 3.068 1 97.44 368 ILE B CA 1
ATOM 7105 C C . ILE B 1 368 ? 2.281 29.641 3.09 1 97.44 368 ILE B C 1
ATOM 7107 O O . ILE B 1 368 ? 1.45 29.109 2.35 1 97.44 368 ILE B O 1
ATOM 7111 N N . PHE B 1 369 ? 3.08 28.969 3.906 1 96.25 369 PHE B N 1
ATOM 7112 C CA . PHE B 1 369 ? 3.018 27.516 4.074 1 96.25 369 PHE B CA 1
ATOM 7113 C C . PHE B 1 369 ? 2.729 27.156 5.527 1 96.25 369 PHE B C 1
ATOM 7115 O O . PHE B 1 369 ? 3.621 26.703 6.25 1 96.25 369 PHE B O 1
ATOM 7122 N N . PRO B 1 370 ? 1.487 27.25 5.844 1 94.06 370 PRO B N 1
ATOM 7123 C CA . PRO B 1 370 ? 1.18 26.891 7.234 1 94.06 370 PRO B CA 1
ATOM 7124 C C . PRO B 1 370 ? 1.377 25.406 7.523 1 94.06 370 PRO B C 1
ATOM 7126 O O . PRO B 1 370 ? 1.028 24.562 6.691 1 94.06 370 PRO B O 1
ATOM 7129 N N . PRO B 1 371 ? 1.92 25.062 8.688 1 89.19 371 PRO B N 1
ATOM 7130 C CA . PRO B 1 371 ? 2.027 23.641 9.016 1 89.19 371 PRO B CA 1
ATOM 7131 C C . PRO B 1 371 ? 0.668 22.938 9.078 1 89.19 371 PRO B C 1
ATOM 7133 O O . PRO B 1 371 ? 0.523 21.812 8.594 1 89.19 371 PRO B O 1
ATOM 7136 N N . GLY B 1 372 ? -0.29 23.594 9.703 1 90.69 372 GLY B N 1
ATOM 7137 C CA . GLY B 1 372 ? -1.679 23.156 9.68 1 90.69 372 GLY B CA 1
ATOM 7138 C C . GLY B 1 372 ? -2.574 24.094 8.883 1 90.69 372 GLY B C 1
ATOM 7139 O O . GLY B 1 372 ? -2.693 25.266 9.203 1 90.69 372 GLY B O 1
ATOM 7140 N N . PHE B 1 373 ? -3.293 23.516 7.922 1 94 373 PHE B N 1
ATOM 7141 C CA . PHE B 1 373 ? -4.105 24.328 7.023 1 94 373 PHE B CA 1
ATOM 7142 C C . PHE B 1 373 ? -5.402 24.75 7.707 1 94 373 PHE B C 1
ATOM 7144 O O . PHE B 1 373 ? -5.945 25.828 7.41 1 94 373 PHE B O 1
ATOM 7151 N N . ILE B 1 374 ? -5.855 23.844 8.516 1 95.81 374 ILE B N 1
ATOM 7152 C CA . ILE B 1 374 ? -7.164 24.047 9.133 1 95.81 374 ILE B CA 1
ATOM 7153 C C . ILE B 1 374 ? -7.152 23.516 10.562 1 95.81 374 ILE B C 1
ATOM 7155 O O . ILE B 1 374 ? -6.258 22.75 10.945 1 95.81 374 ILE B O 1
ATOM 7159 N N . SER B 1 375 ? -8.016 23.969 11.328 1 95.62 375 SER B N 1
ATOM 7160 C CA . SER B 1 375 ? -8.344 23.391 12.625 1 95.62 375 SER B CA 1
ATOM 7161 C C . SER B 1 375 ? -9.797 22.922 12.672 1 95.62 375 SER B C 1
ATOM 7163 O O . SER B 1 375 ? -10.703 23.656 12.273 1 95.62 375 SER B O 1
ATOM 7165 N N . ASN B 1 376 ? -9.969 21.75 13.086 1 96 376 ASN B N 1
ATOM 7166 C CA . ASN B 1 376 ? -11.305 21.188 13.273 1 96 376 ASN B CA 1
ATOM 7167 C C . ASN B 1 376 ? -11.672 21.094 14.75 1 96 376 ASN B C 1
ATOM 7169 O O . ASN B 1 376 ? -11.141 20.234 15.469 1 96 376 ASN B O 1
ATOM 7173 N N . LYS B 1 377 ? -12.555 21.906 15.141 1 97.12 377 LYS B N 1
ATOM 7174 C CA . LYS B 1 377 ? -13.078 21.891 16.5 1 97.12 377 LYS B CA 1
ATOM 7175 C C . LYS B 1 377 ? -14.438 21.203 16.562 1 97.12 377 LYS B C 1
ATOM 7177 O O . LYS B 1 377 ? -15.07 20.984 15.523 1 97.12 377 LYS B O 1
ATOM 7182 N N . VAL B 1 378 ? -14.828 20.859 17.75 1 96.5 378 VAL B N 1
ATOM 7183 C CA . VAL B 1 378 ? -16.172 20.312 17.938 1 96.5 378 VAL B CA 1
ATOM 7184 C C . VAL B 1 378 ? -16.938 21.188 18.922 1 96.5 378 VAL B C 1
ATOM 7186 O O . VAL B 1 378 ? -16.391 21.641 19.922 1 96.5 378 VAL B O 1
ATOM 7189 N N . CYS B 1 379 ? -18.156 21.453 18.562 1 97.62 379 CYS B N 1
ATOM 7190 C CA . CYS B 1 379 ? -19.016 22.172 19.5 1 97.62 379 CYS B CA 1
ATOM 7191 C C . CYS B 1 379 ? -19.328 21.344 20.719 1 97.62 379 CYS B C 1
ATOM 7193 O O . CYS B 1 379 ? -20.031 20.328 20.625 1 97.62 379 CYS B O 1
ATOM 7195 N N . THR B 1 380 ? -18.859 21.75 21.844 1 96.5 380 THR B N 1
ATOM 7196 C CA . THR B 1 380 ? -19 20.984 23.062 1 96.5 380 THR B CA 1
ATOM 7197 C C . THR B 1 380 ? -20.25 21.406 23.828 1 96.5 380 THR B C 1
ATOM 7199 O O . THR B 1 380 ? -20.797 20.625 24.609 1 96.5 380 THR B O 1
ATOM 7202 N N . GLU B 1 381 ? -20.609 22.625 23.703 1 97.12 381 GLU B N 1
ATOM 7203 C CA . GLU B 1 381 ? -21.844 23.203 24.219 1 97.12 381 GLU B CA 1
ATOM 7204 C C . GLU B 1 381 ? -22.516 24.109 23.188 1 97.12 381 GLU B C 1
ATOM 7206 O O . GLU B 1 381 ? -21.875 24.984 22.625 1 97.12 381 GLU B O 1
ATOM 7211 N N . SER B 1 382 ? -23.828 23.859 23 1 97.12 382 SER B N 1
ATOM 7212 C CA . SER B 1 382 ? -24.547 24.594 21.969 1 97.12 382 SER B CA 1
ATOM 7213 C C . SER B 1 382 ? -24.375 26.109 22.141 1 97.12 382 SER B C 1
ATOM 7215 O O . SER B 1 382 ? -24.297 26.594 23.266 1 97.12 382 SER B O 1
ATOM 7217 N N . ILE B 1 383 ? -24.375 26.797 21.078 1 96.81 383 ILE B N 1
ATOM 7218 C CA . ILE B 1 383 ? -24.203 28.25 21.094 1 96.81 383 ILE B CA 1
ATOM 7219 C C . ILE B 1 383 ? -24.953 28.875 19.922 1 96.81 383 ILE B C 1
ATOM 7221 O O . ILE B 1 383 ? -25.078 28.25 18.859 1 96.81 383 ILE B O 1
ATOM 7225 N N . GLU B 1 384 ? -25.406 30.016 20.156 1 94.81 384 GLU B N 1
ATOM 7226 C CA . GLU B 1 384 ? -25.984 30.812 19.078 1 94.81 384 GLU B CA 1
ATOM 7227 C C . GLU B 1 384 ? -24.953 31.75 18.469 1 94.81 384 GLU B C 1
ATOM 7229 O O . GLU B 1 384 ? -24.266 32.469 19.188 1 94.81 384 GLU B O 1
ATOM 7234 N N . LEU B 1 385 ? -24.812 31.719 17.188 1 92.31 385 LEU B N 1
ATOM 7235 C CA . LEU B 1 385 ? -23.875 32.562 16.469 1 92.31 385 LEU B CA 1
ATOM 7236 C C . LEU B 1 385 ? -24.609 33.531 15.547 1 92.31 385 LEU B C 1
ATOM 7238 O O . LEU B 1 385 ? -25.703 33.219 15.047 1 92.31 385 LEU B O 1
ATOM 7242 N N . PRO B 1 386 ? -24.016 34.688 15.398 1 83.38 386 PRO B N 1
ATOM 7243 C CA . PRO B 1 386 ? -24.641 35.656 14.508 1 83.38 386 PRO B CA 1
ATOM 7244 C C . PRO B 1 386 ? -24.391 35.375 13.031 1 83.38 386 PRO B C 1
ATOM 7246 O O . PRO B 1 386 ? -23.422 34.688 12.695 1 83.38 386 PRO B O 1
ATOM 7249 N N . ASN B 1 387 ? -25.328 35.75 12.195 1 77.75 387 ASN B N 1
ATOM 7250 C CA . ASN B 1 387 ? -25.141 35.781 10.75 1 77.75 387 ASN B CA 1
ATOM 7251 C C . ASN B 1 387 ? -24.953 37.219 10.25 1 77.75 387 ASN B C 1
ATOM 7253 O O . ASN B 1 387 ? -25.531 38.156 10.805 1 77.75 387 ASN B O 1
ATOM 7257 N N . LYS B 1 388 ? -23.938 37.438 9.375 1 78.88 388 LYS B N 1
ATOM 7258 C CA . LYS B 1 388 ? -23.781 38.781 8.812 1 78.88 388 LYS B CA 1
ATOM 7259 C C . LYS B 1 388 ? -25.094 39.312 8.281 1 78.88 388 LYS B C 1
ATOM 7261 O O . LYS B 1 388 ? -25.438 40.469 8.523 1 78.88 388 LYS B O 1
ATOM 7266 N N . THR B 1 389 ? -25.734 38.438 7.527 1 78.44 389 THR B N 1
ATOM 7267 C CA . THR B 1 389 ? -27.047 38.781 6.98 1 78.44 389 THR B CA 1
ATOM 7268 C C . THR B 1 389 ? -28.109 37.812 7.426 1 78.44 389 THR B C 1
ATOM 7270 O O . THR B 1 389 ? -27.922 36.594 7.332 1 78.44 389 THR B O 1
ATOM 7273 N N . GLY B 1 390 ? -29.016 38.25 8.188 1 76.25 390 GLY B N 1
ATOM 7274 C CA . GLY B 1 390 ? -30.125 37.375 8.562 1 76.25 390 GLY B CA 1
ATOM 7275 C C . GLY B 1 390 ? -30.156 37.062 10.039 1 76.25 390 GLY B C 1
ATOM 7276 O O . GLY B 1 390 ? -29.547 37.75 10.852 1 76.25 390 GLY B O 1
ATOM 7277 N N . ASP B 1 391 ? -30.844 35.906 10.438 1 86.06 391 ASP B N 1
ATOM 7278 C CA . ASP B 1 391 ? -31.047 35.531 11.828 1 86.06 391 ASP B CA 1
ATOM 7279 C C . ASP B 1 391 ? -29.859 34.75 12.367 1 86.06 391 ASP B C 1
ATOM 7281 O O . ASP B 1 391 ? -29.125 34.125 11.602 1 86.06 391 ASP B O 1
ATOM 7285 N N . ASN B 1 392 ? -29.75 34.812 13.633 1 90.38 392 ASN B N 1
ATOM 7286 C CA . ASN B 1 392 ? -28.781 33.969 14.305 1 90.38 392 ASN B CA 1
ATOM 7287 C C . ASN B 1 392 ? -29.094 32.469 14.109 1 90.38 392 ASN B C 1
ATOM 7289 O O . ASN B 1 392 ? -30.234 32.125 13.797 1 90.38 392 ASN B O 1
ATOM 7293 N N . PHE B 1 393 ? -28.125 31.672 14.133 1 91.38 393 PHE B N 1
ATOM 7294 C CA . PHE B 1 393 ? -28.344 30.234 14.062 1 91.38 393 PHE B CA 1
ATOM 7295 C C . PHE B 1 393 ? -27.641 29.516 15.211 1 91.38 393 PHE B C 1
ATOM 7297 O O . PHE B 1 393 ? -26.703 30.062 15.805 1 91.38 393 PHE B O 1
ATOM 7304 N N . THR B 1 394 ? -28.141 28.359 15.516 1 94.75 394 THR B N 1
ATOM 7305 C CA . THR B 1 394 ? -27.609 27.578 16.625 1 94.75 394 THR B CA 1
ATOM 7306 C C . THR B 1 394 ? -26.656 26.5 16.125 1 94.75 394 THR B C 1
ATOM 7308 O O . THR B 1 394 ? -26.969 25.797 15.156 1 94.75 394 THR B O 1
ATOM 7311 N N . VAL B 1 395 ? -25.5 26.469 16.688 1 96.25 395 VAL B N 1
ATOM 7312 C CA . VAL B 1 395 ? -24.594 25.344 16.484 1 96.25 395 VAL B CA 1
ATOM 7313 C C . VAL B 1 395 ? -24.797 24.297 17.578 1 96.25 395 VAL B C 1
ATOM 7315 O O . VAL B 1 395 ? -24.641 24.594 18.766 1 96.25 395 VAL B O 1
ATOM 7318 N N . GLU B 1 396 ? -25.141 23.125 17.172 1 95.5 396 GLU B N 1
ATOM 7319 C CA . GLU B 1 396 ? -25.484 22.078 18.125 1 95.5 396 GLU B CA 1
ATOM 7320 C C . GLU B 1 396 ? -24.234 21.359 18.625 1 95.5 396 GLU B C 1
ATOM 7322 O O . GLU B 1 396 ? -23.219 21.328 17.938 1 95.5 396 GLU B O 1
ATOM 7327 N N . ARG B 1 397 ? -24.453 20.844 19.812 1 94.69 397 ARG B N 1
ATOM 7328 C CA . ARG B 1 397 ? -23.375 20.016 20.359 1 94.69 397 ARG B CA 1
ATOM 7329 C C . ARG B 1 397 ? -23 18.891 19.391 1 94.69 397 ARG B C 1
ATOM 7331 O O . ARG B 1 397 ? -23.875 18.281 18.781 1 94.69 397 ARG B O 1
ATOM 7338 N N . GLY B 1 398 ? -21.656 18.75 19.203 1 92.5 398 GLY B N 1
ATOM 7339 C CA . GLY B 1 398 ? -21.188 17.656 18.359 1 92.5 398 GLY B CA 1
ATOM 7340 C C . GLY B 1 398 ? -20.875 18.109 16.938 1 92.5 398 GLY B C 1
ATOM 7341 O O . GLY B 1 398 ? -20.219 17.391 16.188 1 92.5 398 GLY B O 1
ATOM 7342 N N . THR B 1 399 ? -21.234 19.297 16.578 1 95.38 399 THR B N 1
ATOM 7343 C CA . THR B 1 399 ? -20.969 19.828 15.242 1 95.38 399 THR B CA 1
ATOM 7344 C C . THR B 1 399 ? -19.484 20.141 15.07 1 95.38 399 THR B C 1
ATOM 7346 O O . THR B 1 399 ? -18.891 20.781 15.93 1 95.38 399 THR B O 1
ATOM 7349 N N . THR B 1 400 ? -18.953 19.625 14.023 1 96.69 400 THR B N 1
ATOM 7350 C CA . THR B 1 400 ? -17.578 19.984 13.68 1 96.69 400 THR B CA 1
ATOM 7351 C C . THR B 1 400 ? -17.516 21.406 13.109 1 96.69 400 THR B C 1
ATOM 7353 O O . THR B 1 400 ? -18.297 21.75 12.227 1 96.69 400 THR B O 1
ATOM 7356 N N . VAL B 1 401 ? -16.641 22.188 13.633 1 97.94 401 VAL B N 1
ATOM 7357 C CA . VAL B 1 401 ? -16.422 23.562 13.188 1 97.94 401 VAL B CA 1
ATOM 7358 C C . VAL B 1 401 ? -15.031 23.688 12.594 1 97.94 401 VAL B C 1
ATOM 7360 O O . VAL B 1 401 ? -14.031 23.453 13.273 1 97.94 401 VAL B O 1
ATOM 7363 N N . ILE B 1 402 ? -14.961 24.062 11.344 1 98.12 402 ILE B N 1
ATOM 7364 C CA . ILE B 1 402 ? -13.695 24.141 10.617 1 98.12 402 ILE B CA 1
ATOM 7365 C C . ILE B 1 402 ? -13.219 25.594 10.586 1 98.12 402 ILE B C 1
ATOM 7367 O O . ILE B 1 402 ? -13.938 26.484 10.125 1 98.12 402 ILE B O 1
ATOM 7371 N N . VAL B 1 403 ? -12.047 25.859 11.078 1 97.5 403 VAL B N 1
ATOM 7372 C CA . VAL B 1 403 ? -11.391 27.156 10.969 1 97.5 403 VAL B CA 1
ATOM 7373 C C . VAL B 1 403 ? -10.297 27.094 9.906 1 97.5 403 VAL B C 1
ATOM 7375 O O . VAL B 1 403 ? -9.266 26.453 10.109 1 97.5 403 VAL B O 1
ATOM 7378 N N . PRO B 1 404 ? -10.453 27.719 8.828 1 97.56 404 PRO B N 1
ATOM 7379 C CA . PRO B 1 404 ? -9.531 27.594 7.699 1 97.56 404 PRO B CA 1
ATOM 7380 C C . PRO B 1 404 ? -8.367 28.578 7.773 1 97.56 404 PRO B C 1
ATOM 7382 O O . PRO B 1 404 ? -8.312 29.531 6.988 1 97.56 404 PRO B O 1
ATOM 7385 N N . HIS B 1 405 ? -7.359 28.297 8.484 1 96.38 405 HIS B N 1
ATOM 7386 C CA . HIS B 1 405 ? -6.207 29.156 8.711 1 96.38 405 HIS B CA 1
ATOM 7387 C C . HIS B 1 405 ? -5.59 29.609 7.391 1 96.38 405 HIS B C 1
ATOM 7389 O O . HIS B 1 405 ? -5.316 30.797 7.203 1 96.38 405 HIS B O 1
ATOM 7395 N N . TYR B 1 406 ? -5.418 28.656 6.574 1 97.12 406 TYR B N 1
ATOM 7396 C CA . TYR B 1 406 ? -4.777 28.938 5.297 1 97.12 406 TYR B CA 1
ATOM 7397 C C . TYR B 1 406 ? -5.535 30.016 4.527 1 97.12 406 TYR B C 1
ATOM 7399 O O . TYR B 1 406 ? -4.93 30.922 3.953 1 97.12 406 TYR B O 1
ATOM 7407 N N . CYS B 1 407 ? -6.844 29.922 4.508 1 98.12 407 CYS B N 1
ATOM 7408 C CA . CYS B 1 407 ? -7.676 30.844 3.746 1 98.12 407 CYS B CA 1
ATOM 7409 C C . CYS B 1 407 ? -7.512 32.281 4.258 1 98.12 407 CYS B C 1
ATOM 7411 O O . CYS B 1 407 ? -7.395 33.219 3.471 1 98.12 407 CYS B O 1
ATOM 7413 N N . PHE B 1 408 ? -7.441 32.438 5.566 1 98.12 408 PHE B N 1
ATOM 7414 C CA . PHE B 1 408 ? -7.242 33.75 6.152 1 98.12 408 PHE B CA 1
ATOM 7415 C C . PHE B 1 408 ? -5.867 34.312 5.801 1 98.12 408 PHE B C 1
ATOM 7417 O O . PHE B 1 408 ? -5.738 35.469 5.406 1 98.12 408 PHE B O 1
ATOM 7424 N N . MET B 1 409 ? -4.91 33.469 5.871 1 97.56 409 MET B N 1
ATOM 7425 C CA . MET B 1 409 ? -3.512 33.875 5.762 1 97.56 409 MET B CA 1
ATOM 7426 C C . MET B 1 409 ? -3.137 34.156 4.305 1 97.56 409 MET B C 1
ATOM 7428 O O . MET B 1 409 ? -2.15 34.844 4.031 1 97.56 409 MET B O 1
ATOM 7432 N N . MET B 1 410 ? -3.912 33.656 3.406 1 97.44 410 MET B N 1
ATOM 7433 C CA . MET B 1 410 ? -3.619 33.844 1.989 1 97.44 410 MET B CA 1
ATOM 7434 C C . MET B 1 410 ? -4.613 34.812 1.354 1 97.44 410 MET B C 1
ATOM 7436 O O . MET B 1 410 ? -4.605 35 0.137 1 97.44 410 MET B O 1
ATOM 7440 N N . ASP B 1 411 ? -5.457 35.406 2.15 1 98.06 411 ASP B N 1
ATOM 7441 C CA . ASP B 1 411 ? -6.465 36.344 1.672 1 98.06 411 ASP B CA 1
ATOM 7442 C C . ASP B 1 411 ? -5.848 37.688 1.397 1 98.06 411 ASP B C 1
ATOM 7444 O O . ASP B 1 411 ? -5.277 38.312 2.297 1 98.06 411 ASP B O 1
ATOM 7448 N N . GLU B 1 412 ? -5.969 38.219 0.251 1 97.69 412 GLU B N 1
ATOM 7449 C CA . GLU B 1 412 ? -5.398 39.469 -0.177 1 97.69 412 GLU B CA 1
ATOM 7450 C C . GLU B 1 412 ? -5.98 40.656 0.621 1 97.69 412 GLU B C 1
ATOM 7452 O O . GLU B 1 412 ? -5.324 41.688 0.79 1 97.69 412 GLU B O 1
ATOM 7457 N N . ASP B 1 413 ? -7.137 40.5 1.129 1 96.94 413 ASP B N 1
ATOM 7458 C CA . ASP B 1 413 ? -7.762 41.531 1.932 1 96.94 413 ASP B CA 1
ATOM 7459 C C . ASP B 1 413 ? -7.012 41.75 3.244 1 96.94 413 ASP B C 1
ATOM 7461 O O . ASP B 1 413 ? -7.035 42.844 3.812 1 96.94 413 ASP B O 1
ATOM 7465 N N . HIS B 1 414 ? -6.41 40.719 3.693 1 97.06 414 HIS B N 1
ATOM 7466 C CA . HIS B 1 414 ? -5.703 40.781 4.969 1 97.06 414 HIS B CA 1
ATOM 7467 C C . HIS B 1 414 ? -4.199 40.938 4.754 1 97.06 414 HIS B C 1
ATOM 7469 O O . HIS B 1 414 ? -3.51 41.562 5.547 1 97.06 414 HIS B O 1
ATOM 7475 N N . PHE B 1 415 ? -3.713 40.281 3.705 1 97.75 415 PHE B N 1
ATOM 7476 C CA . PHE B 1 415 ? -2.295 40.312 3.365 1 97.75 415 PHE B CA 1
ATOM 7477 C C . PHE B 1 415 ? -2.1 40.625 1.89 1 97.75 415 PHE B C 1
ATOM 7479 O O . PHE B 1 415 ? -2.137 39.75 1.041 1 97.75 415 PHE B O 1
ATOM 7486 N N . PRO B 1 416 ? -1.757 41.875 1.605 1 97.06 416 PRO B N 1
ATOM 7487 C CA . PRO B 1 416 ? -1.546 42.25 0.203 1 97.06 416 PRO B CA 1
ATOM 7488 C C . PRO B 1 416 ? -0.435 41.438 -0.458 1 97.06 416 PRO B C 1
ATOM 7490 O O . PRO B 1 416 ? 0.615 41.219 0.149 1 97.06 416 PRO B O 1
ATOM 7493 N N . ASN B 1 417 ? -0.609 40.969 -1.639 1 97.06 417 ASN B N 1
ATOM 7494 C CA . ASN B 1 417 ? 0.322 40.125 -2.359 1 97.06 417 ASN B CA 1
ATOM 7495 C C . ASN B 1 417 ? 0.651 38.844 -1.564 1 97.06 417 ASN B C 1
ATOM 7497 O O . ASN B 1 417 ? 1.822 38.531 -1.332 1 97.06 417 ASN B O 1
ATOM 7501 N N . PRO B 1 418 ? -0.312 38.094 -1.251 1 97 418 PRO B N 1
ATOM 7502 C CA . PRO B 1 418 ? -0.122 37 -0.306 1 97 418 PRO B CA 1
ATOM 7503 C C . PRO B 1 418 ? 0.824 35.906 -0.837 1 97 418 PRO B C 1
ATOM 7505 O O . PRO B 1 418 ? 1.439 35.188 -0.054 1 97 418 PRO B O 1
ATOM 7508 N N . ASP B 1 419 ? 1.044 35.781 -2.109 1 95.38 419 ASP B N 1
ATOM 7509 C CA . ASP B 1 419 ? 1.881 34.75 -2.689 1 95.38 419 ASP B CA 1
ATOM 7510 C C . ASP B 1 419 ? 3.355 35.156 -2.65 1 95.38 419 ASP B C 1
ATOM 7512 O O . ASP B 1 419 ? 4.234 34.312 -2.865 1 95.38 419 ASP B O 1
ATOM 7516 N N . LYS B 1 420 ? 3.586 36.375 -2.414 1 96.81 420 LYS B N 1
ATOM 7517 C CA . LYS B 1 420 ? 4.965 36.844 -2.387 1 96.81 420 LYS B CA 1
ATOM 7518 C C . LYS B 1 420 ? 5.562 36.719 -0.987 1 96.81 420 LYS B C 1
ATOM 7520 O O . LYS B 1 420 ? 4.879 36.969 0.009 1 96.81 420 LYS B O 1
ATOM 7525 N N . PHE B 1 421 ? 6.805 36.375 -1.012 1 98.06 421 PHE B N 1
ATOM 7526 C CA . PHE B 1 421 ? 7.555 36.312 0.238 1 98.06 421 PHE B CA 1
ATOM 7527 C C . PHE B 1 421 ? 8.031 37.688 0.665 1 98.06 421 PHE B C 1
ATOM 7529 O O . PHE B 1 421 ? 9.023 38.188 0.148 1 98.06 421 PHE B O 1
ATOM 7536 N N . GLN B 1 422 ? 7.266 38.25 1.688 1 98.06 422 GLN B N 1
ATOM 7537 C CA . GLN B 1 422 ? 7.531 39.594 2.15 1 98.06 422 GLN B CA 1
ATOM 7538 C C . GLN B 1 422 ? 7.621 39.656 3.674 1 98.06 422 GLN B C 1
ATOM 7540 O O . GLN B 1 422 ? 6.695 40.125 4.336 1 98.06 422 GLN B O 1
ATOM 7545 N N . PRO B 1 423 ? 8.828 39.312 4.215 1 98.19 423 PRO B N 1
ATOM 7546 C CA . PRO B 1 423 ? 9 39.312 5.668 1 98.19 423 PRO B CA 1
ATOM 7547 C C . PRO B 1 423 ? 8.758 40.688 6.293 1 98.19 423 PRO B C 1
ATOM 7549 O O . PRO B 1 423 ? 8.422 40.781 7.477 1 98.19 423 PRO B O 1
ATOM 7552 N N . GLU B 1 424 ? 8.812 41.75 5.523 1 96.81 424 GLU B N 1
ATOM 7553 C CA . GLU B 1 424 ? 8.68 43.094 6.016 1 96.81 424 GLU B CA 1
ATOM 7554 C C . GLU B 1 424 ? 7.316 43.312 6.676 1 96.81 424 GLU B C 1
ATOM 7556 O O . GLU B 1 424 ? 7.18 44.156 7.562 1 96.81 424 GLU B O 1
ATOM 7561 N N . ARG B 1 425 ? 6.332 42.562 6.336 1 96.38 425 ARG B N 1
ATOM 7562 C CA . ARG B 1 425 ? 5 42.719 6.906 1 96.38 425 ARG B CA 1
ATOM 7563 C C . ARG B 1 425 ? 5.004 42.406 8.398 1 96.38 425 ARG B C 1
ATOM 7565 O O . ARG B 1 425 ? 4.184 42.938 9.148 1 96.38 425 ARG B O 1
ATOM 7572 N N . PHE B 1 426 ? 5.957 41.625 8.75 1 97.25 426 PHE B N 1
ATOM 7573 C CA . PHE B 1 426 ? 6.027 41.219 10.148 1 97.25 426 PHE B CA 1
ATOM 7574 C C . PHE B 1 426 ? 7.066 42.062 10.898 1 97.25 426 PHE B C 1
ATOM 7576 O O . PHE B 1 426 ? 7.344 41.781 12.07 1 97.25 426 PHE B O 1
ATOM 7583 N N . MET B 1 427 ? 7.688 42.969 10.242 1 95.62 427 MET B N 1
ATOM 7584 C CA . MET B 1 427 ? 8.695 43.844 10.875 1 95.62 427 MET B CA 1
ATOM 7585 C C . MET B 1 427 ? 8.047 45.062 11.531 1 95.62 427 MET B C 1
ATOM 7587 O O . MET B 1 427 ? 8.68 45.75 12.32 1 95.62 427 MET B O 1
ATOM 7591 N N . GLN B 1 428 ? 6.805 45.219 11.242 1 91.88 428 GLN B N 1
ATOM 7592 C CA . GLN B 1 428 ? 6.086 46.344 11.844 1 91.88 428 GLN B CA 1
ATOM 7593 C C . GLN B 1 428 ? 5.867 46.094 13.336 1 91.88 428 GLN B C 1
ATOM 7595 O O . GLN B 1 428 ? 5.781 44.969 13.789 1 91.88 428 GLN B O 1
ATOM 7600 N N . PRO B 1 429 ? 5.77 47.25 14.031 1 89 429 PRO B N 1
ATOM 7601 C CA . PRO B 1 429 ? 5.559 47.094 15.477 1 89 429 PRO B CA 1
ATOM 7602 C C . PRO B 1 429 ? 4.285 46.312 15.805 1 89 429 PRO B C 1
ATOM 7604 O O . PRO B 1 429 ? 3.215 46.625 15.273 1 89 429 PRO B O 1
ATOM 7607 N N . ASP B 1 430 ? 4.375 45.344 16.531 1 91.81 430 ASP B N 1
ATOM 7608 C CA . ASP B 1 430 ? 3.289 44.5 17.078 1 91.81 430 ASP B CA 1
ATOM 7609 C C . ASP B 1 430 ? 2.516 43.812 15.953 1 91.81 430 ASP B C 1
ATOM 7611 O O . ASP B 1 430 ? 1.326 43.531 16.094 1 91.81 430 ASP B O 1
ATOM 7615 N N . ALA B 1 431 ? 3.15 43.656 14.836 1 93.75 431 ALA B N 1
ATOM 7616 C CA . ALA B 1 431 ? 2.479 43.094 13.664 1 93.75 431 ALA B CA 1
ATOM 7617 C C . ALA B 1 431 ? 1.833 41.75 14 1 93.75 431 ALA B C 1
ATOM 7619 O O . ALA B 1 431 ? 0.66 41.531 13.695 1 93.75 431 ALA B O 1
ATOM 7620 N N . LEU B 1 432 ? 2.555 40.906 14.602 1 93.62 432 LEU B N 1
ATOM 7621 C CA . LEU B 1 432 ? 2.064 39.594 14.938 1 93.62 432 LEU B CA 1
ATOM 7622 C C . LEU B 1 432 ? 0.848 39.656 15.852 1 93.62 432 LEU B C 1
ATOM 7624 O O . LEU B 1 432 ? -0.129 38.938 15.656 1 93.62 432 LEU B O 1
ATOM 7628 N N . LYS B 1 433 ? 0.951 40.531 16.812 1 93.69 433 LYS B N 1
ATOM 7629 C CA . LYS B 1 433 ? -0.151 40.719 17.75 1 93.69 433 LYS B CA 1
ATOM 7630 C C . LYS B 1 433 ? -1.401 41.219 17.047 1 93.69 433 LYS B C 1
ATOM 7632 O O . LYS B 1 433 ? -2.506 40.75 17.297 1 93.69 433 LYS B O 1
ATOM 7637 N N . VAL B 1 434 ? -1.209 42.094 16.172 1 95.38 434 VAL B N 1
ATOM 7638 C CA . VAL B 1 434 ? -2.316 42.688 15.43 1 95.38 434 VAL B CA 1
ATOM 7639 C C . VAL B 1 434 ? -2.99 41.625 14.562 1 95.38 434 VAL B C 1
ATOM 7641 O O . VAL B 1 434 ? -4.219 41.531 14.555 1 95.38 434 VAL B O 1
ATOM 7644 N N . TYR B 1 435 ? -2.232 40.906 13.82 1 96.19 435 TYR B N 1
ATOM 7645 C CA . TYR B 1 435 ? -2.779 39.875 12.945 1 96.19 435 TYR B CA 1
ATOM 7646 C C . TYR B 1 435 ? -3.512 38.812 13.75 1 96.19 435 TYR B C 1
ATOM 7648 O O . TYR B 1 435 ? -4.559 38.312 13.328 1 96.19 435 TYR B O 1
ATOM 7656 N N . ARG B 1 436 ? -3.016 38.469 14.891 1 94.31 436 ARG B N 1
ATOM 7657 C CA . ARG B 1 436 ? -3.646 37.469 15.75 1 94.31 436 ARG B CA 1
ATOM 7658 C C . ARG B 1 436 ? -4.969 38 16.312 1 94.31 436 ARG B C 1
ATOM 7660 O O . ARG B 1 436 ? -5.957 37.25 16.359 1 94.31 436 ARG B O 1
ATOM 7667 N N . GLU B 1 437 ? -4.953 39.219 16.75 1 93.88 437 GLU B N 1
ATOM 7668 C CA . GLU B 1 437 ? -6.156 39.844 17.312 1 93.88 437 GLU B CA 1
ATOM 7669 C C . GLU B 1 437 ? -7.262 39.938 16.266 1 93.88 437 GLU B C 1
ATOM 7671 O O . GLU B 1 437 ? -8.445 39.844 16.594 1 93.88 437 GLU B O 1
ATOM 7676 N N . ARG B 1 438 ? -6.812 40.062 15.07 1 95.56 438 ARG B N 1
ATOM 7677 C CA . ARG B 1 438 ? -7.77 40.125 13.969 1 95.56 438 ARG B CA 1
ATOM 7678 C C . ARG B 1 438 ? -8.211 38.719 13.562 1 95.56 438 ARG B C 1
ATOM 7680 O O . ARG B 1 438 ? -9.156 38.562 12.781 1 95.56 438 ARG B O 1
ATOM 7687 N N . GLY B 1 439 ? -7.578 37.75 14.07 1 95.56 439 GLY B N 1
ATOM 7688 C CA . GLY B 1 439 ? -7.93 36.344 13.797 1 95.56 439 GLY B CA 1
ATOM 7689 C C . GLY B 1 439 ? -7.418 35.875 12.453 1 95.56 439 GLY B C 1
ATOM 7690 O O . GLY B 1 439 ? -7.805 34.781 11.992 1 95.56 439 GLY B O 1
ATOM 7691 N N . VAL B 1 440 ? -6.477 36.562 11.836 1 97.38 440 VAL B N 1
ATOM 7692 C CA . VAL B 1 440 ? -6.121 36.25 10.453 1 97.38 440 VAL B CA 1
ATOM 7693 C C . VAL B 1 440 ? -4.785 35.5 10.422 1 97.38 440 VAL B C 1
ATOM 7695 O O . VAL B 1 440 ? -4.344 35.062 9.367 1 97.38 440 VAL B O 1
ATOM 7698 N N . PHE B 1 441 ? -4.121 35.344 11.562 1 96.62 441 PHE B N 1
ATOM 7699 C CA . PHE B 1 441 ? -2.854 34.625 11.633 1 96.62 441 PHE B CA 1
ATOM 7700 C C . PHE B 1 441 ? -2.816 33.719 12.836 1 96.62 441 PHE B C 1
ATOM 7702 O O . PHE B 1 441 ? -2.727 34.156 13.977 1 96.62 441 PHE B O 1
ATOM 7709 N N . MET B 1 442 ? -2.865 32.438 12.578 1 91.56 442 MET B N 1
ATOM 7710 C CA . MET B 1 442 ? -2.859 31.422 13.625 1 91.56 442 MET B CA 1
ATOM 7711 C C . MET B 1 442 ? -1.949 30.266 13.258 1 91.56 442 MET B C 1
ATOM 7713 O O . MET B 1 442 ? -2.371 29.109 13.289 1 91.56 442 MET B O 1
ATOM 7717 N N . ALA B 1 443 ? -0.711 30.547 13.047 1 90.69 443 ALA B N 1
ATOM 7718 C CA . ALA B 1 443 ? 0.234 29.531 12.594 1 90.69 443 ALA B CA 1
ATOM 7719 C C . ALA B 1 443 ? 0.415 28.438 13.641 1 90.69 443 ALA B C 1
ATOM 7721 O O . ALA B 1 443 ? 0.528 27.266 13.305 1 90.69 443 ALA B O 1
ATOM 7722 N N . PHE B 1 444 ? 0.437 28.812 14.898 1 92.94 444 PHE B N 1
ATOM 7723 C CA . PHE B 1 444 ? 0.609 27.859 16 1 92.94 444 PHE B CA 1
ATOM 7724 C C . PHE B 1 444 ? -0.707 27.641 16.734 1 92.94 444 PHE B C 1
ATOM 7726 O O . PHE B 1 444 ? -0.715 27.156 17.875 1 92.94 444 PHE B O 1
ATOM 7733 N N . GLY B 1 445 ? -1.774 28.062 16.109 1 92.25 445 GLY B N 1
ATOM 7734 C CA . GLY B 1 445 ? -3.062 28.047 16.797 1 92.25 445 GLY B CA 1
ATOM 7735 C C . GLY B 1 445 ? -3.293 29.281 17.656 1 92.25 445 GLY B C 1
ATOM 7736 O O . GLY B 1 445 ? -2.607 30.281 17.516 1 92.25 445 GLY B O 1
ATOM 7737 N N . ASP B 1 446 ? -4.352 29.219 18.422 1 93.44 446 ASP B N 1
ATOM 7738 C CA . ASP B 1 446 ? -4.715 30.328 19.312 1 93.44 446 ASP B CA 1
ATOM 7739 C C . ASP B 1 446 ? -5.496 29.812 20.516 1 93.44 446 ASP B C 1
ATOM 7741 O O . ASP B 1 446 ? -5.852 28.641 20.594 1 93.44 446 ASP B O 1
ATOM 7745 N N . GLY B 1 447 ? -5.504 30.75 21.547 1 93.88 447 GLY B N 1
ATOM 7746 C CA . GLY B 1 447 ? -6.293 30.406 22.719 1 93.88 447 GLY B CA 1
ATOM 7747 C C . GLY B 1 447 ? -5.598 29.438 23.641 1 93.88 447 GLY B C 1
ATOM 7748 O O . GLY B 1 447 ? -4.383 29.25 23.547 1 93.88 447 GLY B O 1
ATOM 7749 N N . PRO B 1 448 ? -6.332 28.812 24.438 1 94.62 448 PRO B N 1
ATOM 7750 C CA . PRO B 1 448 ? -5.762 27.938 25.469 1 94.62 448 PRO B CA 1
ATOM 7751 C C . PRO B 1 448 ? -5.074 26.703 24.891 1 94.62 448 PRO B C 1
ATOM 7753 O O . PRO B 1 448 ? -4.188 26.125 25.531 1 94.62 448 PRO B O 1
ATOM 7756 N N . ARG B 1 449 ? -5.453 26.281 23.688 1 93.81 449 ARG B N 1
ATOM 7757 C CA . ARG B 1 449 ? -4.879 25.078 23.094 1 93.81 449 ARG B CA 1
ATOM 7758 C C . ARG B 1 449 ? -3.754 25.422 22.125 1 93.81 449 ARG B C 1
ATOM 7760 O O . ARG B 1 449 ? -3.42 24.625 21.234 1 93.81 449 ARG B O 1
ATOM 7767 N N . ILE B 1 450 ? -3.217 26.594 22.312 1 93.38 450 ILE B N 1
ATOM 7768 C CA . ILE B 1 450 ? -2.107 27.016 21.469 1 93.38 450 ILE B CA 1
ATOM 7769 C C . ILE B 1 450 ? -0.974 26 21.547 1 93.38 450 ILE B C 1
ATOM 7771 O O . ILE B 1 450 ? -0.848 25.281 22.547 1 93.38 450 ILE B O 1
ATOM 7775 N N . CYS B 1 451 ? -0.201 25.906 20.547 1 91.88 451 CYS B N 1
ATOM 7776 C CA . CYS B 1 451 ? 0.844 24.906 20.422 1 91.88 451 CYS B CA 1
ATOM 7777 C C . CYS B 1 451 ? 1.774 24.922 21.625 1 91.88 451 CYS B C 1
ATOM 7779 O O . CYS B 1 451 ? 2.385 25.953 21.938 1 91.88 451 CYS B O 1
ATOM 7781 N N . LEU B 1 452 ? 1.962 23.797 22.219 1 88.75 452 LEU B N 1
ATOM 7782 C CA . LEU B 1 452 ? 2.809 23.641 23.391 1 88.75 452 LEU B CA 1
ATOM 7783 C C . LEU B 1 452 ? 4.281 23.781 23.031 1 88.75 452 LEU B C 1
ATOM 7785 O O . LEU B 1 452 ? 5.078 24.281 23.812 1 88.75 452 LEU B O 1
ATOM 7789 N N . GLY B 1 453 ? 4.613 23.344 21.906 1 88.94 453 GLY B N 1
ATOM 7790 C CA . GLY B 1 453 ? 6.012 23.266 21.516 1 88.94 453 GLY B CA 1
ATOM 7791 C C . GLY B 1 453 ? 6.469 24.469 20.719 1 88.94 453 GLY B C 1
ATOM 7792 O O . GLY B 1 453 ? 7.535 24.453 20.094 1 88.94 453 GLY B O 1
ATOM 7793 N N . MET B 1 454 ? 5.723 25.531 20.703 1 91.75 454 MET B N 1
ATOM 7794 C CA . MET B 1 454 ? 5.973 26.688 19.859 1 91.75 454 MET B CA 1
ATOM 7795 C C . MET B 1 454 ? 7.375 27.25 20.094 1 91.75 454 MET B C 1
ATOM 7797 O O . MET B 1 454 ? 8.133 27.453 19.141 1 91.75 454 MET B O 1
ATOM 7801 N N . ARG B 1 455 ? 7.773 27.438 21.297 1 90.69 455 ARG B N 1
ATOM 7802 C CA . ARG B 1 455 ? 9.055 28.047 21.625 1 90.69 455 ARG B CA 1
ATOM 7803 C C . ARG B 1 455 ? 10.219 27.156 21.203 1 90.69 455 ARG B C 1
ATOM 7805 O O . ARG B 1 455 ? 11.211 27.625 20.656 1 90.69 455 ARG B O 1
ATOM 7812 N N . PHE B 1 456 ? 10.07 25.922 21.516 1 89.75 456 PHE B N 1
ATOM 7813 C CA . PHE B 1 456 ? 11.094 24.953 21.141 1 89.75 456 PHE B CA 1
ATOM 7814 C C . PHE B 1 456 ? 11.227 24.875 19.625 1 89.75 456 PHE B C 1
ATOM 7816 O O . PHE B 1 456 ? 12.336 24.859 19.094 1 89.75 456 PHE B O 1
ATOM 7823 N N . ALA B 1 457 ? 10.086 24.797 18.969 1 93.31 457 ALA B N 1
ATOM 7824 C CA . ALA B 1 457 ? 10.07 24.734 17.5 1 93.31 457 ALA B CA 1
ATOM 7825 C C . ALA B 1 457 ? 10.742 25.953 16.891 1 93.31 457 ALA B C 1
ATOM 7827 O O . ALA B 1 457 ? 11.57 25.828 15.992 1 93.31 457 ALA B O 1
ATOM 7828 N N . MET B 1 458 ? 10.422 27.109 17.406 1 94.88 458 MET B N 1
ATOM 7829 C CA . MET B 1 458 ? 10.977 28.359 16.906 1 94.88 458 MET B CA 1
ATOM 7830 C C . MET B 1 458 ? 12.492 28.406 17.078 1 94.88 458 MET B C 1
ATOM 7832 O O . MET B 1 458 ? 13.219 28.828 16.172 1 94.88 458 MET B O 1
ATOM 7836 N N . THR B 1 459 ? 12.914 27.969 18.188 1 94.19 459 THR B N 1
ATOM 7837 C CA . THR B 1 459 ? 14.344 27.969 18.469 1 94.19 459 THR B CA 1
ATOM 7838 C C . THR B 1 459 ? 15.094 27.078 17.484 1 94.19 459 THR B C 1
ATOM 7840 O O . THR B 1 459 ? 16.125 27.453 16.938 1 94.19 459 THR B O 1
ATOM 7843 N N . GLN B 1 460 ? 14.531 25.922 17.297 1 94.38 460 GLN B N 1
ATOM 7844 C CA . GLN B 1 460 ? 15.156 24.969 16.391 1 94.38 460 GLN B CA 1
ATOM 7845 C C . GLN B 1 460 ? 15.211 25.516 14.969 1 94.38 460 GLN B C 1
ATOM 7847 O O . GLN B 1 460 ? 16.234 25.422 14.297 1 94.38 460 GLN B O 1
ATOM 7852 N N . ILE B 1 461 ? 14.117 26.031 14.547 1 97.19 461 ILE B N 1
ATOM 7853 C CA . ILE B 1 461 ? 14.008 26.547 13.188 1 97.19 461 ILE B CA 1
ATOM 7854 C C . ILE B 1 461 ? 15 27.688 12.984 1 97.19 461 ILE B C 1
ATOM 7856 O O . ILE B 1 461 ? 15.766 27.688 12.008 1 97.19 461 ILE B O 1
ATOM 7860 N N . LYS B 1 462 ? 15.016 28.609 13.906 1 98 462 LYS B N 1
ATOM 7861 C CA . LYS B 1 462 ? 15.891 29.766 13.797 1 98 462 LYS B CA 1
ATOM 7862 C C . LYS B 1 462 ? 17.359 29.359 13.836 1 98 462 LYS B C 1
ATOM 7864 O O . LYS B 1 462 ? 18.172 29.844 13.039 1 98 462 LYS B O 1
ATOM 7869 N N . ALA B 1 463 ? 17.672 28.453 14.703 1 97.5 463 ALA B N 1
ATOM 7870 C CA . ALA B 1 463 ? 19.047 28 14.805 1 97.5 463 ALA B CA 1
ATOM 7871 C C . ALA B 1 463 ? 19.5 27.328 13.516 1 97.5 463 ALA B C 1
ATOM 7873 O O . ALA B 1 463 ? 20.609 27.578 13.039 1 97.5 463 ALA B O 1
ATOM 7874 N N . ALA B 1 464 ? 18.656 26.5 13.031 1 97.94 464 ALA B N 1
ATOM 7875 C CA . ALA B 1 464 ? 19 25.766 11.812 1 97.94 464 ALA B CA 1
ATOM 7876 C C . ALA B 1 464 ? 19.156 26.719 10.633 1 97.94 464 ALA B C 1
ATOM 7878 O O . ALA B 1 464 ? 20.062 26.562 9.812 1 97.94 464 ALA B O 1
ATOM 7879 N N . VAL B 1 465 ? 18.297 27.656 10.547 1 98.31 465 VAL B N 1
ATOM 7880 C CA . VAL B 1 465 ? 18.359 28.625 9.453 1 98.31 465 VAL B CA 1
ATOM 7881 C C . VAL B 1 465 ? 19.641 29.453 9.57 1 98.31 465 VAL B C 1
ATOM 7883 O O . VAL B 1 465 ? 20.297 29.734 8.562 1 98.31 465 VAL B O 1
ATOM 7886 N N . VAL B 1 466 ? 19.906 29.891 10.773 1 98.25 466 VAL B N 1
ATOM 7887 C CA . VAL B 1 466 ? 21.156 30.625 11 1 98.25 466 VAL B CA 1
ATOM 7888 C C . VAL B 1 466 ? 22.344 29.797 10.5 1 98.25 466 VAL B C 1
ATOM 7890 O O . VAL B 1 466 ? 23.188 30.312 9.773 1 98.25 466 VAL B O 1
ATOM 7893 N N . GLU B 1 467 ? 22.328 28.562 10.906 1 97.88 467 GLU B N 1
ATOM 7894 C CA . GLU B 1 467 ? 23.422 27.656 10.539 1 97.88 467 GLU B CA 1
ATOM 7895 C C . GLU B 1 467 ? 23.562 27.547 9.023 1 97.88 467 GLU B C 1
ATOM 7897 O O . GLU B 1 467 ? 24.672 27.656 8.492 1 97.88 467 GLU B O 1
ATOM 7902 N N . VAL B 1 468 ? 22.531 27.406 8.32 1 98.06 468 VAL B N 1
ATOM 7903 C CA . VAL B 1 468 ? 22.547 27.156 6.883 1 98.06 468 VAL B CA 1
ATOM 7904 C C . VAL B 1 468 ? 22.859 28.453 6.141 1 98.06 468 VAL B C 1
ATOM 7906 O O . VAL B 1 468 ? 23.734 28.484 5.266 1 98.06 468 VAL B O 1
ATOM 7909 N N . ILE B 1 469 ? 22.25 29.562 6.508 1 98.25 469 ILE B N 1
ATOM 7910 C CA . ILE B 1 469 ? 22.281 30.797 5.727 1 98.25 469 ILE B CA 1
ATOM 7911 C C . ILE B 1 469 ? 23.609 31.5 5.934 1 98.25 469 ILE B C 1
ATOM 7913 O O . ILE B 1 469 ? 24.062 32.25 5.062 1 98.25 469 ILE B O 1
ATOM 7917 N N . THR B 1 470 ? 24.234 31.281 7.039 1 98 470 THR B N 1
ATOM 7918 C CA . THR B 1 470 ? 25.516 31.953 7.273 1 98 470 THR B CA 1
ATOM 7919 C C . THR B 1 470 ? 26.656 31.156 6.645 1 98 470 THR B C 1
ATOM 7921 O O . THR B 1 470 ? 27.766 31.672 6.477 1 98 470 THR B O 1
ATOM 7924 N N . LYS B 1 471 ? 26.422 29.969 6.293 1 97.19 471 LYS B N 1
ATOM 7925 C CA . LYS B 1 471 ? 27.5 29.125 5.809 1 97.19 471 LYS B CA 1
ATOM 7926 C C . LYS B 1 471 ? 27.281 28.719 4.359 1 97.19 471 LYS B C 1
ATOM 7928 O O . LYS B 1 471 ? 28.203 28.266 3.684 1 97.19 471 LYS B O 1
ATOM 7933 N N . PHE B 1 472 ? 26.062 28.828 3.936 1 97.75 472 PHE B N 1
ATOM 7934 C CA . PHE B 1 472 ? 25.75 28.375 2.584 1 97.75 472 PHE B CA 1
ATOM 7935 C C . PHE B 1 472 ? 24.859 29.375 1.866 1 97.75 472 PHE B C 1
ATOM 7937 O O . PHE B 1 472 ? 24.047 30.047 2.5 1 97.75 472 PHE B O 1
ATOM 7944 N N . GLU B 1 473 ? 25.031 29.453 0.564 1 97.88 473 GLU B N 1
ATOM 7945 C CA . GLU B 1 473 ? 24.016 30.031 -0.32 1 97.88 473 GLU B CA 1
ATOM 7946 C C . GLU B 1 473 ? 23.031 28.984 -0.788 1 97.88 473 GLU B C 1
ATOM 7948 O O . GLU B 1 473 ? 23.422 27.891 -1.229 1 97.88 473 GLU B O 1
ATOM 7953 N N . VAL B 1 474 ? 21.75 29.281 -0.647 1 98.06 474 VAL B N 1
ATOM 7954 C CA . VAL B 1 474 ? 20.703 28.328 -0.991 1 98.06 474 VAL B CA 1
ATOM 7955 C C . VAL B 1 474 ? 20.016 28.75 -2.285 1 98.06 474 VAL B C 1
ATOM 7957 O O . VAL B 1 474 ? 19.672 29.922 -2.455 1 98.06 474 VAL B O 1
ATOM 7960 N N . ARG B 1 475 ? 19.859 27.812 -3.158 1 97.25 475 ARG B N 1
ATOM 7961 C CA . ARG B 1 475 ? 19.125 28 -4.398 1 97.25 475 ARG B CA 1
ATOM 7962 C C . ARG B 1 475 ? 18.141 26.859 -4.633 1 97.25 475 ARG B C 1
ATOM 7964 O O . ARG B 1 475 ? 18.297 25.781 -4.086 1 97.25 475 ARG B O 1
ATOM 7971 N N . VAL B 1 476 ? 17.125 27.141 -5.406 1 97.12 476 VAL B N 1
ATOM 7972 C CA . VAL B 1 476 ? 16.125 26.109 -5.656 1 97.12 476 VAL B CA 1
ATOM 7973 C C . VAL B 1 476 ? 16.547 25.25 -6.844 1 97.12 476 VAL B C 1
ATOM 7975 O O . VAL B 1 476 ? 16.953 25.781 -7.883 1 97.12 476 VAL B O 1
ATOM 7978 N N . ASN B 1 477 ? 16.531 24.016 -6.617 1 96.19 477 ASN B N 1
ATOM 7979 C CA . ASN B 1 477 ? 16.797 23.078 -7.699 1 96.19 477 ASN B CA 1
ATOM 7980 C C . ASN B 1 477 ? 15.641 23 -8.688 1 96.19 477 ASN B C 1
ATOM 7982 O O . ASN B 1 477 ? 14.477 23.062 -8.281 1 96.19 477 ASN B O 1
ATOM 7986 N N . PRO B 1 478 ? 15.891 22.75 -9.914 1 92.44 478 PRO B N 1
ATOM 7987 C CA . PRO B 1 478 ? 14.844 22.719 -10.945 1 92.44 478 PRO B CA 1
ATOM 7988 C C . PRO B 1 478 ? 13.836 21.594 -10.727 1 92.44 478 PRO B C 1
ATOM 7990 O O . PRO B 1 478 ? 12.734 21.625 -11.289 1 92.44 478 PRO B O 1
ATOM 7993 N N . LYS B 1 479 ? 14.133 20.594 -9.977 1 91.25 479 LYS B N 1
ATOM 7994 C CA . LYS B 1 479 ? 13.219 19.5 -9.664 1 91.25 479 LYS B CA 1
ATOM 7995 C C . LYS B 1 479 ? 12.031 20 -8.852 1 91.25 479 LYS B C 1
ATOM 7997 O O . LYS B 1 479 ? 10.977 19.359 -8.82 1 91.25 479 LYS B O 1
ATOM 8002 N N . THR B 1 480 ? 12.234 21.094 -8.188 1 94.81 480 THR B N 1
ATOM 8003 C CA . THR B 1 480 ? 11.18 21.672 -7.359 1 94.81 480 THR B CA 1
ATOM 8004 C C . THR B 1 480 ? 10.188 22.469 -8.211 1 94.81 480 THR B C 1
ATOM 8006 O O . THR B 1 480 ? 10.594 23.281 -9.031 1 94.81 480 THR B O 1
ATOM 8009 N N . ARG B 1 481 ? 8.977 22.234 -7.996 1 92.75 481 ARG B N 1
ATOM 8010 C CA . ARG B 1 481 ? 7.945 22.938 -8.75 1 92.75 481 ARG B CA 1
ATOM 8011 C C . ARG B 1 481 ? 7.93 24.422 -8.414 1 92.75 481 ARG B C 1
ATOM 8013 O O . ARG B 1 481 ? 8.297 24.812 -7.305 1 92.75 481 ARG B O 1
ATOM 8020 N N . LYS B 1 482 ? 7.355 25.234 -9.273 1 92.62 482 LYS B N 1
ATOM 8021 C CA . LYS B 1 482 ? 7.32 26.688 -9.086 1 92.62 482 LYS B CA 1
ATOM 8022 C C . LYS B 1 482 ? 5.934 27.156 -8.656 1 92.62 482 LYS B C 1
ATOM 8024 O O . LYS B 1 482 ? 5.797 28.203 -8.023 1 92.62 482 LYS B O 1
ATOM 8029 N N . ASP B 1 483 ? 4.875 26.375 -8.844 1 92.81 483 ASP B N 1
ATOM 8030 C CA . ASP B 1 483 ? 3.496 26.812 -8.656 1 92.81 483 ASP B CA 1
ATOM 8031 C C . ASP B 1 483 ? 2.986 26.453 -7.262 1 92.81 483 ASP B C 1
ATOM 8033 O O . ASP B 1 483 ? 1.818 26.672 -6.941 1 92.81 483 ASP B O 1
ATOM 8037 N N . ASN B 1 484 ? 3.719 25.953 -6.355 1 93.56 484 ASN B N 1
ATOM 8038 C CA . ASN B 1 484 ? 3.418 25.641 -4.961 1 93.56 484 ASN B CA 1
ATOM 8039 C C . ASN B 1 484 ? 2.166 24.781 -4.836 1 93.56 484 ASN B C 1
ATOM 8041 O O . ASN B 1 484 ? 1.33 25.016 -3.959 1 93.56 484 ASN B O 1
ATOM 8045 N N . VAL B 1 485 ? 1.976 23.859 -5.723 1 93.88 485 VAL B N 1
ATOM 8046 C CA . VAL B 1 485 ? 0.872 22.906 -5.617 1 93.88 485 VAL B CA 1
ATOM 8047 C C . VAL B 1 485 ? 1.145 21.922 -4.484 1 93.88 485 VAL B C 1
ATOM 8049 O O . VAL B 1 485 ? 2.217 21.312 -4.422 1 93.88 485 VAL B O 1
ATOM 8052 N N . PHE B 1 486 ? 0.16 21.859 -3.648 1 94.31 486 PHE B N 1
ATOM 8053 C CA . PHE B 1 486 ? 0.311 21.016 -2.467 1 94.31 486 PHE B CA 1
ATOM 8054 C C . PHE B 1 486 ? 0.09 19.547 -2.814 1 94.31 486 PHE B C 1
ATOM 8056 O O . PHE B 1 486 ? -0.649 19.234 -3.748 1 94.31 486 PHE B O 1
ATOM 8063 N N . GLU B 1 487 ? 0.793 18.703 -2.045 1 91.81 487 GLU B N 1
ATOM 8064 C CA . GLU B 1 487 ? 0.56 17.266 -2.15 1 91.81 487 GLU B CA 1
ATOM 8065 C C . GLU B 1 487 ? -0.86 16.906 -1.725 1 91.81 487 GLU B C 1
ATOM 8067 O O . GLU B 1 487 ? -1.267 17.188 -0.596 1 91.81 487 GLU B O 1
ATOM 8072 N N . PRO B 1 488 ? -1.647 16.266 -2.545 1 88.75 488 PRO B N 1
ATOM 8073 C CA . PRO B 1 488 ? -3.07 16.016 -2.289 1 88.75 488 PRO B CA 1
ATOM 8074 C C . PRO B 1 488 ? -3.314 15.18 -1.039 1 88.75 488 PRO B C 1
ATOM 8076 O O . PRO B 1 488 ? -4.285 15.414 -0.314 1 88.75 488 PRO B O 1
ATOM 8079 N N . SER B 1 489 ? -2.482 14.266 -0.815 1 81.69 489 SER B N 1
ATOM 8080 C CA . SER B 1 489 ? -2.736 13.305 0.249 1 81.69 489 SER B CA 1
ATOM 8081 C C . SER B 1 489 ? -2.094 13.742 1.561 1 81.69 489 SER B C 1
ATOM 8083 O O . SER B 1 489 ? -2.223 13.062 2.58 1 81.69 489 SER B O 1
ATOM 8085 N N . SER B 1 490 ? -1.497 14.906 1.603 1 82.25 490 SER B N 1
ATOM 8086 C CA . SER B 1 490 ? -0.741 15.305 2.783 1 82.25 490 SER B CA 1
ATOM 8087 C C . SER B 1 490 ? -1.615 16.094 3.76 1 82.25 490 SER B C 1
ATOM 8089 O O . SER B 1 490 ? -2.412 16.938 3.35 1 82.25 490 SER B O 1
ATOM 8091 N N . PHE B 1 491 ? -1.482 15.742 5.047 1 77.44 491 PHE B N 1
ATOM 8092 C CA . PHE B 1 491 ? -2.164 16.5 6.09 1 77.44 491 PHE B CA 1
ATOM 8093 C C . PHE B 1 491 ? -1.41 17.781 6.406 1 77.44 491 PHE B C 1
ATOM 8095 O O . PHE B 1 491 ? -2.023 18.812 6.676 1 77.44 491 PHE B O 1
ATOM 8102 N N . LEU B 1 492 ? -0.115 17.672 6.367 1 83.56 492 LEU B N 1
ATOM 8103 C CA . LEU B 1 492 ? 0.741 18.828 6.594 1 83.56 492 LEU B CA 1
ATOM 8104 C C . LEU B 1 492 ? 1.178 19.438 5.27 1 83.56 492 LEU B C 1
ATOM 8106 O O . LEU B 1 492 ? 1.197 18.766 4.238 1 83.56 492 LEU B O 1
ATOM 8110 N N . ALA B 1 493 ? 1.48 20.594 5.316 1 85.25 493 ALA B N 1
ATOM 8111 C CA . ALA B 1 493 ? 1.888 21.297 4.105 1 85.25 493 ALA B CA 1
ATOM 8112 C C . ALA B 1 493 ? 3.09 20.625 3.453 1 85.25 493 ALA B C 1
ATOM 8114 O O . ALA B 1 493 ? 4.117 20.406 4.102 1 85.25 493 ALA B O 1
ATOM 8115 N N . SER B 1 494 ? 2.926 20.203 2.268 1 90.62 494 SER B N 1
ATOM 8116 C CA . SER B 1 494 ? 3.973 19.625 1.432 1 90.62 494 SER B CA 1
ATOM 8117 C C . SER B 1 494 ? 3.719 19.906 -0.045 1 90.62 494 SER B C 1
ATOM 8119 O O . SER B 1 494 ? 2.566 20 -0.477 1 90.62 494 SER B O 1
ATOM 8121 N N . LEU B 1 495 ? 4.758 20.156 -0.738 1 93 495 LEU B N 1
ATOM 8122 C CA . LEU B 1 495 ? 4.625 20.406 -2.17 1 93 495 LEU B CA 1
ATOM 8123 C C . LEU B 1 495 ? 4.641 19.094 -2.953 1 93 495 LEU B C 1
ATOM 8125 O O . LEU B 1 495 ? 5.402 18.172 -2.627 1 93 495 LEU B O 1
ATOM 8129 N N . GLN B 1 496 ? 3.709 19.031 -3.867 1 92.62 496 GLN B N 1
ATOM 8130 C CA . GLN B 1 496 ? 3.73 17.875 -4.762 1 92.62 496 GLN B CA 1
ATOM 8131 C C . GLN B 1 496 ? 5.07 17.766 -5.484 1 92.62 496 GLN B C 1
ATOM 8133 O O . GLN B 1 496 ? 5.551 18.75 -6.062 1 92.62 496 GLN B O 1
ATOM 8138 N N . GLY B 1 497 ? 5.707 16.688 -5.43 1 90.12 497 GLY B N 1
ATOM 8139 C CA . GLY B 1 497 ? 7 16.484 -6.062 1 90.12 497 GLY B CA 1
ATOM 8140 C C . GLY B 1 497 ? 8.172 16.719 -5.129 1 90.12 497 GLY B C 1
ATOM 8141 O O . GLY B 1 497 ? 9.305 16.344 -5.434 1 90.12 497 GLY B O 1
ATOM 8142 N N . GLY B 1 498 ? 7.977 17.375 -4.008 1 93.12 498 GLY B N 1
ATOM 8143 C CA . GLY B 1 498 ? 9.023 17.578 -3.021 1 93.12 498 GLY B CA 1
ATOM 8144 C C . GLY B 1 498 ? 9.742 18.906 -3.189 1 93.12 498 GLY B C 1
ATOM 8145 O O . GLY B 1 498 ? 9.414 19.688 -4.09 1 93.12 498 GLY B O 1
ATOM 8146 N N . ILE B 1 499 ? 10.602 19.203 -2.271 1 96.5 499 ILE B N 1
ATOM 8147 C CA . ILE B 1 499 ? 11.43 20.406 -2.277 1 96.5 499 ILE B CA 1
ATOM 8148 C C . ILE B 1 499 ? 12.898 20.031 -2.422 1 96.5 499 ILE B C 1
ATOM 8150 O O . ILE B 1 499 ? 13.469 19.391 -1.533 1 96.5 499 ILE B O 1
ATOM 8154 N N . PHE B 1 500 ? 13.445 20.406 -3.504 1 96.38 500 PHE B N 1
ATOM 8155 C CA . PHE B 1 500 ? 14.852 20.141 -3.762 1 96.38 500 PHE B CA 1
ATOM 8156 C C . PHE B 1 500 ? 15.633 21.453 -3.859 1 96.38 500 PHE B C 1
ATOM 8158 O O . PHE B 1 500 ? 15.211 22.391 -4.539 1 96.38 500 PHE B O 1
ATOM 8165 N N . LEU B 1 501 ? 16.75 21.484 -3.125 1 97.44 501 LEU B N 1
ATOM 8166 C CA . LEU B 1 501 ? 17.547 22.703 -3.041 1 97.44 501 LEU B CA 1
ATOM 8167 C C . LEU B 1 501 ? 19 22.438 -3.402 1 97.44 501 LEU B C 1
ATOM 8169 O O . LEU B 1 501 ? 19.5 21.328 -3.234 1 97.44 501 LEU B O 1
ATOM 8173 N N . ASP B 1 502 ? 19.578 23.453 -3.906 1 96.62 502 ASP B N 1
ATOM 8174 C CA . ASP B 1 502 ? 21.016 23.484 -4.156 1 96.62 502 ASP B CA 1
ATOM 8175 C C . ASP B 1 502 ? 21.734 24.375 -3.15 1 96.62 502 ASP B C 1
ATOM 8177 O O . ASP B 1 502 ? 21.234 25.453 -2.799 1 96.62 502 ASP B O 1
ATOM 8181 N N . PHE B 1 503 ? 22.875 23.875 -2.691 1 96.38 503 PHE B N 1
ATOM 8182 C CA . PHE B 1 503 ? 23.656 24.625 -1.715 1 96.38 503 PHE B CA 1
ATOM 8183 C C . PHE B 1 503 ? 25.047 24.953 -2.26 1 96.38 503 PHE B C 1
ATOM 8185 O O . PHE B 1 503 ? 25.625 24.141 -2.998 1 96.38 503 PHE B O 1
ATOM 8192 N N . LYS B 1 504 ? 25.5 26.078 -1.959 1 96 504 LYS B N 1
ATOM 8193 C CA . LYS B 1 504 ? 26.875 26.5 -2.24 1 96 504 LYS B CA 1
ATOM 8194 C C . LYS B 1 504 ? 27.562 27.031 -0.982 1 96 504 LYS B C 1
ATOM 8196 O O . LYS B 1 504 ? 27.047 27.953 -0.334 1 96 504 LYS B O 1
ATOM 8201 N N . ALA B 1 505 ? 28.703 26.422 -0.61 1 95.31 505 ALA B N 1
ATOM 8202 C CA . ALA B 1 505 ? 29.422 26.844 0.588 1 95.31 505 ALA B CA 1
ATOM 8203 C C . ALA B 1 505 ? 29.922 28.281 0.452 1 95.31 505 ALA B C 1
ATOM 8205 O O . ALA B 1 505 ? 30.391 28.688 -0.615 1 95.31 505 ALA B O 1
ATOM 8206 N N . LEU B 1 506 ? 29.734 29 1.485 1 94.06 506 LEU B N 1
ATOM 8207 C CA . LEU B 1 506 ? 30.266 30.359 1.52 1 94.06 506 LEU B CA 1
ATOM 8208 C C . LEU B 1 506 ? 31.703 30.375 2.057 1 94.06 506 LEU B C 1
ATOM 8210 O O . LEU B 1 506 ? 32.094 29.5 2.82 1 94.06 506 LEU B O 1
ATOM 8214 N N . PRO B 1 507 ? 32.5 31.391 1.593 1 81.62 507 PRO B N 1
ATOM 8215 C CA . PRO B 1 507 ? 33.906 31.438 2.037 1 81.62 507 PRO B CA 1
ATOM 8216 C C . PRO B 1 507 ? 34.031 31.688 3.539 1 81.62 507 PRO B C 1
ATOM 8218 O O . PRO B 1 507 ? 33.125 32.312 4.145 1 81.62 507 PRO B O 1
#